Protein AF-0000000075775581 (afdb_homodimer)

pLDDT: mean 85.64, std 16.45, range [20.92, 98.56]

Secondary structure (DSSP, 8-state):
-GGGGSHHHHHHHHHHHHHHHHHHHHS---HHHHHHHHHHHHHHHHHTHHHHHHHHT----TT-HHHHHHHHHHGGGHHHHHTTSEEEEEHHHHTSTT-S--PPPEEE-SSEEEE-STT--EEEEETTEEEEEE-EE----B--TT-EEEEEEETTTTEEEEEEE-TTS-EEEEEEEE-SSSTTEEEEEEEEEE-SSS-EEEEB---EE-S-TT-EEEEEEEEETTEEEEEEEEEEEEEPTTSSEEEEEEEEEE---SEEEE-TTEEEEEEEEEEEEEPPSEEGGGHHHHHHHHHHHHHHHHHHHHHH-SSHHHHHHHHHHHHHHHHHHTTSEEEE----STT---HHHHHHHHHHHHTTS--GGG-TT--HHHHHHHHHHHH--TT---SS-GGG-GGGG----SHHHHHHHHHHHHHHHIIIIIHHHHHT-HHHHHHHHHHHHTTEEEETTEEEE---GGG--S-EEEEEEE-SSS-EEEEEEEE-TTS-EEEEEEESS-SS--EEEEGGG-SPPEEP-SSPEEEE-EEEES---SEEEES-HHHHHHHHHHS--SEEEEPPPPPHHHHHHHHHSS-TT---HHHHHHHHHHHHHHHHHHHHHHHHHHHHT-----GGG---/-GGGGSHHHHHHHHHHHHHHHHHHHHS---HHHHHHHHHHHHHHHHHTHHHHHHHHT----TT-HHHHHHHHHHGGGHHHHHTTSEEEEEHHHHTSTT-S--PPPEEE-SSEEEE-STT--EEEEETTEEEEEE-EE----B--TT-EEEEEEETTTTEEEEEEE-TTS-EEEEEEEE-SSSTTEEEEEEEEEE-SSS-EEEEB---EE-S-TT-EEEEEEEEETTEEEEEEEEEEEEEPTTSSEEEEEEEEEE---SEEEE-TTEEEEEEEEEEEEEPPSEEGGGHHHHHHHHHHHHHHHHHHHHHH-SSHHHHHHHHHHHHHHHHHHTSSEEEE----STT---HHHHHHHHHHHHTTS--GGG-TT--HHHHHHHHHHHH--TT---SS-GGG-GGGG----SHHHHHHHHHHHHHHHIIIIIHHHHHT-HHHHHHHHHHHHTTEEEETTEEEE---GGG--S-EEEEEEE-SSS-EEEEEEEE-TTS-EEEEEEESS-SS--EEEEGGG-SPPEEP-SSPEEEE-EEEES---SEEEES-HHHHHHHHHHS--SEEEEPPPPPHHHHHHHHHSS-TT---HHHHHHHHHHHHHHHHHHHHHHHHHHHHT-----GGG---

InterPro domains:
  IPR018795 Uncharacterized protein KIAA2013-like [PF10222] (31-615)
  IPR018795 Uncharacterized protein KIAA2013-like [PTHR31386] (21-616)

Radius of gyration: 45.26 Å; Cα contacts (8 Å, |Δi|>4): 2386; chains: 2; bounding box: 143×119×150 Å

Sequence (1248 aa):
MDRGGGVYDMSRRAGDFARRIQRIIDGPITRKKLVLLCLIAVFLLLYIGPGLMNWLFGAEDSVSYQNVCQKNFLNPFQEALNEYDVYIRQESLATLSTLSYNYVPYVGNGLIGLTLDHDAHFNIKHGRSLSLPVYYHPLYIIEDYDMREYTVTEYRKGIVHRFQCSNSGLQISYKYYAHRTIPSLFVQEIWINNPTNTGKTLRISMPRISEWPTAVKQTVKLHQGVDTKDYEVYTGMIQLPDSENVVAVSVVSRKLSNNIQIGARDGIDILVLTTVQYSNPIKKADYAKHKDVVEKKAIAEMEKVIGLTWDRNAVRTLQDNHARVWQGLWYTGFYISDSKAEGVINGDRINATIYTILSQVSSYEHEEHIKPARKADILRALTYSEGCYEGHSTLDALNLWKPLSSLSNINDVASLWLLTLEKQGCYKLLAAGASGVNQAMILSFGSLRFSNQHLEYNIHPSKLHRDFLFRRVTYGNMTHVNISVILQEDNKAAIFVALDRSDKTYYACDAGCLDAPVQLGPYKKYFPVKLTEPLTAILYITADKQHMEDLRHAIHVHEVVEAPAHENHVIALHKHGYSLGGLNPLFWISIILLIVVFHLFLCRIIMNEFCDSGVSYRRLYNKPMDRGGGVYDMSRRAGDFARRIQRIIDGPITRKKLVLLCLIAVFLLLYIGPGLMNWLFGAEDSVSYQNVCQKNFLNPFQEALNEYDVYIRQESLATLSTLSYNYVPYVGNGLIGLTLDHDAHFNIKHGRSLSLPVYYHPLYIIEDYDMREYTVTEYRKGIVHRFQCSNSGLQISYKYYAHRTIPSLFVQEIWINNPTNTGKTLRISMPRISEWPTAVKQTVKLHQGVDTKDYEVYTGMIQLPDSENVVAVSVVSRKLSNNIQIGARDGIDILVLTTVQYSNPIKKADYAKHKDVVEKKAIAEMEKVIGLTWDRNAVRTLQDNHARVWQGLWYTGFYISDSKAEGVINGDRINATIYTILSQVSSYEHEEHIKPARKADILRALTYSEGCYEGHSTLDALNLWKPLSSLSNINDVASLWLLTLEKQGCYKLLAAGASGVNQAMILSFGSLRFSNQHLEYNIHPSKLHRDFLFRRVTYGNMTHVNISVILQEDNKAAIFVALDRSDKTYYACDAGCLDAPVQLGPYKKYFPVKLTEPLTAILYITADKQHMEDLRHAIHVHEVVEAPAHENHVIALHKHGYSLGGLNPLFWISIILLIVVFHLFLCRIIMNEFCDSGVSYRRLYNKP

Nearest PDB structures (foldseek):
  7fe3-assembly1_A  TM=5.968E-01  e=3.451E-11  Flavobacterium johnsoniae UW101
  4tw1-assembly1_B  TM=1.454E-01  e=2.779E+00  Staphylococcus aureus subsp. aureus USA300_TCH1516
  4p1y-assembly1_E  TM=1.360E-01  e=5.099E+00  Staphylococcus aureus subsp. aureus Mu50
  7fe3-assembly1_A  TM=5.968E-01  e=3.427E-11  Flavobacterium johnsoniae UW101
  4tw1-assembly1_B  TM=1.416E-01  e=2.087E+00  Staphylococcus aureus subsp. aureus USA300_TCH1516

Solvent-accessible surface area (backbone atoms only — not comparable to full-atom values): 64926 Å² total; per-residue (Å²): 132,78,79,74,66,67,68,65,56,57,58,51,48,54,49,47,51,49,46,49,52,43,49,63,65,69,41,81,77,42,70,64,54,46,52,49,51,49,49,50,49,49,50,43,43,68,69,43,29,61,56,45,44,43,58,67,62,52,55,56,80,65,82,43,49,33,52,50,46,48,50,64,67,46,53,84,45,48,68,40,42,76,70,36,42,34,49,77,42,48,61,81,56,56,75,49,76,78,56,93,78,51,66,52,60,69,38,27,27,28,52,39,28,33,50,74,53,92,83,26,37,37,13,28,65,43,92,72,18,46,65,39,75,40,42,40,26,72,60,71,44,72,67,56,91,71,44,48,48,38,36,38,38,34,56,50,42,52,39,37,34,37,36,37,26,21,71,84,48,42,37,38,42,36,41,39,32,35,30,45,45,49,54,42,34,36,42,40,39,39,40,41,37,31,74,39,91,57,63,48,78,43,46,38,44,68,60,48,75,44,98,52,85,60,48,43,80,44,79,44,77,44,76,57,85,91,45,71,45,56,27,37,35,39,38,28,64,44,78,42,85,99,51,80,33,25,28,33,37,14,39,31,32,65,64,75,74,53,64,46,79,43,50,46,63,33,72,48,81,46,81,44,55,34,22,49,28,63,54,66,83,33,53,65,85,51,41,73,65,47,43,56,54,26,41,52,49,18,50,52,50,44,54,52,50,50,69,52,47,78,44,72,65,34,43,49,50,56,52,47,56,27,24,48,54,33,41,57,52,56,58,44,42,74,45,52,56,74,56,53,37,84,93,63,86,39,51,53,60,50,44,51,48,50,46,56,41,43,19,36,30,36,44,53,80,57,26,74,85,57,54,68,70,58,44,52,51,31,50,50,30,54,20,58,46,72,40,25,26,66,50,71,38,50,80,74,25,65,78,63,65,58,68,42,57,40,71,69,39,41,37,50,37,32,31,43,46,54,48,25,43,39,71,28,34,26,48,57,21,47,72,32,20,27,62,20,41,50,51,49,51,52,27,24,51,48,12,26,22,29,52,81,81,28,41,30,33,53,49,62,75,86,74,47,74,54,35,37,33,41,36,43,43,64,47,43,76,72,16,24,40,29,44,33,34,41,60,44,95,76,40,31,46,34,36,31,38,25,30,74,43,66,77,66,63,36,31,34,29,39,40,60,29,81,59,78,71,40,76,59,40,71,56,72,40,81,39,64,44,37,41,43,41,65,80,61,37,32,32,40,36,28,63,47,65,66,59,55,58,50,41,33,70,40,44,69,61,79,43,79,41,73,47,74,56,56,55,66,47,62,48,31,18,29,74,70,43,36,36,70,90,48,52,52,66,64,49,53,48,48,47,52,50,49,49,51,51,47,49,51,51,48,48,50,49,49,46,50,57,59,60,63,63,64,76,82,82,64,73,80,67,80,67,128,130,80,78,75,66,68,70,63,56,59,57,49,50,53,50,48,52,50,47,50,53,45,50,64,66,69,40,81,78,41,71,65,54,47,50,49,51,48,48,49,50,50,50,42,43,68,69,43,30,61,57,47,44,44,57,68,62,54,57,56,81,65,81,43,49,34,52,51,46,48,50,63,67,45,54,82,47,48,68,41,41,77,70,36,44,34,48,77,42,48,60,81,56,58,76,49,75,76,58,94,79,52,64,51,59,69,40,26,28,29,54,40,28,33,50,74,52,92,83,26,37,37,14,28,64,43,93,72,20,47,65,38,74,42,44,40,24,73,59,72,44,74,66,55,92,71,44,49,48,39,36,37,39,33,57,50,42,54,38,36,32,37,38,35,25,21,71,85,47,42,37,37,43,36,40,37,32,35,29,45,46,49,54,43,33,36,42,40,38,40,39,40,38,30,75,39,92,57,62,49,77,43,43,36,43,68,60,48,75,44,97,51,84,61,48,43,81,45,78,44,78,44,77,57,85,92,46,70,44,57,26,38,35,38,37,29,66,45,79,42,84,99,50,80,33,24,27,35,38,15,39,32,33,66,64,73,74,53,64,46,79,43,50,46,63,33,71,50,80,46,79,44,56,32,24,49,27,62,55,67,83,34,53,64,87,52,42,73,66,46,42,57,53,27,41,52,49,19,52,50,50,45,54,52,49,51,68,52,47,77,46,72,66,32,44,48,49,55,52,47,56,27,24,49,54,34,42,57,52,55,60,45,41,75,48,52,56,77,55,52,36,84,91,62,86,39,50,53,59,50,43,52,48,51,47,56,42,43,20,38,29,36,44,53,80,58,27,74,85,56,53,67,70,57,43,52,51,30,50,49,28,55,20,57,47,71,40,25,26,65,50,72,38,51,80,74,22,64,80,64,65,60,67,43,57,41,71,68,38,41,36,50,35,33,31,45,46,54,48,25,42,40,71,28,34,25,48,56,22,49,71,31,19,28,61,20,40,50,50,50,51,54,27,25,50,49,12,26,21,28,50,82,81,28,40,31,35,54,49,60,74,87,74,48,75,54,34,38,33,41,34,44,43,64,48,43,75,71,17,21,40,28,44,34,34,42,61,42,94,77,40,30,46,35,36,32,36,25,29,74,43,66,75,67,63,37,32,34,30,39,38,64,28,81,60,78,72,39,77,61,39,72,56,73,41,83,38,64,44,37,41,44,40,67,79,60,37,32,32,39,36,29,63,49,65,66,60,54,60,50,40,40,70,39,58,62,64,79,44,79,41,72,46,74,56,56,56,66,47,60,47,30,17,29,74,70,43,36,36,70,90,48,48,52,66,63,48,53,48,48,49,52,50,49,49,51,51,48,50,51,51,48,50,48,49,49,49,48,56,61,59,60,64,64,76,81,78,64,77,80,68,82,67,131

Organism: Galleria mellonella (NCBI:txid7137)

Structure (mmCIF, N/CA/C/O backbone):
data_AF-0000000075775581-model_v1
#
loop_
_entity.id
_entity.type
_entity.pdbx_description
1 polymer 'Uncharacterized protein KIAA2013 homolog'
#
loop_
_atom_site.group_PDB
_atom_site.id
_atom_site.type_symbol
_atom_site.label_atom_id
_atom_site.label_alt_id
_atom_site.label_comp_id
_atom_site.label_asym_id
_atom_site.label_entity_id
_atom_site.label_seq_id
_atom_site.pdbx_PDB_ins_code
_atom_site.Cartn_x
_atom_site.Cartn_y
_atom_site.Cartn_z
_atom_site.occupancy
_atom_site.B_iso_or_equiv
_atom_site.auth_seq_id
_atom_site.auth_comp_id
_atom_site.auth_asym_id
_atom_site.auth_atom_id
_atom_site.pdbx_PDB_model_num
ATOM 1 N N . MET A 1 1 ? 46.562 -16.984 -80.062 1 21.2 1 MET A N 1
ATOM 2 C CA . MET A 1 1 ? 47.281 -18.219 -79.75 1 21.2 1 MET A CA 1
ATOM 3 C C . MET A 1 1 ? 47.875 -18.125 -78.312 1 21.2 1 MET A C 1
ATOM 5 O O . MET A 1 1 ? 47.875 -19.109 -77.562 1 21.2 1 MET A O 1
ATOM 9 N N . ASP A 1 2 ? 48.5 -17.047 -77.938 1 25.94 2 ASP A N 1
ATOM 10 C CA . ASP A 1 2 ? 49.625 -17.094 -77 1 25.94 2 ASP A CA 1
ATOM 11 C C . ASP A 1 2 ? 49.125 -17.047 -75.562 1 25.94 2 ASP A C 1
ATOM 13 O O . ASP A 1 2 ? 49.875 -16.797 -74.625 1 25.94 2 ASP A O 1
ATOM 17 N N . ARG A 1 3 ? 47.75 -16.938 -75.312 1 33.81 3 ARG A N 1
ATOM 18 C CA . ARG A 1 3 ? 47.25 -16.547 -74 1 33.81 3 ARG A CA 1
ATOM 19 C C . ARG A 1 3 ? 47.5 -17.641 -73 1 33.81 3 ARG A C 1
ATOM 21 O O . ARG A 1 3 ? 46.969 -17.594 -71.875 1 33.81 3 ARG A O 1
ATOM 28 N N . GLY A 1 4 ? 48.094 -18.828 -73.438 1 34.25 4 GLY A N 1
ATOM 29 C CA . GLY A 1 4 ? 48.156 -20.016 -72.625 1 34.25 4 GLY A CA 1
ATOM 30 C C . GLY A 1 4 ? 49.094 -19.859 -71.438 1 34.25 4 GLY A C 1
ATOM 31 O O . GLY A 1 4 ? 49.438 -20.844 -70.75 1 34.25 4 GLY A O 1
ATOM 32 N N . GLY A 1 5 ? 49.75 -18.688 -71.25 1 38.06 5 GLY A N 1
ATOM 33 C CA . GLY A 1 5 ? 50.906 -18.625 -70.438 1 38.06 5 GLY A CA 1
ATOM 34 C C . GLY A 1 5 ? 50.594 -18.594 -68.938 1 38.06 5 GLY A C 1
ATOM 35 O O . GLY A 1 5 ? 51.5 -18.594 -68.125 1 38.06 5 GLY A O 1
ATOM 36 N N . GLY A 1 6 ? 49.312 -18.188 -68.5 1 39.84 6 GLY A N 1
ATOM 37 C CA . GLY A 1 6 ? 49.125 -17.688 -67.188 1 39.84 6 GLY A CA 1
ATOM 38 C C . GLY A 1 6 ? 49.031 -18.797 -66.125 1 39.84 6 GLY A C 1
ATOM 39 O O . GLY A 1 6 ? 49.188 -18.562 -64.938 1 39.84 6 GLY A O 1
ATOM 40 N N . VAL A 1 7 ? 48.375 -19.969 -66.562 1 45.88 7 VAL A N 1
ATOM 41 C CA . VAL A 1 7 ? 47.969 -20.984 -65.562 1 45.88 7 VAL A CA 1
ATOM 42 C C . VAL A 1 7 ? 49.188 -21.734 -65.062 1 45.88 7 VAL A C 1
ATOM 44 O O . VAL A 1 7 ? 49.125 -22.328 -63.969 1 45.88 7 VAL A O 1
ATOM 47 N N . TYR A 1 8 ? 50.344 -21.719 -65.812 1 43.88 8 TYR A N 1
ATOM 48 C CA . TYR A 1 8 ? 51.469 -22.547 -65.5 1 43.88 8 TYR A CA 1
ATOM 49 C C . TYR A 1 8 ? 52.188 -21.984 -64.25 1 43.88 8 TYR A C 1
ATOM 51 O O . TYR A 1 8 ? 52.875 -22.703 -63.531 1 43.88 8 TYR A O 1
ATOM 59 N N . ASP A 1 9 ? 51.969 -20.625 -64 1 50.41 9 ASP A N 1
ATOM 60 C CA . ASP A 1 9 ? 52.781 -20.016 -62.938 1 50.41 9 ASP A CA 1
ATOM 61 C C . ASP A 1 9 ? 52.188 -20.297 -61.562 1 50.41 9 ASP A C 1
ATOM 63 O O . ASP A 1 9 ? 52.938 -20.375 -60.562 1 50.41 9 ASP A O 1
ATOM 67 N N . MET A 1 10 ? 50.812 -20.422 -61.5 1 51.5 10 MET A N 1
ATOM 68 C CA . MET A 1 10 ? 50.219 -20.578 -60.188 1 51.5 10 MET A CA 1
ATOM 69 C C . MET A 1 10 ? 50.5 -21.953 -59.594 1 51.5 10 MET A C 1
ATOM 71 O O . MET A 1 10 ? 50.625 -22.109 -58.375 1 51.5 10 MET A O 1
ATOM 75 N N . SER A 1 11 ? 50.562 -23.047 -60.531 1 53.25 11 SER A N 1
ATOM 76 C CA . SER A 1 11 ? 50.812 -24.406 -60.094 1 53.25 11 SER A CA 1
ATOM 77 C C . SER A 1 11 ? 52.219 -24.531 -59.5 1 53.25 11 SER A C 1
ATOM 79 O O . SER A 1 11 ? 52.438 -25.281 -58.531 1 53.25 11 SER A O 1
ATOM 81 N N . ARG A 1 12 ? 53.219 -23.719 -60.062 1 57.75 12 ARG A N 1
ATOM 82 C CA . ARG A 1 12 ? 54.594 -23.781 -59.562 1 57.75 12 ARG A CA 1
ATOM 83 C C . ARG A 1 12 ? 54.719 -23.203 -58.156 1 57.75 12 ARG A C 1
ATOM 85 O O . ARG A 1 12 ? 55.5 -23.688 -57.344 1 57.75 12 ARG A O 1
ATOM 92 N N . ARG A 1 13 ? 53.906 -22.125 -57.906 1 59.09 13 ARG A N 1
ATOM 93 C CA . ARG A 1 13 ? 54 -21.469 -56.594 1 59.09 13 ARG A CA 1
ATOM 94 C C . ARG A 1 13 ? 53.406 -22.344 -55.5 1 59.09 13 ARG A C 1
ATOM 96 O O . ARG A 1 13 ? 53.938 -22.406 -54.406 1 59.09 13 ARG A O 1
ATOM 103 N N . ALA A 1 14 ? 52.312 -23.031 -55.906 1 60.94 14 ALA A N 1
ATOM 104 C CA . ALA A 1 14 ? 51.719 -23.953 -54.938 1 60.94 14 ALA A CA 1
ATOM 105 C C . ALA A 1 14 ? 52.656 -25.125 -54.625 1 60.94 14 ALA A C 1
ATOM 107 O O . ALA A 1 14 ? 52.781 -25.562 -53.5 1 60.94 14 ALA A O 1
ATOM 108 N N . GLY A 1 15 ? 53.406 -25.625 -55.781 1 59.56 15 GLY A N 1
ATOM 109 C CA . GLY A 1 15 ? 54.438 -26.641 -55.594 1 59.56 15 GLY A CA 1
ATOM 110 C C . GLY A 1 15 ? 55.594 -26.188 -54.75 1 59.56 15 GLY A C 1
ATOM 111 O O . GLY A 1 15 ? 56.125 -26.953 -53.938 1 59.56 15 GLY A O 1
ATOM 112 N N . ASP A 1 16 ? 56.031 -24.859 -55 1 62.31 16 ASP A N 1
ATOM 113 C CA . ASP A 1 16 ? 57.125 -24.359 -54.188 1 62.31 16 ASP A CA 1
ATOM 114 C C . ASP A 1 16 ? 56.688 -24.172 -52.75 1 62.31 16 ASP A C 1
ATOM 116 O O . ASP A 1 16 ? 57.469 -24.438 -51.812 1 62.31 16 ASP A O 1
ATOM 120 N N . PHE A 1 17 ? 55.469 -23.625 -52.594 1 61.81 17 PHE A N 1
ATOM 121 C CA . PHE A 1 17 ? 54.969 -23.5 -51.25 1 61.81 17 PHE A CA 1
ATOM 122 C C . PHE A 1 17 ? 54.875 -24.859 -50.562 1 61.81 17 PHE A C 1
ATOM 124 O O . PHE A 1 17 ? 55.219 -25.016 -49.406 1 61.81 17 PHE A O 1
ATOM 131 N N . ALA A 1 18 ? 54.406 -26.016 -51.25 1 61.47 18 ALA A N 1
ATOM 132 C CA . ALA A 1 18 ? 54.375 -27.375 -50.719 1 61.47 18 ALA A CA 1
ATOM 133 C C . ALA A 1 18 ? 55.781 -27.906 -50.438 1 61.47 18 ALA A C 1
ATOM 135 O O . ALA A 1 18 ? 56 -28.578 -49.438 1 61.47 18 ALA A O 1
ATOM 136 N N . ARG A 1 19 ? 56.781 -27.609 -51.344 1 65.31 19 ARG A N 1
ATOM 137 C CA . ARG A 1 19 ? 58.156 -28 -51.125 1 65.31 19 ARG A CA 1
ATOM 138 C C . ARG A 1 19 ? 58.75 -27.281 -49.906 1 65.31 19 ARG A C 1
ATOM 140 O O . ARG A 1 19 ? 59.5 -27.859 -49.156 1 65.31 19 ARG A O 1
ATOM 147 N N . ARG A 1 20 ? 58.344 -25.953 -49.844 1 60.66 20 ARG A N 1
ATOM 148 C CA . ARG A 1 20 ? 58.844 -25.234 -48.688 1 60.66 20 ARG A CA 1
ATOM 149 C C . ARG A 1 20 ? 58.281 -25.844 -47.406 1 60.66 20 ARG A C 1
ATOM 151 O O . ARG A 1 20 ? 59 -26 -46.406 1 60.66 20 ARG A O 1
ATOM 158 N N . ILE A 1 21 ? 56.969 -26.188 -47.406 1 59.47 21 ILE A N 1
ATOM 159 C CA . ILE A 1 21 ? 56.375 -26.844 -46.25 1 59.47 21 ILE A CA 1
ATOM 160 C C . ILE A 1 21 ? 56.969 -28.234 -46.062 1 59.47 21 ILE A C 1
ATOM 162 O O . ILE A 1 21 ? 57.25 -28.641 -44.938 1 59.47 21 ILE A O 1
ATOM 166 N N . GLN A 1 22 ? 57.281 -29.031 -47.188 1 61.44 22 GLN A N 1
ATOM 167 C CA . GLN A 1 22 ? 57.938 -30.312 -47.125 1 61.44 22 GLN A CA 1
ATOM 168 C C . GLN A 1 22 ? 59.344 -30.172 -46.562 1 61.44 22 GLN A C 1
ATOM 170 O O . GLN A 1 22 ? 59.812 -31.031 -45.812 1 61.44 22 GLN A O 1
ATOM 175 N N . ARG A 1 23 ? 60.188 -29.156 -47.094 1 58.78 23 ARG A N 1
ATOM 176 C CA . ARG A 1 23 ? 61.5 -28.938 -46.531 1 58.78 23 ARG A CA 1
ATOM 177 C C . ARG A 1 23 ? 61.438 -28.609 -45.062 1 58.78 23 ARG A C 1
ATOM 179 O O . ARG A 1 23 ? 62.344 -28.984 -44.281 1 58.78 23 ARG A O 1
ATOM 186 N N . ILE A 1 24 ? 60.469 -27.797 -44.781 1 55.84 24 ILE A N 1
ATOM 187 C CA . ILE A 1 24 ? 60.312 -27.5 -43.344 1 55.84 24 ILE A CA 1
ATOM 188 C C . ILE A 1 24 ? 60 -28.781 -42.594 1 55.84 24 ILE A C 1
ATOM 190 O O . ILE A 1 24 ? 60.5 -29 -41.5 1 55.84 24 ILE A O 1
ATOM 194 N N . ILE A 1 25 ? 59.156 -29.734 -43.156 1 54.94 25 ILE A N 1
ATOM 195 C CA . ILE A 1 25 ? 58.781 -31 -42.531 1 54.94 25 ILE A CA 1
ATOM 196 C C . ILE A 1 25 ? 59.969 -31.969 -42.594 1 54.94 25 ILE A C 1
ATOM 198 O O . ILE A 1 25 ? 60.188 -32.75 -41.688 1 54.94 25 ILE A O 1
ATOM 202 N N . ASP A 1 26 ? 60.781 -32.094 -43.688 1 52.91 26 ASP A N 1
ATOM 203 C CA . ASP A 1 26 ? 61.875 -33.031 -43.875 1 52.91 26 ASP A CA 1
ATOM 204 C C . ASP A 1 26 ? 63.094 -32.594 -43.062 1 52.91 26 ASP A C 1
ATOM 206 O O . ASP A 1 26 ? 64.125 -33.281 -43 1 52.91 26 ASP A O 1
ATOM 210 N N . GLY A 1 27 ? 63.312 -31.266 -42.75 1 53.31 27 GLY A N 1
ATOM 211 C CA . GLY A 1 27 ? 64.5 -30.938 -41.969 1 53.31 27 GLY A CA 1
ATOM 212 C C . GLY A 1 27 ? 64.5 -31.547 -40.594 1 53.31 27 GLY A C 1
ATOM 213 O O . GLY A 1 27 ? 63.438 -32.062 -40.125 1 53.31 27 GLY A O 1
ATOM 214 N N . PRO A 1 28 ? 65.688 -31.828 -39.938 1 55.72 28 PRO A N 1
ATOM 215 C CA . PRO A 1 28 ? 65.75 -32.438 -38.625 1 55.72 28 PRO A CA 1
ATOM 216 C C . PRO A 1 28 ? 64.812 -31.781 -37.625 1 55.72 28 PRO A C 1
ATOM 218 O O . PRO A 1 28 ? 64.625 -30.562 -37.688 1 55.72 28 PRO A O 1
ATOM 221 N N . ILE A 1 29 ? 63.844 -32.562 -37.281 1 56.88 29 ILE A N 1
ATOM 222 C CA . ILE A 1 29 ? 62.844 -32.156 -36.281 1 56.88 29 ILE A CA 1
ATOM 223 C C . ILE A 1 29 ? 63.562 -31.484 -35.094 1 56.88 29 ILE A C 1
ATOM 225 O O . ILE A 1 29 ? 64.25 -32.156 -34.344 1 56.88 29 ILE A O 1
ATOM 229 N N . THR A 1 30 ? 64.062 -30.266 -35.281 1 57.84 30 THR A N 1
ATOM 230 C CA . THR A 1 30 ? 64.625 -29.562 -34.125 1 57.84 30 THR A CA 1
ATOM 231 C C . THR A 1 30 ? 63.594 -29.469 -33 1 57.84 30 THR A C 1
ATOM 233 O O . THR A 1 30 ? 62.375 -29.594 -33.219 1 57.84 30 THR A O 1
ATOM 236 N N . ARG A 1 31 ? 64.062 -29.547 -31.797 1 62.66 31 ARG A N 1
ATOM 237 C CA . ARG A 1 31 ? 63.312 -29.484 -30.562 1 62.66 31 ARG A CA 1
ATOM 238 C C . ARG A 1 31 ? 62.219 -28.391 -30.609 1 62.66 31 ARG A C 1
ATOM 240 O O . ARG A 1 31 ? 61.125 -28.594 -30.141 1 62.66 31 ARG A O 1
ATOM 247 N N . LYS A 1 32 ? 62.562 -27.344 -31.297 1 64.56 32 LYS A N 1
ATOM 248 C CA . LYS A 1 32 ? 61.656 -26.219 -31.391 1 64.56 32 LYS A CA 1
ATOM 249 C C . LYS A 1 32 ? 60.469 -26.562 -32.281 1 64.56 32 LYS A C 1
ATOM 251 O O . LYS A 1 32 ? 59.312 -26.219 -31.984 1 64.56 32 LYS A O 1
ATOM 256 N N . LYS A 1 33 ? 60.844 -27.25 -33.406 1 66.19 33 LYS A N 1
ATOM 257 C CA . LYS A 1 33 ? 59.781 -27.641 -34.312 1 66.19 33 LYS A CA 1
ATOM 258 C C . LYS A 1 33 ? 58.875 -28.688 -33.688 1 66.19 33 LYS A C 1
ATOM 260 O O . LYS A 1 33 ? 57.656 -28.656 -33.875 1 66.19 33 LYS A O 1
ATOM 265 N N . LEU A 1 34 ? 59.531 -29.547 -32.906 1 66.5 34 LEU A N 1
ATOM 266 C CA . LEU A 1 34 ? 58.781 -30.578 -32.188 1 66.5 34 LEU A CA 1
ATOM 267 C C . LEU A 1 34 ? 57.844 -29.969 -31.156 1 66.5 34 LEU A C 1
ATOM 269 O O . LEU A 1 34 ? 56.688 -30.391 -31.016 1 66.5 34 LEU A O 1
ATOM 273 N N . VAL A 1 35 ? 58.406 -28.984 -30.422 1 70.06 35 VAL A N 1
ATOM 274 C CA . VAL A 1 35 ? 57.594 -28.297 -29.438 1 70.06 35 VAL A CA 1
ATOM 275 C C . VAL A 1 35 ? 56.469 -27.547 -30.125 1 70.06 35 VAL A C 1
ATOM 277 O O . VAL A 1 35 ? 55.312 -27.578 -29.656 1 70.06 35 VAL A O 1
ATOM 280 N N . LEU A 1 36 ? 56.781 -26.938 -31.312 1 71.88 36 LEU A N 1
ATOM 281 C CA . LEU A 1 36 ? 55.75 -26.219 -32.062 1 71.88 36 LEU A CA 1
ATOM 282 C C . LEU A 1 36 ? 54.719 -27.188 -32.594 1 71.88 36 LEU A C 1
ATOM 284 O O . LEU A 1 36 ? 53.531 -26.922 -32.562 1 71.88 36 LEU A O 1
ATOM 288 N N . LEU A 1 37 ? 55.188 -28.359 -33.156 1 70.94 37 LEU A N 1
ATOM 289 C CA . LEU A 1 37 ? 54.25 -29.391 -33.656 1 70.94 37 LEU A CA 1
ATOM 290 C C . LEU A 1 37 ? 53.438 -29.953 -32.5 1 70.94 37 LEU A C 1
ATOM 292 O O . LEU A 1 37 ? 52.219 -30.203 -32.688 1 70.94 37 LEU A O 1
ATOM 296 N N . CYS A 1 38 ? 54.094 -30.125 -31.328 1 70.5 38 CYS A N 1
ATOM 297 C CA . CYS A 1 38 ? 53.375 -30.609 -30.156 1 70.5 38 CYS A CA 1
ATOM 298 C C . CYS A 1 38 ? 52.344 -29.562 -29.688 1 70.5 38 CYS A C 1
ATOM 300 O O . CYS A 1 38 ? 51.219 -29.922 -29.328 1 70.5 38 CYS A O 1
ATOM 302 N N . LEU A 1 39 ? 52.75 -28.281 -29.734 1 70 39 LEU A N 1
ATOM 303 C CA . LEU A 1 39 ? 51.844 -27.219 -29.344 1 70 39 LEU A CA 1
ATOM 304 C C . LEU A 1 39 ? 50.688 -27.109 -30.312 1 70 39 LEU A C 1
ATOM 306 O O . LEU A 1 39 ? 49.531 -26.922 -29.906 1 70 39 LEU A O 1
ATOM 310 N N . ILE A 1 40 ? 50.906 -27.266 -31.609 1 71.44 40 ILE A N 1
ATOM 311 C CA . ILE A 1 40 ? 49.844 -27.266 -32.625 1 71.44 40 ILE A CA 1
ATOM 312 C C . ILE A 1 40 ? 48.969 -28.5 -32.438 1 71.44 40 ILE A C 1
ATOM 314 O O . ILE A 1 40 ? 47.719 -28.406 -32.5 1 71.44 40 ILE A O 1
ATOM 318 N N . ALA A 1 41 ? 49.562 -29.672 -32.125 1 71.19 41 ALA A N 1
ATOM 319 C CA . ALA A 1 41 ? 48.812 -30.906 -31.875 1 71.19 41 ALA A CA 1
ATOM 320 C C . ALA A 1 41 ? 47.938 -30.75 -30.625 1 71.19 41 ALA A C 1
ATOM 322 O O . ALA A 1 41 ? 46.75 -31.156 -30.625 1 71.19 41 ALA A O 1
ATOM 323 N N . VAL A 1 42 ? 48.469 -30.156 -29.547 1 66.38 42 VAL A N 1
ATOM 324 C CA . VAL A 1 42 ? 47.719 -29.922 -28.328 1 66.38 42 VAL A CA 1
ATOM 325 C C . VAL A 1 42 ? 46.625 -28.906 -28.594 1 66.38 42 VAL A C 1
ATOM 327 O O . VAL A 1 42 ? 45.5 -29.078 -28.125 1 66.38 42 VAL A O 1
ATOM 330 N N . PHE A 1 43 ? 46.969 -27.812 -29.359 1 64.81 43 PHE A N 1
ATOM 331 C CA . PHE A 1 43 ? 46 -26.812 -29.766 1 64.81 43 PHE A CA 1
ATOM 332 C C . PHE A 1 43 ? 44.875 -27.453 -30.609 1 64.81 43 PHE A C 1
ATOM 334 O O . PHE A 1 43 ? 43.719 -27.188 -30.391 1 64.81 43 PHE A O 1
ATOM 341 N N . LEU A 1 44 ? 45.25 -28.266 -31.562 1 67.31 44 LEU A N 1
ATOM 342 C CA . LEU A 1 44 ? 44.25 -28.953 -32.406 1 67.31 44 LEU A CA 1
ATOM 343 C C . LEU A 1 44 ? 43.469 -29.953 -31.578 1 67.31 44 LEU A C 1
ATOM 345 O O . LEU A 1 44 ? 42.25 -30.078 -31.75 1 67.31 44 LEU A O 1
ATOM 349 N N . LEU A 1 45 ? 44.062 -30.672 -30.656 1 67.44 45 LEU A N 1
ATOM 350 C CA . LEU A 1 45 ? 43.375 -31.609 -29.797 1 67.44 45 LEU A CA 1
ATOM 351 C C . LEU A 1 45 ? 42.438 -30.891 -28.844 1 67.44 45 LEU A C 1
ATOM 353 O O . LEU A 1 45 ? 41.344 -31.391 -28.578 1 67.44 45 LEU A O 1
ATOM 357 N N . LEU A 1 46 ? 42.844 -29.734 -28.297 1 60.53 46 LEU A N 1
ATOM 358 C CA . LEU A 1 46 ? 42.031 -29.016 -27.328 1 60.53 46 LEU A CA 1
ATOM 359 C C . LEU A 1 46 ? 40.875 -28.312 -28.016 1 60.53 46 LEU A C 1
ATOM 361 O O . LEU A 1 46 ? 39.75 -28.266 -27.469 1 60.53 46 LEU A O 1
ATOM 365 N N . TYR A 1 47 ? 41.125 -27.75 -29.219 1 61.41 47 TYR A N 1
ATOM 366 C CA . TYR A 1 47 ? 40.062 -26.953 -29.844 1 61.41 47 TYR A CA 1
ATOM 367 C C . TYR A 1 47 ? 39.312 -27.766 -30.875 1 61.41 47 TYR A C 1
ATOM 369 O O . TYR A 1 47 ? 38.094 -27.562 -31.078 1 61.41 47 TYR A O 1
ATOM 377 N N . ILE A 1 48 ? 40.031 -28.719 -31.625 1 60.81 48 ILE A N 1
ATOM 378 C CA . ILE A 1 48 ? 39.375 -29.531 -32.625 1 60.81 48 ILE A CA 1
ATOM 379 C C . ILE A 1 48 ? 39 -30.891 -32.062 1 60.81 48 ILE A C 1
ATOM 381 O O . ILE A 1 48 ? 38.062 -31.547 -32.562 1 60.81 48 ILE A O 1
ATOM 385 N N . GLY A 1 49 ? 39.656 -31.328 -31.016 1 56.53 49 GLY A N 1
ATOM 386 C CA . GLY A 1 49 ? 39.469 -32.625 -30.422 1 56.53 49 GLY A CA 1
ATOM 387 C C . GLY A 1 49 ? 38.031 -32.906 -30.016 1 56.53 49 GLY A C 1
ATOM 388 O O . GLY A 1 49 ? 37.438 -33.906 -30.422 1 56.53 49 GLY A O 1
ATOM 389 N N . PRO A 1 50 ? 37.562 -31.969 -29.109 1 59.41 50 PRO A N 1
ATOM 390 C CA . PRO A 1 50 ? 36.188 -32.281 -28.703 1 59.41 50 PRO A CA 1
ATOM 391 C C . PRO A 1 50 ? 35.219 -32.312 -29.875 1 59.41 50 PRO A C 1
ATOM 393 O O . PRO A 1 50 ? 34.312 -33.156 -29.922 1 59.41 50 PRO A O 1
ATOM 396 N N . GLY A 1 51 ? 35.344 -31.469 -30.828 1 55.38 51 GLY A N 1
ATOM 397 C CA . GLY A 1 51 ? 34.5 -31.516 -32.031 1 55.38 51 GLY A CA 1
ATOM 398 C C . GLY A 1 51 ? 34.688 -32.75 -32.844 1 55.38 51 GLY A C 1
ATOM 399 O O . GLY A 1 51 ? 33.75 -33.375 -33.312 1 55.38 51 GLY A O 1
ATOM 400 N N . LEU A 1 52 ? 36 -33.156 -33.062 1 58 52 LEU A N 1
ATOM 401 C CA . LEU A 1 52 ? 36.344 -34.344 -33.844 1 58 52 LEU A CA 1
ATOM 402 C C . LEU A 1 52 ? 35.906 -35.594 -33.094 1 58 52 LEU A C 1
ATOM 404 O O . LEU A 1 52 ? 35.406 -36.531 -33.688 1 58 52 LEU A O 1
ATOM 408 N N . MET A 1 53 ? 36.188 -35.656 -31.781 1 53.66 53 MET A N 1
ATOM 409 C CA . MET A 1 53 ? 35.719 -36.812 -31.016 1 53.66 53 MET A CA 1
ATOM 410 C C . MET A 1 53 ? 34.188 -36.906 -31.047 1 53.66 53 MET A C 1
ATOM 412 O O . MET A 1 53 ? 33.656 -38 -31.188 1 53.66 53 MET A O 1
ATOM 416 N N . ASN A 1 54 ? 33.531 -35.75 -30.797 1 55.62 54 ASN A N 1
ATOM 417 C CA . ASN A 1 54 ? 32.062 -35.781 -30.969 1 55.62 54 ASN A CA 1
ATOM 418 C C . ASN A 1 54 ? 31.688 -36.188 -32.375 1 55.62 54 ASN A C 1
ATOM 420 O O . ASN A 1 54 ? 30.688 -36.906 -32.562 1 55.62 54 ASN A O 1
ATOM 424 N N . TRP A 1 55 ? 32.406 -35.625 -33.281 1 53.88 55 TRP A N 1
ATOM 425 C CA . TRP A 1 55 ? 32.188 -36.031 -34.688 1 53.88 55 TRP A CA 1
ATOM 426 C C . TRP A 1 55 ? 32.531 -37.5 -34.875 1 53.88 55 TRP A C 1
ATOM 428 O O . TRP A 1 55 ? 31.781 -38.25 -35.531 1 53.88 55 TRP A O 1
ATOM 438 N N . LEU A 1 56 ? 33.719 -38 -34.375 1 49.31 56 LEU A N 1
ATOM 439 C CA . LEU A 1 56 ? 34.156 -39.375 -34.531 1 49.31 56 LEU A CA 1
ATOM 440 C C . LEU A 1 56 ? 33.375 -40.312 -33.656 1 49.31 56 LEU A C 1
ATOM 442 O O . LEU A 1 56 ? 33.031 -41.406 -34.062 1 49.31 56 LEU A O 1
ATOM 446 N N . PHE A 1 57 ? 33.344 -40.031 -32.375 1 49.34 57 PHE A N 1
ATOM 447 C CA . PHE A 1 57 ? 32.625 -40.938 -31.469 1 49.34 57 PHE A CA 1
ATOM 448 C C . PHE A 1 57 ? 31.172 -40.531 -31.312 1 49.34 57 PHE A C 1
ATOM 450 O O . PHE A 1 57 ? 30.391 -41.25 -30.672 1 49.34 57 PHE A O 1
ATOM 457 N N . GLY A 1 58 ? 30.891 -39.281 -31.375 1 46.66 58 GLY A N 1
ATOM 458 C CA . GLY A 1 58 ? 29.5 -38.906 -31.172 1 46.66 58 GLY A CA 1
ATOM 459 C C . GLY A 1 58 ? 28.578 -39.469 -32.219 1 46.66 58 GLY A C 1
ATOM 460 O O . GLY A 1 58 ? 27.438 -39.031 -32.375 1 46.66 58 GLY A O 1
ATOM 461 N N . ALA A 1 59 ? 29.188 -40 -33.312 1 45.66 59 ALA A N 1
ATOM 462 C CA . ALA A 1 59 ? 28.281 -40.688 -34.219 1 45.66 59 ALA A CA 1
ATOM 463 C C . ALA A 1 59 ? 27.469 -41.75 -33.469 1 45.66 59 ALA A C 1
ATOM 465 O O . ALA A 1 59 ? 27.922 -42.875 -33.312 1 45.66 59 ALA A O 1
ATOM 466 N N . GLU A 1 60 ? 27.234 -41.531 -32.219 1 43.03 60 GLU A N 1
ATOM 467 C CA . GLU A 1 60 ? 26.188 -42.469 -31.859 1 43.03 60 GLU A CA 1
ATOM 468 C C . GLU A 1 60 ? 25.344 -42.875 -33.062 1 43.03 60 GLU A C 1
ATOM 470 O O . GLU A 1 60 ? 25.078 -42.062 -33.969 1 43.03 60 GLU A O 1
ATOM 475 N N . ASP A 1 61 ? 25.266 -44.188 -33.219 1 41.41 61 ASP A N 1
ATOM 476 C CA . ASP A 1 61 ? 24.469 -45 -34.156 1 41.41 61 ASP A CA 1
ATOM 477 C C . ASP A 1 61 ? 23.109 -44.375 -34.438 1 41.41 61 ASP A C 1
ATOM 479 O O . ASP A 1 61 ? 22.297 -44.188 -33.5 1 41.41 61 ASP A O 1
ATOM 483 N N . SER A 1 62 ? 22.953 -43.438 -35.156 1 45.75 62 SER A N 1
ATOM 484 C CA . SER A 1 62 ? 21.797 -42.812 -35.781 1 45.75 62 SER A CA 1
ATOM 485 C C . SER A 1 62 ? 20.578 -43.75 -35.688 1 45.75 62 SER A C 1
ATOM 487 O O . SER A 1 62 ? 19.469 -43.281 -35.406 1 45.75 62 SER A O 1
ATOM 489 N N . VAL A 1 63 ? 20.562 -45.031 -36.406 1 56.25 63 VAL A N 1
ATOM 490 C CA . VAL A 1 63 ? 19.391 -45.656 -37.031 1 56.25 63 VAL A CA 1
ATOM 491 C C . VAL A 1 63 ? 18.672 -46.531 -36 1 56.25 63 VAL A C 1
ATOM 493 O O . VAL A 1 63 ? 18.031 -47.531 -36.344 1 56.25 63 VAL A O 1
ATOM 496 N N . SER A 1 64 ? 19.062 -46.469 -34.719 1 68.62 64 SER A N 1
ATOM 497 C CA . SER A 1 64 ? 18.219 -47.344 -33.875 1 68.62 64 SER A CA 1
ATOM 498 C C . SER A 1 64 ? 16.766 -46.875 -33.906 1 68.62 64 SER A C 1
ATOM 500 O O . SER A 1 64 ? 16.484 -45.688 -34.125 1 68.62 64 SER A O 1
ATOM 502 N N . TYR A 1 65 ? 15.93 -47.875 -34 1 77.12 65 TYR A N 1
ATOM 503 C CA . TYR A 1 65 ? 14.492 -47.625 -34 1 77.12 65 TYR A CA 1
ATOM 504 C C . TYR A 1 65 ? 14.117 -46.719 -32.812 1 77.12 65 TYR A C 1
ATOM 506 O O . TYR A 1 65 ? 13.203 -45.875 -32.938 1 77.12 65 TYR A O 1
ATOM 514 N N . GLN A 1 66 ? 14.961 -46.719 -31.797 1 80.38 66 GLN A N 1
ATOM 515 C CA . GLN A 1 66 ? 14.672 -45.906 -30.625 1 80.38 66 GLN A CA 1
ATOM 516 C C . GLN A 1 66 ? 14.961 -44.406 -30.891 1 80.38 66 GLN A C 1
ATOM 518 O O . GLN A 1 66 ? 14.188 -43.531 -30.484 1 80.38 66 GLN A O 1
ATOM 523 N N . ASN A 1 67 ? 16.016 -44.125 -31.547 1 80.38 67 ASN A N 1
ATOM 524 C CA . ASN A 1 67 ? 16.391 -42.75 -31.828 1 80.38 67 ASN A CA 1
ATOM 525 C C . ASN A 1 67 ? 15.414 -42.125 -32.812 1 80.38 67 ASN A C 1
ATOM 527 O O . ASN A 1 67 ? 15.07 -40.938 -32.688 1 80.38 67 ASN A O 1
ATOM 531 N N . VAL A 1 68 ? 15.031 -42.938 -33.781 1 83.06 68 VAL A N 1
ATOM 532 C CA . VAL A 1 68 ? 14.07 -42.406 -34.75 1 83.06 68 VAL A CA 1
ATOM 533 C C . VAL A 1 68 ? 12.734 -42.125 -34.062 1 83.06 68 VAL A C 1
ATOM 535 O O . VAL A 1 68 ? 12.102 -41.125 -34.312 1 83.06 68 VAL A O 1
ATOM 538 N N . CYS A 1 69 ? 12.352 -43.031 -33.219 1 85.38 69 CYS A N 1
ATOM 539 C CA . CYS A 1 69 ? 11.117 -42.844 -32.469 1 85.38 69 CYS A CA 1
ATOM 540 C C . CYS A 1 69 ? 11.172 -41.594 -31.625 1 85.38 69 CYS A C 1
ATOM 542 O O . CYS A 1 69 ? 10.203 -40.812 -31.578 1 85.38 69 CYS A O 1
ATOM 544 N N . GLN A 1 70 ? 12.258 -41.406 -31.047 1 83.81 70 GLN A N 1
ATOM 545 C CA . GLN A 1 70 ? 12.43 -40.219 -30.203 1 83.81 70 GLN A CA 1
ATOM 546 C C . GLN A 1 70 ? 12.328 -38.938 -31.031 1 83.81 70 GLN A C 1
ATOM 548 O O . GLN A 1 70 ? 11.656 -37.969 -30.625 1 83.81 70 GLN A O 1
ATOM 553 N N . LYS A 1 71 ? 12.992 -38.875 -32.031 1 84.88 71 LYS A N 1
ATOM 554 C CA . LYS A 1 71 ? 13.008 -37.688 -32.875 1 84.88 71 LYS A CA 1
ATOM 555 C C . LYS A 1 71 ? 11.617 -37.406 -33.438 1 84.88 71 LYS A C 1
ATOM 557 O O . LYS A 1 71 ? 11.203 -36.25 -33.531 1 84.88 71 LYS A O 1
ATOM 562 N N . ASN A 1 72 ? 10.961 -38.438 -33.812 1 85.44 72 ASN A N 1
ATOM 563 C CA . ASN A 1 72 ? 9.617 -38.25 -34.344 1 85.44 72 ASN A CA 1
ATOM 564 C C . ASN A 1 72 ? 8.648 -37.688 -33.312 1 85.44 72 ASN A C 1
ATOM 566 O O . ASN A 1 72 ? 7.793 -36.875 -33.656 1 85.44 72 ASN A O 1
ATOM 570 N N . PHE A 1 73 ? 8.836 -38.125 -32.188 1 86 73 PHE A N 1
ATOM 571 C CA . PHE A 1 73 ? 7.91 -37.688 -31.156 1 86 73 PHE A CA 1
ATOM 572 C C . PHE A 1 73 ? 8.281 -36.312 -30.641 1 86 73 PHE A C 1
ATOM 574 O O . PHE A 1 73 ? 7.406 -35.562 -30.219 1 86 73 PHE A O 1
ATOM 581 N N . LEU A 1 74 ? 9.484 -35.969 -30.672 1 87.94 74 LEU A N 1
ATOM 582 C CA . LEU A 1 74 ? 9.93 -34.719 -30.094 1 87.94 74 LEU A CA 1
ATOM 583 C C . LEU A 1 74 ? 9.883 -33.562 -31.109 1 87.94 74 LEU A C 1
ATOM 585 O O . LEU A 1 74 ? 9.836 -32.406 -30.75 1 87.94 74 LEU A O 1
ATOM 589 N N . ASN A 1 75 ? 9.828 -33.844 -32.344 1 90 75 ASN A N 1
ATOM 590 C CA . ASN A 1 75 ? 9.922 -32.875 -33.406 1 90 75 ASN A CA 1
ATOM 591 C C . ASN A 1 75 ? 8.812 -31.828 -33.344 1 90 75 ASN A C 1
ATOM 593 O O . ASN A 1 75 ? 9.055 -30.625 -33.5 1 90 75 ASN A O 1
ATOM 597 N N . PRO A 1 76 ? 7.656 -32.281 -33.031 1 91.5 76 PRO A N 1
ATOM 598 C CA . PRO A 1 76 ? 6.582 -31.297 -33 1 91.5 76 PRO A CA 1
ATOM 599 C C . PRO A 1 76 ? 6.77 -30.281 -31.875 1 91.5 76 PRO A C 1
ATOM 601 O O . PRO A 1 76 ? 6.16 -29.203 -31.906 1 91.5 76 PRO A O 1
ATOM 604 N N . PHE A 1 77 ? 7.57 -30.547 -30.922 1 93.06 77 PHE A N 1
ATOM 605 C CA . PHE A 1 77 ? 7.691 -29.688 -29.75 1 93.06 77 PHE A CA 1
ATOM 606 C C . PHE A 1 77 ? 8.961 -28.844 -29.828 1 93.06 77 PHE A C 1
ATOM 608 O O . PHE A 1 77 ? 9.25 -28.078 -28.906 1 93.06 77 PHE A O 1
ATOM 615 N N . GLN A 1 78 ? 9.656 -28.875 -30.891 1 91 78 GLN A N 1
ATOM 616 C CA . GLN A 1 78 ? 10.953 -28.219 -30.969 1 91 78 GLN A CA 1
ATOM 617 C C . GLN A 1 78 ? 10.797 -26.703 -30.906 1 91 78 GLN A C 1
ATOM 619 O O . GLN A 1 78 ? 11.562 -26.016 -30.219 1 91 78 GLN A O 1
ATOM 624 N N . GLU A 1 79 ? 9.883 -26.219 -31.625 1 91.5 79 GLU A N 1
ATOM 625 C CA . GLU A 1 79 ? 9.648 -24.781 -31.609 1 91.5 79 GLU A CA 1
ATOM 626 C C . GLU A 1 79 ? 9.25 -24.312 -30.219 1 91.5 79 GLU A C 1
ATOM 628 O O . GLU A 1 79 ? 9.758 -23.281 -29.734 1 91.5 79 GLU A O 1
ATOM 633 N N . ALA A 1 80 ? 8.359 -24.969 -29.625 1 93 80 ALA A N 1
ATOM 634 C CA . ALA A 1 80 ? 7.883 -24.625 -28.281 1 93 80 ALA A CA 1
ATOM 635 C C . ALA A 1 80 ? 9 -24.766 -27.25 1 93 80 ALA A C 1
ATOM 637 O O . ALA A 1 80 ? 9.023 -24.047 -26.25 1 93 80 ALA A O 1
ATOM 638 N N . LEU A 1 81 ? 9.922 -25.672 -27.516 1 91.81 81 LEU A N 1
ATOM 639 C CA . LEU A 1 81 ? 11.07 -25.859 -26.625 1 91.81 81 LEU A CA 1
ATOM 640 C C . LEU A 1 81 ? 11.977 -24.625 -26.656 1 91.81 81 LEU A C 1
ATOM 642 O O . LEU A 1 81 ? 12.461 -24.188 -25.609 1 91.81 81 LEU A O 1
ATOM 646 N N . ASN A 1 82 ? 12.109 -24.016 -27.797 1 89.62 82 ASN A N 1
ATOM 647 C CA . ASN A 1 82 ? 12.961 -22.844 -27.953 1 89.62 82 ASN A CA 1
ATOM 648 C C . ASN A 1 82 ? 12.344 -21.609 -27.281 1 89.62 82 ASN A C 1
ATOM 650 O O . ASN A 1 82 ? 13.062 -20.719 -26.844 1 89.62 82 ASN A O 1
ATOM 654 N N . GLU A 1 83 ? 11.102 -21.641 -27.172 1 91.62 83 GLU A N 1
ATOM 655 C CA . GLU A 1 83 ? 10.406 -20.516 -26.562 1 91.62 83 GLU A CA 1
ATOM 656 C C . GLU A 1 83 ? 10.148 -20.781 -25.078 1 91.62 83 GLU A C 1
ATOM 658 O O . GLU A 1 83 ? 9.516 -19.953 -24.406 1 91.62 83 GLU A O 1
ATOM 663 N N . TYR A 1 84 ? 10.57 -21.875 -24.562 1 93.06 84 TYR A N 1
ATOM 664 C CA . TYR A 1 84 ? 10.445 -22.266 -23.172 1 93.06 84 TYR A CA 1
ATOM 665 C C . TYR A 1 84 ? 8.992 -22.547 -22.797 1 93.06 84 TYR A C 1
ATOM 667 O O . TYR A 1 84 ? 8.602 -22.406 -21.641 1 93.06 84 TYR A O 1
ATOM 675 N N . ASP A 1 85 ? 8.195 -22.891 -23.797 1 94.62 85 ASP A N 1
ATOM 676 C CA . ASP A 1 85 ? 6.793 -23.219 -23.562 1 94.62 85 ASP A CA 1
ATOM 677 C C . ASP A 1 85 ? 6.625 -24.688 -23.219 1 94.62 85 ASP A C 1
ATOM 679 O O . ASP A 1 85 ? 5.566 -25.109 -22.734 1 94.62 85 ASP A O 1
ATOM 683 N N . VAL A 1 86 ? 7.723 -25.422 -23.5 1 95 86 VAL A N 1
ATOM 684 C CA . VAL A 1 86 ? 7.711 -26.859 -23.219 1 95 86 VAL A CA 1
ATOM 685 C C . VAL A 1 86 ? 8.992 -27.25 -22.484 1 95 86 VAL A C 1
ATOM 687 O O . VAL A 1 86 ? 10.016 -26.562 -22.594 1 95 86 VAL A O 1
ATOM 690 N N . TYR A 1 87 ? 8.891 -28.25 -21.703 1 92.88 87 TYR A N 1
ATOM 691 C CA . TYR A 1 87 ? 10.055 -28.828 -21.047 1 92.88 87 TYR A CA 1
ATOM 692 C C . TYR A 1 87 ? 10.164 -30.328 -21.344 1 92.88 87 TYR A C 1
ATOM 694 O O . TYR A 1 87 ? 9.172 -31.047 -21.25 1 92.88 87 TYR A O 1
ATOM 702 N N . ILE A 1 88 ? 11.344 -30.75 -21.766 1 89.44 88 ILE A N 1
ATOM 703 C CA . ILE A 1 88 ? 11.578 -32.156 -22.094 1 89.44 88 ILE A CA 1
ATOM 704 C C . ILE A 1 88 ? 12.531 -32.75 -21.078 1 89.44 88 ILE A C 1
ATOM 706 O O . ILE A 1 88 ? 13.547 -32.156 -20.719 1 89.44 88 ILE A O 1
ATOM 710 N N . ARG A 1 89 ? 12.133 -33.875 -20.609 1 87.31 89 ARG A N 1
ATOM 711 C CA . ARG A 1 89 ? 12.953 -34.625 -19.641 1 87.31 89 ARG A CA 1
ATOM 712 C C . ARG A 1 89 ? 13.195 -36.031 -20.094 1 87.31 89 ARG A C 1
ATOM 714 O O . ARG A 1 89 ? 12.258 -36.719 -20.516 1 87.31 89 ARG A O 1
ATOM 721 N N . GLN A 1 90 ? 14.453 -36.375 -20.078 1 79.12 90 GLN A N 1
ATOM 722 C CA . GLN A 1 90 ? 14.773 -37.781 -20.312 1 79.12 90 GLN A CA 1
ATOM 723 C C . GLN A 1 90 ? 14.875 -38.531 -19 1 79.12 90 GLN A C 1
ATOM 725 O O . GLN A 1 90 ? 15.719 -38.219 -18.156 1 79.12 90 GLN A O 1
ATOM 730 N N . GLU A 1 91 ? 14.094 -39.5 -18.797 1 72.38 91 GLU A N 1
ATOM 731 C CA . GLU A 1 91 ? 13.953 -40.188 -17.516 1 72.38 91 GLU A CA 1
ATOM 732 C C . GLU A 1 91 ? 15.18 -41.031 -17.203 1 72.38 91 GLU A C 1
ATOM 734 O O . GLU A 1 91 ? 15.555 -41.188 -16.031 1 72.38 91 GLU A O 1
ATOM 739 N N . SER A 1 92 ? 15.836 -41.531 -18.172 1 63.19 92 SER A N 1
ATOM 740 C CA . SER A 1 92 ? 17.031 -42.312 -17.891 1 63.19 92 SER A CA 1
ATOM 741 C C . SER A 1 92 ? 18.188 -41.438 -17.422 1 63.19 92 SER A C 1
ATOM 743 O O . SER A 1 92 ? 19 -41.844 -16.609 1 63.19 92 SER A O 1
ATOM 745 N N . LEU A 1 93 ? 18.188 -40.281 -17.906 1 54.75 93 LEU A N 1
ATOM 746 C CA . LEU A 1 93 ? 19.297 -39.375 -17.609 1 54.75 93 LEU A CA 1
ATOM 747 C C . LEU A 1 93 ? 18.953 -38.469 -16.406 1 54.75 93 LEU A C 1
ATOM 749 O O . LEU A 1 93 ? 19.844 -37.938 -15.766 1 54.75 93 LEU A O 1
ATOM 753 N N . ALA A 1 94 ? 17.75 -38.344 -16.156 1 56.03 94 ALA A N 1
ATOM 754 C CA . ALA A 1 94 ? 17.25 -37.406 -15.141 1 56.03 94 ALA A CA 1
ATOM 755 C C . ALA A 1 94 ? 17.766 -37.781 -13.75 1 56.03 94 ALA A C 1
ATOM 757 O O . ALA A 1 94 ? 17.875 -36.938 -12.875 1 56.03 94 ALA A O 1
ATOM 758 N N . THR A 1 95 ? 17.938 -39.125 -13.555 1 52.03 95 THR A N 1
ATOM 759 C CA . THR A 1 95 ? 18.484 -39.5 -12.258 1 52.03 95 THR A CA 1
ATOM 760 C C . THR A 1 95 ? 19.922 -39 -12.102 1 52.03 95 THR A C 1
ATOM 762 O O . THR A 1 95 ? 20.484 -39.031 -11 1 52.03 95 THR A O 1
ATOM 765 N N . LEU A 1 96 ? 20.453 -38.594 -13.227 1 46.66 96 LEU A N 1
ATOM 766 C CA . LEU A 1 96 ? 21.812 -38.125 -13.125 1 46.66 96 LEU A CA 1
ATOM 767 C C . LEU A 1 96 ? 21.844 -36.656 -12.719 1 46.66 96 LEU A C 1
ATOM 769 O O . LEU A 1 96 ? 21.125 -35.812 -13.281 1 46.66 96 LEU A O 1
ATOM 773 N N . SER A 1 97 ? 21.953 -36.375 -11.539 1 47.12 97 SER A N 1
ATOM 774 C CA . SER A 1 97 ? 21.891 -35.188 -10.672 1 47.12 97 SER A CA 1
ATOM 775 C C . SER A 1 97 ? 22.422 -33.938 -11.375 1 47.12 97 SER A C 1
ATOM 777 O O . SER A 1 97 ? 22.359 -32.844 -10.836 1 47.12 97 SER A O 1
ATOM 779 N N . THR A 1 98 ? 23.297 -34.125 -12.352 1 45.91 98 THR A N 1
ATOM 780 C CA . THR A 1 98 ? 24.141 -32.969 -12.633 1 45.91 98 THR A CA 1
ATOM 781 C C . THR A 1 98 ? 23.359 -31.875 -13.367 1 45.91 98 THR A C 1
ATOM 783 O O . THR A 1 98 ? 23.859 -30.766 -13.555 1 45.91 98 THR A O 1
ATOM 786 N N . LEU A 1 99 ? 22.25 -32.188 -13.977 1 50.5 99 LEU A N 1
ATOM 787 C CA . LEU A 1 99 ? 21.719 -31.109 -14.805 1 50.5 99 LEU A CA 1
ATOM 788 C C . LEU A 1 99 ? 20.875 -30.156 -13.969 1 50.5 99 LEU A C 1
ATOM 790 O O . LEU A 1 99 ? 20.016 -30.594 -13.195 1 50.5 99 LEU A O 1
ATOM 794 N N . SER A 1 100 ? 21.359 -28.969 -13.711 1 53.12 100 SER A N 1
ATOM 795 C CA . SER A 1 100 ? 20.812 -27.828 -12.977 1 53.12 100 SER A CA 1
ATOM 796 C C . SER A 1 100 ? 19.312 -27.688 -13.219 1 53.12 100 SER A C 1
ATOM 798 O O . SER A 1 100 ? 18.609 -27.062 -12.422 1 53.12 100 SER A O 1
ATOM 800 N N . TYR A 1 101 ? 18.766 -28.406 -14.336 1 64 101 TYR A N 1
ATOM 801 C CA . TYR A 1 101 ? 17.375 -28.125 -14.664 1 64 101 TYR A CA 1
ATOM 802 C C . TYR A 1 101 ? 16.562 -29.406 -14.727 1 64 101 TYR A C 1
ATOM 804 O O . TYR A 1 101 ? 16.344 -29.969 -15.812 1 64 101 TYR A O 1
ATOM 812 N N . ASN A 1 102 ? 16.328 -30.094 -13.57 1 82.5 102 ASN A N 1
ATOM 813 C CA . ASN A 1 102 ? 15.508 -31.297 -13.547 1 82.5 102 ASN A CA 1
ATOM 814 C C . ASN A 1 102 ? 14.133 -31.031 -12.938 1 82.5 102 ASN A C 1
ATOM 816 O O . ASN A 1 102 ? 13.938 -31.234 -11.734 1 82.5 102 ASN A O 1
ATOM 820 N N . TYR A 1 103 ? 13.18 -30.719 -13.859 1 89.69 103 TYR A N 1
ATOM 821 C CA . TYR A 1 103 ? 11.812 -30.5 -13.398 1 89.69 103 TYR A CA 1
ATOM 822 C C . TYR A 1 103 ? 10.992 -31.781 -13.484 1 89.69 103 TYR A C 1
ATOM 824 O O . TYR A 1 103 ? 10.859 -32.375 -14.57 1 89.69 103 TYR A O 1
ATOM 832 N N . VAL A 1 104 ? 10.539 -32.188 -12.391 1 92.94 104 VAL A N 1
ATOM 833 C CA . VAL A 1 104 ? 9.703 -33.406 -12.406 1 92.94 104 VAL A CA 1
ATOM 834 C C . VAL A 1 104 ? 8.375 -33.094 -13.102 1 92.94 104 VAL A C 1
ATOM 836 O O . VAL A 1 104 ? 7.781 -32.031 -12.867 1 92.94 104 VAL A O 1
ATOM 839 N N . PRO A 1 105 ? 7.973 -33.969 -14.031 1 95.38 105 PRO A N 1
ATOM 840 C CA . PRO A 1 105 ? 6.668 -33.75 -14.656 1 95.38 105 PRO A CA 1
ATOM 841 C C . PRO A 1 105 ? 5.523 -33.75 -13.641 1 95.38 105 PRO A C 1
ATOM 843 O O . PRO A 1 105 ? 5.461 -34.625 -12.789 1 95.38 105 PRO A O 1
ATOM 846 N N . TYR A 1 106 ? 4.723 -32.719 -13.727 1 97.44 106 TYR A N 1
ATOM 847 C CA . TYR A 1 106 ? 3.678 -32.531 -12.734 1 97.44 106 TYR A CA 1
ATOM 848 C C . TYR A 1 106 ? 2.383 -32.062 -13.391 1 97.44 106 TYR A C 1
ATOM 850 O O . TYR A 1 106 ? 2.404 -31.25 -14.312 1 97.44 106 TYR A O 1
ATOM 858 N N . VAL A 1 107 ? 1.276 -32.688 -13.016 1 98.25 107 VAL A N 1
ATOM 859 C CA . VAL A 1 107 ? -0.039 -32.219 -13.453 1 98.25 107 VAL A CA 1
ATOM 860 C C . VAL A 1 107 ? -0.906 -31.906 -12.234 1 98.25 107 VAL A C 1
ATOM 862 O O . VAL A 1 107 ? -0.834 -32.594 -11.219 1 98.25 107 VAL A O 1
ATOM 865 N N . GLY A 1 108 ? -1.574 -30.797 -12.312 1 98.12 108 GLY A N 1
ATOM 866 C CA . GLY A 1 108 ? -2.465 -30.391 -11.234 1 98.12 108 GLY A CA 1
ATOM 867 C C . GLY A 1 108 ? -3.441 -29.312 -11.648 1 98.12 108 GLY A C 1
ATOM 868 O O . GLY A 1 108 ? -3.281 -28.688 -12.695 1 98.12 108 GLY A O 1
ATOM 869 N N . ASN A 1 109 ? -4.512 -29.141 -10.82 1 97.31 109 ASN A N 1
ATOM 870 C CA . ASN A 1 109 ? -5.508 -28.109 -11.117 1 97.31 109 ASN A CA 1
ATOM 871 C C . ASN A 1 109 ? -6.016 -27.438 -9.844 1 97.31 109 ASN A C 1
ATOM 873 O O . ASN A 1 109 ? -7.07 -26.797 -9.852 1 97.31 109 ASN A O 1
ATOM 877 N N . GLY A 1 110 ? -5.305 -27.656 -8.758 1 97.19 110 GLY A N 1
ATOM 878 C CA . GLY A 1 110 ? -5.695 -27.031 -7.504 1 97.19 110 GLY A CA 1
ATOM 879 C C . GLY A 1 110 ? -6.465 -27.969 -6.586 1 97.19 110 GLY A C 1
ATOM 880 O O . GLY A 1 110 ? -6.469 -27.781 -5.367 1 97.19 110 GLY A O 1
ATOM 881 N N . LEU A 1 111 ? -7.164 -28.922 -7.152 1 96.81 111 LEU A N 1
ATOM 882 C CA . LEU A 1 111 ? -7.926 -29.891 -6.367 1 96.81 111 LEU A CA 1
ATOM 883 C C . LEU A 1 111 ? -7.168 -31.203 -6.254 1 96.81 111 LEU A C 1
ATOM 885 O O . LEU A 1 111 ? -7.145 -31.828 -5.188 1 96.81 111 LEU A O 1
ATOM 889 N N . ILE A 1 112 ? -6.625 -31.625 -7.375 1 98 112 ILE A N 1
ATOM 890 C CA . ILE A 1 112 ? -5.82 -32.844 -7.391 1 98 112 ILE A CA 1
ATOM 891 C C . ILE A 1 112 ? -4.477 -32.562 -8.062 1 98 112 ILE A C 1
ATOM 893 O O . ILE A 1 112 ? -4.379 -31.688 -8.922 1 98 112 ILE A O 1
ATOM 897 N N . GLY A 1 113 ? -3.465 -33.188 -7.625 1 97.69 113 GLY A N 1
ATOM 898 C CA . GLY A 1 113 ? -2.141 -33.094 -8.219 1 97.69 113 GLY A CA 1
ATOM 899 C C . GLY A 1 113 ? -1.361 -34.375 -8.164 1 97.69 113 GLY A C 1
ATOM 900 O O . GLY A 1 113 ? -1.586 -35.219 -7.277 1 97.69 113 GLY A O 1
ATOM 901 N N . LEU A 1 114 ? -0.504 -34.594 -9.156 1 96.19 114 LEU A N 1
ATOM 902 C CA . LEU A 1 114 ? 0.301 -35.812 -9.188 1 96.19 114 LEU A CA 1
ATOM 903 C C . LEU A 1 114 ? 1.555 -35.625 -10.031 1 96.19 114 LEU A C 1
ATOM 905 O O . LEU A 1 114 ? 1.511 -34.938 -11.07 1 96.19 114 LEU A O 1
ATOM 909 N N . THR A 1 115 ? 2.547 -36.156 -9.5 1 95.81 115 THR A N 1
ATOM 910 C CA . THR A 1 115 ? 3.738 -36.25 -10.336 1 95.81 115 THR A CA 1
ATOM 911 C C . THR A 1 115 ? 3.629 -37.438 -11.297 1 95.81 115 THR A C 1
ATOM 913 O O . THR A 1 115 ? 2.73 -38.281 -11.164 1 95.81 115 THR A O 1
ATOM 916 N N . LEU A 1 116 ? 4.32 -37.531 -12.289 1 94 116 LEU A N 1
ATOM 917 C CA . LEU A 1 116 ? 4.168 -38.594 -13.289 1 94 116 LEU A CA 1
ATOM 918 C C . LEU A 1 116 ? 5.336 -39.562 -13.227 1 94 116 LEU A C 1
ATOM 920 O O . LEU A 1 116 ? 5.793 -40.062 -14.266 1 94 116 LEU A O 1
ATOM 924 N N . ASP A 1 117 ? 5.711 -39.781 -11.992 1 90.06 117 ASP A N 1
ATOM 925 C CA . ASP A 1 117 ? 6.609 -40.906 -11.75 1 90.06 117 ASP A CA 1
ATOM 926 C C . ASP A 1 117 ? 5.852 -42.219 -11.812 1 90.06 117 ASP A C 1
ATOM 928 O O . ASP A 1 117 ? 4.625 -42.25 -11.727 1 90.06 117 ASP A O 1
ATOM 932 N N . HIS A 1 118 ? 6.574 -43.25 -11.945 1 89.44 118 HIS A N 1
ATOM 933 C CA . HIS A 1 118 ? 5.934 -44.562 -12.078 1 89.44 118 HIS A CA 1
ATOM 934 C C . HIS A 1 118 ? 5.133 -44.906 -10.828 1 89.44 118 HIS A C 1
ATOM 936 O O . HIS A 1 118 ? 4.086 -45.562 -10.922 1 89.44 118 HIS A O 1
ATOM 942 N N . ASP A 1 119 ? 5.582 -44.5 -9.711 1 90.62 119 ASP A N 1
ATOM 943 C CA . ASP A 1 119 ? 4.891 -44.812 -8.461 1 90.62 119 ASP A CA 1
ATOM 944 C C . ASP A 1 119 ? 4.227 -43.562 -7.879 1 90.62 119 ASP A C 1
ATOM 946 O O . ASP A 1 119 ? 4.109 -43.406 -6.656 1 90.62 119 ASP A O 1
ATOM 950 N N . ALA A 1 120 ? 3.793 -42.75 -8.758 1 94.19 120 ALA A N 1
ATOM 951 C CA . ALA A 1 120 ? 3.201 -41.5 -8.305 1 94.19 120 ALA A CA 1
ATOM 952 C C . ALA A 1 120 ? 1.809 -41.719 -7.723 1 94.19 120 ALA A C 1
ATOM 954 O O . ALA A 1 120 ? 1.099 -42.656 -8.141 1 94.19 120 ALA A O 1
ATOM 955 N N . HIS A 1 121 ? 1.454 -40.969 -6.672 1 97.06 121 HIS A N 1
ATOM 956 C CA . HIS A 1 121 ? 0.137 -41.031 -6.047 1 97.06 121 HIS A CA 1
ATOM 957 C C . HIS A 1 121 ? -0.583 -39.688 -6.145 1 97.06 121 HIS A C 1
ATOM 959 O O . HIS A 1 121 ? 0.049 -38.656 -6.371 1 97.06 121 HIS A O 1
ATOM 965 N N . PHE A 1 122 ? -1.853 -39.719 -5.949 1 97.81 122 PHE A N 1
ATOM 966 C CA . PHE A 1 122 ? -2.648 -38.5 -5.953 1 97.81 122 PHE A CA 1
ATOM 967 C C . PHE A 1 122 ? -2.365 -37.656 -4.707 1 97.81 122 PHE A C 1
ATOM 969 O O . PHE A 1 122 ? -2.068 -38.219 -3.643 1 97.81 122 PHE A O 1
ATOM 976 N N . ASN A 1 123 ? -2.418 -36.438 -4.906 1 98.12 123 ASN A N 1
ATOM 977 C CA . ASN A 1 123 ? -2.334 -35.469 -3.816 1 98.12 123 ASN A CA 1
ATOM 978 C C . ASN A 1 123 ? -3.502 -34.5 -3.848 1 98.12 123 ASN A C 1
ATOM 980 O O . ASN A 1 123 ? -3.92 -34.031 -4.918 1 98.12 123 ASN A O 1
ATOM 984 N N . ILE A 1 124 ? -4.023 -34.188 -2.66 1 97.88 124 ILE A N 1
ATOM 985 C CA . ILE A 1 124 ? -5.145 -33.281 -2.568 1 97.88 124 ILE A CA 1
ATOM 986 C C . ILE A 1 124 ? -4.742 -32.062 -1.743 1 97.88 124 ILE A C 1
ATOM 988 O O . ILE A 1 124 ? -3.609 -31.969 -1.267 1 97.88 124 ILE A O 1
ATOM 992 N N . LYS A 1 125 ? -5.656 -31.156 -1.647 1 96.31 125 LYS A N 1
ATOM 993 C CA . LYS A 1 125 ? -5.344 -29.844 -1.088 1 96.31 125 LYS A CA 1
ATOM 994 C C . LYS A 1 125 ? -5.23 -29.906 0.432 1 96.31 125 LYS A C 1
ATOM 996 O O . LYS A 1 125 ? -6.094 -30.484 1.101 1 96.31 125 LYS A O 1
ATOM 1001 N N . HIS A 1 126 ? -4.203 -29.453 0.945 1 94.31 126 HIS A N 1
ATOM 1002 C CA . HIS A 1 126 ? -3.971 -29.188 2.363 1 94.31 126 HIS A CA 1
ATOM 1003 C C . HIS A 1 126 ? -3.186 -27.906 2.572 1 94.31 126 HIS A C 1
ATOM 1005 O O . HIS A 1 126 ? -2.053 -27.781 2.1 1 94.31 126 HIS A O 1
ATOM 1011 N N . GLY A 1 127 ? -3.834 -27 3.238 1 91.88 127 GLY A N 1
ATOM 1012 C CA . GLY A 1 127 ? -3.189 -25.703 3.373 1 91.88 127 GLY A CA 1
ATOM 1013 C C . GLY A 1 127 ? -3.143 -24.922 2.072 1 91.88 127 GLY A C 1
ATOM 1014 O O . GLY A 1 127 ? -4.176 -24.703 1.436 1 91.88 127 GLY A O 1
ATOM 1015 N N . ARG A 1 128 ? -1.807 -24.578 1.678 1 93.56 128 ARG A N 1
ATOM 1016 C CA . ARG A 1 128 ? -1.665 -23.719 0.499 1 93.56 128 ARG A CA 1
ATOM 1017 C C . ARG A 1 128 ? -1.253 -24.547 -0.719 1 93.56 128 ARG A C 1
ATOM 1019 O O . ARG A 1 128 ? -1.18 -24.016 -1.832 1 93.56 128 ARG A O 1
ATOM 1026 N N . SER A 1 129 ? -1.049 -25.797 -0.564 1 96.12 129 SER A N 1
ATOM 1027 C CA . SER A 1 129 ? -0.567 -26.625 -1.66 1 96.12 129 SER A CA 1
ATOM 1028 C C . SER A 1 129 ? -1.29 -27.969 -1.69 1 96.12 129 SER A C 1
ATOM 1030 O O . SER A 1 129 ? -2.109 -28.266 -0.816 1 96.12 129 SER A O 1
ATOM 1032 N N . LEU A 1 130 ? -1.038 -28.672 -2.764 1 97.69 130 LEU A N 1
ATOM 1033 C CA . LEU A 1 130 ? -1.552 -30.031 -2.873 1 97.69 130 LEU A CA 1
ATOM 1034 C C . LEU A 1 130 ? -0.595 -31.031 -2.225 1 97.69 130 LEU A C 1
ATOM 1036 O O . LEU A 1 130 ? -0.018 -31.875 -2.908 1 97.69 130 LEU A O 1
ATOM 1040 N N . SER A 1 131 ? -0.586 -30.953 -0.848 1 96.12 131 SER A N 1
ATOM 1041 C CA . SER A 1 131 ? 0.474 -31.656 -0.127 1 96.12 131 SER A CA 1
ATOM 1042 C C . SER A 1 131 ? -0.071 -32.844 0.626 1 96.12 131 SER A C 1
ATOM 1044 O O . SER A 1 131 ? 0.691 -33.625 1.23 1 96.12 131 SER A O 1
ATOM 1046 N N . LEU A 1 132 ? -1.354 -33.125 0.607 1 96.88 132 LEU A N 1
ATOM 1047 C CA . LEU A 1 132 ? -1.924 -34.281 1.306 1 96.88 132 LEU A CA 1
ATOM 1048 C C . LEU A 1 132 ? -1.976 -35.5 0.394 1 96.88 132 LEU A C 1
ATOM 1050 O O . LEU A 1 132 ? -2.75 -35.531 -0.564 1 96.88 132 LEU A O 1
ATOM 1054 N N . PRO A 1 133 ? -1.26 -36.5 0.67 1 96.62 133 PRO A N 1
ATOM 1055 C CA . PRO A 1 133 ? -1.193 -37.656 -0.214 1 96.62 133 PRO A CA 1
ATOM 1056 C C . PRO A 1 133 ? -2.404 -38.562 -0.072 1 96.62 133 PRO A C 1
ATOM 1058 O O . PRO A 1 133 ? -2.859 -38.844 1.045 1 96.62 133 PRO A O 1
ATOM 1061 N N . VAL A 1 134 ? -2.977 -38.875 -1.189 1 96.81 134 VAL A N 1
ATOM 1062 C CA . VAL A 1 134 ? -3.904 -40 -1.322 1 96.81 134 VAL A CA 1
ATOM 1063 C C . VAL A 1 134 ? -3.18 -41.188 -1.93 1 96.81 134 VAL A C 1
ATOM 1065 O O . VAL A 1 134 ? -3.002 -41.281 -3.148 1 96.81 134 VAL A O 1
ATOM 1068 N N . TYR A 1 135 ? -2.715 -42.094 -1.2 1 95.19 135 TYR A N 1
ATOM 1069 C CA . TYR A 1 135 ? -1.83 -43.156 -1.643 1 95.19 135 TYR A CA 1
ATOM 1070 C C . TYR A 1 135 ? -2.547 -44.094 -2.605 1 95.19 135 TYR A C 1
ATOM 1072 O O . TYR A 1 135 ? -2.527 -45.312 -2.426 1 95.19 135 TYR A O 1
ATOM 1080 N N . TYR A 1 136 ? -3.236 -43.531 -3.473 1 97.12 136 TYR A N 1
ATOM 1081 C CA . TYR A 1 136 ? -3.766 -44.188 -4.66 1 97.12 136 TYR A CA 1
ATOM 1082 C C . TYR A 1 136 ? -2.891 -43.906 -5.879 1 97.12 136 TYR A C 1
ATOM 1084 O O . TYR A 1 136 ? -2.711 -42.75 -6.262 1 97.12 136 TYR A O 1
ATOM 1092 N N . HIS A 1 137 ? -2.322 -44.906 -6.461 1 96.5 137 HIS A N 1
ATOM 1093 C CA . HIS A 1 137 ? -1.457 -44.812 -7.629 1 96.5 137 HIS A CA 1
ATOM 1094 C C . HIS A 1 137 ? -2.234 -45.062 -8.914 1 96.5 137 HIS A C 1
ATOM 1096 O O . HIS A 1 137 ? -2.416 -46.219 -9.32 1 96.5 137 HIS A O 1
ATOM 1102 N N . PRO A 1 138 ? -2.602 -44.031 -9.641 1 96.19 138 PRO A N 1
ATOM 1103 C CA . PRO A 1 138 ? -3.607 -44.188 -10.695 1 96.19 138 PRO A CA 1
ATOM 1104 C C . PRO A 1 138 ? -3.002 -44.531 -12.047 1 96.19 138 PRO A C 1
ATOM 1106 O O . PRO A 1 138 ? -3.727 -44.906 -12.977 1 96.19 138 PRO A O 1
ATOM 1109 N N . LEU A 1 139 ? -1.694 -44.594 -12.273 1 95.56 139 LEU A N 1
ATOM 1110 C CA . LEU A 1 139 ? -1.095 -44.594 -13.602 1 95.56 139 LEU A CA 1
ATOM 1111 C C . LEU A 1 139 ? -0.996 -46 -14.164 1 95.56 139 LEU A C 1
ATOM 1113 O O . LEU A 1 139 ? -0.532 -46.906 -13.477 1 95.56 139 LEU A O 1
ATOM 1117 N N . TYR A 1 140 ? -1.569 -46.156 -15.375 1 95.06 140 TYR A N 1
ATOM 1118 C CA . TYR A 1 140 ? -1.308 -47.312 -16.203 1 95.06 140 TYR A CA 1
ATOM 1119 C C . TYR A 1 140 ? -0.069 -47.125 -17.062 1 95.06 140 TYR A C 1
ATOM 1121 O O . TYR A 1 140 ? -0.04 -46.219 -17.922 1 95.06 140 TYR A O 1
ATOM 1129 N N . ILE A 1 141 ? 0.954 -47.844 -16.828 1 93 141 ILE A N 1
ATOM 1130 C CA . ILE A 1 141 ? 2.186 -47.719 -17.594 1 93 141 ILE A CA 1
ATOM 1131 C C . ILE A 1 141 ? 2.643 -49.094 -18.094 1 93 141 ILE A C 1
ATOM 1133 O O . ILE A 1 141 ? 2.652 -50.062 -17.328 1 93 141 ILE A O 1
ATOM 1137 N N . ILE A 1 142 ? 2.963 -49.094 -19.312 1 91.38 142 ILE A N 1
ATOM 1138 C CA . ILE A 1 142 ? 3.441 -50.344 -19.891 1 91.38 142 ILE A CA 1
ATOM 1139 C C . ILE A 1 142 ? 4.828 -50.688 -19.344 1 91.38 142 ILE A C 1
ATOM 1141 O O . ILE A 1 142 ? 5.73 -49.844 -19.375 1 91.38 142 ILE A O 1
ATOM 1145 N N . GLU A 1 143 ? 4.895 -51.938 -18.844 1 85.75 143 GLU A N 1
ATOM 1146 C CA . GLU A 1 143 ? 6.148 -52.375 -18.25 1 85.75 143 GLU A CA 1
ATOM 1147 C C . GLU A 1 143 ? 7.02 -53.125 -19.266 1 85.75 143 GLU A C 1
ATOM 1149 O O . GLU A 1 143 ? 6.742 -54.281 -19.594 1 85.75 143 GLU A O 1
ATOM 1154 N N . ASP A 1 144 ? 7.832 -52.375 -19.844 1 76.75 144 ASP A N 1
ATOM 1155 C CA . ASP A 1 144 ? 8.82 -53 -20.719 1 76.75 144 ASP A CA 1
ATOM 1156 C C . ASP A 1 144 ? 10.219 -52.438 -20.438 1 76.75 144 ASP A C 1
ATOM 1158 O O . ASP A 1 144 ? 10.461 -51.25 -20.578 1 76.75 144 ASP A O 1
ATOM 1162 N N . TYR A 1 145 ? 11.086 -53.375 -20.047 1 66.56 145 TYR A N 1
ATOM 1163 C CA . TYR A 1 145 ? 12.406 -53 -19.531 1 66.56 145 TYR A CA 1
ATOM 1164 C C . TYR A 1 145 ? 13.273 -52.406 -20.656 1 66.56 145 TYR A C 1
ATOM 1166 O O . TYR A 1 145 ? 14.227 -51.688 -20.375 1 66.56 145 TYR A O 1
ATOM 1174 N N . ASP A 1 146 ? 12.945 -52.625 -21.797 1 73.56 146 ASP A N 1
ATOM 1175 C CA . ASP A 1 146 ? 13.844 -52.188 -22.859 1 73.56 146 ASP A CA 1
ATOM 1176 C C . ASP A 1 146 ? 13.414 -50.844 -23.438 1 73.56 146 ASP A C 1
ATOM 1178 O O . ASP A 1 146 ? 14.016 -50.344 -24.391 1 73.56 146 ASP A O 1
ATOM 1182 N N . MET A 1 147 ? 12.547 -50.188 -22.75 1 81.69 147 MET A N 1
ATOM 1183 C CA . MET A 1 147 ? 12.008 -48.969 -23.375 1 81.69 147 MET A CA 1
ATOM 1184 C C . MET A 1 147 ? 12.664 -47.719 -22.812 1 81.69 147 MET A C 1
ATOM 1186 O O . MET A 1 147 ? 12.93 -47.656 -21.609 1 81.69 147 MET A O 1
ATOM 1190 N N . ARG A 1 148 ? 13.008 -46.844 -23.719 1 84.75 148 ARG A N 1
ATOM 1191 C CA . ARG A 1 148 ? 13.43 -45.5 -23.328 1 84.75 148 ARG A CA 1
ATOM 1192 C C . ARG A 1 148 ? 12.227 -44.562 -23.172 1 84.75 148 ARG A C 1
ATOM 1194 O O . ARG A 1 148 ? 11.297 -44.625 -23.984 1 84.75 148 ARG A O 1
ATOM 1201 N N . GLU A 1 149 ? 12.273 -43.844 -22.078 1 89.44 149 GLU A N 1
ATOM 1202 C CA . GLU A 1 149 ? 11.109 -43.031 -21.766 1 89.44 149 GLU A CA 1
ATOM 1203 C C . GLU A 1 149 ? 11.477 -41.531 -21.781 1 89.44 149 GLU A C 1
ATOM 1205 O O . GLU A 1 149 ? 12.555 -41.156 -21.328 1 89.44 149 GLU A O 1
ATOM 1210 N N . TYR A 1 150 ? 10.594 -40.688 -22.391 1 88.88 150 TYR A N 1
ATOM 1211 C CA . TYR A 1 150 ? 10.695 -39.25 -22.438 1 88.88 150 TYR A CA 1
ATOM 1212 C C . TYR A 1 150 ? 9.398 -38.594 -22 1 88.88 150 TYR A C 1
ATOM 1214 O O . TYR A 1 150 ? 8.312 -39.094 -22.281 1 88.88 150 TYR A O 1
ATOM 1222 N N . THR A 1 151 ? 9.57 -37.531 -21.297 1 92.88 151 THR A N 1
ATOM 1223 C CA . THR A 1 151 ? 8.383 -36.781 -20.906 1 92.88 151 THR A CA 1
ATOM 1224 C C . THR A 1 151 ? 8.453 -35.375 -21.422 1 92.88 151 THR A C 1
ATOM 1226 O O . THR A 1 151 ? 9.523 -34.75 -21.422 1 92.88 151 THR A O 1
ATOM 1229 N N . VAL A 1 152 ? 7.355 -34.875 -21.938 1 94.19 152 VAL A N 1
ATOM 1230 C CA . VAL A 1 152 ? 7.23 -33.5 -22.438 1 94.19 152 VAL A CA 1
ATOM 1231 C C . VAL A 1 152 ? 6.082 -32.781 -21.719 1 94.19 152 VAL A C 1
ATOM 1233 O O . VAL A 1 152 ? 4.941 -33.25 -21.75 1 94.19 152 VAL A O 1
ATOM 1236 N N . THR A 1 153 ? 6.418 -31.703 -21.062 1 96.25 153 THR A N 1
ATOM 1237 C CA . THR A 1 153 ? 5.387 -30.906 -20.406 1 96.25 153 THR A CA 1
ATOM 1238 C C . THR A 1 153 ? 5.039 -29.672 -21.234 1 96.25 153 THR A C 1
ATOM 1240 O O . THR A 1 153 ? 5.879 -28.797 -21.438 1 96.25 153 THR A O 1
ATOM 1243 N N . GLU A 1 154 ? 3.838 -29.625 -21.688 1 96.75 154 GLU A N 1
ATOM 1244 C CA . GLU A 1 154 ? 3.344 -28.453 -22.391 1 96.75 154 GLU A CA 1
ATOM 1245 C C . GLU A 1 154 ? 2.705 -27.453 -21.422 1 96.75 154 GLU A C 1
ATOM 1247 O O . GLU A 1 154 ? 1.538 -27.594 -21.062 1 96.75 154 GLU A O 1
ATOM 1252 N N . TYR A 1 155 ? 3.314 -26.391 -21.234 1 97.5 155 TYR A N 1
ATOM 1253 C CA . TYR A 1 155 ? 2.855 -25.422 -20.25 1 97.5 155 TYR A CA 1
ATOM 1254 C C . TYR A 1 155 ? 1.6 -24.703 -20.719 1 97.5 155 TYR A C 1
ATOM 1256 O O . TYR A 1 155 ? 0.692 -24.438 -19.938 1 97.5 155 TYR A O 1
ATOM 1264 N N . ARG A 1 156 ? 1.456 -24.438 -21.938 1 96.62 156 ARG A N 1
ATOM 1265 C CA . ARG A 1 156 ? 0.365 -23.625 -22.469 1 96.62 156 ARG A CA 1
ATOM 1266 C C . ARG A 1 156 ? -0.945 -24.406 -22.484 1 96.62 156 ARG A C 1
ATOM 1268 O O . ARG A 1 156 ? -2.023 -23.828 -22.375 1 96.62 156 ARG A O 1
ATOM 1275 N N . LYS A 1 157 ? -0.796 -25.703 -22.547 1 97.56 157 LYS A N 1
ATOM 1276 C CA . LYS A 1 157 ? -2 -26.516 -22.656 1 97.56 157 LYS A CA 1
ATOM 1277 C C . LYS A 1 157 ? -2.26 -27.281 -21.359 1 97.56 157 LYS A C 1
ATOM 1279 O O . LYS A 1 157 ? -3.361 -27.781 -21.141 1 97.56 157 LYS A O 1
ATOM 1284 N N . GLY A 1 158 ? -1.314 -27.344 -20.547 1 97.94 158 GLY A N 1
ATOM 1285 C CA . GLY A 1 158 ? -1.454 -28.078 -19.297 1 97.94 158 GLY A CA 1
ATOM 1286 C C . GLY A 1 158 ? -1.5 -29.578 -19.484 1 97.94 158 GLY A C 1
ATOM 1287 O O . GLY A 1 158 ? -2.203 -30.281 -18.75 1 97.94 158 GLY A O 1
ATOM 1288 N N . ILE A 1 159 ? -0.809 -30.094 -20.516 1 98.19 159 ILE A N 1
ATOM 1289 C CA . ILE A 1 159 ? -0.789 -31.531 -20.828 1 98.19 159 ILE A CA 1
ATOM 1290 C C . ILE A 1 159 ? 0.644 -32.062 -20.75 1 98.19 159 ILE A C 1
ATOM 1292 O O . ILE A 1 159 ? 1.57 -31.406 -21.266 1 98.19 159 ILE A O 1
ATOM 1296 N N . VAL A 1 160 ? 0.792 -33.125 -20.062 1 97.94 160 VAL A N 1
ATOM 1297 C CA . VAL A 1 160 ? 2.098 -33.781 -20.031 1 97.94 160 VAL A CA 1
ATOM 1298 C C . VAL A 1 160 ? 2.08 -35.031 -20.906 1 97.94 160 VAL A C 1
ATOM 1300 O O . VAL A 1 160 ? 1.174 -35.875 -20.797 1 97.94 160 VAL A O 1
ATOM 1303 N N . HIS A 1 161 ? 3.045 -35.156 -21.766 1 96.38 161 HIS A N 1
ATOM 1304 C CA . HIS A 1 161 ? 3.188 -36.312 -22.656 1 96.38 161 HIS A CA 1
ATOM 1305 C C . HIS A 1 161 ? 4.309 -37.219 -22.188 1 96.38 161 HIS A C 1
ATOM 1307 O O . HIS A 1 161 ? 5.344 -36.75 -21.703 1 96.38 161 HIS A O 1
ATOM 1313 N N . ARG A 1 162 ? 4.047 -38.438 -22.234 1 94.62 162 ARG A N 1
ATOM 1314 C CA . ARG A 1 162 ? 5.062 -39.438 -22.016 1 94.62 162 ARG A CA 1
ATOM 1315 C C . ARG A 1 162 ? 5.195 -40.344 -23.234 1 94.62 162 ARG A C 1
ATOM 1317 O O . ARG A 1 162 ? 4.195 -40.75 -23.844 1 94.62 162 ARG A O 1
ATOM 1324 N N . PHE A 1 163 ? 6.426 -40.625 -23.625 1 92.56 163 PHE A N 1
ATOM 1325 C CA . PHE A 1 163 ? 6.688 -41.469 -24.781 1 92.56 163 PHE A CA 1
ATOM 1326 C C . PHE A 1 163 ? 7.629 -42.625 -24.406 1 92.56 163 PHE A C 1
ATOM 1328 O O . PHE A 1 163 ? 8.617 -42.406 -23.688 1 92.56 163 PHE A O 1
ATOM 1335 N N . GLN A 1 164 ? 7.242 -43.719 -24.812 1 91.5 164 GLN A N 1
ATOM 1336 C CA . GLN A 1 164 ? 8.078 -44.906 -24.656 1 91.5 164 GLN A CA 1
ATOM 1337 C C . GLN A 1 164 ? 8.445 -45.5 -26.016 1 91.5 164 GLN A C 1
ATOM 1339 O O . GLN A 1 164 ? 7.566 -45.812 -26.828 1 91.5 164 GLN A O 1
ATOM 1344 N N . CYS A 1 165 ? 9.711 -45.625 -26.219 1 88.94 165 CYS A N 1
ATOM 1345 C CA . CYS A 1 165 ? 10.211 -46.156 -27.469 1 88.94 165 CYS A CA 1
ATOM 1346 C C . CYS A 1 165 ? 11.008 -47.438 -27.219 1 88.94 165 CYS A C 1
ATOM 1348 O O . CYS A 1 165 ? 11.953 -47.438 -26.438 1 88.94 165 CYS A O 1
ATOM 1350 N N . SER A 1 166 ? 10.617 -48.5 -27.875 1 84.44 166 SER A N 1
ATOM 1351 C CA . SER A 1 166 ? 11.312 -49.75 -27.75 1 84.44 166 SER A CA 1
ATOM 1352 C C . SER A 1 166 ? 12.266 -50 -28.906 1 84.44 166 SER A C 1
ATOM 1354 O O . SER A 1 166 ? 12.117 -49.375 -29.969 1 84.44 166 SER A O 1
ATOM 1356 N N . ASN A 1 167 ? 13.219 -50.844 -28.688 1 80.38 167 ASN A N 1
ATOM 1357 C CA . ASN A 1 167 ? 14.141 -51.219 -29.766 1 80.38 167 ASN A CA 1
ATOM 1358 C C . ASN A 1 167 ? 13.477 -52.125 -30.797 1 80.38 167 ASN A C 1
ATOM 1360 O O . ASN A 1 167 ? 13.945 -52.219 -31.922 1 80.38 167 ASN A O 1
ATOM 1364 N N . SER A 1 168 ? 12.391 -52.781 -30.391 1 78.06 168 SER A N 1
ATOM 1365 C CA . SER A 1 168 ? 11.688 -53.688 -31.297 1 78.06 168 SER A CA 1
ATOM 1366 C C . SER A 1 168 ? 10.789 -52.906 -32.25 1 78.06 168 SER A C 1
ATOM 1368 O O . SER A 1 168 ? 10.25 -53.5 -33.219 1 78.06 168 SER A O 1
ATOM 1370 N N . GLY A 1 169 ? 10.633 -51.594 -32 1 80.88 169 GLY A N 1
ATOM 1371 C CA . GLY A 1 169 ? 9.836 -50.781 -32.875 1 80.88 169 GLY A CA 1
ATOM 1372 C C . GLY A 1 169 ? 8.531 -50.312 -32.25 1 80.88 169 GLY A C 1
ATOM 1373 O O . GLY A 1 169 ? 7.844 -49.469 -32.781 1 80.88 169 GLY A O 1
ATOM 1374 N N . LEU A 1 170 ? 8.156 -50.938 -31.141 1 87.81 170 LEU A N 1
ATOM 1375 C CA . LEU A 1 170 ? 6.922 -50.562 -30.453 1 87.81 170 LEU A CA 1
ATOM 1376 C C . LEU A 1 170 ? 6.992 -49.125 -29.938 1 87.81 170 LEU A C 1
ATOM 1378 O O . LEU A 1 170 ? 8.016 -48.719 -29.406 1 87.81 170 LEU A O 1
ATOM 1382 N N . GLN A 1 171 ? 5.887 -48.375 -30.25 1 90.25 171 GLN A N 1
ATOM 1383 C CA . GLN A 1 171 ? 5.801 -47 -29.812 1 90.25 171 GLN A CA 1
ATOM 1384 C C . GLN A 1 171 ? 4.559 -46.781 -28.953 1 90.25 171 GLN A C 1
ATOM 1386 O O . GLN A 1 171 ? 3.445 -47.094 -29.359 1 90.25 171 GLN A O 1
ATOM 1391 N N . ILE A 1 172 ? 4.801 -46.219 -27.812 1 93.06 172 ILE A N 1
ATOM 1392 C CA . ILE A 1 172 ? 3.684 -45.938 -26.922 1 93.06 172 ILE A CA 1
ATOM 1393 C C . ILE A 1 172 ? 3.686 -44.438 -26.547 1 93.06 172 ILE A C 1
ATOM 1395 O O . ILE A 1 172 ? 4.727 -43.906 -26.188 1 93.06 172 ILE A O 1
ATOM 1399 N N . SER A 1 173 ? 2.566 -43.781 -26.641 1 94.12 173 SER A N 1
ATOM 1400 C CA . SER A 1 173 ? 2.4 -42.375 -26.266 1 94.12 173 SER A CA 1
ATOM 1401 C C . SER A 1 173 ? 1.323 -42.219 -25.188 1 94.12 173 SER A C 1
ATOM 1403 O O . SER A 1 173 ? 0.271 -42.875 -25.266 1 94.12 173 SER A O 1
ATOM 1405 N N . TYR A 1 174 ? 1.649 -41.469 -24.203 1 96 174 TYR A N 1
ATOM 1406 C CA . TYR A 1 174 ? 0.709 -41.156 -23.125 1 96 174 TYR A CA 1
ATOM 1407 C C . TYR A 1 174 ? 0.409 -39.688 -23.078 1 96 174 TYR A C 1
ATOM 1409 O O . TYR A 1 174 ? 1.27 -38.844 -23.406 1 96 174 TYR A O 1
ATOM 1417 N N . LYS A 1 175 ? -0.786 -39.281 -22.703 1 97.38 175 LYS A N 1
ATOM 1418 C CA . LYS A 1 175 ? -1.185 -37.938 -22.344 1 97.38 175 LYS A CA 1
ATOM 1419 C C . LYS A 1 175 ? -1.834 -37.875 -20.969 1 97.38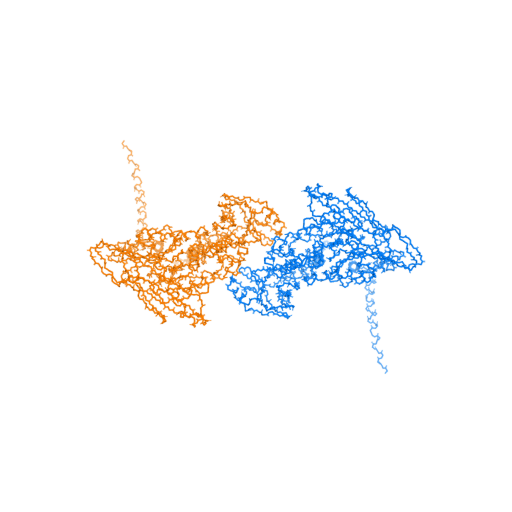 175 LYS A C 1
ATOM 1421 O O . LYS A 1 175 ? -2.646 -38.75 -20.625 1 97.38 175 LYS A O 1
ATOM 1426 N N . TYR A 1 176 ? -1.379 -36.969 -20.203 1 98.31 176 TYR A N 1
ATOM 1427 C CA . TYR A 1 176 ? -1.912 -36.812 -18.859 1 98.31 176 TYR A CA 1
ATOM 1428 C C . TYR A 1 176 ? -2.377 -35.375 -18.609 1 98.31 176 TYR A C 1
ATOM 1430 O O . TYR A 1 176 ? -1.691 -34.438 -18.984 1 98.31 176 TYR A O 1
ATOM 1438 N N . TYR A 1 177 ? -3.5 -35.125 -17.969 1 98.56 177 TYR A N 1
ATOM 1439 C CA . TYR A 1 177 ? -3.881 -33.812 -17.5 1 98.56 177 TYR A CA 1
ATOM 1440 C C . TYR A 1 177 ? -4.98 -33.906 -16.453 1 98.56 177 TYR A C 1
ATOM 1442 O O . TYR A 1 177 ? -5.789 -34.812 -16.453 1 98.56 177 TYR A O 1
ATOM 1450 N N . ALA A 1 178 ? -4.883 -33.031 -15.484 1 98.38 178 ALA A N 1
ATOM 1451 C CA . ALA A 1 178 ? -5.977 -32.781 -14.555 1 98.38 178 ALA A CA 1
ATOM 1452 C C . ALA A 1 178 ? -6.906 -31.688 -15.102 1 98.38 178 ALA A C 1
ATOM 1454 O O . ALA A 1 178 ? -6.488 -30.547 -15.305 1 98.38 178 ALA A O 1
ATOM 1455 N N . HIS A 1 179 ? -8.078 -32.062 -15.297 1 97.88 179 HIS A N 1
ATOM 1456 C CA . HIS A 1 179 ? -8.984 -31.203 -16.062 1 97.88 179 HIS A CA 1
ATOM 1457 C C . HIS A 1 179 ? -9.312 -29.922 -15.289 1 97.88 179 HIS A C 1
ATOM 1459 O O . HIS A 1 179 ? -9.586 -29.969 -14.086 1 97.88 179 HIS A O 1
ATOM 1465 N N . ARG A 1 180 ? -9.398 -28.828 -15.945 1 97 180 ARG A N 1
ATOM 1466 C CA . ARG A 1 180 ? -9.57 -27.531 -15.273 1 97 180 ARG A CA 1
ATOM 1467 C C . ARG A 1 180 ? -11.047 -27.172 -15.188 1 97 180 ARG A C 1
ATOM 1469 O O . ARG A 1 180 ? -11.469 -26.484 -14.242 1 97 180 ARG A O 1
ATOM 1476 N N . THR A 1 181 ? -11.898 -27.547 -16.094 1 95.81 181 THR A N 1
ATOM 1477 C CA . THR A 1 181 ? -13.32 -27.234 -16.047 1 95.81 181 THR A CA 1
ATOM 1478 C C . THR A 1 181 ? -14.078 -28.25 -15.18 1 95.81 181 THR A C 1
ATOM 1480 O O . THR A 1 181 ? -15.109 -27.922 -14.602 1 95.81 181 THR A O 1
ATOM 1483 N N . ILE A 1 182 ? -13.609 -29.469 -15.188 1 96.69 182 ILE A N 1
ATOM 1484 C CA . ILE A 1 182 ? -14.078 -30.516 -14.289 1 96.69 182 ILE A CA 1
ATOM 1485 C C . ILE A 1 182 ? -12.961 -30.906 -13.32 1 96.69 182 ILE A C 1
ATOM 1487 O O . ILE A 1 182 ? -12.305 -31.922 -13.5 1 96.69 182 ILE A O 1
ATOM 1491 N N . PRO A 1 183 ? -12.859 -30.188 -12.25 1 95.56 183 PRO A N 1
ATOM 1492 C CA . PRO A 1 183 ? -11.672 -30.281 -11.406 1 95.56 183 PRO A CA 1
ATOM 1493 C C . PRO A 1 183 ? -11.484 -31.656 -10.781 1 95.56 183 PRO A C 1
ATOM 1495 O O . PRO A 1 183 ? -10.359 -32.031 -10.453 1 95.56 183 PRO A O 1
ATOM 1498 N N . SER A 1 184 ? -12.453 -32.469 -10.688 1 96.38 184 SER A N 1
ATOM 1499 C CA . SER A 1 184 ? -12.352 -33.781 -10.047 1 96.38 184 SER A CA 1
ATOM 1500 C C . SER A 1 184 ? -11.867 -34.844 -11.039 1 96.38 184 SER A C 1
ATOM 1502 O O . SER A 1 184 ? -11.656 -36 -10.664 1 96.38 184 SER A O 1
ATOM 1504 N N . LEU A 1 185 ? -11.625 -34.469 -12.242 1 97.69 185 LEU A N 1
ATOM 1505 C CA . LEU A 1 185 ? -11.359 -35.438 -13.297 1 97.69 185 LEU A CA 1
ATOM 1506 C C . LEU A 1 185 ? -9.875 -35.469 -13.656 1 97.69 185 LEU A C 1
ATOM 1508 O O . LEU A 1 185 ? -9.289 -34.406 -13.938 1 97.69 185 LEU A O 1
ATOM 1512 N N . PHE A 1 186 ? -9.281 -36.562 -13.578 1 98.12 186 PHE A N 1
ATOM 1513 C CA . PHE A 1 186 ? -7.957 -36.844 -14.117 1 98.12 186 PHE A CA 1
ATOM 1514 C C . PHE A 1 186 ? -8.047 -37.75 -15.352 1 98.12 186 PHE A C 1
ATOM 1516 O O . PHE A 1 186 ? -8.734 -38.75 -15.344 1 98.12 186 PHE A O 1
ATOM 1523 N N . VAL A 1 187 ? -7.312 -37.375 -16.406 1 98.12 187 VAL A N 1
ATOM 1524 C CA . VAL A 1 187 ? -7.438 -38.094 -17.672 1 98.12 187 VAL A CA 1
ATOM 1525 C C . VAL A 1 187 ? -6.078 -38.656 -18.078 1 98.12 187 VAL A C 1
ATOM 1527 O O . VAL A 1 187 ? -5.066 -37.969 -18.016 1 98.12 187 VAL A O 1
ATOM 1530 N N . GLN A 1 188 ? -6.059 -39.875 -18.422 1 97.5 188 GLN A N 1
ATOM 1531 C CA . GLN A 1 188 ? -4.91 -40.531 -19.031 1 97.5 188 GLN A CA 1
ATOM 1532 C C . GLN A 1 188 ? -5.281 -41.156 -20.375 1 97.5 188 GLN A C 1
ATOM 1534 O O . GLN A 1 188 ? -6.211 -41.969 -20.438 1 97.5 188 GLN A O 1
ATOM 1539 N N . GLU A 1 189 ? -4.637 -40.781 -21.391 1 97.12 189 GLU A N 1
ATOM 1540 C CA . GLU A 1 189 ? -4.805 -41.375 -22.719 1 97.12 189 GLU A CA 1
ATOM 1541 C C . GLU A 1 189 ? -3.576 -42.188 -23.109 1 97.12 189 GLU A C 1
ATOM 1543 O O . GLU A 1 189 ? -2.443 -41.75 -22.938 1 97.12 189 GLU A O 1
ATOM 1548 N N . ILE A 1 190 ? -3.789 -43.375 -23.594 1 95.69 190 ILE A N 1
ATOM 1549 C CA . ILE A 1 190 ? -2.699 -44.25 -24 1 95.69 190 ILE A CA 1
ATOM 1550 C C . ILE A 1 190 ? -2.879 -44.656 -25.469 1 95.69 190 ILE A C 1
ATOM 1552 O O . ILE A 1 190 ? -3.943 -45.156 -25.844 1 95.69 190 ILE A O 1
ATOM 1556 N N . TRP A 1 191 ? -1.954 -44.406 -26.25 1 94.94 191 TRP A N 1
ATOM 1557 C CA . TRP A 1 191 ? -1.935 -44.844 -27.641 1 94.94 191 TRP A CA 1
ATOM 1558 C C . TRP A 1 191 ? -0.775 -45.812 -27.891 1 94.94 191 TRP A C 1
ATOM 1560 O O . TRP A 1 191 ? 0.391 -45.438 -27.75 1 94.94 191 TRP A O 1
ATOM 1570 N N . ILE A 1 192 ? -1.038 -47.031 -28.266 1 93.19 192 ILE A N 1
ATOM 1571 C CA . ILE A 1 192 ? -0.036 -48.062 -28.547 1 93.19 192 ILE A CA 1
ATOM 1572 C C . ILE A 1 192 ? -0.009 -48.344 -30.031 1 93.19 192 ILE A C 1
ATOM 1574 O O . ILE A 1 192 ? -1.032 -48.719 -30.625 1 93.19 192 ILE A O 1
ATOM 1578 N N . ASN A 1 193 ? 1.122 -48.156 -30.594 1 92 193 ASN A N 1
ATOM 1579 C CA . ASN A 1 193 ? 1.317 -48.438 -32 1 92 193 ASN A CA 1
ATOM 1580 C C . ASN A 1 193 ? 2.361 -49.531 -32.25 1 92 193 ASN A C 1
ATOM 1582 O O . ASN A 1 193 ? 3.516 -49.375 -31.828 1 92 193 ASN A O 1
ATOM 1586 N N . ASN A 1 194 ? 1.971 -50.625 -32.844 1 91.12 194 ASN A N 1
ATOM 1587 C CA . ASN A 1 194 ? 2.871 -51.719 -33.219 1 91.12 194 ASN A CA 1
ATOM 1588 C C . ASN A 1 194 ? 3.129 -51.75 -34.719 1 91.12 194 ASN A C 1
ATOM 1590 O O . ASN A 1 194 ? 2.342 -52.312 -35.469 1 91.12 194 ASN A O 1
ATOM 1594 N N . PRO A 1 195 ? 4.184 -51.219 -35.156 1 88.06 195 PRO A N 1
ATOM 1595 C CA . PRO A 1 195 ? 4.48 -51.219 -36.594 1 88.06 195 PRO A CA 1
ATOM 1596 C C . PRO A 1 195 ? 5.102 -52.531 -37.062 1 88.06 195 PRO A C 1
ATOM 1598 O O . PRO A 1 195 ? 5.309 -52.75 -38.25 1 88.06 195 PRO A O 1
ATOM 1601 N N . THR A 1 196 ? 5.309 -53.469 -36.219 1 87.5 196 THR A N 1
ATOM 1602 C CA . THR A 1 196 ? 5.984 -54.719 -36.562 1 87.5 196 THR A CA 1
ATOM 1603 C C . THR A 1 196 ? 5.016 -55.688 -37.219 1 87.5 196 THR A C 1
ATOM 1605 O O . THR A 1 196 ? 3.803 -55.469 -37.219 1 87.5 196 THR A O 1
ATOM 1608 N N . ASN A 1 197 ? 5.605 -56.844 -37.75 1 90 197 ASN A N 1
ATOM 1609 C CA . ASN A 1 197 ? 4.805 -57.844 -38.469 1 90 197 ASN A CA 1
ATOM 1610 C C . ASN A 1 197 ? 4.355 -58.969 -37.531 1 90 197 ASN A C 1
ATOM 1612 O O . ASN A 1 197 ? 3.721 -59.906 -37.969 1 90 197 ASN A O 1
ATOM 1616 N N . THR A 1 198 ? 4.574 -58.812 -36.25 1 91.19 198 THR A N 1
ATOM 1617 C CA . THR A 1 198 ? 4.168 -59.844 -35.312 1 91.19 198 THR A CA 1
ATOM 1618 C C . THR A 1 198 ? 3.324 -59.219 -34.188 1 91.19 198 THR A C 1
ATOM 1620 O O . THR A 1 198 ? 3.559 -58.094 -33.781 1 91.19 198 THR A O 1
ATOM 1623 N N . GLY A 1 199 ? 2.367 -59.969 -33.75 1 90.44 199 GLY A N 1
ATOM 1624 C CA . GLY A 1 199 ? 1.585 -59.531 -32.594 1 90.44 199 GLY A CA 1
ATOM 1625 C C . GLY A 1 199 ? 2.35 -59.625 -31.297 1 90.44 199 GLY A C 1
ATOM 1626 O O . GLY A 1 199 ? 3.223 -60.5 -31.141 1 90.44 199 GLY A O 1
ATOM 1627 N N . LYS A 1 200 ? 1.991 -58.719 -30.422 1 88.62 200 LYS A N 1
ATOM 1628 C CA . LYS A 1 200 ? 2.686 -58.688 -29.141 1 88.62 200 LYS A CA 1
ATOM 1629 C C . LYS A 1 200 ? 1.697 -58.562 -27.984 1 88.62 200 LYS A C 1
ATOM 1631 O O . LYS A 1 200 ? 0.607 -58.031 -28.141 1 88.62 200 LYS A O 1
ATOM 1636 N N . THR A 1 201 ? 2.053 -59.188 -26.891 1 90.19 201 THR A N 1
ATOM 1637 C CA . THR A 1 201 ? 1.322 -59.031 -25.641 1 90.19 201 THR A CA 1
ATOM 1638 C C . THR A 1 201 ? 2.119 -58.188 -24.641 1 90.19 201 THR A C 1
ATOM 1640 O O . THR A 1 201 ? 3.26 -58.531 -24.312 1 90.19 201 THR A O 1
ATOM 1643 N N . LEU A 1 202 ? 1.438 -57.156 -24.281 1 90.62 202 LEU A N 1
ATOM 1644 C CA . LEU A 1 202 ? 2.123 -56.219 -23.375 1 90.62 202 LEU A CA 1
ATOM 1645 C C . LEU A 1 202 ? 1.514 -56.281 -21.984 1 90.62 202 LEU A C 1
ATOM 1647 O O . LEU A 1 202 ? 0.302 -56.469 -21.828 1 90.62 202 LEU A O 1
ATOM 1651 N N . ARG A 1 203 ? 2.436 -56.062 -21.031 1 92.5 203 ARG A N 1
ATOM 1652 C CA . ARG A 1 203 ? 1.984 -56 -19.641 1 92.5 203 ARG A CA 1
ATOM 1653 C C . ARG A 1 203 ? 1.873 -54.531 -19.188 1 92.5 203 ARG A C 1
ATOM 1655 O O . ARG A 1 203 ? 2.779 -53.75 -19.422 1 92.5 203 ARG A O 1
ATOM 1662 N N . ILE A 1 204 ? 0.783 -54.25 -18.562 1 92.38 204 ILE A N 1
ATOM 1663 C CA . ILE A 1 204 ? 0.527 -52.875 -18.109 1 92.38 204 ILE A CA 1
ATOM 1664 C C . ILE A 1 204 ? 0.416 -52.844 -16.594 1 92.38 204 ILE A C 1
ATOM 1666 O O . ILE A 1 204 ? -0.146 -53.75 -15.984 1 92.38 204 ILE A O 1
ATOM 1670 N N . SER A 1 205 ? 1.027 -51.938 -16.016 1 91.19 205 SER A N 1
ATOM 1671 C CA . SER A 1 205 ? 0.889 -51.75 -14.57 1 91.19 205 SER A CA 1
ATOM 1672 C C . SER A 1 205 ? -0.521 -51.281 -14.211 1 91.19 205 SER A C 1
ATOM 1674 O O . SER A 1 205 ? -1.13 -50.5 -14.93 1 91.19 205 SER A O 1
ATOM 1676 N N . MET A 1 206 ? -1.047 -51.781 -13.117 1 89.44 206 MET A N 1
ATOM 1677 C CA . MET A 1 206 ? -2.406 -51.469 -12.703 1 89.44 206 MET A CA 1
ATOM 1678 C C . MET A 1 206 ? -2.395 -50.5 -11.516 1 89.44 206 MET A C 1
ATOM 1680 O O . MET A 1 206 ? -1.447 -50.469 -10.727 1 89.44 206 MET A O 1
ATOM 1684 N N . PRO A 1 207 ? -3.443 -49.719 -11.5 1 92.25 207 PRO A N 1
ATOM 1685 C CA . PRO A 1 207 ? -3.584 -48.844 -10.32 1 92.25 207 PRO A CA 1
ATOM 1686 C C . PRO A 1 207 ? -3.629 -49.625 -9.016 1 92.25 207 PRO A C 1
ATOM 1688 O O . PRO A 1 207 ? -4.199 -50.719 -8.969 1 92.25 207 PRO A O 1
ATOM 1691 N N . ARG A 1 208 ? -2.992 -49.062 -7.988 1 91.69 208 ARG A N 1
ATOM 1692 C CA . ARG A 1 208 ? -2.928 -49.75 -6.703 1 91.69 208 ARG A CA 1
ATOM 1693 C C . ARG A 1 208 ? -2.984 -48.75 -5.547 1 91.69 208 ARG A C 1
ATOM 1695 O O . ARG A 1 208 ? -2.877 -47.562 -5.754 1 91.69 208 ARG A O 1
ATOM 1702 N N . ILE A 1 209 ? -3.324 -49.219 -4.418 1 94.19 209 ILE A N 1
ATOM 1703 C CA . ILE A 1 209 ? -3.307 -48.438 -3.191 1 94.19 209 ILE A CA 1
ATOM 1704 C C . ILE A 1 209 ? -2.1 -48.844 -2.342 1 94.19 209 ILE A C 1
ATOM 1706 O O . ILE A 1 209 ? -1.71 -50 -2.311 1 94.19 209 ILE A O 1
ATOM 1710 N N . SER A 1 210 ? -1.532 -47.719 -1.896 1 92.38 210 SER A N 1
ATOM 1711 C CA . SER A 1 210 ? -0.449 -47.938 -0.946 1 92.38 210 SER A CA 1
ATOM 1712 C C . SER A 1 210 ? -0.704 -47.219 0.37 1 92.38 210 SER A C 1
ATOM 1714 O O . SER A 1 210 ? -1.305 -46.156 0.385 1 92.38 210 SER A O 1
ATOM 1716 N N . GLU A 1 211 ? -0.484 -47.844 1.541 1 89.38 211 GLU A N 1
ATOM 1717 C CA . GLU A 1 211 ? -0.535 -47.25 2.871 1 89.38 211 GLU A CA 1
ATOM 1718 C C . GLU A 1 211 ? -1.858 -46.5 3.1 1 89.38 211 GLU A C 1
ATOM 1720 O O . GLU A 1 211 ? -1.873 -45.344 3.52 1 89.38 211 GLU A O 1
ATOM 1725 N N . TRP A 1 212 ? -2.938 -46.906 2.533 1 94.94 212 TRP A N 1
ATOM 1726 C CA . TRP A 1 212 ? -4.305 -46.469 2.75 1 94.94 212 TRP A CA 1
ATOM 1727 C C . TRP A 1 212 ? -5.168 -47.562 3.348 1 94.94 212 TRP A C 1
ATOM 1729 O O . TRP A 1 212 ? -6.082 -48.062 2.691 1 94.94 212 TRP A O 1
ATOM 1739 N N . PRO A 1 213 ? -4.988 -47.812 4.656 1 92.56 213 PRO A N 1
ATOM 1740 C CA . PRO A 1 213 ? -5.637 -48.969 5.277 1 92.56 213 PRO A CA 1
ATOM 1741 C C . PRO A 1 213 ? -7.152 -48.812 5.375 1 92.56 213 PRO A C 1
ATOM 1743 O O . PRO A 1 213 ? -7.879 -49.812 5.391 1 92.56 213 PRO A O 1
ATOM 1746 N N . THR A 1 214 ? -7.66 -47.688 5.438 1 94.12 214 THR A N 1
ATOM 1747 C CA . THR A 1 214 ? -9.094 -47.469 5.621 1 94.12 214 THR A CA 1
ATOM 1748 C C . THR A 1 214 ? -9.828 -47.562 4.285 1 94.12 214 THR A C 1
ATOM 1750 O O . THR A 1 214 ? -11.055 -47.531 4.246 1 94.12 214 THR A O 1
ATOM 1753 N N . ALA A 1 215 ? -9.094 -47.688 3.229 1 95.62 215 ALA A N 1
ATOM 1754 C CA . ALA A 1 215 ? -9.695 -47.719 1.897 1 95.62 215 ALA A CA 1
ATOM 1755 C C . ALA A 1 215 ? -10.477 -49 1.657 1 95.62 215 ALA A C 1
ATOM 1757 O O . ALA A 1 215 ? -9.977 -50.094 1.932 1 95.62 215 ALA A O 1
ATOM 1758 N N . VAL A 1 216 ? -11.703 -48.844 1.218 1 95.69 216 VAL A N 1
ATOM 1759 C CA . VAL A 1 216 ? -12.547 -49.969 0.858 1 95.69 216 VAL A CA 1
ATOM 1760 C C . VAL A 1 216 ? -12.773 -50 -0.652 1 95.69 216 VAL A C 1
ATOM 1762 O O . VAL A 1 216 ? -13.148 -48.969 -1.244 1 95.69 216 VAL A O 1
ATOM 1765 N N . LYS A 1 217 ? -12.5 -51.156 -1.195 1 94.81 217 LYS A N 1
ATOM 1766 C CA . LYS A 1 217 ? -12.641 -51.312 -2.637 1 94.81 217 LYS A CA 1
ATOM 1767 C C . LYS A 1 217 ? -14.016 -51.875 -2.988 1 94.81 217 LYS A C 1
ATOM 1769 O O . LYS A 1 217 ? -14.492 -52.812 -2.332 1 94.81 217 LYS A O 1
ATOM 1774 N N . GLN A 1 218 ? -14.664 -51.25 -3.945 1 94.69 218 GLN A N 1
ATOM 1775 C CA . GLN A 1 218 ? -15.922 -51.719 -4.5 1 94.69 218 GLN A CA 1
ATOM 1776 C C . GLN A 1 218 ? -15.898 -51.688 -6.023 1 94.69 218 GLN A C 1
ATOM 1778 O O . GLN A 1 218 ? -15.234 -50.844 -6.621 1 94.69 218 GLN A O 1
ATOM 1783 N N . THR A 1 219 ? -16.516 -52.656 -6.652 1 94.94 219 THR A N 1
ATOM 1784 C CA . THR A 1 219 ? -16.641 -52.656 -8.102 1 94.94 219 THR A CA 1
ATOM 1785 C C . THR A 1 219 ? -18.062 -52.281 -8.523 1 94.94 219 THR A C 1
ATOM 1787 O O . THR A 1 219 ? -19.031 -52.875 -8.031 1 94.94 219 THR A O 1
ATOM 1790 N N . VAL A 1 220 ? -18.141 -51.344 -9.305 1 94.5 220 VAL A N 1
ATOM 1791 C CA . VAL A 1 220 ? -19.453 -50.875 -9.781 1 94.5 220 VAL A CA 1
ATOM 1792 C C . VAL A 1 220 ? -19.5 -51 -11.305 1 94.5 220 VAL A C 1
ATOM 1794 O O . VAL A 1 220 ? -18.5 -50.812 -11.984 1 94.5 220 VAL A O 1
ATOM 1797 N N . LYS A 1 221 ? -20.672 -51.312 -11.82 1 93.31 221 LYS A N 1
ATOM 1798 C CA . LYS A 1 221 ? -20.891 -51.344 -13.266 1 93.31 221 LYS A CA 1
ATOM 1799 C C . LYS A 1 221 ? -21.578 -50.062 -13.758 1 93.31 221 LYS A C 1
ATOM 1801 O O . LYS A 1 221 ? -22.656 -49.719 -13.258 1 93.31 221 LYS A O 1
ATOM 1806 N N . LEU A 1 222 ? -20.922 -49.438 -14.594 1 92.25 222 LEU A N 1
ATOM 1807 C CA . LEU A 1 222 ? -21.484 -48.219 -15.156 1 92.25 222 LEU A CA 1
ATOM 1808 C C . LEU A 1 222 ? -21.766 -48.406 -16.641 1 92.25 222 LEU A C 1
ATOM 1810 O O . LEU A 1 222 ? -21.047 -49.125 -17.344 1 92.25 222 LEU A O 1
ATOM 1814 N N . HIS A 1 223 ? -22.766 -47.719 -17.109 1 85.94 223 HIS A N 1
ATOM 1815 C CA . HIS A 1 223 ? -23.203 -47.844 -18.5 1 85.94 223 HIS A CA 1
ATOM 1816 C C . HIS A 1 223 ? -22.438 -46.875 -19.406 1 85.94 223 HIS A C 1
ATOM 1818 O O . HIS A 1 223 ? -22.297 -45.688 -19.094 1 85.94 223 HIS A O 1
ATOM 1824 N N . GLN A 1 224 ? -21.844 -47.5 -20.344 1 81.56 224 GLN A N 1
ATOM 1825 C CA . GLN A 1 224 ? -21.219 -46.719 -21.422 1 81.56 224 GLN A CA 1
ATOM 1826 C C . GLN A 1 224 ? -21.906 -47 -22.75 1 81.56 224 GLN A C 1
ATOM 1828 O O . GLN A 1 224 ? -21.484 -47.875 -23.516 1 81.56 224 GLN A O 1
ATOM 1833 N N . GLY A 1 225 ? -22.859 -46.156 -23.062 1 73.75 225 GLY A N 1
ATOM 1834 C CA . GLY A 1 225 ? -23.703 -46.469 -24.203 1 73.75 225 GLY A CA 1
ATOM 1835 C C . GLY A 1 225 ? -24.516 -47.75 -24.016 1 73.75 225 GLY A C 1
ATOM 1836 O O . GLY A 1 225 ? -25.281 -47.844 -23.047 1 73.75 225 GLY A O 1
ATOM 1837 N N . VAL A 1 226 ? -24.219 -48.656 -24.844 1 72.5 226 VAL A N 1
ATOM 1838 C CA . VAL A 1 226 ? -24.969 -49.906 -24.828 1 72.5 226 VAL A CA 1
ATOM 1839 C C . VAL A 1 226 ? -24.25 -50.906 -23.938 1 72.5 226 VAL A C 1
ATOM 1841 O O . VAL A 1 226 ? -24.891 -51.812 -23.359 1 72.5 226 VAL A O 1
ATOM 1844 N N . ASP A 1 227 ? -22.984 -50.688 -23.703 1 80.31 227 ASP A N 1
ATOM 1845 C CA . ASP A 1 227 ? -22.188 -51.656 -22.953 1 80.31 227 ASP A CA 1
ATOM 1846 C C . ASP A 1 227 ? -21.984 -51.219 -21.516 1 80.31 227 ASP A C 1
ATOM 1848 O O . ASP A 1 227 ? -22.109 -50.031 -21.203 1 80.31 227 ASP A O 1
ATOM 1852 N N . THR A 1 228 ? -21.844 -52.156 -20.656 1 87.38 228 THR A N 1
ATOM 1853 C CA . THR A 1 228 ? -21.516 -51.906 -19.25 1 87.38 228 THR A CA 1
ATOM 1854 C C . THR A 1 228 ? -20.062 -52.281 -18.969 1 87.38 228 THR A C 1
ATOM 1856 O O . THR A 1 228 ? -19.562 -53.312 -19.469 1 87.38 228 THR A O 1
ATOM 1859 N N . LYS A 1 229 ? -19.422 -51.438 -18.375 1 89.06 229 LYS A N 1
ATOM 1860 C CA . LYS A 1 229 ? -18.031 -51.688 -18 1 89.06 229 LYS A CA 1
ATOM 1861 C C . LYS A 1 229 ? -17.844 -51.656 -16.484 1 89.06 229 LYS A C 1
ATOM 1863 O O . LYS A 1 229 ? -18.625 -51.031 -15.781 1 89.06 229 LYS A O 1
ATOM 1868 N N . ASP A 1 230 ? -16.812 -52.344 -16.016 1 92.62 230 ASP A N 1
ATOM 1869 C CA . ASP A 1 230 ? -16.531 -52.406 -14.586 1 92.62 230 ASP A CA 1
ATOM 1870 C C . ASP A 1 230 ? -15.648 -51.25 -14.148 1 92.62 230 ASP A C 1
ATOM 1872 O O . ASP A 1 230 ? -14.633 -50.969 -14.789 1 92.62 230 ASP A O 1
ATOM 1876 N N . TYR A 1 231 ? -16.078 -50.625 -13.125 1 95.5 231 TYR A N 1
ATOM 1877 C CA . TYR A 1 231 ? -15.32 -49.531 -12.508 1 95.5 231 TYR A CA 1
ATOM 1878 C C . TYR A 1 231 ? -14.977 -49.875 -11.055 1 95.5 231 TYR A C 1
ATOM 1880 O O . TYR A 1 231 ? -15.75 -50.562 -10.375 1 95.5 231 TYR A O 1
ATOM 1888 N N . GLU A 1 232 ? -13.844 -49.469 -10.68 1 96 232 GLU A N 1
ATOM 1889 C CA . GLU A 1 232 ? -13.414 -49.656 -9.297 1 96 232 GLU A CA 1
ATOM 1890 C C . GLU A 1 232 ? -13.57 -48.375 -8.492 1 96 232 GLU A C 1
ATOM 1892 O O . GLU A 1 232 ? -13.219 -47.312 -8.961 1 96 232 GLU A O 1
ATOM 1897 N N . VAL A 1 233 ? -14.133 -48.531 -7.305 1 97.19 233 VAL A N 1
ATOM 1898 C CA . VAL A 1 233 ? -14.344 -47.406 -6.398 1 97.19 233 VAL A CA 1
ATOM 1899 C C . VAL A 1 233 ? -13.57 -47.656 -5.105 1 97.19 233 VAL A C 1
ATOM 1901 O O . VAL A 1 233 ? -13.734 -48.656 -4.445 1 97.19 233 VAL A O 1
ATOM 1904 N N . TYR A 1 234 ? -12.664 -46.812 -4.82 1 97.44 234 TYR A N 1
ATOM 1905 C CA . TYR A 1 234 ? -11.945 -46.812 -3.553 1 97.44 234 TYR A CA 1
ATOM 1906 C C . TYR A 1 234 ? -12.375 -45.656 -2.668 1 97.44 234 TYR A C 1
ATOM 1908 O O . TYR A 1 234 ? -12.312 -44.5 -3.08 1 97.44 234 TYR A O 1
ATOM 1916 N N . THR A 1 235 ? -12.875 -45.906 -1.471 1 97.5 235 THR A N 1
ATOM 1917 C CA . THR A 1 235 ? -13.281 -44.875 -0.528 1 97.5 235 THR A CA 1
ATOM 1918 C C . THR A 1 235 ? -12.625 -45.094 0.833 1 97.5 235 THR A C 1
ATOM 1920 O O . THR A 1 235 ? -12.594 -46.219 1.336 1 97.5 235 THR A O 1
ATOM 1923 N N . GLY A 1 236 ? -12.023 -44.031 1.335 1 97.06 236 GLY A N 1
ATOM 1924 C CA . GLY A 1 236 ? -11.383 -44.125 2.633 1 97.06 236 GLY A CA 1
ATOM 1925 C C . GLY A 1 236 ? -11.156 -42.781 3.303 1 97.06 236 GLY A C 1
ATOM 1926 O O . GLY A 1 236 ? -11.508 -41.75 2.744 1 97.06 236 GLY A O 1
ATOM 1927 N N . MET A 1 237 ? -10.703 -42.875 4.559 1 96.06 237 MET A N 1
ATOM 1928 C CA . MET A 1 237 ? -10.422 -41.656 5.32 1 96.06 237 MET A CA 1
ATOM 1929 C C . MET A 1 237 ? -8.93 -41.375 5.371 1 96.06 237 MET A C 1
ATOM 1931 O O . MET A 1 237 ? -8.117 -42.281 5.48 1 96.06 237 MET A O 1
ATOM 1935 N N . ILE A 1 238 ? -8.555 -40.125 5.211 1 96.12 238 ILE A N 1
ATOM 1936 C CA . ILE A 1 238 ? -7.168 -39.688 5.324 1 96.12 238 ILE A CA 1
ATOM 1937 C C . ILE A 1 238 ? -7.023 -38.75 6.52 1 96.12 238 ILE A C 1
ATOM 1939 O O . ILE A 1 238 ? -7.77 -37.781 6.652 1 96.12 238 ILE A O 1
ATOM 1943 N N . GLN A 1 239 ? -6.035 -38.969 7.355 1 94.81 239 GLN A N 1
ATOM 1944 C CA . GLN A 1 239 ? -5.789 -38.188 8.547 1 94.81 239 GLN A CA 1
ATOM 1945 C C . GLN A 1 239 ? -5.02 -36.906 8.203 1 94.81 239 GLN A C 1
ATOM 1947 O O . GLN A 1 239 ? -4.047 -36.938 7.445 1 94.81 239 GLN A O 1
ATOM 1952 N N . LEU A 1 240 ? -5.461 -35.75 8.695 1 95.25 240 LEU A N 1
ATOM 1953 C CA . LEU A 1 240 ? -4.762 -34.5 8.492 1 95.25 240 LEU A CA 1
ATOM 1954 C C . LEU A 1 240 ? -3.582 -34.375 9.453 1 95.25 240 LEU A C 1
ATOM 1956 O O . LEU A 1 240 ? -3.68 -34.75 10.617 1 95.25 240 LEU A O 1
ATOM 1960 N N . PRO A 1 241 ? -2.488 -33.812 8.867 1 92.38 241 PRO A N 1
ATOM 1961 C CA . PRO A 1 241 ? -1.325 -33.656 9.742 1 92.38 241 PRO A CA 1
ATOM 1962 C C . PRO A 1 241 ? -1.588 -32.688 10.898 1 92.38 241 PRO A C 1
ATOM 1964 O O . PRO A 1 241 ? -2.191 -31.625 10.695 1 92.38 241 PRO A O 1
ATOM 1967 N N . ASP A 1 242 ? -1.184 -33.031 12.109 1 88.56 242 ASP A N 1
ATOM 1968 C CA . ASP A 1 242 ? -1.232 -32.219 13.32 1 88.56 242 ASP A CA 1
ATOM 1969 C C . ASP A 1 242 ? -2.664 -31.781 13.633 1 88.56 242 ASP A C 1
ATOM 1971 O O . ASP A 1 242 ? -2.898 -30.656 14.086 1 88.56 242 ASP A O 1
ATOM 1975 N N . SER A 1 243 ? -3.658 -32.594 13.234 1 90.62 243 SER A N 1
ATOM 1976 C CA . SER A 1 243 ? -5.066 -32.312 13.492 1 90.62 243 SER A CA 1
ATOM 1977 C C . SER A 1 243 ? -5.828 -33.594 13.82 1 90.62 243 SER A C 1
ATOM 1979 O O . SER A 1 243 ? -5.375 -34.688 13.5 1 90.62 243 SER A O 1
ATOM 1981 N N . GLU A 1 244 ? -6.926 -33.438 14.484 1 92.56 244 GLU A N 1
ATOM 1982 C CA . GLU A 1 244 ? -7.789 -34.562 14.789 1 92.56 244 GLU A CA 1
ATOM 1983 C C . GLU A 1 244 ? -8.836 -34.781 13.695 1 92.56 244 GLU A C 1
ATOM 1985 O O . GLU A 1 244 ? -9.516 -35.812 13.664 1 92.56 244 GLU A O 1
ATOM 1990 N N . ASN A 1 245 ? -8.75 -33.906 12.781 1 95.75 245 ASN A N 1
ATOM 1991 C CA . ASN A 1 245 ? -9.727 -33.969 11.695 1 95.75 245 ASN A CA 1
ATOM 1992 C C . ASN A 1 245 ? -9.266 -34.938 10.586 1 95.75 245 ASN A C 1
ATOM 1994 O O . ASN A 1 245 ? -8.086 -35.25 10.5 1 95.75 245 ASN A O 1
ATOM 1998 N N . VAL A 1 246 ? -10.289 -35.438 9.875 1 96.31 246 VAL A N 1
ATOM 1999 C CA . VAL A 1 246 ? -10.008 -36.344 8.766 1 96.31 246 VAL A CA 1
ATOM 2000 C C . VAL A 1 246 ? -10.711 -35.875 7.504 1 96.31 246 VAL A C 1
ATOM 2002 O O . VAL A 1 246 ? -11.578 -34.969 7.566 1 96.31 246 VAL A O 1
ATOM 2005 N N . VAL A 1 247 ? -10.273 -36.375 6.379 1 97.44 247 VAL A N 1
ATOM 2006 C CA . VAL A 1 247 ? -10.898 -36.094 5.094 1 97.44 247 VAL A CA 1
ATOM 2007 C C . VAL A 1 247 ? -11.367 -37.375 4.441 1 97.44 247 VAL A C 1
ATOM 2009 O O . VAL A 1 247 ? -10.609 -38.375 4.387 1 97.44 247 VAL A O 1
ATOM 2012 N N . ALA A 1 248 ? -12.594 -37.375 4.016 1 97.88 248 ALA A N 1
ATOM 2013 C CA . ALA A 1 248 ? -13.102 -38.531 3.258 1 97.88 248 ALA A CA 1
ATOM 2014 C C . ALA A 1 248 ? -12.789 -38.375 1.771 1 97.88 248 ALA A C 1
ATOM 2016 O O . ALA A 1 248 ? -13.07 -37.344 1.168 1 97.88 248 ALA A O 1
ATOM 2017 N N . VAL A 1 249 ? -12.188 -39.406 1.233 1 98.12 249 VAL A N 1
ATOM 2018 C CA . VAL A 1 249 ? -11.797 -39.375 -0.169 1 98.12 249 VAL A CA 1
ATOM 2019 C C . VAL A 1 249 ? -12.336 -40.594 -0.911 1 98.12 249 VAL A C 1
ATOM 2021 O O . VAL A 1 249 ? -12.352 -41.688 -0.371 1 98.12 249 VAL A O 1
ATOM 2024 N N . SER A 1 250 ? -12.844 -40.344 -2.102 1 98.44 250 SER A N 1
ATOM 2025 C CA . SER A 1 250 ? -13.297 -41.438 -2.98 1 98.44 250 SER A CA 1
ATOM 2026 C C . SER A 1 250 ? -12.68 -41.312 -4.371 1 98.44 250 SER A C 1
ATOM 2028 O O . SER A 1 250 ? -12.633 -40.219 -4.938 1 98.44 250 SER A O 1
ATOM 2030 N N . VAL A 1 251 ? -12.148 -42.406 -4.863 1 98.31 251 VAL A N 1
ATOM 2031 C CA . VAL A 1 251 ? -11.547 -42.469 -6.195 1 98.31 251 VAL A CA 1
ATOM 2032 C C . VAL A 1 251 ? -12.266 -43.5 -7.047 1 98.31 251 VAL A C 1
ATOM 2034 O O . VAL A 1 251 ? -12.453 -44.625 -6.617 1 98.31 251 VAL A O 1
ATOM 2037 N N . VAL A 1 252 ? -12.719 -43.094 -8.227 1 97.94 252 VAL A N 1
ATOM 2038 C CA . VAL A 1 252 ? -13.391 -44 -9.156 1 97.94 252 VAL A CA 1
ATOM 2039 C C . VAL A 1 252 ? -12.594 -44.094 -10.461 1 97.94 252 VAL A C 1
ATOM 2041 O O . VAL A 1 252 ? -12.25 -43.062 -11.055 1 97.94 252 VAL A O 1
ATOM 2044 N N . SER A 1 253 ? -12.219 -45.219 -10.898 1 96.44 253 SER A N 1
ATOM 2045 C CA . SER A 1 253 ? -11.469 -45.406 -12.141 1 96.44 253 SER A CA 1
ATOM 2046 C C . SER A 1 253 ? -11.914 -46.688 -12.859 1 96.44 253 SER A C 1
ATOM 2048 O O . SER A 1 253 ? -12.492 -47.594 -12.25 1 96.44 253 SER A O 1
ATOM 2050 N N . ARG A 1 254 ? -11.664 -46.656 -14.102 1 90.88 254 ARG A N 1
ATOM 2051 C CA . ARG A 1 254 ? -12.008 -47.844 -14.914 1 90.88 254 ARG A CA 1
ATOM 2052 C C . ARG A 1 254 ? -11.055 -49 -14.641 1 90.88 254 ARG A C 1
ATOM 2054 O O . ARG A 1 254 ? -9.852 -48.781 -14.461 1 90.88 254 ARG A O 1
ATOM 2061 N N . LYS A 1 255 ? -11.617 -50.156 -14.625 1 89.62 255 LYS A N 1
ATOM 2062 C CA . LYS A 1 255 ? -10.812 -51.375 -14.469 1 89.62 255 LYS A CA 1
ATOM 2063 C C . LYS A 1 255 ? -10.375 -51.938 -15.82 1 89.62 255 LYS A C 1
ATOM 2065 O O . LYS A 1 255 ? -11.211 -52.25 -16.656 1 89.62 255 LYS A O 1
ATOM 2070 N N . LEU A 1 256 ? -9.086 -52 -15.992 1 90.12 256 LEU A N 1
ATOM 2071 C CA . LEU A 1 256 ? -8.531 -52.562 -17.219 1 90.12 256 LEU A CA 1
ATOM 2072 C C . LEU A 1 256 ? -7.785 -53.875 -16.938 1 90.12 256 LEU A C 1
ATOM 2074 O O . LEU A 1 256 ? -7.398 -54.125 -15.805 1 90.12 256 LEU A O 1
ATOM 2078 N N . SER A 1 257 ? -7.613 -54.625 -17.984 1 89.12 257 SER A N 1
ATOM 2079 C CA . SER A 1 257 ? -6.848 -55.844 -17.859 1 89.12 257 SER A CA 1
ATOM 2080 C C . SER A 1 257 ? -5.348 -55.562 -17.828 1 89.12 257 SER A C 1
ATOM 2082 O O . SER A 1 257 ? -4.887 -54.562 -18.375 1 89.12 257 SER A O 1
ATOM 2084 N N . ASN A 1 258 ? -4.574 -56.5 -17.203 1 91.5 258 ASN A N 1
ATOM 2085 C CA . ASN A 1 258 ? -3.131 -56.344 -17.062 1 91.5 258 ASN A CA 1
ATOM 2086 C C . ASN A 1 258 ? -2.402 -56.688 -18.359 1 91.5 258 ASN A C 1
ATOM 2088 O O . ASN A 1 258 ? -1.24 -56.312 -18.547 1 91.5 258 ASN A O 1
ATOM 2092 N N . ASN A 1 259 ? -3.115 -57.375 -19.219 1 91.5 259 ASN A N 1
ATOM 2093 C CA . ASN A 1 259 ? -2.492 -57.75 -20.484 1 91.5 259 ASN A CA 1
ATOM 2094 C C . ASN A 1 259 ? -3.217 -57.156 -21.672 1 91.5 259 ASN A C 1
ATOM 2096 O O . ASN A 1 259 ? -4.441 -57.25 -21.781 1 91.5 259 ASN A O 1
ATOM 2100 N N . ILE A 1 260 ? -2.426 -56.531 -22.438 1 91.88 260 ILE A N 1
ATOM 2101 C CA . ILE A 1 260 ? -2.98 -55.906 -23.641 1 91.88 260 ILE A CA 1
ATOM 2102 C C . ILE A 1 260 ? -2.432 -56.625 -24.875 1 91.88 260 ILE A C 1
ATOM 2104 O O . ILE A 1 260 ? -1.216 -56.719 -25.062 1 91.88 260 ILE A O 1
ATOM 2108 N N . GLN A 1 261 ? -3.312 -57.062 -25.703 1 92.31 261 GLN A N 1
ATOM 2109 C CA . GLN A 1 261 ? -2.912 -57.688 -26.953 1 92.31 261 GLN A CA 1
ATOM 2110 C C . GLN A 1 261 ? -3.027 -56.719 -28.125 1 92.31 261 GLN A C 1
ATOM 2112 O O . GLN A 1 261 ? -4.07 -56.125 -28.328 1 92.31 261 GLN A O 1
ATOM 2117 N N . ILE A 1 262 ? -1.964 -56.625 -28.828 1 92.12 262 ILE A N 1
ATOM 2118 C CA . ILE A 1 262 ? -1.957 -55.75 -30 1 92.12 262 ILE A CA 1
ATOM 2119 C C . ILE A 1 262 ? -1.535 -56.562 -31.219 1 92.12 262 ILE A C 1
ATOM 2121 O O . ILE A 1 262 ? -0.536 -57.281 -31.188 1 92.12 262 ILE A O 1
ATOM 2125 N N . GLY A 1 263 ? -2.273 -56.438 -32.25 1 92.25 263 GLY A N 1
ATOM 2126 C CA . GLY A 1 263 ? -1.978 -57.156 -33.5 1 92.25 263 GLY A CA 1
ATOM 2127 C C . GLY A 1 263 ? -0.854 -56.531 -34.281 1 92.25 263 GLY A C 1
ATOM 2128 O O . GLY A 1 263 ? -0.343 -55.469 -33.938 1 92.25 263 GLY A O 1
ATOM 2129 N N . ALA A 1 264 ? -0.424 -57.281 -35.344 1 90.06 264 ALA A N 1
ATOM 2130 C CA . ALA A 1 264 ? 0.611 -56.781 -36.25 1 90.06 264 ALA A CA 1
ATOM 2131 C C . ALA A 1 264 ? 0.114 -55.594 -37.031 1 90.06 264 ALA A C 1
ATOM 2133 O O . ALA A 1 264 ? -1.001 -55.594 -37.562 1 90.06 264 ALA A O 1
ATOM 2134 N N . ARG A 1 265 ? 0.945 -54.562 -37.094 1 93.31 265 ARG A N 1
ATOM 2135 C CA . ARG A 1 265 ? 0.647 -53.344 -37.844 1 93.31 265 ARG A CA 1
ATOM 2136 C C . ARG A 1 265 ? -0.703 -52.75 -37.406 1 93.31 265 ARG A C 1
ATOM 2138 O O . ARG A 1 265 ? -1.534 -52.438 -38.25 1 93.31 265 ARG A O 1
ATOM 2145 N N . ASP A 1 266 ? -0.898 -52.812 -36.062 1 92.69 266 ASP A N 1
ATOM 2146 C CA . ASP A 1 266 ? -2.158 -52.344 -35.5 1 92.69 266 ASP A CA 1
ATOM 2147 C C . ASP A 1 266 ? -1.915 -51.344 -34.375 1 92.69 266 ASP A C 1
ATOM 2149 O O . ASP A 1 266 ? -0.774 -51.125 -33.938 1 92.69 266 ASP A O 1
ATOM 2153 N N . GLY A 1 267 ? -2.965 -50.562 -34.031 1 92.75 267 GLY A N 1
ATOM 2154 C CA . GLY A 1 267 ? -2.906 -49.594 -32.969 1 92.75 267 GLY A CA 1
ATOM 2155 C C . GLY A 1 267 ? -4.105 -49.656 -32.031 1 92.75 267 GLY A C 1
ATOM 2156 O O . GLY A 1 267 ? -5.207 -50 -32.469 1 92.75 267 GLY A O 1
ATOM 2157 N N . ILE A 1 268 ? -3.881 -49.406 -30.781 1 93.25 268 ILE A N 1
ATOM 2158 C CA . ILE A 1 268 ? -4.945 -49.406 -29.781 1 93.25 268 ILE A CA 1
ATOM 2159 C C . ILE A 1 268 ? -4.949 -48.094 -29.016 1 93.25 268 ILE A C 1
ATOM 2161 O O . ILE A 1 268 ? -3.893 -47.594 -28.641 1 93.25 268 ILE A O 1
ATOM 2165 N N . ASP A 1 269 ? -6.137 -47.531 -28.922 1 92.94 269 ASP A N 1
ATOM 2166 C CA . ASP A 1 269 ? -6.34 -46.312 -28.141 1 92.94 269 ASP A CA 1
ATOM 2167 C C . ASP A 1 269 ? -7.113 -46.594 -26.859 1 92.94 269 ASP A C 1
ATOM 2169 O O . ASP A 1 269 ? -8.195 -47.188 -26.906 1 92.94 269 ASP A O 1
ATOM 2173 N N . ILE A 1 270 ? -6.562 -46.219 -25.719 1 93.38 270 ILE A N 1
ATOM 2174 C CA . ILE A 1 270 ? -7.195 -46.469 -24.438 1 93.38 270 ILE A CA 1
ATOM 2175 C C . ILE A 1 270 ? -7.41 -45.156 -23.703 1 93.38 270 ILE A C 1
ATOM 2177 O O . ILE A 1 270 ? -6.484 -44.344 -23.578 1 93.38 270 ILE A O 1
ATOM 2181 N N . LEU A 1 271 ? -8.57 -44.875 -23.312 1 94.56 271 LEU A N 1
ATOM 2182 C CA . LEU A 1 271 ? -8.906 -43.688 -22.516 1 94.56 271 LEU A CA 1
ATOM 2183 C C . LEU A 1 271 ? -9.219 -44.094 -21.062 1 94.56 271 LEU A C 1
ATOM 2185 O O . LEU A 1 271 ? -10.125 -44.906 -20.828 1 94.56 271 LEU A O 1
ATOM 2189 N N . VAL A 1 272 ? -8.484 -43.656 -20.156 1 95.81 272 VAL A N 1
ATOM 2190 C CA . VAL A 1 272 ? -8.703 -43.938 -18.75 1 95.81 272 VAL A CA 1
ATOM 2191 C C . VAL A 1 272 ? -9.172 -42.688 -18.016 1 95.81 272 VAL A C 1
ATOM 2193 O O . VAL A 1 272 ? -8.453 -41.688 -17.984 1 95.81 272 VAL A O 1
ATOM 2196 N N . LEU A 1 273 ? -10.336 -42.75 -17.484 1 96.56 273 LEU A N 1
ATOM 2197 C CA . LEU A 1 273 ? -10.891 -41.656 -16.703 1 96.56 273 LEU A CA 1
ATOM 2198 C C . LEU A 1 273 ? -10.883 -41.969 -15.211 1 96.56 273 LEU A C 1
ATOM 2200 O O . LEU A 1 273 ? -11.219 -43.094 -14.82 1 96.56 273 LEU A O 1
ATOM 2204 N N . THR A 1 274 ? -10.367 -41.062 -14.445 1 97.69 274 THR A N 1
ATOM 2205 C CA . THR A 1 274 ? -10.375 -41.219 -12.992 1 97.69 274 THR A CA 1
ATOM 2206 C C . THR A 1 274 ? -10.992 -40 -12.32 1 97.69 274 THR A C 1
ATOM 2208 O O . THR A 1 274 ? -10.562 -38.844 -12.57 1 97.69 274 THR A O 1
ATOM 2211 N N . THR A 1 275 ? -11.969 -40.125 -11.492 1 98.12 275 THR A N 1
ATOM 2212 C CA . THR A 1 275 ? -12.57 -39.031 -10.742 1 98.12 275 THR A CA 1
ATOM 2213 C C . THR A 1 275 ? -12.211 -39.125 -9.266 1 98.12 275 THR A C 1
ATOM 2215 O O . THR A 1 275 ? -12.156 -40.219 -8.703 1 98.12 275 THR A O 1
ATOM 2218 N N . VAL A 1 276 ? -11.875 -38.031 -8.719 1 98.19 276 VAL A N 1
ATOM 2219 C CA . VAL A 1 276 ? -11.508 -37.938 -7.305 1 98.19 276 VAL A CA 1
ATOM 2220 C C . VAL A 1 276 ? -12.391 -36.906 -6.605 1 98.19 276 VAL A C 1
ATOM 2222 O O . VAL A 1 276 ? -12.508 -35.75 -7.062 1 98.19 276 VAL A O 1
ATOM 2225 N N . GLN A 1 277 ? -13.07 -37.312 -5.516 1 97.62 277 GLN A N 1
ATOM 2226 C CA . GLN A 1 277 ? -13.867 -36.406 -4.684 1 97.62 277 GLN A CA 1
ATOM 2227 C C . GLN A 1 277 ? -13.477 -36.531 -3.215 1 97.62 277 GLN A C 1
ATOM 2229 O O . GLN A 1 277 ? -13.148 -37.625 -2.742 1 97.62 277 GLN A O 1
ATOM 2234 N N . TYR A 1 278 ? -13.406 -35.438 -2.553 1 97.56 278 TYR A N 1
ATOM 2235 C CA . TYR A 1 278 ? -13.102 -35.5 -1.129 1 97.56 278 TYR A CA 1
ATOM 2236 C C . TYR A 1 278 ? -13.836 -34.406 -0.359 1 97.56 278 TYR A C 1
ATOM 2238 O O . TYR A 1 278 ? -14.281 -33.438 -0.945 1 97.56 278 TYR A O 1
ATOM 2246 N N . SER A 1 279 ? -13.992 -34.562 0.948 1 96.69 279 SER A N 1
ATOM 2247 C CA . SER A 1 279 ? -14.734 -33.656 1.817 1 96.69 279 SER A CA 1
ATOM 2248 C C . SER A 1 279 ? -13.812 -32.594 2.422 1 96.69 279 SER A C 1
ATOM 2250 O O . SER A 1 279 ? -12.594 -32.688 2.305 1 96.69 279 SER A O 1
ATOM 2252 N N . ASN A 1 280 ? -14.469 -31.594 3.027 1 95.25 280 ASN A N 1
ATOM 2253 C CA . ASN A 1 280 ? -13.711 -30.719 3.902 1 95.25 280 ASN A CA 1
ATOM 2254 C C . ASN A 1 280 ? -13.25 -31.438 5.168 1 95.25 280 ASN A C 1
ATOM 2256 O O . ASN A 1 280 ? -13.672 -32.562 5.434 1 95.25 280 ASN A O 1
ATOM 2260 N N . PRO A 1 281 ? -12.305 -30.797 5.824 1 95.81 281 PRO A N 1
ATOM 2261 C CA . PRO A 1 281 ? -11.906 -31.453 7.074 1 95.81 281 PRO A CA 1
ATOM 2262 C C . PRO A 1 281 ? -13.078 -31.672 8.023 1 95.81 281 PRO A C 1
ATOM 2264 O O . PRO A 1 281 ? -13.852 -30.75 8.281 1 95.81 281 PRO A O 1
ATOM 2267 N N . ILE A 1 282 ? -13.203 -32.906 8.484 1 96.44 282 ILE A N 1
ATOM 2268 C CA . ILE A 1 282 ? -14.312 -33.281 9.359 1 96.44 282 ILE A CA 1
ATOM 2269 C C . ILE A 1 282 ? -13.789 -34.031 10.578 1 96.44 282 ILE A C 1
ATOM 2271 O O . ILE A 1 282 ? -12.664 -34.531 10.562 1 96.44 282 ILE A O 1
ATOM 2275 N N . LYS A 1 283 ? -14.688 -34.125 11.562 1 95.44 283 LYS A N 1
ATOM 2276 C CA . LYS A 1 283 ? -14.352 -34.938 12.719 1 95.44 283 LYS A CA 1
ATOM 2277 C C . LYS A 1 283 ? -14.43 -36.438 12.375 1 95.44 283 LYS A C 1
ATOM 2279 O O . LYS A 1 283 ? -15.258 -36.844 11.555 1 95.44 283 LYS A O 1
ATOM 2284 N N . LYS A 1 284 ? -13.641 -37.25 12.984 1 93.88 284 LYS A N 1
ATOM 2285 C CA . LYS A 1 284 ? -13.578 -38.688 12.734 1 93.88 284 LYS A CA 1
ATOM 2286 C C . LYS A 1 284 ? -14.93 -39.344 12.961 1 93.88 284 LYS A C 1
ATOM 2288 O O . LYS A 1 284 ? -15.289 -40.281 12.258 1 93.88 284 LYS A O 1
ATOM 2293 N N . ALA A 1 285 ? -15.672 -38.75 13.883 1 93.25 285 ALA A N 1
ATOM 2294 C CA . ALA A 1 285 ? -16.984 -39.312 14.219 1 93.25 285 ALA A CA 1
ATOM 2295 C C . ALA A 1 285 ? -17.969 -39.125 13.078 1 93.25 285 ALA A C 1
ATOM 2297 O O . ALA A 1 285 ? -18.906 -39.906 12.906 1 93.25 285 ALA A O 1
ATOM 2298 N N . ASP A 1 286 ? -17.766 -38.156 12.281 1 94.62 286 ASP A N 1
ATOM 2299 C CA . ASP A 1 286 ? -18.703 -37.812 11.203 1 94.62 286 ASP A CA 1
ATOM 2300 C C . ASP A 1 286 ? -18.312 -38.5 9.898 1 94.62 286 ASP A C 1
ATOM 2302 O O . ASP A 1 286 ? -18.938 -38.281 8.859 1 94.62 286 ASP A O 1
ATOM 2306 N N . TYR A 1 287 ? -17.328 -39.312 9.898 1 95.06 287 TYR A N 1
ATOM 2307 C CA . TYR A 1 287 ? -16.797 -39.938 8.695 1 95.06 287 TYR A CA 1
ATOM 2308 C C . TYR A 1 287 ? -17.859 -40.781 7.996 1 95.06 287 TYR A C 1
ATOM 2310 O O . TYR A 1 287 ? -17.969 -40.75 6.77 1 95.06 287 TYR A O 1
ATOM 2318 N N . ALA A 1 288 ? -18.641 -41.5 8.664 1 92.75 288 ALA A N 1
ATOM 2319 C CA . ALA A 1 288 ? -19.625 -42.406 8.086 1 92.75 288 ALA A CA 1
ATOM 2320 C C . ALA A 1 288 ? -20.609 -41.656 7.199 1 92.75 288 ALA A C 1
ATOM 2322 O O . ALA A 1 288 ? -20.969 -42.156 6.121 1 92.75 288 ALA A O 1
ATOM 2323 N N . LYS A 1 289 ? -20.969 -40.562 7.652 1 93 289 LYS A N 1
ATOM 2324 C CA . LYS A 1 289 ? -21.938 -39.75 6.898 1 93 289 LYS A CA 1
ATOM 2325 C C . LYS A 1 289 ? -21.297 -39.188 5.641 1 93 289 LYS A C 1
ATOM 2327 O O . LYS A 1 289 ? -21.922 -39.188 4.574 1 93 289 LYS A O 1
ATOM 2332 N N . HIS A 1 290 ? -20.125 -38.75 5.773 1 95.25 290 HIS A N 1
ATOM 2333 C CA . HIS A 1 290 ? -19.469 -38.062 4.656 1 95.25 290 HIS A CA 1
ATOM 2334 C C . HIS A 1 290 ? -18.938 -39.062 3.641 1 95.25 290 HIS A C 1
ATOM 2336 O O . HIS A 1 290 ? -18.828 -38.75 2.455 1 95.25 290 HIS A O 1
ATOM 2342 N N . LYS A 1 291 ? -18.656 -40.188 4.047 1 95.38 291 LYS A N 1
ATOM 2343 C CA . LYS A 1 291 ? -18.156 -41.25 3.17 1 95.38 291 LYS A CA 1
ATOM 2344 C C . LYS A 1 291 ? -19.141 -41.531 2.033 1 95.38 291 LYS A C 1
ATOM 2346 O O . LYS A 1 291 ? -18.75 -41.562 0.866 1 95.38 291 LYS A O 1
ATOM 2351 N N . ASP A 1 292 ? -20.422 -41.719 2.324 1 94.94 292 ASP A N 1
ATOM 2352 C CA . ASP A 1 292 ? -21.438 -42.031 1.325 1 94.94 292 ASP A CA 1
ATOM 2353 C C . ASP A 1 292 ? -21.641 -40.844 0.364 1 94.94 292 ASP A C 1
ATOM 2355 O O . ASP A 1 292 ? -21.828 -41.062 -0.837 1 94.94 292 ASP A O 1
ATOM 2359 N N . VAL A 1 293 ? -21.547 -39.719 0.951 1 96.69 293 VAL A N 1
ATOM 2360 C CA . VAL A 1 293 ? -21.766 -38.531 0.141 1 96.69 293 VAL A CA 1
ATOM 2361 C C . VAL A 1 293 ? -20.656 -38.375 -0.893 1 96.69 293 VAL A C 1
ATOM 2363 O O . VAL A 1 293 ? -20.922 -38.156 -2.076 1 96.69 293 VAL A O 1
ATOM 2366 N N . VAL A 1 294 ? -19.438 -38.531 -0.473 1 97.44 294 VAL A N 1
ATOM 2367 C CA . VAL A 1 294 ? -18.281 -38.375 -1.353 1 97.44 294 VAL A CA 1
ATOM 2368 C C . VAL A 1 294 ? -18.25 -39.5 -2.391 1 97.44 294 VAL A C 1
ATOM 2370 O O . VAL A 1 294 ? -17.922 -39.25 -3.553 1 97.44 294 VAL A O 1
ATOM 2373 N N . GLU A 1 295 ? -18.625 -40.656 -2.039 1 97 295 GLU A N 1
ATOM 2374 C CA . GLU A 1 295 ? -18.656 -41.812 -2.953 1 97 295 GLU A CA 1
ATOM 2375 C C . GLU A 1 295 ? -19.703 -41.594 -4.039 1 97 295 GLU A C 1
ATOM 2377 O O . GLU A 1 295 ? -19.422 -41.812 -5.223 1 97 295 GLU A O 1
ATOM 2382 N N . LYS A 1 296 ? -20.875 -41.188 -3.602 1 96.5 296 LYS A N 1
ATOM 2383 C CA . LYS A 1 296 ? -21.953 -40.938 -4.555 1 96.5 296 LYS A CA 1
ATOM 2384 C C . LYS A 1 296 ? -21.578 -39.812 -5.531 1 96.5 296 LYS A C 1
ATOM 2386 O O . LYS A 1 296 ? -21.891 -39.906 -6.723 1 96.5 296 LYS A O 1
ATOM 2391 N N . LYS A 1 297 ? -20.938 -38.875 -4.992 1 96.75 297 LYS A N 1
ATOM 2392 C CA . LYS A 1 297 ? -20.531 -37.75 -5.828 1 96.75 297 LYS A CA 1
ATOM 2393 C C . LYS A 1 297 ? -19.469 -38.156 -6.844 1 96.75 297 LYS A C 1
ATOM 2395 O O . LYS A 1 297 ? -19.5 -37.719 -7.996 1 96.75 297 LYS A O 1
ATOM 2400 N N . ALA A 1 298 ? -18.5 -38.938 -6.434 1 97.75 298 ALA A N 1
ATOM 2401 C CA . ALA A 1 298 ? -17.438 -39.406 -7.324 1 97.75 298 ALA A CA 1
ATOM 2402 C C . ALA A 1 298 ? -18.016 -40.281 -8.445 1 97.75 298 ALA A C 1
ATOM 2404 O O . ALA A 1 298 ? -17.609 -40.156 -9.602 1 97.75 298 ALA A O 1
ATOM 2405 N N . ILE A 1 299 ? -18.953 -41.125 -8.148 1 97.19 299 ILE A N 1
ATOM 2406 C CA . ILE A 1 299 ? -19.578 -42 -9.125 1 97.19 299 ILE A CA 1
ATOM 2407 C C . ILE A 1 299 ? -20.438 -41.188 -10.086 1 97.19 299 ILE A C 1
ATOM 2409 O O . ILE A 1 299 ? -20.406 -41.438 -11.297 1 97.19 299 ILE A O 1
ATOM 2413 N N . ALA A 1 300 ? -21.172 -40.281 -9.484 1 96.12 300 ALA A N 1
ATOM 2414 C CA . ALA A 1 300 ? -22.031 -39.438 -10.312 1 96.12 300 ALA A CA 1
ATOM 2415 C C . ALA A 1 300 ? -21.203 -38.625 -11.32 1 96.12 300 ALA A C 1
ATOM 2417 O O . ALA A 1 300 ? -21.625 -38.438 -12.461 1 96.12 300 ALA A O 1
ATOM 2418 N N . GLU A 1 301 ? -20.078 -38.156 -10.828 1 95.88 301 GLU A N 1
ATOM 2419 C CA . GLU A 1 301 ? -19.188 -37.406 -11.727 1 95.88 301 GLU A CA 1
ATOM 2420 C C . GLU A 1 301 ? -18.656 -38.312 -12.844 1 95.88 301 GLU A C 1
ATOM 2422 O O . GLU A 1 301 ? -18.516 -37.875 -13.984 1 95.88 301 GLU A O 1
ATOM 2427 N N . MET A 1 302 ? -18.344 -39.5 -12.547 1 96.44 302 MET A N 1
ATOM 2428 C CA . MET A 1 302 ? -17.859 -40.438 -13.547 1 96.44 302 MET A CA 1
ATOM 2429 C C . MET A 1 302 ? -18.922 -40.719 -14.602 1 96.44 302 MET A C 1
ATOM 2431 O O . MET A 1 302 ? -18.625 -40.75 -15.797 1 96.44 302 MET A O 1
ATOM 2435 N N . GLU A 1 303 ? -20.141 -40.844 -14.164 1 95.25 303 GLU A N 1
ATOM 2436 C CA . GLU A 1 303 ? -21.25 -41.062 -15.094 1 95.25 303 GLU A CA 1
ATOM 2437 C C . GLU A 1 303 ? -21.422 -39.875 -16.047 1 95.25 303 GLU A C 1
ATOM 2439 O O . GLU A 1 303 ? -21.641 -40.062 -17.234 1 95.25 303 GLU A O 1
ATOM 2444 N N . LYS A 1 304 ? -21.297 -38.812 -15.453 1 94.19 304 LYS A N 1
ATOM 2445 C CA . LYS A 1 304 ? -21.406 -37.594 -16.266 1 94.19 304 LYS A CA 1
ATOM 2446 C C . LYS A 1 304 ? -20.297 -37.5 -17.297 1 94.19 304 LYS A C 1
ATOM 2448 O O . LYS A 1 304 ? -20.547 -37.188 -18.453 1 94.19 304 LYS A O 1
ATOM 2453 N N . VAL A 1 305 ? -19.078 -37.812 -16.875 1 95.44 305 VAL A N 1
ATOM 2454 C CA . VAL A 1 305 ? -17.922 -37.688 -17.766 1 95.44 305 VAL A CA 1
ATOM 2455 C C . VAL A 1 305 ? -18 -38.75 -18.859 1 95.44 305 VAL A C 1
ATOM 2457 O O . VAL A 1 305 ? -17.609 -38.5 -20 1 95.44 305 VAL A O 1
ATOM 2460 N N . ILE A 1 306 ? -18.484 -39.906 -18.531 1 94.06 306 ILE A N 1
ATOM 2461 C CA . ILE A 1 306 ? -1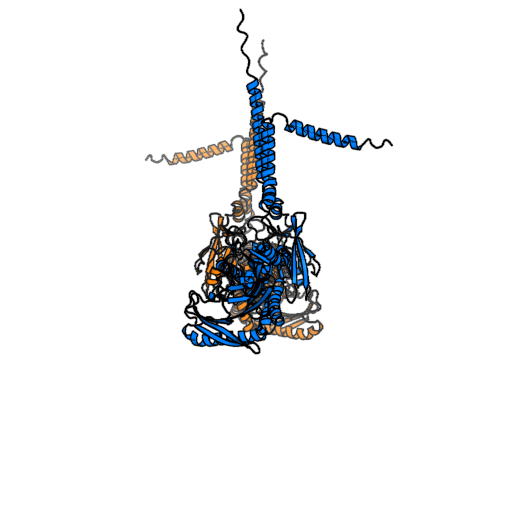8.672 -40.938 -19.531 1 94.06 306 ILE A CA 1
ATOM 2462 C C . ILE A 1 306 ? -19.625 -40.469 -20.609 1 94.06 306 ILE A C 1
ATOM 2464 O O . ILE A 1 306 ? -19.406 -40.719 -21.797 1 94.06 306 ILE A O 1
ATOM 2468 N N . GLY A 1 307 ? -20.625 -39.75 -20.203 1 91 307 GLY A N 1
ATOM 2469 C CA . GLY A 1 307 ? -21.562 -39.188 -21.156 1 91 307 GLY A CA 1
ATOM 2470 C C . GLY A 1 307 ? -20.938 -38.156 -22.062 1 91 307 GLY A C 1
ATOM 2471 O O . GLY A 1 307 ? -21.391 -37.938 -23.188 1 91 307 GLY A O 1
ATOM 2472 N N . LEU A 1 308 ? -19.875 -37.562 -21.578 1 91.88 308 LEU A N 1
ATOM 2473 C CA . LEU A 1 308 ? -19.203 -36.531 -22.344 1 91.88 308 LEU A CA 1
ATOM 2474 C C . LEU A 1 308 ? -18.125 -37.125 -23.25 1 91.88 308 LEU A C 1
ATOM 2476 O O . LEU A 1 308 ? -17.547 -36.406 -24.062 1 91.88 308 LEU A O 1
ATOM 2480 N N . THR A 1 309 ? -17.828 -38.375 -23.125 1 91.81 309 THR A N 1
ATOM 2481 C CA . THR A 1 309 ? -16.75 -39 -23.875 1 91.81 309 THR A CA 1
ATOM 2482 C C . THR A 1 309 ? -17.266 -40.188 -24.703 1 91.81 309 THR A C 1
ATOM 2484 O O . THR A 1 309 ? -16.656 -41.25 -24.719 1 91.81 309 THR A O 1
ATOM 2487 N N . TRP A 1 310 ? -18.328 -40 -25.469 1 85.25 310 TRP A N 1
ATOM 2488 C CA . TRP A 1 310 ? -19.016 -41.094 -26.188 1 85.25 310 TRP A CA 1
ATOM 2489 C C . TRP A 1 310 ? -18.312 -41.406 -27.5 1 85.25 310 TRP A C 1
ATOM 2491 O O . TRP A 1 310 ? -18.438 -42.5 -28.016 1 85.25 310 TRP A O 1
ATOM 2501 N N . ASP A 1 311 ? -17.562 -40.469 -28.031 1 88.25 311 ASP A N 1
ATOM 2502 C CA . ASP A 1 311 ? -16.797 -40.719 -29.25 1 88.25 311 ASP A CA 1
ATOM 2503 C C . ASP A 1 311 ? -15.461 -39.969 -29.219 1 88.25 311 ASP A C 1
ATOM 2505 O O . ASP A 1 311 ? -15.148 -39.281 -28.234 1 88.25 311 ASP A O 1
ATOM 2509 N N . ARG A 1 312 ? -14.742 -40.156 -30.266 1 90.06 312 ARG A N 1
ATOM 2510 C CA . ARG A 1 312 ? -13.406 -39.594 -30.344 1 90.06 312 ARG A CA 1
ATOM 2511 C C . ARG A 1 312 ? -13.461 -38.062 -30.406 1 90.06 312 ARG A C 1
ATOM 2513 O O . ARG A 1 312 ? -12.594 -37.375 -29.859 1 90.06 312 ARG A O 1
ATOM 2520 N N . ASN A 1 313 ? -14.43 -37.562 -31.031 1 92.88 313 ASN A N 1
ATOM 2521 C CA . ASN A 1 313 ? -14.578 -36.125 -31.109 1 92.88 313 ASN A CA 1
ATOM 2522 C C . ASN A 1 313 ? -14.914 -35.531 -29.75 1 92.88 313 ASN A C 1
ATOM 2524 O O . ASN A 1 313 ? -14.461 -34.406 -29.422 1 92.88 313 ASN A O 1
ATOM 2528 N N . ALA A 1 314 ? -15.695 -36.25 -29.031 1 94 314 ALA A N 1
ATOM 2529 C CA . ALA A 1 314 ? -16.047 -35.781 -27.688 1 94 314 ALA A CA 1
ATOM 2530 C C . ALA A 1 314 ? -14.836 -35.75 -26.766 1 94 314 ALA A C 1
ATOM 2532 O O . ALA A 1 314 ? -14.695 -34.875 -25.938 1 94 314 ALA A O 1
ATOM 2533 N N . VAL A 1 315 ? -14.039 -36.75 -26.922 1 95.31 315 VAL A N 1
ATOM 2534 C CA . VAL A 1 315 ? -12.82 -36.812 -26.125 1 95.31 315 VAL A CA 1
ATOM 2535 C C . VAL A 1 315 ? -11.906 -35.656 -26.484 1 95.31 315 VAL A C 1
ATOM 2537 O O . VAL A 1 315 ? -11.297 -35.031 -25.594 1 95.31 315 VAL A O 1
ATOM 2540 N N . ARG A 1 316 ? -11.852 -35.312 -27.719 1 95.75 316 ARG A N 1
ATOM 2541 C CA . ARG A 1 316 ? -11.055 -34.188 -28.156 1 95.75 316 ARG A CA 1
ATOM 2542 C C . ARG A 1 316 ? -11.617 -32.875 -27.609 1 95.75 316 ARG A C 1
ATOM 2544 O O . ARG A 1 316 ? -10.859 -31.984 -27.203 1 95.75 316 ARG A O 1
ATOM 2551 N N . THR A 1 317 ? -12.875 -32.781 -27.609 1 96.5 317 THR A N 1
ATOM 2552 C CA . THR A 1 317 ? -13.516 -31.578 -27.078 1 96.5 317 THR A CA 1
ATOM 2553 C C . THR A 1 317 ? -13.227 -31.422 -25.578 1 96.5 317 THR A C 1
ATOM 2555 O O . THR A 1 317 ? -13.023 -30.312 -25.094 1 96.5 317 THR A O 1
ATOM 2558 N N . LEU A 1 318 ? -13.281 -32.531 -24.906 1 96.56 318 LEU A N 1
ATOM 2559 C CA . LEU A 1 318 ? -12.953 -32.531 -23.484 1 96.56 318 LEU A CA 1
ATOM 2560 C C . LEU A 1 318 ? -11.539 -32 -23.25 1 96.56 318 LEU A C 1
ATOM 2562 O O . LEU A 1 318 ? -11.312 -31.188 -22.359 1 96.56 318 LEU A O 1
ATOM 2566 N N . GLN A 1 319 ? -10.617 -32.469 -24.031 1 97.5 319 GLN A N 1
ATOM 2567 C CA . GLN A 1 319 ? -9.227 -32.031 -23.922 1 97.5 319 GLN A CA 1
ATOM 2568 C C . GLN A 1 319 ? -9.086 -30.562 -24.297 1 97.5 319 GLN A C 1
ATOM 2570 O O . GLN A 1 319 ? -8.344 -29.828 -23.641 1 97.5 319 GLN A O 1
ATOM 2575 N N . ASP A 1 320 ? -9.797 -30.141 -25.312 1 97.44 320 ASP A N 1
ATOM 2576 C CA . ASP A 1 320 ? -9.719 -28.75 -25.766 1 97.44 320 ASP A CA 1
ATOM 2577 C C . ASP A 1 320 ? -10.258 -27.797 -24.703 1 97.44 320 ASP A C 1
ATOM 2579 O O . ASP A 1 320 ? -9.75 -26.688 -24.562 1 97.44 320 ASP A O 1
ATOM 2583 N N . ASN A 1 321 ? -11.305 -28.188 -24.031 1 96.5 321 ASN A N 1
ATOM 2584 C CA . ASN A 1 321 ? -11.844 -27.359 -22.953 1 96.5 321 ASN A CA 1
ATOM 2585 C C . ASN A 1 321 ? -10.805 -27.125 -21.875 1 96.5 321 ASN A C 1
ATOM 2587 O O . ASN A 1 321 ? -10.695 -26.016 -21.344 1 96.5 321 ASN A O 1
ATOM 2591 N N . HIS A 1 322 ? -10.086 -28.109 -21.562 1 97.44 322 HIS A N 1
ATOM 2592 C CA . HIS A 1 322 ? -9 -28.016 -20.594 1 97.44 322 HIS A CA 1
ATOM 2593 C C . HIS A 1 322 ? -7.879 -27.109 -21.109 1 97.44 322 HIS A C 1
ATOM 2595 O O . HIS A 1 322 ? -7.434 -26.203 -20.422 1 97.44 322 HIS A O 1
ATOM 2601 N N . ALA A 1 323 ? -7.461 -27.375 -22.312 1 98.12 323 ALA A N 1
ATOM 2602 C CA . ALA A 1 323 ? -6.348 -26.641 -22.922 1 98.12 323 ALA A CA 1
ATOM 2603 C C . ALA A 1 323 ? -6.688 -25.172 -23.094 1 98.12 323 ALA A C 1
ATOM 2605 O O . ALA A 1 323 ? -5.816 -24.312 -22.969 1 98.12 323 ALA A O 1
ATOM 2606 N N . ARG A 1 324 ? -7.922 -24.891 -23.344 1 97.44 324 ARG A N 1
ATOM 2607 C CA . ARG A 1 324 ? -8.359 -23.516 -23.531 1 97.44 324 ARG A CA 1
ATOM 2608 C C . ARG A 1 324 ? -8.188 -22.703 -22.25 1 97.44 324 ARG A C 1
ATOM 2610 O O . ARG A 1 324 ? -7.809 -21.531 -22.281 1 97.44 324 ARG A O 1
ATOM 2617 N N . VAL A 1 325 ? -8.508 -23.281 -21.156 1 97.38 325 VAL A N 1
ATOM 2618 C CA . VAL A 1 325 ? -8.352 -22.594 -19.875 1 97.38 325 VAL A CA 1
ATOM 2619 C C . VAL A 1 325 ? -6.875 -22.266 -19.641 1 97.38 325 VAL A C 1
ATOM 2621 O O . VAL A 1 325 ? -6.535 -21.141 -19.25 1 97.38 325 VAL A O 1
ATOM 2624 N N . TRP A 1 326 ? -6.023 -23.219 -19.859 1 98.06 326 TRP A N 1
ATOM 2625 C CA . TRP A 1 326 ? -4.594 -23 -19.672 1 98.06 326 TRP A CA 1
ATOM 2626 C C . TRP A 1 326 ? -4.074 -21.938 -20.641 1 98.06 326 TRP A C 1
ATOM 2628 O O . TRP A 1 326 ? -3.262 -21.094 -20.25 1 98.06 326 TRP A O 1
ATOM 2638 N N . GLN A 1 327 ? -4.496 -22.047 -21.859 1 97.19 327 GLN A N 1
ATOM 2639 C CA . GLN A 1 327 ? -4.09 -21.031 -22.828 1 97.19 327 GLN A CA 1
ATOM 2640 C C . GLN A 1 327 ? -4.508 -19.641 -22.391 1 97.19 327 GLN A C 1
ATOM 2642 O O . GLN A 1 327 ? -3.756 -18.672 -22.547 1 97.19 327 GLN A O 1
ATOM 2647 N N . GLY A 1 328 ? -5.664 -19.547 -21.844 1 95.69 328 GLY A N 1
ATOM 2648 C CA . GLY A 1 328 ? -6.145 -18.266 -21.344 1 95.69 328 GLY A CA 1
ATOM 2649 C C . GLY A 1 328 ? -5.316 -17.734 -20.188 1 95.69 328 GLY A C 1
ATOM 2650 O O . GLY A 1 328 ? -5.129 -16.531 -20.062 1 95.69 328 GLY A O 1
ATOM 2651 N N . LEU A 1 329 ? -4.828 -18.562 -19.359 1 96.38 329 LEU A N 1
ATOM 2652 C CA . LEU A 1 329 ? -4.016 -18.172 -18.219 1 96.38 329 LEU A CA 1
ATOM 2653 C C . LEU A 1 329 ? -2.703 -17.547 -18.672 1 96.38 329 LEU A C 1
ATOM 2655 O O . LEU A 1 329 ? -2.135 -16.703 -17.969 1 96.38 329 LEU A O 1
ATOM 2659 N N . TRP A 1 330 ? -2.277 -17.953 -19.859 1 96.5 330 TRP A N 1
ATOM 2660 C CA . TRP A 1 330 ? -0.964 -17.516 -20.328 1 96.5 330 TRP A CA 1
ATOM 2661 C C . TRP A 1 330 ? -1.079 -16.25 -21.188 1 96.5 330 TRP A C 1
ATOM 2663 O O . TRP A 1 330 ? -0.085 -15.781 -21.734 1 96.5 330 TRP A O 1
ATOM 2673 N N . TYR A 1 331 ? -2.312 -15.703 -21.281 1 93.88 331 TYR A N 1
ATOM 2674 C CA . TYR A 1 331 ? -2.432 -14.422 -21.969 1 93.88 331 TYR A CA 1
ATOM 2675 C C . TYR A 1 331 ? -1.604 -13.352 -21.25 1 93.88 331 TYR A C 1
ATOM 2677 O O . TYR A 1 331 ? -0.933 -12.547 -21.906 1 93.88 331 TYR A O 1
ATOM 2685 N N . THR A 1 332 ? -1.808 -13.344 -19.953 1 94.94 332 THR A N 1
ATOM 2686 C CA . THR A 1 332 ? -0.912 -12.508 -19.1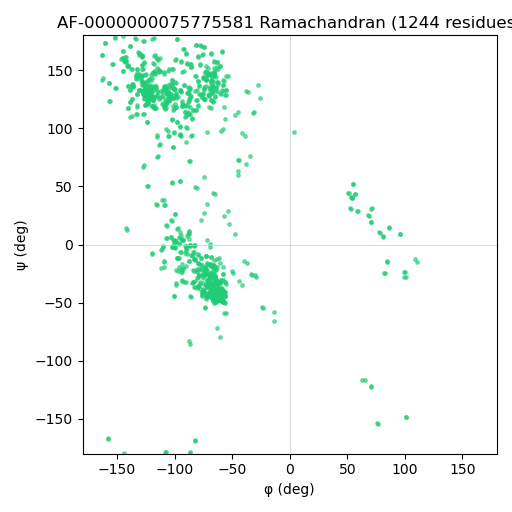56 1 94.94 332 THR A CA 1
ATOM 2687 C C . THR A 1 332 ? 0.416 -13.227 -18.906 1 94.94 332 THR A C 1
ATOM 2689 O O . THR A 1 332 ? 0.436 -14.383 -18.484 1 94.94 332 THR A O 1
ATOM 2692 N N . GLY A 1 333 ? 1.488 -12.617 -19.266 1 96.56 333 GLY A N 1
ATOM 2693 C CA . GLY A 1 333 ? 2.766 -13.305 -19.156 1 96.56 333 GLY A CA 1
ATOM 2694 C C . GLY A 1 333 ? 3.934 -12.359 -18.953 1 96.56 333 GLY A C 1
ATOM 2695 O O . GLY A 1 333 ? 3.746 -11.141 -18.844 1 96.56 333 GLY A O 1
ATOM 2696 N N . PHE A 1 334 ? 5.094 -12.953 -18.797 1 97.5 334 PHE A N 1
ATOM 2697 C CA . PHE A 1 334 ? 6.332 -12.219 -18.531 1 97.5 334 PHE A CA 1
ATOM 2698 C C . PHE A 1 334 ? 7.473 -12.773 -19.391 1 97.5 334 PHE A C 1
ATOM 2700 O O . PHE A 1 334 ? 7.586 -13.992 -19.562 1 97.5 334 PHE A O 1
ATOM 2707 N N . TYR A 1 335 ? 8.219 -11.844 -19.938 1 97.06 335 TYR A N 1
ATOM 2708 C CA . TYR A 1 335 ? 9.406 -12.203 -20.703 1 97.06 335 TYR A CA 1
ATOM 2709 C C . TYR A 1 335 ? 10.641 -11.516 -20.156 1 97.06 335 TYR A C 1
ATOM 2711 O O . TYR A 1 335 ? 10.578 -10.359 -19.719 1 97.06 335 TYR A O 1
ATOM 2719 N N . ILE A 1 336 ? 11.734 -12.211 -20.109 1 96.44 336 ILE A N 1
ATOM 2720 C CA . ILE A 1 336 ? 13.031 -11.672 -19.719 1 96.44 336 ILE A CA 1
ATOM 2721 C C . ILE A 1 336 ? 14.117 -12.18 -20.656 1 96.44 336 ILE A C 1
ATOM 2723 O O . ILE A 1 336 ? 14.086 -13.336 -21.094 1 96.44 336 ILE A O 1
ATOM 2727 N N . SER A 1 337 ? 15 -11.352 -21.047 1 94.88 337 SER A N 1
ATOM 2728 C CA . SER A 1 337 ? 16.078 -11.773 -21.953 1 94.88 337 SER A CA 1
ATOM 2729 C C . SER A 1 337 ? 17 -12.773 -21.281 1 94.88 337 SER A C 1
ATOM 2731 O O . SER A 1 337 ? 17.234 -12.695 -20.062 1 94.88 337 SER A O 1
ATOM 2733 N N . ASP A 1 338 ? 17.531 -13.711 -22.062 1 92.88 338 ASP A N 1
ATOM 2734 C CA . ASP A 1 338 ? 18.391 -14.773 -21.516 1 92.88 338 ASP A CA 1
ATOM 2735 C C . ASP A 1 338 ? 19.703 -14.211 -21.016 1 92.88 338 ASP A C 1
ATOM 2737 O O . ASP A 1 338 ? 20.281 -13.297 -21.625 1 92.88 338 ASP A O 1
ATOM 2741 N N . SER A 1 339 ? 20.078 -14.688 -19.922 1 91.12 339 SER A N 1
ATOM 2742 C CA . SER A 1 339 ? 21.359 -14.32 -19.328 1 91.12 339 SER A CA 1
ATOM 2743 C C . SER A 1 339 ? 22.234 -15.547 -19.094 1 91.12 339 SER A C 1
ATOM 2745 O O . SER A 1 339 ? 21.734 -16.625 -18.766 1 91.12 339 SER A O 1
ATOM 2747 N N . LYS A 1 340 ? 23.547 -15.406 -19.312 1 88.62 340 LYS A N 1
ATOM 2748 C CA . LYS A 1 340 ? 24.484 -16.5 -19.109 1 88.62 340 LYS A CA 1
ATOM 2749 C C . LYS A 1 340 ? 25.203 -16.359 -17.781 1 88.62 340 LYS A C 1
ATOM 2751 O O . LYS A 1 340 ? 26.094 -17.172 -17.453 1 88.62 340 LYS A O 1
ATOM 2756 N N . ALA A 1 341 ? 24.766 -15.336 -17.109 1 85.5 341 ALA A N 1
ATOM 2757 C CA . ALA A 1 341 ? 25.375 -15.148 -15.789 1 85.5 341 ALA A CA 1
ATOM 2758 C C . ALA A 1 341 ? 25.031 -16.297 -14.859 1 85.5 341 ALA A C 1
ATOM 2760 O O . ALA A 1 341 ? 23.938 -16.875 -14.953 1 85.5 341 ALA A O 1
ATOM 2761 N N . GLU A 1 342 ? 25.875 -16.594 -13.961 1 82.88 342 GLU A N 1
ATOM 2762 C CA . GLU A 1 342 ? 25.656 -17.703 -13.047 1 82.88 342 GLU A CA 1
ATOM 2763 C C . GLU A 1 342 ? 24.578 -17.375 -12.016 1 82.88 342 GLU A C 1
ATOM 2765 O O . GLU A 1 342 ? 24.531 -16.266 -11.492 1 82.88 342 GLU A O 1
ATOM 2770 N N . GLY A 1 343 ? 23.719 -18.344 -11.812 1 79.75 343 GLY A N 1
ATOM 2771 C CA . GLY A 1 343 ? 22.766 -18.234 -10.727 1 79.75 343 GLY A CA 1
ATOM 2772 C C . GLY A 1 343 ? 21.562 -17.375 -11.07 1 79.75 343 GLY A C 1
ATOM 2773 O O . GLY A 1 343 ? 20.75 -17.062 -10.203 1 79.75 343 GLY A O 1
ATOM 2774 N N . VAL A 1 344 ? 21.469 -16.969 -12.297 1 85 344 VAL A N 1
ATOM 2775 C CA . VAL A 1 344 ? 20.375 -16.062 -12.664 1 85 344 VAL A CA 1
ATOM 2776 C C . VAL A 1 344 ? 19.156 -16.875 -13.086 1 85 344 VAL A C 1
ATOM 2778 O O . VAL A 1 344 ? 19.281 -18.047 -13.453 1 85 344 VAL A O 1
ATOM 2781 N N . ILE A 1 345 ? 18.078 -16.281 -12.961 1 91.94 345 ILE A N 1
ATOM 2782 C CA . ILE A 1 345 ? 16.812 -16.906 -13.336 1 91.94 345 ILE A CA 1
ATOM 2783 C C . ILE A 1 345 ? 16.453 -16.531 -14.773 1 91.94 345 ILE A C 1
ATOM 2785 O O . ILE A 1 345 ? 16.406 -15.344 -15.117 1 91.94 345 ILE A O 1
ATOM 2789 N N . ASN A 1 346 ? 16.297 -17.516 -15.602 1 92.94 346 ASN A N 1
ATOM 2790 C CA . ASN A 1 346 ? 15.898 -17.297 -16.984 1 92.94 346 ASN A CA 1
ATOM 2791 C C . ASN A 1 346 ? 14.461 -17.719 -17.25 1 92.94 346 ASN A C 1
ATOM 2793 O O . ASN A 1 346 ? 13.758 -18.125 -16.328 1 92.94 346 ASN A O 1
ATOM 2797 N N . GLY A 1 347 ? 14.023 -17.578 -18.5 1 93.94 347 GLY A N 1
ATOM 2798 C CA . GLY A 1 347 ? 12.633 -17.797 -18.859 1 93.94 347 GLY A CA 1
ATOM 2799 C C . GLY A 1 347 ? 12.195 -19.234 -18.656 1 93.94 347 GLY A C 1
ATOM 2800 O O . GLY A 1 347 ? 11.023 -19.5 -18.359 1 93.94 347 GLY A O 1
ATOM 2801 N N . ASP A 1 348 ? 13.07 -20.172 -18.781 1 92.69 348 ASP A N 1
ATOM 2802 C CA . ASP A 1 348 ? 12.734 -21.578 -18.609 1 92.69 348 ASP A CA 1
ATOM 2803 C C . ASP A 1 348 ? 12.281 -21.859 -17.188 1 92.69 348 ASP A C 1
ATOM 2805 O O . ASP A 1 348 ? 11.242 -22.5 -16.969 1 92.69 348 ASP A O 1
ATOM 2809 N N . ARG A 1 349 ? 13.055 -21.344 -16.266 1 93.94 349 ARG A N 1
ATOM 2810 C CA . ARG A 1 349 ? 12.719 -21.547 -14.859 1 93.94 349 ARG A CA 1
ATOM 2811 C C . ARG A 1 349 ? 11.453 -20.781 -14.492 1 93.94 349 ARG A C 1
ATOM 2813 O O . ARG A 1 349 ? 10.648 -21.25 -13.688 1 93.94 349 ARG A O 1
ATOM 2820 N N . ILE A 1 350 ? 11.297 -19.609 -15.031 1 96.75 350 ILE A N 1
ATOM 2821 C CA . ILE A 1 350 ? 10.141 -18.781 -14.734 1 96.75 350 ILE A CA 1
ATOM 2822 C C . ILE A 1 350 ? 8.867 -19.469 -15.211 1 96.75 350 ILE A C 1
ATOM 2824 O O . ILE A 1 350 ? 7.902 -19.609 -14.453 1 96.75 350 ILE A O 1
ATOM 2828 N N . ASN A 1 351 ? 8.859 -19.953 -16.406 1 96.94 351 ASN A N 1
ATOM 2829 C CA . ASN A 1 351 ? 7.676 -20.625 -16.938 1 96.94 351 ASN A CA 1
ATOM 2830 C C . ASN A 1 351 ? 7.375 -21.922 -16.172 1 96.94 351 ASN A C 1
ATOM 2832 O O . ASN A 1 351 ? 6.211 -22.25 -15.93 1 96.94 351 ASN A O 1
ATOM 2836 N N . ALA A 1 352 ? 8.422 -22.656 -15.859 1 96.44 352 ALA A N 1
ATOM 2837 C CA . ALA A 1 352 ? 8.227 -23.891 -15.086 1 96.44 352 ALA A CA 1
ATOM 2838 C C . ALA A 1 352 ? 7.586 -23.594 -13.734 1 96.44 352 ALA A C 1
ATOM 2840 O O . ALA A 1 352 ? 6.688 -24.312 -13.297 1 96.44 352 ALA A O 1
ATOM 2841 N N . THR A 1 353 ? 8.102 -22.562 -13.133 1 97.62 353 THR A N 1
ATOM 2842 C CA . THR A 1 353 ? 7.594 -22.203 -11.812 1 97.62 353 THR A CA 1
ATOM 2843 C C . THR A 1 353 ? 6.152 -21.703 -11.898 1 97.62 353 THR A C 1
ATOM 2845 O O . THR A 1 353 ? 5.309 -22.094 -11.094 1 97.62 353 THR A O 1
ATOM 2848 N N . ILE A 1 354 ? 5.855 -20.859 -12.875 1 98.31 354 ILE A N 1
ATOM 2849 C CA . ILE A 1 354 ? 4.496 -20.359 -13.039 1 98.31 354 ILE A CA 1
ATOM 2850 C C . ILE A 1 354 ? 3.541 -21.531 -13.258 1 98.31 354 ILE A C 1
ATOM 2852 O O . ILE A 1 354 ? 2.494 -21.609 -12.609 1 98.31 354 ILE A O 1
ATOM 2856 N N . TYR A 1 355 ? 3.916 -22.406 -14.109 1 98.19 355 TYR A N 1
ATOM 2857 C CA . TYR A 1 355 ? 3.078 -23.562 -14.391 1 98.19 355 TYR A CA 1
ATOM 2858 C C . TYR A 1 355 ? 2.834 -24.391 -13.125 1 98.19 355 TYR A C 1
ATOM 2860 O O . TYR A 1 355 ? 1.705 -24.797 -12.852 1 98.19 355 TYR A O 1
ATOM 2868 N N . THR A 1 356 ? 3.908 -24.641 -12.461 1 97.81 356 THR A N 1
ATOM 2869 C CA . THR A 1 356 ? 3.816 -25.453 -11.258 1 97.81 356 THR A CA 1
ATOM 2870 C C . THR A 1 356 ? 2.885 -24.812 -10.234 1 97.81 356 THR A C 1
ATOM 2872 O O . THR A 1 356 ? 2.055 -25.5 -9.625 1 97.81 356 THR A O 1
ATOM 2875 N N . ILE A 1 357 ? 3.01 -23.531 -10.039 1 98.38 357 ILE A N 1
ATOM 2876 C CA . ILE A 1 357 ? 2.189 -22.828 -9.062 1 98.38 357 ILE A CA 1
ATOM 2877 C C . ILE A 1 357 ? 0.736 -22.797 -9.531 1 98.38 357 ILE A C 1
ATOM 2879 O O . ILE A 1 357 ? -0.184 -23.016 -8.742 1 98.38 357 ILE A O 1
ATOM 2883 N N . LEU A 1 358 ? 0.532 -22.547 -10.789 1 98.31 358 LEU A N 1
ATOM 2884 C CA . LEU A 1 358 ? -0.826 -22.5 -11.32 1 98.31 358 LEU A CA 1
ATOM 2885 C C . LEU A 1 358 ? -1.482 -23.875 -11.242 1 98.31 358 LEU A C 1
ATOM 2887 O O . LEU A 1 358 ? -2.709 -23.984 -11.172 1 98.31 358 LEU A O 1
ATOM 2891 N N . SER A 1 359 ? -0.689 -24.922 -11.281 1 98.19 359 SER A N 1
ATOM 2892 C CA . SER A 1 359 ? -1.205 -26.281 -11.156 1 98.19 359 SER A CA 1
ATOM 2893 C C . SER A 1 359 ? -1.646 -26.578 -9.727 1 98.19 359 SER A C 1
ATOM 2895 O O . SER A 1 359 ? -2.295 -27.594 -9.469 1 98.19 359 SER A O 1
ATOM 2897 N N . GLN A 1 360 ? -1.299 -25.672 -8.852 1 97.44 360 GLN A N 1
ATOM 2898 C CA . GLN A 1 360 ? -1.616 -25.875 -7.438 1 97.44 360 GLN A CA 1
ATOM 2899 C C . GLN A 1 360 ? -2.859 -25.094 -7.035 1 97.44 360 GLN A C 1
ATOM 2901 O O . GLN A 1 360 ? -3.326 -25.203 -5.898 1 97.44 360 GLN A O 1
ATOM 2906 N N . VAL A 1 361 ? -3.398 -24.359 -7.969 1 97.44 361 VAL A N 1
ATOM 2907 C CA . VAL A 1 361 ? -4.543 -23.516 -7.645 1 97.44 361 VAL A CA 1
ATOM 2908 C C . VAL A 1 361 ? -5.676 -23.781 -8.633 1 97.44 361 VAL A C 1
ATOM 2910 O O . VAL A 1 361 ? -5.43 -24.156 -9.781 1 97.44 361 VAL A O 1
ATOM 2913 N N . SER A 1 362 ? -6.891 -23.516 -8.172 1 95.94 362 SER A N 1
ATOM 2914 C CA . SER A 1 362 ? -8.07 -23.766 -8.992 1 95.94 362 SER A CA 1
ATOM 2915 C C . SER A 1 362 ? -8.367 -22.594 -9.906 1 95.94 362 SER A C 1
ATOM 2917 O O . SER A 1 362 ? -7.953 -21.453 -9.633 1 95.94 362 SER A O 1
ATOM 2919 N N . SER A 1 363 ? -8.992 -22.891 -10.992 1 94.69 363 SER A N 1
ATOM 2920 C CA . SER A 1 363 ? -9.531 -21.875 -11.883 1 94.69 363 SER A CA 1
ATOM 2921 C C . SER A 1 363 ? -11.031 -21.719 -11.688 1 94.69 363 SER A C 1
ATOM 2923 O O . SER A 1 363 ? -11.82 -22.141 -12.539 1 94.69 363 SER A O 1
ATOM 2925 N N . TYR A 1 364 ? -11.438 -20.969 -10.766 1 92.5 364 TYR A N 1
ATOM 2926 C CA . TYR A 1 364 ? -12.836 -20.891 -10.344 1 92.5 364 TYR A CA 1
ATOM 2927 C C . TYR A 1 364 ? -13.711 -20.312 -11.453 1 92.5 364 TYR A C 1
ATOM 2929 O O . TYR A 1 364 ? -14.844 -20.766 -11.641 1 92.5 364 TYR A O 1
ATOM 2937 N N . GLU A 1 365 ? -13.266 -19.422 -12.203 1 88.75 365 GLU A N 1
ATOM 2938 C CA . GLU A 1 365 ? -14.055 -18.734 -13.227 1 88.75 365 GLU A CA 1
ATOM 2939 C C . GLU A 1 365 ? -14.477 -19.703 -14.328 1 88.75 365 GLU A C 1
ATOM 2941 O O . GLU A 1 365 ? -15.469 -19.469 -15.016 1 88.75 365 GLU A O 1
ATOM 2946 N N . HIS A 1 366 ? -13.773 -20.828 -14.414 1 90.56 366 HIS A N 1
ATOM 2947 C CA . HIS A 1 366 ? -14.039 -21.734 -15.531 1 90.56 366 HIS A CA 1
ATOM 2948 C C . HIS A 1 366 ? -14.688 -23.031 -15.055 1 90.56 366 HIS A C 1
ATOM 2950 O O . HIS A 1 366 ? -15.039 -23.891 -15.867 1 90.56 366 HIS A O 1
ATOM 2956 N N . GLU A 1 367 ? -14.797 -23.125 -13.773 1 89.56 367 GLU A N 1
ATOM 2957 C CA . GLU A 1 367 ? -15.422 -24.328 -13.25 1 89.56 367 GLU A CA 1
ATOM 2958 C C . GLU A 1 367 ? -16.938 -24.297 -13.461 1 89.56 367 GLU A C 1
ATOM 2960 O O . GLU A 1 367 ? -17.562 -23.25 -13.344 1 89.56 367 GLU A O 1
ATOM 2965 N N . GLU A 1 368 ? -17.484 -25.312 -13.727 1 81 368 GLU A N 1
ATOM 2966 C CA . GLU A 1 368 ? -18.891 -25.422 -14.102 1 81 368 GLU A CA 1
ATOM 2967 C C . GLU A 1 368 ? -19.797 -25.203 -12.891 1 81 368 GLU A C 1
ATOM 2969 O O . GLU A 1 368 ? -20.906 -24.688 -13.031 1 81 368 GLU A O 1
ATOM 2974 N N . HIS A 1 369 ? -19.344 -25.438 -11.734 1 81.12 369 HIS A N 1
ATOM 2975 C CA . HIS A 1 369 ? -20.219 -25.422 -10.57 1 81.12 369 HIS A CA 1
ATOM 2976 C C . HIS A 1 369 ? -20.203 -24.078 -9.867 1 81.12 369 HIS A C 1
ATOM 2978 O O . HIS A 1 369 ? -20.953 -23.844 -8.93 1 81.12 369 HIS A O 1
ATOM 2984 N N . ILE A 1 370 ? -19.547 -23.156 -10.422 1 83.69 370 ILE A N 1
ATOM 2985 C CA . ILE A 1 370 ? -19.391 -21.875 -9.719 1 83.69 370 ILE A CA 1
ATOM 2986 C C . ILE A 1 370 ? -20.578 -20.969 -10.047 1 83.69 370 ILE A C 1
ATOM 2988 O O . ILE A 1 370 ? -20.969 -20.844 -11.203 1 83.69 370 ILE A O 1
ATOM 2992 N N . LYS A 1 371 ? -21.156 -20.312 -8.977 1 84.25 371 LYS A N 1
ATOM 2993 C CA . LYS A 1 371 ? -22.312 -19.422 -9.07 1 84.25 371 LYS A CA 1
ATOM 2994 C C . LYS A 1 371 ? -21.938 -18.109 -9.758 1 84.25 371 LYS A C 1
ATOM 2996 O O . LYS A 1 371 ? -20.797 -17.656 -9.656 1 84.25 371 LYS A O 1
ATOM 3001 N N . PRO A 1 372 ? -22.875 -17.547 -10.359 1 87.06 372 PRO A N 1
ATOM 3002 C CA . PRO A 1 372 ? -22.609 -16.281 -11.07 1 87.06 372 PRO A CA 1
ATOM 3003 C C . PRO A 1 372 ? -22.156 -15.164 -10.133 1 87.06 372 PRO A C 1
ATOM 3005 O O . PRO A 1 372 ? -21.328 -14.336 -10.516 1 87.06 372 PRO A O 1
ATOM 3008 N N . ALA A 1 373 ? -22.688 -15.062 -8.984 1 88.62 373 ALA A N 1
ATOM 3009 C CA . ALA A 1 373 ? -22.297 -14.031 -8.023 1 88.62 373 ALA A CA 1
ATOM 3010 C C . ALA A 1 373 ? -20.812 -14.133 -7.688 1 88.62 373 ALA A C 1
ATOM 3012 O O . ALA A 1 373 ? -20.125 -13.117 -7.566 1 88.62 373 ALA A O 1
ATOM 3013 N N . ARG A 1 374 ? -20.359 -15.375 -7.535 1 88.25 374 ARG A N 1
ATOM 3014 C CA . ARG A 1 374 ? -18.953 -15.594 -7.254 1 88.25 374 ARG A CA 1
ATOM 3015 C C . ARG A 1 374 ? -18.094 -15.234 -8.461 1 88.25 374 ARG A C 1
ATOM 3017 O O . ARG A 1 374 ? -16.984 -14.719 -8.305 1 88.25 374 ARG A O 1
ATOM 3024 N N . LYS A 1 375 ? -18.609 -15.508 -9.586 1 88.5 375 LYS A N 1
ATOM 3025 C CA . LYS A 1 375 ? -17.891 -15.156 -10.805 1 88.5 375 LYS A CA 1
ATOM 3026 C C . LYS A 1 375 ? -17.734 -13.641 -10.93 1 88.5 375 LYS A C 1
ATOM 3028 O O . LYS A 1 375 ? -16.672 -13.156 -11.344 1 88.5 375 LYS A O 1
ATOM 3033 N N . ALA A 1 376 ? -18.766 -12.938 -10.508 1 87.81 376 ALA A N 1
ATOM 3034 C CA . ALA A 1 376 ? -18.703 -11.477 -10.539 1 87.81 376 ALA A CA 1
ATOM 3035 C C . ALA A 1 376 ? -17.672 -10.953 -9.539 1 87.81 376 ALA A C 1
ATOM 3037 O O . ALA A 1 376 ? -16.953 -9.992 -9.82 1 87.81 376 ALA A O 1
ATOM 3038 N N . ASP A 1 377 ? -17.609 -11.586 -8.43 1 88.12 377 ASP A N 1
ATOM 3039 C CA . ASP A 1 377 ? -16.641 -11.203 -7.41 1 88.12 377 ASP A CA 1
ATOM 3040 C C . ASP A 1 377 ? -15.211 -11.438 -7.898 1 88.12 377 ASP A C 1
ATOM 3042 O O . ASP A 1 377 ? -14.312 -10.641 -7.617 1 88.12 377 ASP A O 1
ATOM 3046 N N . ILE A 1 378 ? -15.062 -12.531 -8.531 1 87.75 378 ILE A N 1
ATOM 3047 C CA . ILE A 1 378 ? -13.758 -12.883 -9.07 1 87.75 378 ILE A CA 1
ATOM 3048 C C . ILE A 1 378 ? -13.344 -11.859 -10.125 1 87.75 378 ILE A C 1
ATOM 3050 O O . ILE A 1 378 ? -12.203 -11.383 -10.125 1 87.75 378 ILE A O 1
ATOM 3054 N N . LEU A 1 379 ? -14.289 -11.516 -10.914 1 85.62 379 LEU A N 1
ATOM 3055 C CA . LEU A 1 379 ? -14 -10.531 -11.953 1 85.62 379 LEU A CA 1
ATOM 3056 C C . LEU A 1 379 ? -13.633 -9.188 -11.344 1 85.62 379 LEU A C 1
ATOM 3058 O O . LEU A 1 379 ? -12.742 -8.492 -11.836 1 85.62 379 LEU A O 1
ATOM 3062 N N . ARG A 1 380 ? -14.273 -8.844 -10.305 1 86.19 380 ARG A N 1
ATOM 3063 C CA . ARG A 1 380 ? -13.977 -7.59 -9.617 1 86.19 380 ARG A CA 1
ATOM 3064 C C . ARG A 1 380 ? -12.578 -7.609 -9.016 1 86.19 380 ARG A C 1
ATOM 3066 O O . ARG A 1 380 ? -11.852 -6.609 -9.086 1 86.19 380 ARG A O 1
ATOM 3073 N N . ALA A 1 381 ? -12.203 -8.664 -8.445 1 86.12 381 ALA A N 1
ATOM 3074 C CA . ALA A 1 381 ? -10.883 -8.797 -7.848 1 86.12 381 ALA A CA 1
ATOM 3075 C C . ALA A 1 381 ? -9.789 -8.711 -8.906 1 86.12 381 ALA A C 1
ATOM 3077 O O . ALA A 1 381 ? -8.703 -8.188 -8.648 1 86.12 381 ALA A O 1
ATOM 3078 N N . LEU A 1 382 ? -10.102 -9.195 -10.078 1 85.62 382 LEU A N 1
ATOM 3079 C CA . LEU A 1 382 ? -9.117 -9.219 -11.156 1 85.62 382 LEU A CA 1
ATOM 3080 C C . LEU A 1 382 ? -8.953 -7.84 -11.781 1 85.62 382 LEU A C 1
ATOM 3082 O O . LEU A 1 382 ? -7.922 -7.543 -12.383 1 85.62 382 LEU A O 1
ATOM 3086 N N . THR A 1 383 ? -9.961 -7.023 -11.594 1 81.38 383 THR A N 1
ATOM 3087 C CA . THR A 1 383 ? -9.938 -5.695 -12.195 1 81.38 383 THR A CA 1
ATOM 3088 C C . THR A 1 383 ? -9.008 -4.766 -11.414 1 81.38 383 THR A C 1
ATOM 3090 O O . THR A 1 383 ? -8.297 -3.957 -12.008 1 81.38 383 THR A O 1
ATOM 3093 N N . TYR A 1 384 ? -9.125 -4.852 -10.141 1 77.25 384 TYR A N 1
ATOM 3094 C CA . TYR A 1 384 ? -8.266 -3.984 -9.352 1 77.25 384 TYR A CA 1
ATOM 3095 C C . TYR A 1 384 ? -8.062 -4.547 -7.945 1 77.25 384 TYR A C 1
ATOM 3097 O O . TYR A 1 384 ? -9.039 -4.82 -7.234 1 77.25 384 TYR A O 1
ATOM 3105 N N . SER A 1 385 ? -6.773 -4.715 -7.664 1 82.25 385 SER A N 1
ATOM 3106 C CA . SER A 1 385 ? -6.438 -5.164 -6.316 1 82.25 385 SER A CA 1
ATOM 3107 C C . SER A 1 385 ? -5.469 -4.199 -5.641 1 82.25 385 SER A C 1
ATOM 3109 O O . SER A 1 385 ? -4.254 -4.293 -5.832 1 82.25 385 SER A O 1
ATOM 3111 N N . GLU A 1 386 ? -5.98 -3.459 -4.738 1 86.44 386 GLU A N 1
ATOM 3112 C CA . GLU A 1 386 ? -5.199 -2.441 -4.039 1 86.44 386 GLU A CA 1
ATOM 3113 C C . GLU A 1 386 ? -4.09 -3.074 -3.203 1 86.44 386 GLU A C 1
ATOM 3115 O O . GLU A 1 386 ? -4.332 -4.039 -2.473 1 86.44 386 GLU A O 1
ATOM 3120 N N . GLY A 1 387 ? -2.91 -2.613 -3.406 1 89.06 387 GLY A N 1
ATOM 3121 C CA . GLY A 1 387 ? -1.8 -3.016 -2.559 1 89.06 387 GLY A CA 1
ATOM 3122 C C . GLY A 1 387 ? -0.934 -4.094 -3.184 1 89.06 387 GLY A C 1
ATOM 3123 O O . GLY A 1 387 ? 0.229 -4.258 -2.809 1 89.06 387 GLY A O 1
ATOM 3124 N N . CYS A 1 388 ? -1.473 -4.824 -4.07 1 93.44 388 CYS A N 1
ATOM 3125 C CA . CYS A 1 388 ? -0.688 -5.859 -4.73 1 93.44 388 CYS A CA 1
ATOM 3126 C C . CYS A 1 388 ? 0.189 -5.266 -5.824 1 93.44 388 CYS A C 1
ATOM 3128 O O . CYS A 1 388 ? -0.312 -4.609 -6.742 1 93.44 388 CYS A O 1
ATOM 3130 N N . TYR A 1 389 ? 1.301 -5.359 -5.781 1 95.44 389 TYR A N 1
ATOM 3131 C CA . TYR A 1 389 ? 2.256 -6.125 -4.988 1 95.44 389 TYR A CA 1
ATOM 3132 C C . TYR A 1 389 ? 3.156 -5.199 -4.18 1 95.44 389 TYR A C 1
ATOM 3134 O O . TYR A 1 389 ? 3.848 -4.348 -4.738 1 95.44 389 TYR A O 1
ATOM 3142 N N . GLU A 1 390 ? 3.279 -5.359 -2.879 1 90.88 390 GLU A N 1
ATOM 3143 C CA . GLU A 1 390 ? 3.926 -4.406 -1.986 1 90.88 390 GLU A CA 1
ATOM 3144 C C . GLU A 1 390 ? 5.391 -4.77 -1.752 1 90.88 390 GLU A C 1
ATOM 3146 O O . GLU A 1 390 ? 6.176 -3.943 -1.284 1 90.88 390 GLU A O 1
ATOM 3151 N N . GLY A 1 391 ? 5.902 -5.789 -2.156 1 89.69 391 GLY A N 1
ATOM 3152 C CA . GLY A 1 391 ? 7.27 -6.207 -1.897 1 89.69 391 GLY A CA 1
ATOM 3153 C C . GLY A 1 391 ? 8.219 -5.879 -3.033 1 89.69 391 GLY A C 1
ATOM 3154 O O . GLY A 1 391 ? 7.852 -5.172 -3.973 1 89.69 391 GLY A O 1
ATOM 3155 N N . HIS A 1 392 ? 9.484 -6.188 -2.793 1 91.62 392 HIS A N 1
ATOM 3156 C CA . HIS A 1 392 ? 10.461 -6.051 -3.867 1 91.62 392 HIS A CA 1
ATOM 3157 C C . HIS A 1 392 ? 10.312 -7.16 -4.898 1 91.62 392 HIS A C 1
ATOM 3159 O O . HIS A 1 392 ? 9.531 -8.102 -4.699 1 91.62 392 HIS A O 1
ATOM 3165 N N . SER A 1 393 ? 10.984 -7.023 -5.973 1 95.06 393 SER A N 1
ATOM 3166 C CA . SER A 1 393 ? 10.875 -7.973 -7.078 1 95.06 393 SER A CA 1
ATOM 3167 C C . SER A 1 393 ? 11.164 -9.398 -6.613 1 95.06 393 SER A C 1
ATOM 3169 O O . SER A 1 393 ? 12.148 -9.633 -5.914 1 95.06 393 SER A O 1
ATOM 3171 N N . THR A 1 394 ? 10.367 -10.305 -6.98 1 96.44 394 THR A N 1
ATOM 3172 C CA . THR A 1 394 ? 10.531 -11.703 -6.582 1 96.44 394 THR A CA 1
ATOM 3173 C C . THR A 1 394 ? 11.633 -12.367 -7.395 1 96.44 394 THR A C 1
ATOM 3175 O O . THR A 1 394 ? 12.07 -13.477 -7.066 1 96.44 394 THR A O 1
ATOM 3178 N N . LEU A 1 395 ? 12.094 -11.727 -8.438 1 94 395 LEU A N 1
ATOM 3179 C CA . LEU A 1 395 ? 13.227 -12.25 -9.195 1 94 395 LEU A CA 1
ATOM 3180 C C . LEU A 1 395 ? 14.484 -12.289 -8.328 1 94 395 LEU A C 1
ATOM 3182 O O . LEU A 1 395 ? 15.398 -13.078 -8.594 1 94 395 LEU A O 1
ATOM 3186 N N . ASP A 1 396 ? 14.461 -11.477 -7.289 1 88.81 396 ASP A N 1
ATOM 3187 C CA . ASP A 1 396 ? 15.617 -11.391 -6.406 1 88.81 396 ASP A CA 1
ATOM 3188 C C . ASP A 1 396 ? 15.414 -12.234 -5.148 1 88.81 396 ASP A C 1
ATOM 3190 O O . ASP A 1 396 ? 16.266 -12.25 -4.262 1 88.81 396 ASP A O 1
ATOM 3194 N N . ALA A 1 397 ? 14.359 -12.891 -5.062 1 92 397 ALA A N 1
ATOM 3195 C CA . ALA A 1 397 ? 14.07 -13.742 -3.908 1 92 397 ALA A CA 1
ATOM 3196 C C . ALA A 1 397 ? 14.469 -15.188 -4.172 1 92 397 ALA A C 1
ATOM 3198 O O . ALA A 1 397 ? 13.648 -16 -4.598 1 92 397 ALA A O 1
ATOM 3199 N N . LEU A 1 398 ? 15.578 -15.578 -3.818 1 88.12 398 LEU A N 1
ATOM 3200 C CA . LEU A 1 398 ? 16.188 -16.844 -4.195 1 88.12 398 LEU A CA 1
ATOM 3201 C C . LEU A 1 398 ? 15.391 -18.016 -3.625 1 88.12 398 LEU A C 1
ATOM 3203 O O . LEU A 1 398 ? 15.289 -19.078 -4.254 1 88.12 398 LEU A O 1
ATOM 3207 N N . ASN A 1 399 ? 14.805 -17.812 -2.479 1 91.06 399 ASN A N 1
ATOM 3208 C CA . ASN A 1 399 ? 14.078 -18.891 -1.825 1 91.06 399 ASN A CA 1
ATOM 3209 C C . ASN A 1 399 ? 12.836 -19.297 -2.623 1 91.06 399 ASN A C 1
ATOM 3211 O O . ASN A 1 399 ? 12.32 -20.406 -2.453 1 91.06 399 ASN A O 1
ATOM 3215 N N . LEU A 1 400 ? 12.375 -18.484 -3.443 1 96.12 400 LEU A N 1
ATOM 3216 C CA . LEU A 1 400 ? 11.172 -18.75 -4.223 1 96.12 400 LEU A CA 1
ATOM 3217 C C . LEU A 1 400 ? 11.5 -19.594 -5.453 1 96.12 400 LEU A C 1
ATOM 3219 O O . LEU A 1 400 ? 10.602 -20.141 -6.094 1 96.12 400 LEU A O 1
ATOM 3223 N N . TRP A 1 401 ? 12.758 -19.703 -5.742 1 95.31 401 TRP A N 1
ATOM 3224 C CA . TRP A 1 401 ? 13.172 -20.344 -6.984 1 95.31 401 TRP A CA 1
ATOM 3225 C C . TRP A 1 401 ? 13.953 -21.625 -6.707 1 95.31 401 TRP A C 1
ATOM 3227 O O . TRP A 1 401 ? 14.875 -21.969 -7.445 1 95.31 401 TRP A O 1
ATOM 3237 N N . LYS A 1 402 ? 13.617 -22.297 -5.691 1 92.75 402 LYS A N 1
ATOM 3238 C CA . LYS A 1 402 ? 14.211 -23.594 -5.398 1 92.75 402 LYS A CA 1
ATOM 3239 C C . LYS A 1 402 ? 13.891 -24.609 -6.492 1 92.75 402 LYS A C 1
ATOM 3241 O O . LYS A 1 402 ? 12.898 -24.453 -7.211 1 92.75 402 LYS A O 1
ATOM 3246 N N . PRO A 1 403 ? 14.68 -25.641 -6.629 1 91.88 403 PRO A N 1
ATOM 3247 C CA . PRO A 1 403 ? 14.492 -26.594 -7.711 1 91.88 403 PRO A CA 1
ATOM 3248 C C . PRO A 1 403 ? 13.18 -27.375 -7.59 1 91.88 403 PRO A C 1
ATOM 3250 O O . PRO A 1 403 ? 12.75 -27.703 -6.48 1 91.88 403 PRO A O 1
ATOM 3253 N N . LEU A 1 404 ? 12.641 -27.688 -8.758 1 94.31 404 LEU A N 1
ATOM 3254 C CA . LEU A 1 404 ? 11.383 -28.438 -8.836 1 94.31 404 LEU A CA 1
ATOM 3255 C C . LEU A 1 404 ? 11.641 -29.891 -9.18 1 94.31 404 LEU A C 1
ATOM 3257 O O . LEU A 1 404 ? 11 -30.453 -10.07 1 94.31 404 LEU A O 1
ATOM 3261 N N . SER A 1 405 ? 12.477 -30.547 -8.43 1 91.5 405 SER A N 1
ATOM 3262 C CA . SER A 1 405 ? 12.969 -31.859 -8.812 1 91.5 405 SER A CA 1
ATOM 3263 C C . SER A 1 405 ? 12.188 -32.969 -8.117 1 91.5 405 SER A C 1
ATOM 3265 O O . SER A 1 405 ? 12.312 -34.156 -8.469 1 91.5 405 SER A O 1
ATOM 3267 N N . SER A 1 406 ? 11.422 -32.594 -7.164 1 93.25 406 SER A N 1
ATOM 3268 C CA . SER A 1 406 ? 10.648 -33.594 -6.422 1 93.25 406 SER A CA 1
ATOM 3269 C C . SER A 1 406 ? 9.289 -33.031 -6.023 1 93.25 406 SER A C 1
ATOM 3271 O O . SER A 1 406 ? 9.055 -31.844 -6.102 1 93.25 406 SER A O 1
ATOM 3273 N N . LEU A 1 407 ? 8.445 -33.969 -5.609 1 95.81 407 LEU A N 1
ATOM 3274 C CA . LEU A 1 407 ? 7.117 -33.562 -5.16 1 95.81 407 LEU A CA 1
ATOM 3275 C C . LEU A 1 407 ? 7.211 -32.656 -3.936 1 95.81 407 LEU A C 1
ATOM 3277 O O . LEU A 1 407 ? 6.484 -31.656 -3.83 1 95.81 407 LEU A O 1
ATOM 3281 N N . SER A 1 408 ? 8.062 -33 -3.002 1 95.56 408 SER A N 1
ATOM 3282 C CA . SER A 1 408 ? 8.25 -32.219 -1.802 1 95.56 408 SER A CA 1
ATOM 3283 C C . SER A 1 408 ? 8.719 -30.797 -2.148 1 95.56 408 SER A C 1
ATOM 3285 O O . SER A 1 408 ? 8.227 -29.812 -1.585 1 95.56 408 SER A O 1
ATOM 3287 N N . ASN A 1 409 ? 9.633 -30.703 -3.098 1 95.31 409 ASN A N 1
ATOM 3288 C CA . ASN A 1 409 ? 10.125 -29.391 -3.539 1 95.31 409 ASN A CA 1
ATOM 3289 C C . ASN A 1 409 ? 9.016 -28.562 -4.18 1 95.31 409 ASN A C 1
ATOM 3291 O O . ASN A 1 409 ? 8.922 -27.359 -3.941 1 95.31 409 ASN A O 1
ATOM 3295 N N . ILE A 1 410 ? 8.258 -29.234 -4.977 1 96.81 410 ILE A N 1
ATOM 3296 C CA . ILE A 1 410 ? 7.16 -28.562 -5.66 1 96.81 410 ILE A CA 1
ATOM 3297 C C . ILE A 1 410 ? 6.191 -27.984 -4.629 1 96.81 410 ILE A C 1
ATOM 3299 O O . ILE A 1 410 ? 5.797 -26.828 -4.727 1 96.81 410 ILE A O 1
ATOM 3303 N N . ASN A 1 411 ? 5.832 -28.781 -3.662 1 97.56 411 ASN A N 1
ATOM 3304 C CA . ASN A 1 411 ? 4.898 -28.328 -2.635 1 97.56 411 ASN A CA 1
ATOM 3305 C C . ASN A 1 411 ? 5.48 -27.203 -1.799 1 97.56 411 ASN A C 1
ATOM 3307 O O . ASN A 1 411 ? 4.77 -26.25 -1.442 1 97.56 411 ASN A O 1
ATOM 3311 N N . ASP A 1 412 ? 6.75 -27.297 -1.504 1 96.5 412 ASP A N 1
ATOM 3312 C CA . ASP A 1 412 ? 7.414 -26.25 -0.726 1 96.5 412 ASP A CA 1
ATOM 3313 C C . ASP A 1 412 ? 7.449 -24.938 -1.492 1 96.5 412 ASP A C 1
ATOM 3315 O O . ASP A 1 412 ? 7.156 -23.875 -0.931 1 96.5 412 ASP A O 1
ATOM 3319 N N . VAL A 1 413 ? 7.836 -25.016 -2.699 1 96.94 413 VAL A N 1
ATOM 3320 C CA . VAL A 1 413 ? 7.918 -23.812 -3.535 1 96.94 413 VAL A CA 1
ATOM 3321 C C . VAL A 1 413 ? 6.527 -23.219 -3.713 1 96.94 413 VAL A C 1
ATOM 3323 O O . VAL A 1 413 ? 6.355 -22 -3.617 1 96.94 413 VAL A O 1
ATOM 3326 N N . ALA A 1 414 ? 5.578 -24.047 -3.961 1 97.69 414 ALA A N 1
ATOM 3327 C CA . ALA A 1 414 ? 4.211 -23.562 -4.141 1 97.69 414 ALA A CA 1
ATOM 3328 C C . ALA A 1 414 ? 3.697 -22.891 -2.875 1 97.69 414 ALA A C 1
ATOM 3330 O O . ALA A 1 414 ? 3.1 -21.812 -2.941 1 97.69 414 ALA A O 1
ATOM 3331 N N . SER A 1 415 ? 3.928 -23.531 -1.791 1 97.5 415 SER A N 1
ATOM 3332 C CA . SER A 1 415 ? 3.48 -22.969 -0.518 1 97.5 415 SER A CA 1
ATOM 3333 C C . SER A 1 415 ? 4.152 -21.641 -0.233 1 97.5 415 SER A C 1
ATOM 3335 O O . SER A 1 415 ? 3.504 -20.703 0.235 1 97.5 415 SER A O 1
ATOM 3337 N N . LEU A 1 416 ? 5.379 -21.547 -0.489 1 97.31 416 LEU A N 1
ATOM 3338 C CA . LEU A 1 416 ? 6.137 -20.328 -0.221 1 97.31 416 LEU A CA 1
ATOM 3339 C C . LEU A 1 416 ? 5.688 -19.203 -1.142 1 97.31 416 LEU A C 1
ATOM 3341 O O . LEU A 1 416 ? 5.566 -18.062 -0.709 1 97.31 416 LEU A O 1
ATOM 3345 N N . TRP A 1 417 ? 5.543 -19.469 -2.389 1 98.25 417 TRP A N 1
ATOM 3346 C CA . TRP A 1 417 ? 5.07 -18.469 -3.344 1 98.25 417 TRP A CA 1
ATOM 3347 C C . TRP A 1 417 ? 3.707 -17.922 -2.934 1 98.25 417 TRP A C 1
ATOM 3349 O O . TRP A 1 417 ? 3.496 -16.719 -2.916 1 98.25 417 TRP A O 1
ATOM 3359 N N . LEU A 1 418 ? 2.818 -18.828 -2.643 1 98.31 418 LEU A N 1
ATOM 3360 C CA . LEU A 1 418 ? 1.466 -18.391 -2.297 1 98.31 418 LEU A CA 1
ATOM 3361 C C . LEU A 1 418 ? 1.459 -17.625 -0.982 1 98.31 418 LEU A C 1
ATOM 3363 O O . LEU A 1 418 ? 0.706 -16.656 -0.829 1 98.31 418 LEU A O 1
ATOM 3367 N N . LEU A 1 419 ? 2.285 -18.047 -0.09 1 97.25 419 LEU A N 1
ATOM 3368 C CA . LEU A 1 419 ? 2.426 -17.312 1.164 1 97.25 419 LEU A CA 1
ATOM 3369 C C . LEU A 1 419 ? 2.967 -15.906 0.917 1 97.25 419 LEU A C 1
ATOM 3371 O O . LEU A 1 419 ? 2.451 -14.93 1.47 1 97.25 419 LEU A O 1
ATOM 3375 N N . THR A 1 420 ? 3.973 -15.789 0.173 1 97.31 420 THR A N 1
ATOM 3376 C CA . THR A 1 420 ? 4.609 -14.516 -0.126 1 97.31 420 THR A CA 1
ATOM 3377 C C . THR A 1 420 ? 3.617 -13.555 -0.78 1 97.31 420 THR A C 1
ATOM 3379 O O . THR A 1 420 ? 3.498 -12.398 -0.369 1 97.31 420 THR A O 1
ATOM 3382 N N . LEU A 1 421 ? 2.928 -14.047 -1.777 1 97.5 421 LEU A N 1
ATOM 3383 C CA . LEU A 1 421 ? 1.97 -13.203 -2.48 1 97.5 421 LEU A CA 1
ATOM 3384 C C . LEU A 1 421 ? 0.839 -12.773 -1.551 1 97.5 421 LEU A C 1
ATOM 3386 O O . LEU A 1 421 ? 0.373 -11.641 -1.617 1 97.5 421 LEU A O 1
ATOM 3390 N N . GLU A 1 422 ? 0.423 -13.648 -0.718 1 96.12 422 GLU A N 1
ATOM 3391 C CA . GLU A 1 422 ? -0.647 -13.344 0.227 1 96.12 422 GLU A CA 1
ATOM 3392 C C . GLU A 1 422 ? -0.226 -12.242 1.198 1 96.12 422 GLU A C 1
ATOM 3394 O O . GLU A 1 422 ? -0.983 -11.305 1.443 1 96.12 422 GLU A O 1
ATOM 3399 N N . LYS A 1 423 ? 0.956 -12.367 1.694 1 94.25 423 LYS A N 1
ATOM 3400 C CA . LYS A 1 423 ? 1.416 -11.445 2.729 1 94.25 423 LYS A CA 1
ATOM 3401 C C . LYS A 1 423 ? 1.878 -10.125 2.121 1 94.25 423 LYS A C 1
ATOM 3403 O O . LYS A 1 423 ? 2.016 -9.125 2.83 1 94.25 423 LYS A O 1
ATOM 3408 N N . GLN A 1 424 ? 2.102 -10.117 0.849 1 94.69 424 GLN A N 1
ATOM 3409 C CA . GLN A 1 424 ? 2.52 -8.891 0.184 1 94.69 424 GLN A CA 1
ATOM 3410 C C . GLN A 1 424 ? 1.341 -8.211 -0.505 1 94.69 424 GLN A C 1
ATOM 3412 O O . GLN A 1 424 ? 1.498 -7.617 -1.575 1 94.69 424 GLN A O 1
ATOM 3417 N N . GLY A 1 425 ? 0.17 -8.422 -0.039 1 93.25 425 GLY A N 1
ATOM 3418 C CA . GLY A 1 425 ? -0.993 -7.621 -0.384 1 93.25 425 GLY A CA 1
ATOM 3419 C C . GLY A 1 425 ? -1.816 -8.219 -1.51 1 93.25 425 GLY A C 1
ATOM 3420 O O . GLY A 1 425 ? -2.762 -7.59 -1.993 1 93.25 425 GLY A O 1
ATOM 3421 N N . CYS A 1 426 ? -1.591 -9.391 -1.968 1 95.88 426 CYS A N 1
ATOM 3422 C CA . CYS A 1 426 ? -2.283 -9.938 -3.131 1 95.88 426 CYS A CA 1
ATOM 3423 C C . CYS A 1 426 ? -3.361 -10.93 -2.709 1 95.88 426 CYS A C 1
ATOM 3425 O O . CYS A 1 426 ? -3.711 -11.836 -3.467 1 95.88 426 CYS A O 1
ATOM 3427 N N . TYR A 1 427 ? -3.85 -10.891 -1.506 1 93.12 427 TYR A N 1
ATOM 3428 C CA . TYR A 1 427 ? -4.801 -11.867 -0.989 1 93.12 427 TYR A CA 1
ATOM 3429 C C . TYR A 1 427 ? -6.094 -11.844 -1.794 1 93.12 427 TYR A C 1
ATOM 3431 O O . TYR A 1 427 ? -6.73 -12.883 -1.986 1 93.12 427 TYR A O 1
ATOM 3439 N N . LYS A 1 428 ? -6.531 -10.727 -2.326 1 92.62 428 LYS A N 1
ATOM 3440 C CA . LYS A 1 428 ? -7.746 -10.656 -3.133 1 92.62 428 LYS A CA 1
ATOM 3441 C C . LYS A 1 428 ? -7.555 -11.359 -4.477 1 92.62 428 LYS A C 1
ATOM 3443 O O . LYS A 1 428 ? -8.461 -12.031 -4.965 1 92.62 428 LYS A O 1
ATOM 3448 N N . LEU A 1 429 ? -6.426 -11.133 -5.055 1 95.12 429 LEU A N 1
ATOM 3449 C CA . LEU A 1 429 ? -6.129 -11.797 -6.32 1 95.12 429 LEU A CA 1
ATOM 3450 C C . LEU A 1 429 ? -6.039 -13.312 -6.133 1 95.12 429 LEU A C 1
ATOM 3452 O O . LEU A 1 429 ? -6.52 -14.07 -6.977 1 95.12 429 LEU A O 1
ATOM 3456 N N . LEU A 1 430 ? -5.406 -13.711 -5.055 1 96 430 LEU A N 1
ATOM 3457 C CA . LEU A 1 430 ? -5.293 -15.141 -4.789 1 96 430 LEU A CA 1
ATOM 3458 C C . LEU A 1 430 ? -6.672 -15.781 -4.629 1 96 430 LEU A C 1
ATOM 3460 O O . LEU A 1 430 ? -6.887 -16.922 -5.051 1 96 430 LEU A O 1
ATOM 3464 N N . ALA A 1 431 ? -7.586 -15.016 -4.09 1 93.31 431 ALA A N 1
ATOM 3465 C CA . ALA A 1 431 ? -8.938 -15.516 -3.891 1 93.31 431 ALA A CA 1
ATOM 3466 C C . ALA A 1 431 ? -9.664 -15.688 -5.223 1 93.31 431 ALA A C 1
ATOM 3468 O O . ALA A 1 431 ? -10.641 -16.438 -5.312 1 93.31 431 ALA A O 1
ATOM 3469 N N . ALA A 1 432 ? -9.172 -15.078 -6.223 1 93.38 432 ALA A N 1
ATOM 3470 C CA . ALA A 1 432 ? -9.781 -15.164 -7.543 1 93.38 432 ALA A CA 1
ATOM 3471 C C . ALA A 1 432 ? -9.344 -16.438 -8.273 1 93.38 432 ALA A C 1
ATOM 3473 O O . ALA A 1 432 ? -9.906 -16.797 -9.305 1 93.38 432 ALA A O 1
ATOM 3474 N N . GLY A 1 433 ? -8.32 -17.125 -7.754 1 95 433 GLY A N 1
ATOM 3475 C CA . GLY A 1 433 ? -7.902 -18.391 -8.344 1 95 433 GLY A CA 1
ATOM 3476 C C . GLY A 1 433 ? -6.68 -18.266 -9.234 1 95 433 GLY A C 1
ATOM 3477 O O . GLY A 1 433 ? -5.812 -17.422 -8.984 1 95 433 GLY A O 1
ATOM 3478 N N . ALA A 1 434 ? -6.629 -19.078 -10.219 1 96.88 434 ALA A N 1
ATOM 3479 C CA . ALA A 1 434 ? -5.418 -19.219 -11.023 1 96.88 434 ALA A CA 1
ATOM 3480 C C . ALA A 1 434 ? -5.129 -17.938 -11.805 1 96.88 434 ALA A C 1
ATOM 3482 O O . ALA A 1 434 ? -3.975 -17.516 -11.906 1 96.88 434 ALA A O 1
ATOM 3483 N N . SER A 1 435 ? -6.145 -17.328 -12.375 1 94.88 435 SER A N 1
ATOM 3484 C CA . SER A 1 435 ? -5.93 -16.094 -13.109 1 94.88 435 SER A CA 1
ATOM 3485 C C . SER A 1 435 ? -5.363 -15 -12.211 1 94.88 435 SER A C 1
ATOM 3487 O O . SER A 1 435 ? -4.477 -14.25 -12.609 1 94.88 435 SER A O 1
ATOM 3489 N N . GLY A 1 436 ? -5.93 -14.922 -11.023 1 96.25 436 GLY A N 1
ATOM 3490 C CA . GLY A 1 436 ? -5.441 -13.953 -10.055 1 96.25 436 GLY A CA 1
ATOM 3491 C C . GLY A 1 436 ? -4.023 -14.234 -9.594 1 96.25 436 GLY A C 1
ATOM 3492 O O . GLY A 1 436 ? -3.219 -13.312 -9.445 1 96.25 436 GLY A O 1
ATOM 3493 N N . VAL A 1 437 ? -3.74 -15.484 -9.359 1 97.75 437 VAL A N 1
ATOM 3494 C CA . VAL A 1 437 ? -2.404 -15.875 -8.922 1 97.75 437 VAL A CA 1
ATOM 3495 C C . VAL A 1 437 ? -1.386 -15.547 -10.008 1 97.75 437 VAL A C 1
ATOM 3497 O O . VAL A 1 437 ? -0.291 -15.062 -9.719 1 97.75 437 VAL A O 1
ATOM 3500 N N . ASN A 1 438 ? -1.734 -15.906 -11.219 1 97.56 438 ASN A N 1
ATOM 3501 C CA . ASN A 1 438 ? -0.843 -15.594 -12.328 1 97.56 438 ASN A CA 1
ATOM 3502 C C . ASN A 1 438 ? -0.542 -14.094 -12.398 1 97.56 438 ASN A C 1
ATOM 3504 O O . ASN A 1 438 ? 0.616 -13.695 -12.539 1 97.56 438 ASN A O 1
ATOM 3508 N N . GLN A 1 439 ? -1.554 -13.305 -12.359 1 96.19 439 GLN A N 1
ATOM 3509 C CA . GLN A 1 439 ? -1.353 -11.859 -12.406 1 96.19 439 GLN A CA 1
ATOM 3510 C C . GLN A 1 439 ? -0.494 -11.391 -11.234 1 96.19 439 GLN A C 1
ATOM 3512 O O . GLN A 1 439 ? 0.376 -10.531 -11.406 1 96.19 439 GLN A O 1
ATOM 3517 N N . ALA A 1 440 ? -0.812 -11.875 -10.062 1 97.94 440 ALA A N 1
ATOM 3518 C CA . ALA A 1 440 ? -0.034 -11.508 -8.883 1 97.94 440 ALA A CA 1
ATOM 3519 C C . ALA A 1 440 ? 1.443 -11.836 -9.078 1 97.94 440 ALA A C 1
ATOM 3521 O O . ALA A 1 440 ? 2.316 -11.062 -8.672 1 97.94 440 ALA A O 1
ATOM 3522 N N . MET A 1 441 ? 1.74 -12.984 -9.602 1 98.31 441 MET A N 1
ATOM 3523 C CA . MET A 1 441 ? 3.123 -13.383 -9.852 1 98.31 441 MET A CA 1
ATOM 3524 C C . MET A 1 441 ? 3.795 -12.422 -10.836 1 98.31 441 MET A C 1
ATOM 3526 O O . MET A 1 441 ? 4.922 -11.984 -10.609 1 98.31 441 MET A O 1
ATOM 3530 N N . ILE A 1 442 ? 3.09 -12.133 -11.883 1 98.06 442 ILE A N 1
ATOM 3531 C CA . ILE A 1 442 ? 3.639 -11.242 -12.898 1 98.06 442 ILE A CA 1
ATOM 3532 C C . ILE A 1 442 ? 3.922 -9.867 -12.289 1 98.06 442 ILE A C 1
ATOM 3534 O O . ILE A 1 442 ? 4.977 -9.281 -12.531 1 98.06 442 ILE A O 1
ATOM 3538 N N . LEU A 1 443 ? 2.992 -9.367 -11.516 1 97.69 443 LEU A N 1
ATOM 3539 C CA . LEU A 1 443 ? 3.197 -8.094 -10.836 1 97.69 443 LEU A CA 1
ATOM 3540 C C . LEU A 1 443 ? 4.422 -8.156 -9.93 1 97.69 443 LEU A C 1
ATOM 3542 O O . LEU A 1 443 ? 5.195 -7.195 -9.852 1 97.69 443 LEU A O 1
ATOM 3546 N N . SER A 1 444 ? 4.609 -9.219 -9.273 1 98 444 SER A N 1
ATOM 3547 C CA . SER A 1 444 ? 5.676 -9.367 -8.289 1 98 444 SER A CA 1
ATOM 3548 C C . SER A 1 444 ? 7.047 -9.406 -8.961 1 98 444 SER A C 1
ATOM 3550 O O . SER A 1 444 ? 8.055 -9.047 -8.344 1 98 444 SER A O 1
ATOM 3552 N N . PHE A 1 445 ? 7.137 -9.852 -10.234 1 97.88 445 PHE A N 1
ATOM 3553 C CA . PHE A 1 445 ? 8.414 -9.914 -10.945 1 97.88 445 PHE A CA 1
ATOM 3554 C C . PHE A 1 445 ? 9 -8.516 -11.109 1 97.88 445 PHE A C 1
ATOM 3556 O O . PHE A 1 445 ? 10.219 -8.336 -11.039 1 97.88 445 PHE A O 1
ATOM 3563 N N . GLY A 1 446 ? 8.18 -7.598 -11.344 1 96.44 446 GLY A N 1
ATOM 3564 C CA . GLY A 1 446 ? 8.641 -6.238 -11.578 1 96.44 446 GLY A CA 1
ATOM 3565 C C . GLY A 1 446 ? 8.359 -5.305 -10.422 1 96.44 446 GLY A C 1
ATOM 3566 O O . GLY A 1 446 ? 8.555 -4.094 -10.531 1 96.44 446 GLY A O 1
ATOM 3567 N N . SER A 1 447 ? 7.879 -5.797 -9.375 1 96.38 447 SER A N 1
ATOM 3568 C CA . SER A 1 447 ? 7.43 -4.957 -8.266 1 96.38 447 SER A CA 1
ATOM 3569 C C . SER A 1 447 ? 6.426 -3.912 -8.734 1 96.38 447 SER A C 1
ATOM 3571 O O . SER A 1 447 ? 6.57 -2.725 -8.438 1 96.38 447 SER A O 1
ATOM 3573 N N . LEU A 1 448 ? 5.535 -4.301 -9.617 1 97.25 448 LEU A N 1
ATOM 3574 C CA . LEU A 1 448 ? 4.402 -3.475 -10.023 1 97.25 448 LEU A CA 1
ATOM 3575 C C . LEU A 1 448 ? 3.332 -3.449 -8.938 1 97.25 448 LEU A C 1
ATOM 3577 O O . LEU A 1 448 ? 2.928 -4.5 -8.43 1 97.25 448 LEU A O 1
ATOM 3581 N N . ARG A 1 449 ? 2.881 -2.299 -8.562 1 95.5 449 ARG A N 1
ATOM 3582 C CA . ARG A 1 449 ? 1.959 -2.195 -7.438 1 95.5 449 ARG A CA 1
ATOM 3583 C C . ARG A 1 449 ? 0.768 -1.307 -7.785 1 95.5 449 ARG A C 1
ATOM 3585 O O . ARG A 1 449 ? 0.942 -0.197 -8.297 1 95.5 449 ARG A O 1
ATOM 3592 N N . PHE A 1 450 ? -0.379 -1.832 -7.523 1 93.06 450 PHE A N 1
ATOM 3593 C CA . PHE A 1 450 ? -1.573 -0.997 -7.566 1 93.06 450 PHE A CA 1
ATOM 3594 C C . PHE A 1 450 ? -1.725 -0.207 -6.27 1 93.06 450 PHE A C 1
ATOM 3596 O O . PHE A 1 450 ? -1.827 -0.791 -5.188 1 93.06 450 PHE A O 1
ATOM 3603 N N . SER A 1 451 ? -1.645 1.072 -6.367 1 88.81 451 SER A N 1
ATOM 3604 C CA . SER A 1 451 ? -1.715 1.913 -5.176 1 88.81 451 SER A CA 1
ATOM 3605 C C . SER A 1 451 ? -2.566 3.152 -5.426 1 88.81 451 SER A C 1
ATOM 3607 O O . SER A 1 451 ? -2.234 3.98 -6.277 1 88.81 451 SER A O 1
ATOM 3609 N N . ASN A 1 452 ? -3.562 3.338 -4.672 1 85.06 452 ASN A N 1
ATOM 3610 C CA . ASN A 1 452 ? -4.359 4.559 -4.66 1 85.06 452 ASN A CA 1
ATOM 3611 C C . ASN A 1 452 ? -4.82 4.941 -6.062 1 85.06 452 ASN A C 1
ATOM 3613 O O . ASN A 1 452 ? -4.566 6.055 -6.527 1 85.06 452 ASN A O 1
ATOM 3617 N N . GLN A 1 453 ? -5.289 4.051 -6.859 1 85.19 453 GLN A N 1
ATOM 3618 C CA . GLN A 1 453 ? -5.973 4.262 -8.133 1 85.19 453 GLN A CA 1
ATOM 3619 C C . GLN A 1 453 ? -4.98 4.391 -9.281 1 85.19 453 GLN A C 1
ATOM 3621 O O . GLN A 1 453 ? -5.301 4.961 -10.32 1 85.19 453 GLN A O 1
ATOM 3626 N N . HIS A 1 454 ? -3.793 4.031 -9.094 1 93.12 454 HIS A N 1
ATOM 3627 C CA . HIS A 1 454 ? -2.834 4 -10.195 1 93.12 454 HIS A CA 1
ATOM 3628 C C . HIS A 1 454 ? -1.887 2.812 -10.062 1 93.12 454 HIS A C 1
ATOM 3630 O O . HIS A 1 454 ? -1.852 2.15 -9.023 1 93.12 454 HIS A O 1
ATOM 3636 N N . LEU A 1 455 ? -1.242 2.459 -11.156 1 95.88 455 LEU A N 1
ATOM 3637 C CA . LEU A 1 455 ? -0.226 1.414 -11.211 1 95.88 455 LEU A CA 1
ATOM 3638 C C . LEU A 1 455 ? 1.175 2.016 -11.164 1 95.88 455 LEU A C 1
ATOM 3640 O O . LEU A 1 455 ? 1.471 2.971 -11.883 1 95.88 455 LEU A O 1
ATOM 3644 N N . GLU A 1 456 ? 1.987 1.459 -10.227 1 96.62 456 GLU A N 1
ATOM 3645 C CA . GLU A 1 456 ? 3.355 1.94 -10.062 1 96.62 456 GLU A CA 1
ATOM 3646 C C . GLU A 1 456 ? 4.367 0.85 -10.398 1 96.62 456 GLU A C 1
ATOM 3648 O O . GLU A 1 456 ? 4.16 -0.32 -10.07 1 96.62 456 GLU A O 1
ATOM 3653 N N . TYR A 1 457 ? 5.328 1.26 -11.125 1 97.88 457 TYR A N 1
ATOM 3654 C CA . TYR A 1 457 ? 6.473 0.387 -11.359 1 97.88 457 TYR A CA 1
ATOM 3655 C C . TYR A 1 457 ? 7.625 0.737 -10.422 1 97.88 457 TYR A C 1
ATOM 3657 O O . TYR A 1 457 ? 8.398 1.659 -10.695 1 97.88 457 TYR A O 1
ATOM 3665 N N . ASN A 1 458 ? 7.91 -0.071 -9.367 1 95.56 458 ASN A N 1
ATOM 3666 C CA . ASN A 1 458 ? 8.742 0.32 -8.234 1 95.56 458 ASN A CA 1
ATOM 3667 C C . ASN A 1 458 ? 10.102 -0.367 -8.281 1 95.56 458 ASN A C 1
ATOM 3669 O O . ASN A 1 458 ? 10.836 -0.36 -7.289 1 95.56 458 ASN A O 1
ATOM 3673 N N . ILE A 1 459 ? 10.484 -0.87 -9.328 1 95.19 459 ILE A N 1
ATOM 3674 C CA . ILE A 1 459 ? 11.773 -1.546 -9.414 1 95.19 459 ILE A CA 1
ATOM 3675 C C . ILE A 1 459 ? 12.898 -0.514 -9.391 1 95.19 459 ILE A C 1
ATOM 3677 O O . ILE A 1 459 ? 12.719 0.617 -9.859 1 95.19 459 ILE A O 1
ATOM 3681 N N . HIS A 1 460 ? 14.016 -0.811 -8.742 1 93.88 460 HIS A N 1
ATOM 3682 C CA . HIS A 1 460 ? 15.18 0.062 -8.773 1 93.88 460 HIS A CA 1
ATOM 3683 C C . HIS A 1 460 ? 15.836 0.058 -10.156 1 93.88 460 HIS A C 1
ATOM 3685 O O . HIS A 1 460 ? 16.031 -1.003 -10.75 1 93.88 460 HIS A O 1
ATOM 3691 N N . PRO A 1 461 ? 16.188 1.186 -10.68 1 95 461 PRO A N 1
ATOM 3692 C CA . PRO A 1 461 ? 16.734 1.28 -12.031 1 95 461 PRO A CA 1
ATOM 3693 C C . PRO A 1 461 ? 18 0.437 -12.211 1 95 461 PRO A C 1
ATOM 3695 O O . PRO A 1 461 ? 18.297 -0.009 -13.328 1 95 461 PRO A O 1
ATOM 3698 N N . SER A 1 462 ? 18.734 0.16 -11.156 1 92.81 462 SER A N 1
ATOM 3699 C CA . SER A 1 462 ? 19.969 -0.62 -11.25 1 92.81 462 SER A CA 1
ATOM 3700 C C . SER A 1 462 ? 19.672 -2.072 -11.609 1 92.81 462 SER A C 1
ATOM 3702 O O . SER A 1 462 ? 20.562 -2.797 -12.062 1 92.81 462 SER A O 1
ATOM 3704 N N . LYS A 1 463 ? 18.484 -2.508 -11.445 1 92.69 463 LYS A N 1
ATOM 3705 C CA . LYS A 1 463 ? 18.109 -3.898 -11.695 1 92.69 463 LYS A CA 1
ATOM 3706 C C . LYS A 1 463 ? 17.656 -4.102 -13.141 1 92.69 463 LYS A C 1
ATOM 3708 O O . LYS A 1 463 ? 17.391 -5.227 -13.562 1 92.69 463 LYS A O 1
ATOM 3713 N N . LEU A 1 464 ? 17.641 -3.027 -13.922 1 95.56 464 LEU A N 1
ATOM 3714 C CA . LEU A 1 464 ? 17.156 -3.078 -15.297 1 95.56 464 LEU A CA 1
ATOM 3715 C C . LEU A 1 464 ? 18.312 -3.287 -16.266 1 95.56 464 LEU A C 1
ATOM 3717 O O . LEU A 1 464 ? 18.453 -2.537 -17.234 1 95.56 464 LEU A O 1
ATOM 3721 N N . HIS A 1 465 ? 19.047 -4.328 -16.016 1 93.19 465 HIS A N 1
ATOM 3722 C CA . HIS A 1 465 ? 20.188 -4.633 -16.859 1 93.19 465 HIS A CA 1
ATOM 3723 C C . HIS A 1 465 ? 19.844 -5.707 -17.891 1 93.19 465 HIS A C 1
ATOM 3725 O O . HIS A 1 465 ? 20.734 -6.258 -18.547 1 93.19 465 HIS A O 1
ATOM 3731 N N . ARG A 1 466 ? 18.609 -6.156 -17.938 1 94.06 466 ARG A N 1
ATOM 3732 C CA . ARG A 1 466 ? 18.062 -7.078 -18.938 1 94.06 466 ARG A CA 1
ATOM 3733 C C . ARG A 1 466 ? 16.766 -6.551 -19.516 1 94.06 466 ARG A C 1
ATOM 3735 O O . ARG A 1 466 ? 16.156 -5.625 -18.984 1 94.06 466 ARG A O 1
ATOM 3742 N N . ASP A 1 467 ? 16.375 -7.145 -20.656 1 96.06 467 ASP A N 1
ATOM 3743 C CA . ASP A 1 467 ? 15.102 -6.773 -21.25 1 96.06 467 ASP A CA 1
ATOM 3744 C C . ASP A 1 467 ? 13.945 -7.465 -20.531 1 96.06 467 ASP A C 1
ATOM 3746 O O . ASP A 1 467 ? 14.039 -8.641 -20.172 1 96.06 467 ASP A O 1
ATOM 3750 N N . PHE A 1 468 ? 12.93 -6.734 -20.297 1 97.75 468 PHE A N 1
ATOM 3751 C CA . PHE A 1 468 ? 11.727 -7.25 -19.656 1 97.75 468 PHE A CA 1
ATOM 3752 C C . PHE A 1 468 ? 10.5 -6.945 -20.516 1 97.75 468 PHE A C 1
ATOM 3754 O O . PHE A 1 468 ? 10.453 -5.926 -21.203 1 97.75 468 PHE A O 1
ATOM 3761 N N . LEU A 1 469 ? 9.586 -7.785 -20.516 1 98.06 469 LEU A N 1
ATOM 3762 C CA . LEU A 1 469 ? 8.273 -7.52 -21.094 1 98.06 469 LEU A CA 1
ATOM 3763 C C . LEU A 1 469 ? 7.164 -8.055 -20.188 1 98.06 469 LEU A C 1
ATOM 3765 O O . LEU A 1 469 ? 7.086 -9.266 -19.953 1 98.06 469 LEU A O 1
ATOM 3769 N N . PHE A 1 470 ? 6.438 -7.207 -19.609 1 98.25 470 PHE A N 1
ATOM 3770 C CA . PHE A 1 470 ? 5.176 -7.551 -18.953 1 98.25 470 PHE A CA 1
ATOM 3771 C C . PHE A 1 470 ? 4.02 -7.488 -19.953 1 98.25 470 PHE A C 1
ATOM 3773 O O . PHE A 1 470 ? 3.613 -6.402 -20.359 1 98.25 470 PHE A O 1
ATOM 3780 N N . ARG A 1 471 ? 3.469 -8.578 -20.25 1 97.06 471 ARG A N 1
ATOM 3781 C CA . ARG A 1 471 ? 2.471 -8.664 -21.312 1 97.06 471 ARG A CA 1
ATOM 3782 C C . ARG A 1 471 ? 1.061 -8.719 -20.734 1 97.06 471 ARG A C 1
ATOM 3784 O O . ARG A 1 471 ? 0.771 -9.547 -19.859 1 97.06 471 ARG A O 1
ATOM 3791 N N . ARG A 1 472 ? 0.228 -7.879 -21.141 1 95.19 472 ARG A N 1
ATOM 3792 C CA . ARG A 1 472 ? -1.209 -7.859 -20.891 1 95.19 472 ARG A CA 1
ATOM 3793 C C . ARG A 1 472 ? -1.499 -7.895 -19.391 1 95.19 472 ARG A C 1
ATOM 3795 O O . ARG A 1 472 ? -2.256 -8.75 -18.922 1 95.19 472 ARG A O 1
ATOM 3802 N N . VAL A 1 473 ? -0.919 -7.035 -18.656 1 94.75 473 VAL A N 1
ATOM 3803 C CA . VAL A 1 473 ? -1.269 -6.84 -17.25 1 94.75 473 VAL A CA 1
ATOM 3804 C C . VAL A 1 473 ? -2.668 -6.238 -17.141 1 94.75 473 VAL A C 1
ATOM 3806 O O . VAL A 1 473 ? -2.951 -5.199 -17.75 1 94.75 473 VAL A O 1
ATOM 3809 N N . THR A 1 474 ? -3.484 -6.875 -16.453 1 92.12 474 THR A N 1
ATOM 3810 C CA . THR A 1 474 ? -4.871 -6.438 -16.344 1 92.12 474 THR A CA 1
ATOM 3811 C C . THR A 1 474 ? -4.98 -5.207 -15.445 1 92.12 474 THR A C 1
ATOM 3813 O O . THR A 1 474 ? -4.445 -5.188 -14.336 1 92.12 474 THR A O 1
ATOM 3816 N N . TYR A 1 475 ? -5.551 -4.227 -15.969 1 88.94 475 TYR A N 1
ATOM 3817 C CA . TYR A 1 475 ? -5.824 -2.994 -15.242 1 88.94 475 TYR A CA 1
ATOM 3818 C C . TYR A 1 475 ? -7.254 -2.525 -15.477 1 88.94 475 TYR A C 1
ATOM 3820 O O . TYR A 1 475 ? -7.598 -2.092 -16.578 1 88.94 475 TYR A O 1
ATOM 3828 N N . GLY A 1 476 ? -8.016 -2.582 -14.484 1 80.31 476 GLY A N 1
ATOM 3829 C CA . GLY A 1 476 ? -9.398 -2.164 -14.641 1 80.31 476 GLY A CA 1
ATOM 3830 C C . GLY A 1 476 ? -10.258 -3.189 -15.359 1 80.31 476 GLY A C 1
ATOM 3831 O O . GLY A 1 476 ? -10.008 -4.391 -15.266 1 80.31 476 GLY A O 1
ATOM 3832 N N . ASN A 1 477 ? -11.336 -2.471 -15.969 1 78.38 477 ASN A N 1
ATOM 3833 C CA . ASN A 1 477 ? -12.266 -3.35 -16.672 1 78.38 477 ASN A CA 1
ATOM 3834 C C . ASN A 1 477 ? -11.844 -3.562 -18.125 1 78.38 477 ASN A C 1
ATOM 3836 O O . ASN A 1 477 ? -12 -2.666 -18.953 1 78.38 477 ASN A O 1
ATOM 3840 N N . MET A 1 478 ? -11.195 -4.715 -18.438 1 78.25 478 MET A N 1
ATOM 3841 C CA . MET A 1 478 ? -10.906 -5.18 -19.797 1 78.25 478 MET A CA 1
ATOM 3842 C C . MET A 1 478 ? -9.711 -4.43 -20.375 1 78.25 478 MET A C 1
ATOM 3844 O O . MET A 1 478 ? -9.617 -4.273 -21.594 1 78.25 478 MET A O 1
ATOM 3848 N N . THR A 1 479 ? -9.047 -3.697 -19.594 1 89.12 479 THR A N 1
ATOM 3849 C CA . THR A 1 479 ? -7.844 -3.035 -20.094 1 89.12 479 THR A CA 1
ATOM 3850 C C . THR A 1 479 ? -6.602 -3.863 -19.766 1 89.12 479 THR A C 1
ATOM 3852 O O . THR A 1 479 ? -6.461 -4.387 -18.672 1 89.12 479 THR A O 1
ATOM 3855 N N . HIS A 1 480 ? -5.812 -3.986 -20.812 1 94.12 480 HIS A N 1
ATOM 3856 C CA . HIS A 1 480 ? -4.559 -4.711 -20.656 1 94.12 480 HIS A CA 1
ATOM 3857 C C . HIS A 1 480 ? -3.365 -3.826 -21 1 94.12 480 HIS A C 1
ATOM 3859 O O . HIS A 1 480 ? -3.32 -3.225 -22.078 1 94.12 480 HIS A O 1
ATOM 3865 N N . VAL A 1 481 ? -2.473 -3.756 -20.078 1 95.69 481 VAL A N 1
ATOM 3866 C CA . VAL A 1 481 ? -1.312 -2.885 -20.234 1 95.69 481 VAL A CA 1
ATOM 3867 C C . VAL A 1 481 ? -0.072 -3.725 -20.531 1 95.69 481 VAL A C 1
ATOM 3869 O O . VAL A 1 481 ? 0.176 -4.73 -19.859 1 95.69 481 VAL A O 1
ATOM 3872 N N . ASN A 1 482 ? 0.659 -3.383 -21.531 1 97.56 482 ASN A N 1
ATOM 3873 C CA . ASN A 1 482 ? 1.954 -3.973 -21.844 1 97.56 482 ASN A CA 1
ATOM 3874 C C . ASN A 1 482 ? 3.102 -3.031 -21.484 1 97.56 482 ASN A C 1
ATOM 3876 O O . ASN A 1 482 ? 3.121 -1.878 -21.922 1 97.56 482 ASN A O 1
ATOM 3880 N N . ILE A 1 483 ? 4 -3.453 -20.719 1 98.44 483 ILE A N 1
ATOM 3881 C CA . ILE A 1 483 ? 5.156 -2.658 -20.312 1 98.44 483 ILE A CA 1
ATOM 3882 C C . ILE A 1 483 ? 6.441 -3.357 -20.766 1 98.44 483 ILE A C 1
ATOM 3884 O O . ILE A 1 483 ? 6.715 -4.484 -20.344 1 98.44 483 ILE A O 1
ATOM 3888 N N . SER A 1 484 ? 7.242 -2.764 -21.594 1 98.19 484 SER A N 1
ATOM 3889 C CA . SER A 1 484 ? 8.508 -3.311 -22.078 1 98.19 484 SER A CA 1
ATOM 3890 C C . SER A 1 484 ? 9.688 -2.473 -21.609 1 98.19 484 SER A C 1
ATOM 3892 O O . SER A 1 484 ? 9.641 -1.241 -21.656 1 98.19 484 SER A O 1
ATOM 3894 N N . VAL A 1 485 ? 10.609 -3.064 -21.047 1 98.19 485 VAL A N 1
ATOM 3895 C CA . VAL A 1 485 ? 11.891 -2.439 -20.703 1 98.19 485 VAL A CA 1
ATOM 3896 C C . VAL A 1 485 ? 12.977 -2.963 -21.641 1 98.19 485 VAL A C 1
ATOM 3898 O O . VAL A 1 485 ? 13.234 -4.168 -21.688 1 98.19 485 VAL A O 1
ATOM 3901 N N . ILE A 1 486 ? 13.625 -2.1 -22.359 1 97.44 486 ILE A N 1
ATOM 3902 C CA . ILE A 1 486 ? 14.609 -2.506 -23.344 1 97.44 486 ILE A CA 1
ATOM 3903 C C . ILE A 1 486 ? 15.93 -1.787 -23.094 1 97.44 486 ILE A C 1
ATOM 3905 O O . ILE A 1 486 ? 15.961 -0.568 -22.906 1 97.44 486 ILE A O 1
ATOM 3909 N N . LEU A 1 487 ? 16.938 -2.537 -23.047 1 95.19 487 LEU A N 1
ATOM 3910 C CA . LEU A 1 487 ? 18.266 -1.95 -22.953 1 95.19 487 LEU A CA 1
ATOM 3911 C C . LEU A 1 487 ? 18.688 -1.355 -24.297 1 95.19 487 LEU A C 1
ATOM 3913 O O . LEU A 1 487 ? 18.766 -2.064 -25.297 1 95.19 487 LEU A O 1
ATOM 3917 N N . GLN A 1 488 ? 19.031 -0.145 -24.234 1 94.06 488 GLN A N 1
ATOM 3918 C CA . GLN A 1 488 ? 19.406 0.551 -25.469 1 94.06 488 GLN A CA 1
ATOM 3919 C C . GLN A 1 488 ? 20.891 0.345 -25.781 1 94.06 488 GLN A C 1
ATOM 3921 O O . GLN A 1 488 ? 21.609 -0.313 -25.016 1 94.06 488 GLN A O 1
ATOM 3926 N N . GLU A 1 489 ? 21.344 0.956 -26.875 1 91.12 489 GLU A N 1
ATOM 3927 C CA . GLU A 1 489 ? 22.719 0.787 -27.328 1 91.12 489 GLU A CA 1
ATOM 3928 C C . GLU A 1 489 ? 23.703 1.442 -26.359 1 91.12 489 GLU A C 1
ATOM 3930 O O . GLU A 1 489 ? 24.828 0.97 -26.203 1 91.12 489 GLU A O 1
ATOM 3935 N N . ASP A 1 490 ? 23.25 2.449 -25.688 1 92.19 490 ASP A N 1
ATOM 3936 C CA . ASP A 1 490 ? 24.109 3.145 -24.734 1 92.19 490 ASP A CA 1
ATOM 3937 C C . ASP A 1 490 ? 24.047 2.492 -23.359 1 92.19 490 ASP A C 1
ATOM 3939 O O . ASP A 1 490 ? 24.5 3.066 -22.375 1 92.19 490 ASP A O 1
ATOM 3943 N N . ASN A 1 491 ? 23.453 1.359 -23.188 1 92.94 491 ASN A N 1
ATOM 3944 C CA . ASN A 1 491 ? 23.328 0.563 -21.984 1 92.94 491 ASN A CA 1
ATOM 3945 C C . ASN A 1 491 ? 22.391 1.212 -20.969 1 92.94 491 ASN A C 1
ATOM 3947 O O . ASN A 1 491 ? 22.469 0.94 -19.766 1 92.94 491 ASN A O 1
ATOM 3951 N N . LYS A 1 492 ? 21.609 2.088 -21.547 1 95.31 492 LYS A N 1
ATOM 3952 C CA . LYS A 1 492 ? 20.547 2.656 -20.719 1 95.31 492 LYS A CA 1
ATOM 3953 C C . LYS A 1 492 ? 19.203 1.958 -20.984 1 95.31 492 LYS A C 1
ATOM 3955 O O . LYS A 1 492 ? 18.891 1.619 -22.125 1 95.31 492 LYS A O 1
ATOM 3960 N N . ALA A 1 493 ? 18.516 1.739 -19.938 1 96.5 493 ALA A N 1
ATOM 3961 C CA . ALA A 1 493 ? 17.203 1.099 -20.078 1 96.5 493 ALA A CA 1
ATOM 3962 C C . ALA A 1 493 ? 16.141 2.113 -20.469 1 96.5 493 ALA A C 1
ATOM 3964 O O . ALA A 1 493 ? 16.188 3.271 -20.047 1 96.5 493 ALA A O 1
ATOM 3965 N N . ALA A 1 494 ? 15.234 1.735 -21.234 1 97.56 494 ALA A N 1
ATOM 3966 C CA . ALA A 1 494 ? 14.086 2.545 -21.625 1 97.56 494 ALA A CA 1
ATOM 3967 C C . ALA A 1 494 ? 12.781 1.769 -21.453 1 97.56 494 ALA A C 1
ATOM 3969 O O . ALA A 1 494 ? 12.75 0.549 -21.641 1 97.56 494 ALA A O 1
ATOM 3970 N N . ILE A 1 495 ? 11.758 2.482 -21.109 1 98.44 495 ILE A N 1
ATOM 3971 C CA . ILE A 1 495 ? 10.461 1.851 -20.875 1 98.44 495 ILE A CA 1
ATOM 3972 C C . ILE A 1 495 ? 9.516 2.188 -22.031 1 98.44 495 ILE A C 1
ATOM 3974 O O . ILE A 1 495 ? 9.461 3.332 -22.484 1 98.44 495 ILE A O 1
ATOM 3978 N N . PHE A 1 496 ? 8.852 1.262 -22.5 1 98.38 496 PHE A N 1
ATOM 3979 C CA . PHE A 1 496 ? 7.812 1.422 -23.516 1 98.38 496 PHE A CA 1
ATOM 3980 C C . PHE A 1 496 ? 6.484 0.863 -23.016 1 98.38 496 PHE A C 1
ATOM 3982 O O . PHE A 1 496 ? 6.438 -0.233 -22.453 1 98.38 496 PHE A O 1
ATOM 3989 N N . VAL A 1 497 ? 5.418 1.616 -23.156 1 98.25 497 VAL A N 1
ATOM 3990 C CA . VAL A 1 497 ? 4.109 1.208 -22.656 1 98.25 497 VAL A CA 1
ATOM 3991 C C . VAL A 1 497 ? 3.09 1.258 -23.797 1 98.25 497 VAL A C 1
ATOM 3993 O O . VAL A 1 497 ? 3.094 2.193 -24.594 1 98.25 497 VAL A O 1
ATOM 3996 N N . ALA A 1 498 ? 2.277 0.214 -23.906 1 97.56 498 ALA A N 1
ATOM 3997 C CA . ALA A 1 498 ? 1.202 0.137 -24.891 1 97.56 498 ALA A CA 1
ATOM 3998 C C . ALA A 1 498 ? -0.045 -0.509 -24.297 1 97.56 498 ALA A C 1
ATOM 4000 O O . ALA A 1 498 ? 0.048 -1.296 -23.344 1 97.56 498 ALA A O 1
ATOM 4001 N N . LEU A 1 499 ? -1.152 -0.121 -24.891 1 95.62 499 LEU A N 1
ATOM 4002 C CA . LEU A 1 499 ? -2.414 -0.699 -24.438 1 95.62 499 LEU A CA 1
ATOM 4003 C C . LEU A 1 499 ? -2.984 -1.645 -25.484 1 95.62 499 LEU A C 1
ATOM 4005 O O . LEU A 1 499 ? -2.881 -1.381 -26.688 1 95.62 499 LEU A O 1
ATOM 4009 N N . ASP A 1 500 ? -3.4 -2.688 -25.188 1 90.56 500 ASP A N 1
ATOM 4010 C CA . ASP A 1 500 ? -4.137 -3.574 -26.078 1 90.56 500 ASP A CA 1
ATOM 4011 C C . ASP A 1 500 ? -5.633 -3.258 -26.062 1 90.56 500 ASP A C 1
ATOM 4013 O O . ASP A 1 500 ? -6.133 -2.553 -26.938 1 90.56 500 ASP A O 1
ATOM 4017 N N . ARG A 1 501 ? -6.418 -3.689 -25.266 1 84.25 501 ARG A N 1
ATOM 4018 C CA . ARG A 1 501 ? -7.828 -3.371 -25.078 1 84.25 501 ARG A CA 1
ATOM 4019 C C . ARG A 1 501 ? -8.016 -2.336 -23.969 1 84.25 501 ARG A C 1
ATOM 4021 O O . ARG A 1 501 ? -7.289 -2.342 -22.984 1 84.25 501 ARG A O 1
ATOM 4028 N N . SER A 1 502 ? -8.758 -1.273 -24.406 1 82.56 502 SER A N 1
ATOM 4029 C CA . SER A 1 502 ? -8.961 -0.275 -23.359 1 82.56 502 SER A CA 1
ATOM 4030 C C . SER A 1 502 ? -10.406 0.213 -23.328 1 82.56 502 SER A C 1
ATOM 4032 O O . SER A 1 502 ? -11.023 0.415 -24.375 1 82.56 502 SER A O 1
ATOM 4034 N N . ASP A 1 503 ? -10.891 0.303 -22.188 1 82.38 503 ASP A N 1
ATOM 4035 C CA . ASP A 1 503 ? -12.25 0.805 -21.984 1 82.38 503 ASP A CA 1
ATOM 4036 C C . ASP A 1 503 ? -12.242 2.307 -21.719 1 82.38 503 ASP A C 1
ATOM 4038 O O . ASP A 1 503 ? -13.266 2.975 -21.859 1 82.38 503 ASP A O 1
ATOM 4042 N N . LYS A 1 504 ? -11.078 2.789 -21.234 1 89.19 504 LYS A N 1
ATOM 4043 C CA . LYS A 1 504 ? -10.914 4.203 -20.906 1 89.19 504 LYS A CA 1
ATOM 4044 C C . LYS A 1 504 ? -9.602 4.746 -21.453 1 89.19 504 LYS A C 1
ATOM 4046 O O . LYS A 1 504 ? -8.852 4.023 -22.109 1 89.19 504 LYS A O 1
ATOM 4051 N N . THR A 1 505 ? -9.5 6.004 -21.203 1 93.19 505 THR A N 1
ATOM 4052 C CA . THR A 1 505 ? -8.234 6.633 -21.547 1 93.19 505 THR A CA 1
ATOM 4053 C C . THR A 1 505 ? -7.254 6.551 -20.391 1 93.19 505 THR A C 1
ATOM 4055 O O . THR A 1 505 ? -7.617 6.824 -19.25 1 93.19 505 THR A O 1
ATOM 4058 N N . TYR A 1 506 ? -6.105 6.109 -20.734 1 95.31 506 TYR A N 1
ATOM 4059 C CA . TYR A 1 506 ? -5.082 5.98 -19.703 1 95.31 506 TYR A CA 1
ATOM 4060 C C . TYR A 1 506 ? -3.928 6.941 -19.969 1 95.31 506 TYR A C 1
ATOM 4062 O O . TYR A 1 506 ? -3.674 7.324 -21.109 1 95.31 506 TYR A O 1
ATOM 4070 N N . TYR A 1 507 ? -3.287 7.355 -18.891 1 96.88 507 TYR A N 1
ATOM 4071 C CA . TYR A 1 507 ? -2.146 8.266 -18.922 1 96.88 507 TYR A CA 1
ATOM 4072 C C . TYR A 1 507 ? -0.968 7.684 -18.141 1 96.88 507 TYR A C 1
ATOM 4074 O O . TYR A 1 507 ? -1.155 6.887 -17.219 1 96.88 507 TYR A O 1
ATOM 4082 N N . ALA A 1 508 ? 0.235 8.055 -18.562 1 97.69 508 ALA A N 1
ATOM 4083 C CA . ALA A 1 508 ? 1.431 7.594 -17.859 1 97.69 508 ALA A CA 1
ATOM 4084 C C . ALA A 1 508 ? 2.439 8.727 -17.703 1 97.69 508 ALA A C 1
ATOM 4086 O O . ALA A 1 508 ? 2.426 9.695 -18.469 1 97.69 508 ALA A O 1
ATOM 4087 N N . CYS A 1 509 ? 3.207 8.672 -16.703 1 96.56 509 CYS A N 1
ATOM 4088 C CA . CYS A 1 509 ? 4.32 9.586 -16.469 1 96.56 509 CYS A CA 1
ATOM 4089 C C . CYS A 1 509 ? 5.527 8.852 -15.898 1 96.56 509 CYS A C 1
ATOM 4091 O O . CYS A 1 509 ? 5.387 7.766 -15.344 1 96.56 509 CYS A O 1
ATOM 4093 N N . ASP A 1 510 ? 6.66 9.375 -16.141 1 95.62 510 ASP A N 1
ATOM 4094 C CA . ASP A 1 510 ? 7.887 8.758 -15.641 1 95.62 510 ASP A CA 1
ATOM 4095 C C . ASP A 1 510 ? 8.148 9.141 -14.188 1 95.62 510 ASP A C 1
ATOM 4097 O O . ASP A 1 510 ? 7.262 9.656 -13.508 1 95.62 510 ASP A O 1
ATOM 4101 N N . ALA A 1 511 ? 9.344 8.828 -13.68 1 95.19 511 ALA A N 1
ATOM 4102 C CA . ALA A 1 511 ? 9.664 9 -12.266 1 95.19 511 ALA A CA 1
ATOM 4103 C C . ALA A 1 511 ? 9.484 10.453 -11.828 1 95.19 511 ALA A C 1
ATOM 4105 O O . ALA A 1 511 ? 9.922 11.375 -12.523 1 95.19 511 ALA A O 1
ATOM 4106 N N . GLY A 1 512 ? 8.797 10.68 -10.703 1 90.81 512 GLY A N 1
ATOM 4107 C CA . GLY A 1 512 ? 8.586 12.008 -10.164 1 90.81 512 GLY A CA 1
ATOM 4108 C C . GLY A 1 512 ? 7.418 12.734 -10.812 1 90.81 512 GLY A C 1
ATOM 4109 O O . GLY A 1 512 ? 6.883 13.688 -10.242 1 90.81 512 GLY A O 1
ATOM 4110 N N . CYS A 1 513 ? 7.105 12.336 -12.016 1 92.5 513 CYS A N 1
ATOM 4111 C CA . CYS A 1 513 ? 5.977 12.883 -12.758 1 92.5 513 CYS A CA 1
ATOM 4112 C C . CYS A 1 513 ? 6.102 14.398 -12.898 1 92.5 513 CYS A C 1
ATOM 4114 O O . CYS A 1 513 ? 5.137 15.125 -12.664 1 92.5 513 CYS A O 1
ATOM 4116 N N . LEU A 1 514 ? 7.25 14.82 -13.188 1 90.31 514 LEU A N 1
ATOM 4117 C CA . LEU A 1 514 ? 7.488 16.25 -13.359 1 90.31 514 LEU A CA 1
ATOM 4118 C C . LEU A 1 514 ? 7.043 16.703 -14.742 1 90.31 514 LEU A C 1
ATOM 4120 O O . LEU A 1 514 ? 6.734 17.891 -14.938 1 90.31 514 LEU A O 1
ATOM 4124 N N . ASP A 1 515 ? 6.988 15.773 -15.664 1 87.94 515 ASP A N 1
ATOM 4125 C CA . ASP A 1 515 ? 6.562 16.078 -17.031 1 87.94 515 ASP A CA 1
ATOM 4126 C C . ASP A 1 515 ? 5.051 15.906 -17.188 1 87.94 515 ASP A C 1
ATOM 4128 O O . ASP A 1 515 ? 4.406 15.273 -16.344 1 87.94 515 ASP A O 1
ATOM 4132 N N . ALA A 1 516 ? 4.547 16.438 -18.219 1 91.38 516 ALA A N 1
ATOM 4133 C CA . ALA A 1 516 ? 3.119 16.312 -18.5 1 91.38 516 ALA A CA 1
ATOM 4134 C C . ALA A 1 516 ? 2.744 14.852 -18.75 1 91.38 516 ALA A C 1
ATOM 4136 O O . ALA A 1 516 ? 3.496 14.109 -19.375 1 91.38 516 ALA A O 1
ATOM 4137 N N . PRO A 1 517 ? 1.608 14.5 -18.312 1 95.19 517 PRO A N 1
ATOM 4138 C CA . PRO A 1 517 ? 1.155 13.125 -18.531 1 95.19 517 PRO A CA 1
ATOM 4139 C C . PRO A 1 517 ? 1.006 12.773 -20 1 95.19 517 PRO A C 1
ATOM 4141 O O . PRO A 1 517 ? 0.555 13.609 -20.797 1 95.19 517 PRO A O 1
ATOM 4144 N N . VAL A 1 518 ? 1.383 11.633 -20.359 1 97 518 VAL A N 1
ATOM 4145 C CA . VAL A 1 518 ? 1.309 11.156 -21.75 1 97 518 VAL A CA 1
ATOM 4146 C C . VAL A 1 518 ? 0.125 10.211 -21.906 1 97 518 VAL A C 1
ATOM 4148 O O . VAL A 1 518 ? -0.016 9.25 -21.141 1 97 518 VAL A O 1
ATOM 4151 N N . GLN A 1 519 ? -0.683 10.484 -22.859 1 96.81 519 GLN A N 1
ATOM 4152 C CA . GLN A 1 519 ? -1.816 9.602 -23.125 1 96.81 519 GLN A CA 1
ATOM 4153 C C . GLN A 1 519 ? -1.361 8.305 -23.797 1 96.81 519 GLN A C 1
ATOM 4155 O O . GLN A 1 519 ? -0.583 8.328 -24.75 1 96.81 519 GLN A O 1
ATOM 4160 N N . LEU A 1 520 ? -1.849 7.207 -23.328 1 96.56 520 LEU A N 1
ATOM 4161 C CA . LEU A 1 520 ? -1.436 5.898 -23.812 1 96.56 520 LEU A CA 1
ATOM 4162 C C . LEU A 1 520 ? -2.385 5.406 -24.906 1 96.56 520 LEU A C 1
ATOM 4164 O O . LEU A 1 520 ? -3.506 5.902 -25.031 1 96.56 520 LEU A O 1
ATOM 4168 N N . GLY A 1 521 ? -1.929 4.504 -25.75 1 94.5 521 GLY A N 1
ATOM 4169 C CA . GLY A 1 521 ? -2.662 3.883 -26.844 1 94.5 521 GLY A CA 1
ATOM 4170 C C . GLY A 1 521 ? -2.076 2.551 -27.266 1 94.5 521 GLY A C 1
ATOM 4171 O O . GLY A 1 521 ? -1.273 1.957 -26.547 1 94.5 521 GLY A O 1
ATOM 4172 N N . PRO A 1 522 ? -2.496 2.043 -28.406 1 93.25 522 PRO A N 1
ATOM 4173 C CA . PRO A 1 522 ? -2.025 0.735 -28.859 1 93.25 522 PRO A CA 1
ATOM 4174 C C . PRO A 1 522 ? -0.568 0.76 -29.312 1 93.25 522 PRO A C 1
ATOM 4176 O O . PRO A 1 522 ? 0.078 -0.289 -29.391 1 93.25 522 PRO A O 1
ATOM 4179 N N . TYR A 1 523 ? -0.071 1.964 -29.562 1 94.81 523 TYR A N 1
ATOM 4180 C CA . TYR A 1 523 ? 1.323 2.078 -29.969 1 94.81 523 TYR A CA 1
ATOM 4181 C C . TYR A 1 523 ? 2.234 2.293 -28.766 1 94.81 523 TYR A C 1
ATOM 4183 O O . TYR A 1 523 ? 1.844 2.943 -27.797 1 94.81 523 TYR A O 1
ATOM 4191 N N . LYS A 1 524 ? 3.404 1.813 -28.891 1 96.25 524 LYS A N 1
ATOM 4192 C CA . LYS A 1 524 ? 4.379 1.917 -27.812 1 96.25 524 LYS A CA 1
ATOM 4193 C C . LYS A 1 524 ? 4.789 3.367 -27.578 1 96.25 524 LYS A C 1
ATOM 4195 O O . LYS A 1 524 ? 5.207 4.059 -28.5 1 96.25 524 LYS A O 1
ATOM 4200 N N . LYS A 1 525 ? 4.629 3.822 -26.438 1 97.44 525 LYS A N 1
ATOM 4201 C CA . LYS A 1 525 ? 5.094 5.145 -26.031 1 97.44 525 LYS A CA 1
ATOM 4202 C C . LYS A 1 525 ? 6.375 5.047 -25.203 1 97.44 525 LYS A C 1
ATOM 4204 O O . LYS A 1 525 ? 6.516 4.148 -24.375 1 97.44 525 LYS A O 1
ATOM 4209 N N . TYR A 1 526 ? 7.238 5.957 -25.422 1 97.31 526 TYR A N 1
ATOM 4210 C CA . TYR A 1 526 ? 8.562 5.945 -24.828 1 97.31 526 TYR A CA 1
ATOM 4211 C C . TYR A 1 526 ? 8.57 6.719 -23.516 1 97.31 526 TYR A C 1
ATOM 4213 O O . TYR A 1 526 ? 8.039 7.828 -23.438 1 97.31 526 TYR A O 1
ATOM 4221 N N . PHE A 1 527 ? 9.234 6.172 -22.484 1 97.75 527 PHE A N 1
ATOM 4222 C CA . PHE A 1 527 ? 9.477 6.832 -21.203 1 97.75 527 PHE A CA 1
ATOM 4223 C C . PHE A 1 527 ? 10.898 6.586 -20.734 1 97.75 527 PHE A C 1
ATOM 4225 O O . PHE A 1 527 ? 11.328 5.438 -20.609 1 97.75 527 PHE A O 1
ATOM 4232 N N . PRO A 1 528 ? 11.641 7.562 -20.453 1 96.44 528 PRO A N 1
ATOM 4233 C CA . PRO A 1 528 ? 12.992 7.359 -19.922 1 96.44 528 PRO A CA 1
ATOM 4234 C C . PRO A 1 528 ? 12.984 6.832 -18.484 1 96.44 528 PRO A C 1
ATOM 4236 O O . PRO A 1 528 ? 12.07 7.121 -17.719 1 96.44 528 PRO A O 1
ATOM 4239 N N . VAL A 1 529 ? 13.961 6.035 -18.188 1 97.56 529 VAL A N 1
ATOM 4240 C CA . VAL A 1 529 ? 14.141 5.574 -16.812 1 97.56 529 VAL A CA 1
ATOM 4241 C C . VAL A 1 529 ? 14.914 6.621 -16.016 1 97.56 529 VAL A C 1
ATOM 4243 O O . VAL A 1 529 ? 16.078 6.898 -16.312 1 97.56 529 VAL A O 1
ATOM 4246 N N . LYS A 1 530 ? 14.273 7.172 -15.031 1 96.56 530 LYS A N 1
ATOM 4247 C CA . LYS A 1 530 ? 14.891 8.211 -14.219 1 96.56 530 LYS A CA 1
ATOM 4248 C C . LYS A 1 530 ? 15.125 7.73 -12.797 1 96.56 530 LYS A C 1
ATOM 4250 O O . LYS A 1 530 ? 14.43 6.84 -12.312 1 96.56 530 LYS A O 1
ATOM 4255 N N . LEU A 1 531 ? 16.156 8.25 -12.211 1 94.81 531 LEU A N 1
ATOM 4256 C CA . LEU A 1 531 ? 16.484 8.016 -10.812 1 94.81 531 LEU A CA 1
ATOM 4257 C C . LEU A 1 531 ? 16.156 9.234 -9.961 1 94.81 531 LEU A C 1
ATOM 4259 O O . LEU A 1 531 ? 16.578 10.352 -10.281 1 94.81 531 LEU A O 1
ATOM 4263 N N . THR A 1 532 ? 15.383 9.016 -8.922 1 93.25 532 THR A N 1
ATOM 4264 C CA . THR A 1 532 ? 14.961 10.125 -8.086 1 93.25 532 THR A CA 1
ATOM 4265 C C . THR A 1 532 ? 15.547 10 -6.68 1 93.25 532 THR A C 1
ATOM 4267 O O . THR A 1 532 ? 15.961 8.906 -6.273 1 93.25 532 THR A O 1
ATOM 4270 N N . GLU A 1 533 ? 15.625 11.109 -5.941 1 89.44 533 GLU A N 1
ATOM 4271 C CA . GLU A 1 533 ? 15.992 11.156 -4.527 1 89.44 533 GLU A CA 1
ATOM 4272 C C . GLU A 1 533 ? 14.93 11.883 -3.709 1 89.44 533 GLU A C 1
ATOM 4274 O O . GLU A 1 533 ? 14.734 13.086 -3.857 1 89.44 533 GLU A O 1
ATOM 4279 N N . PRO A 1 534 ? 14.383 11.273 -2.82 1 89.06 534 PRO A N 1
ATOM 4280 C CA . PRO A 1 534 ? 14.359 9.844 -2.506 1 89.06 534 PRO A CA 1
ATOM 4281 C C . PRO A 1 534 ? 13.797 9 -3.646 1 89.06 534 PRO A C 1
ATOM 4283 O O . PRO A 1 534 ? 13.172 9.531 -4.57 1 89.06 534 PRO A O 1
ATOM 4286 N N . LEU A 1 535 ? 14.016 7.719 -3.535 1 89.81 535 LEU A N 1
ATOM 4287 C CA . LEU A 1 535 ? 13.617 6.797 -4.594 1 89.81 535 LEU A CA 1
ATOM 4288 C C . LEU A 1 535 ? 12.102 6.727 -4.711 1 89.81 535 LEU A C 1
ATOM 4290 O O . LEU A 1 535 ? 11.398 6.633 -3.701 1 89.81 535 LEU A O 1
ATOM 4294 N N . THR A 1 536 ? 11.586 6.871 -5.91 1 92.31 536 THR A N 1
ATOM 4295 C CA . THR A 1 536 ? 10.164 6.719 -6.223 1 92.31 536 THR A CA 1
ATOM 4296 C C . THR A 1 536 ? 9.969 5.727 -7.367 1 92.31 536 THR A C 1
ATOM 4298 O O . THR A 1 536 ? 10.945 5.207 -7.918 1 92.31 536 THR A O 1
ATOM 4301 N N . ALA A 1 537 ? 8.75 5.418 -7.699 1 95.62 537 ALA A N 1
ATOM 4302 C CA . ALA A 1 537 ? 8.469 4.539 -8.828 1 95.62 537 ALA A CA 1
ATOM 4303 C C . ALA A 1 537 ? 9 5.125 -10.133 1 95.62 537 ALA A C 1
ATOM 4305 O O . ALA A 1 537 ? 9.109 6.348 -10.273 1 95.62 537 ALA A O 1
ATOM 4306 N N . ILE A 1 538 ? 9.305 4.332 -11.094 1 97.31 538 ILE A N 1
ATOM 4307 C CA . ILE A 1 538 ? 9.922 4.801 -12.328 1 97.31 538 ILE A CA 1
ATOM 4308 C C . ILE A 1 538 ? 8.844 5.012 -13.391 1 97.31 538 ILE A C 1
ATOM 4310 O O . ILE A 1 538 ? 9.109 5.578 -14.453 1 97.31 538 ILE A O 1
ATOM 4314 N N . LEU A 1 539 ? 7.699 4.551 -13.141 1 97.81 539 LEU A N 1
ATOM 4315 C CA . LEU A 1 539 ? 6.566 4.691 -14.047 1 97.81 539 LEU A CA 1
ATOM 4316 C C . LEU A 1 539 ? 5.25 4.711 -13.281 1 97.81 539 LEU A C 1
ATOM 4318 O O . LEU A 1 539 ? 5.062 3.932 -12.344 1 97.81 539 LEU A O 1
ATOM 4322 N N . TYR A 1 540 ? 4.367 5.613 -13.602 1 97.12 540 TYR A N 1
ATOM 4323 C CA . TYR A 1 540 ? 3.014 5.707 -13.07 1 97.12 540 TYR A CA 1
ATOM 4324 C C . TYR A 1 540 ? 1.982 5.633 -14.195 1 97.12 540 TYR A C 1
ATOM 4326 O O . TYR A 1 540 ? 2.141 6.273 -15.234 1 97.12 540 TYR A O 1
ATOM 4334 N N . ILE A 1 541 ? 0.959 4.852 -14.031 1 96.5 541 ILE A N 1
ATOM 4335 C CA . ILE A 1 541 ? -0.11 4.734 -15.023 1 96.5 541 ILE A CA 1
ATOM 4336 C C . ILE A 1 541 ? -1.466 4.867 -14.328 1 96.5 541 ILE A C 1
ATOM 4338 O O . ILE A 1 541 ? -1.712 4.227 -13.305 1 96.5 541 ILE A O 1
ATOM 4342 N N . THR A 1 542 ? -2.363 5.648 -14.828 1 95.31 542 THR A N 1
ATOM 4343 C CA . THR A 1 542 ? -3.701 5.805 -14.273 1 95.31 542 THR A CA 1
ATOM 4344 C C . THR A 1 542 ? -4.691 6.234 -15.352 1 95.31 542 THR A C 1
ATOM 4346 O O . THR A 1 542 ? -4.289 6.707 -16.422 1 95.31 542 THR A O 1
ATOM 4349 N N . ALA A 1 543 ? -5.938 5.957 -15.18 1 93.56 543 ALA A N 1
ATOM 4350 C CA . ALA A 1 543 ? -6.992 6.387 -16.094 1 93.56 543 ALA A CA 1
ATOM 4351 C C . ALA A 1 543 ? -7.477 7.793 -15.75 1 93.56 543 ALA A C 1
ATOM 4353 O O . ALA A 1 543 ? -8.164 8.438 -16.547 1 93.56 543 ALA A O 1
ATOM 4354 N N . ASP A 1 544 ? -7.07 8.32 -14.656 1 93.5 544 ASP A N 1
ATOM 4355 C CA . ASP A 1 544 ? -7.5 9.633 -14.18 1 93.5 544 ASP A CA 1
ATOM 4356 C C . ASP A 1 544 ? -6.426 10.688 -14.438 1 93.5 544 ASP A C 1
ATOM 4358 O O . ASP A 1 544 ? -5.441 10.773 -13.695 1 93.5 544 ASP A O 1
ATOM 4362 N N . LYS A 1 545 ? -6.703 11.5 -15.359 1 94.5 545 LYS A N 1
ATOM 4363 C CA . LYS A 1 545 ? -5.73 12.523 -15.742 1 94.5 545 LYS A CA 1
ATOM 4364 C C . LYS A 1 545 ? -5.465 13.484 -14.586 1 94.5 545 LYS A C 1
ATOM 4366 O O . LYS A 1 545 ? -4.32 13.867 -14.344 1 94.5 545 LYS A O 1
ATOM 4371 N N . GLN A 1 546 ? -6.488 13.945 -13.898 1 93.62 546 GLN A N 1
ATOM 4372 C CA . GLN A 1 546 ? -6.348 14.875 -12.789 1 93.62 546 GLN A CA 1
ATOM 4373 C C . GLN A 1 546 ? -5.512 14.266 -11.664 1 93.62 546 GLN A C 1
ATOM 4375 O O . GLN A 1 546 ? -4.707 14.961 -11.039 1 93.62 546 GLN A O 1
ATOM 4380 N N . HIS A 1 547 ? -5.809 13.039 -11.445 1 93.88 547 HIS A N 1
ATOM 4381 C CA . HIS A 1 547 ? -5.012 12.336 -10.453 1 93.88 547 HIS A CA 1
ATOM 4382 C C . HIS A 1 547 ? -3.525 12.391 -10.797 1 93.88 547 HIS A C 1
ATOM 4384 O O . HIS A 1 547 ? -2.689 12.617 -9.914 1 93.88 547 HIS A O 1
ATOM 4390 N N . MET A 1 548 ? -3.217 12.242 -11.992 1 93.62 548 MET A N 1
ATOM 4391 C CA . MET A 1 548 ? -1.827 12.266 -12.438 1 93.62 548 MET A CA 1
ATOM 4392 C C . MET A 1 548 ? -1.224 13.656 -12.281 1 93.62 548 MET A C 1
ATOM 4394 O O . MET A 1 548 ? -0.068 13.797 -11.875 1 93.62 548 MET A O 1
ATOM 4398 N N . GLU A 1 549 ? -1.981 14.609 -12.586 1 93.88 549 GLU A N 1
ATOM 4399 C CA . GLU A 1 549 ? -1.521 15.984 -12.422 1 93.88 549 GLU A CA 1
ATOM 4400 C C . GLU A 1 549 ? -1.274 16.312 -10.953 1 93.88 549 GLU A C 1
ATOM 4402 O O . GLU A 1 549 ? -0.312 17.016 -10.625 1 93.88 549 GLU A O 1
ATOM 4407 N N . ASP A 1 550 ? -2.102 15.797 -10.18 1 93.5 550 ASP A N 1
ATOM 4408 C CA . ASP A 1 550 ? -1.955 16.016 -8.742 1 93.5 550 ASP A CA 1
ATOM 4409 C C . ASP A 1 550 ? -0.701 15.336 -8.203 1 93.5 550 ASP A C 1
ATOM 4411 O O . ASP A 1 550 ? -0.073 15.828 -7.266 1 93.5 550 ASP A O 1
ATOM 4415 N N . LEU A 1 551 ? -0.386 14.211 -8.75 1 92.88 551 LEU A N 1
ATOM 4416 C CA . LEU A 1 551 ? 0.785 13.461 -8.305 1 92.88 551 LEU A CA 1
ATOM 4417 C C . LEU A 1 551 ? 2.055 14.289 -8.484 1 92.88 551 LEU A C 1
ATOM 4419 O O . LEU A 1 551 ? 2.994 14.164 -7.691 1 92.88 551 LEU A O 1
ATOM 4423 N N . ARG A 1 552 ? 2.027 15.094 -9.445 1 90 552 ARG A N 1
ATOM 4424 C CA . ARG A 1 552 ? 3.168 15.969 -9.695 1 90 552 ARG A CA 1
ATOM 4425 C C . ARG A 1 552 ? 3.508 16.797 -8.461 1 90 552 ARG A C 1
ATOM 4427 O O . ARG A 1 552 ? 4.68 17.031 -8.172 1 90 552 ARG A O 1
ATOM 4434 N N . HIS A 1 553 ? 2.488 17.125 -7.762 1 90.81 553 HIS A N 1
ATOM 4435 C CA . HIS A 1 553 ? 2.666 17.984 -6.602 1 90.81 553 HIS A CA 1
ATOM 4436 C C . HIS A 1 553 ? 2.693 17.172 -5.309 1 90.81 553 HIS A C 1
ATOM 4438 O O . HIS A 1 553 ? 2.908 17.734 -4.23 1 90.81 553 HIS A O 1
ATOM 4444 N N . ALA A 1 554 ? 2.492 15.953 -5.504 1 92.12 554 ALA A N 1
ATOM 4445 C CA . ALA A 1 554 ? 2.357 15.141 -4.297 1 92.12 554 ALA A CA 1
ATOM 4446 C C . ALA A 1 554 ? 3.574 14.242 -4.105 1 92.12 554 ALA A C 1
ATOM 4448 O O . ALA A 1 554 ? 3.797 13.719 -3.012 1 92.12 554 ALA A O 1
ATOM 4449 N N . ILE A 1 555 ? 4.25 14.125 -5.344 1 89.88 555 ILE A N 1
ATOM 4450 C CA . ILE A 1 555 ? 5.48 13.352 -5.25 1 89.88 555 ILE A CA 1
ATOM 4451 C C . ILE A 1 555 ? 6.652 14.273 -4.934 1 89.88 555 ILE A C 1
ATOM 4453 O O . ILE A 1 555 ? 6.953 15.188 -5.699 1 89.88 555 ILE A O 1
ATOM 4457 N N . HIS A 1 556 ? 7.035 14.602 -3.77 1 88.88 556 HIS A N 1
ATOM 4458 C CA . HIS A 1 556 ? 8.086 15.484 -3.271 1 88.88 556 HIS A CA 1
ATOM 4459 C C . HIS A 1 556 ? 9.469 14.867 -3.484 1 88.88 556 HIS A C 1
ATOM 4461 O O . HIS A 1 556 ? 9.883 13.984 -2.729 1 88.88 556 HIS A O 1
ATOM 4467 N N . VAL A 1 557 ? 10.109 15.281 -4.59 1 89.38 557 VAL A N 1
ATOM 4468 C CA . VAL A 1 557 ? 11.453 14.781 -4.863 1 89.38 557 VAL A CA 1
ATOM 4469 C C . VAL A 1 557 ? 12.445 15.945 -4.879 1 89.38 557 VAL A C 1
ATOM 4471 O O . VAL A 1 557 ? 12.078 17.078 -5.211 1 89.38 557 VAL A O 1
ATOM 4474 N N . HIS A 1 558 ? 13.656 15.625 -4.48 1 86.88 558 HIS A N 1
ATOM 4475 C CA . HIS A 1 558 ? 14.711 16.641 -4.48 1 86.88 558 HIS A CA 1
ATOM 4476 C C . HIS A 1 558 ? 15.398 16.719 -5.84 1 86.88 558 HIS A C 1
ATOM 4478 O O . HIS A 1 558 ? 15.727 17.812 -6.309 1 86.88 558 HIS A O 1
ATOM 4484 N N . GLU A 1 559 ? 15.641 15.594 -6.293 1 88.81 559 GLU A N 1
ATOM 4485 C CA . GLU A 1 559 ? 16.375 15.5 -7.547 1 88.81 559 GLU A CA 1
ATOM 4486 C C . GLU A 1 559 ? 15.836 14.383 -8.43 1 88.81 559 GLU A C 1
ATOM 4488 O O . GLU A 1 559 ? 15.484 13.312 -7.934 1 88.81 559 GLU A O 1
ATOM 4493 N N . VAL A 1 560 ? 15.711 14.703 -9.68 1 90.19 560 VAL A N 1
ATOM 4494 C CA . VAL A 1 560 ? 15.305 13.727 -10.688 1 90.19 560 VAL A CA 1
ATOM 4495 C C . VAL A 1 560 ? 16.312 13.727 -11.836 1 90.19 560 VAL A C 1
ATOM 4497 O O . VAL A 1 560 ? 16.484 14.734 -12.523 1 90.19 560 VAL A O 1
ATOM 4500 N N . VAL A 1 561 ? 17.031 12.656 -11.984 1 92.75 561 VAL A N 1
ATOM 4501 C CA . VAL A 1 561 ? 18.031 12.539 -13.039 1 92.75 561 VAL A CA 1
ATOM 4502 C C . VAL A 1 561 ? 17.781 11.266 -13.844 1 92.75 561 VAL A C 1
ATOM 4504 O O . VAL A 1 561 ? 17.125 10.336 -13.367 1 92.75 561 VAL A O 1
ATOM 4507 N N . GLU A 1 562 ? 18.281 11.312 -15.047 1 93.81 562 GLU A N 1
ATOM 4508 C CA . GLU A 1 562 ? 18.219 10.07 -15.82 1 93.81 562 GLU A CA 1
ATOM 4509 C C . GLU A 1 562 ? 19.125 9 -15.203 1 93.81 562 GLU A C 1
ATOM 4511 O O . GLU A 1 562 ? 20.234 9.289 -14.758 1 93.81 562 GLU A O 1
ATOM 4516 N N . ALA A 1 563 ? 18.531 7.816 -15.117 1 94.56 563 ALA A N 1
ATOM 4517 C CA . ALA A 1 563 ? 19.312 6.727 -14.531 1 94.56 563 ALA A CA 1
ATOM 4518 C C . ALA A 1 563 ? 20.609 6.5 -15.297 1 94.56 563 ALA A C 1
ATOM 4520 O O . ALA A 1 563 ? 20.625 6.562 -16.531 1 94.56 563 ALA A O 1
ATOM 4521 N N . PRO A 1 564 ? 21.672 6.297 -14.617 1 92.44 564 PRO A N 1
ATOM 4522 C CA . PRO A 1 564 ? 22.953 6.094 -15.289 1 92.44 564 PRO A CA 1
ATOM 4523 C C . PRO A 1 564 ? 23 4.805 -16.109 1 92.44 564 PRO A C 1
ATOM 4525 O O . PRO A 1 564 ? 22.234 3.867 -15.828 1 92.44 564 PRO A O 1
ATOM 4528 N N . ALA A 1 565 ? 23.891 4.801 -17.062 1 93.5 565 ALA A N 1
ATOM 4529 C CA . ALA A 1 565 ? 24.078 3.611 -17.891 1 93.5 565 ALA A CA 1
ATOM 4530 C C . ALA A 1 565 ? 24.688 2.469 -17.078 1 93.5 565 ALA A C 1
ATOM 4532 O O . ALA A 1 565 ? 25.5 2.697 -16.188 1 93.5 565 ALA A O 1
ATOM 4533 N N . HIS A 1 566 ? 24.25 1.304 -17.422 1 92.31 566 HIS A N 1
ATOM 4534 C CA . HIS A 1 566 ? 24.844 0.133 -16.781 1 92.31 566 HIS A CA 1
ATOM 4535 C C . HIS A 1 566 ? 26.281 -0.081 -17.25 1 92.31 566 HIS A C 1
ATOM 4537 O O . HIS A 1 566 ? 26.625 0.227 -18.391 1 92.31 566 HIS A O 1
ATOM 4543 N N . GLU A 1 567 ? 27.078 -0.568 -16.391 1 89.38 567 GLU A N 1
ATOM 4544 C CA . GLU A 1 567 ? 28.484 -0.824 -16.703 1 89.38 567 GLU A CA 1
ATOM 4545 C C . GLU A 1 567 ? 28.609 -1.919 -17.766 1 89.38 567 GLU A C 1
ATOM 4547 O O . GLU A 1 567 ? 27.844 -2.887 -17.766 1 89.38 567 GLU A O 1
ATOM 4552 N N . ASN A 1 568 ? 29.594 -1.809 -18.562 1 85.94 568 ASN A N 1
ATOM 4553 C CA . ASN A 1 568 ? 29.797 -2.756 -19.656 1 85.94 568 ASN A CA 1
ATOM 4554 C C . ASN A 1 568 ? 30.078 -4.164 -19.125 1 85.94 568 ASN A C 1
ATOM 4556 O O . ASN A 1 568 ? 29.672 -5.148 -19.75 1 85.94 568 ASN A O 1
ATOM 4560 N N . HIS A 1 569 ? 30.719 -4.172 -18.031 1 83.62 569 HIS A N 1
ATOM 4561 C CA . HIS A 1 569 ? 31.047 -5.496 -17.516 1 83.62 569 HIS A CA 1
ATOM 4562 C C . HIS A 1 569 ? 29.781 -6.238 -17.062 1 83.62 569 HIS A C 1
ATOM 4564 O O . HIS A 1 569 ? 29.719 -7.465 -17.172 1 83.62 569 HIS A O 1
ATOM 4570 N N . VAL A 1 570 ? 28.859 -5.512 -16.594 1 85.94 570 VAL A N 1
ATOM 4571 C CA . VAL A 1 570 ? 27.609 -6.125 -16.156 1 85.94 570 VAL A CA 1
ATOM 4572 C C . VAL A 1 570 ? 26.844 -6.652 -17.359 1 85.94 570 VAL A C 1
ATOM 4574 O O . VAL A 1 570 ? 26.328 -7.77 -17.344 1 85.94 570 VAL A O 1
ATOM 4577 N N . ILE A 1 571 ? 26.828 -5.898 -18.391 1 86.06 571 ILE A N 1
ATOM 4578 C CA . ILE A 1 571 ? 26.094 -6.277 -19.594 1 86.06 571 ILE A CA 1
ATOM 4579 C C . ILE A 1 571 ? 26.797 -7.465 -20.266 1 86.06 571 ILE A C 1
ATOM 4581 O O . ILE A 1 571 ? 26.125 -8.391 -20.719 1 86.06 571 ILE A O 1
ATOM 4585 N N . ALA A 1 572 ? 28.094 -7.426 -20.266 1 82.56 572 ALA A N 1
ATOM 4586 C CA . ALA A 1 572 ? 28.859 -8.516 -20.859 1 82.56 572 ALA A CA 1
ATOM 4587 C C . ALA A 1 572 ? 28.672 -9.812 -20.094 1 82.56 572 ALA A C 1
ATOM 4589 O O . ALA A 1 572 ? 28.609 -10.891 -20.688 1 82.56 572 ALA A O 1
ATOM 4590 N N . LEU A 1 573 ? 28.594 -9.68 -18.891 1 84.25 573 LEU A N 1
ATOM 4591 C CA . LEU A 1 573 ? 28.375 -10.852 -18.062 1 84.25 573 LEU A CA 1
ATOM 4592 C C . LEU A 1 573 ? 27.047 -11.516 -18.406 1 84.25 573 LEU A C 1
ATOM 4594 O O . LEU A 1 573 ? 26.953 -12.742 -18.5 1 84.25 573 LEU A O 1
ATOM 4598 N N . HIS A 1 574 ? 26.062 -10.812 -18.594 1 85.44 574 HIS A N 1
ATOM 4599 C CA . HIS A 1 574 ? 24.734 -11.352 -18.859 1 85.44 574 HIS A CA 1
ATOM 4600 C C . HIS A 1 574 ? 24.594 -11.797 -20.312 1 85.44 574 HIS A C 1
ATOM 4602 O O . HIS A 1 574 ? 23.938 -12.797 -20.609 1 85.44 574 HIS A O 1
ATOM 4608 N N . LYS A 1 575 ? 25.203 -11.086 -21.25 1 83.31 575 LYS A N 1
ATOM 4609 C CA . LYS A 1 575 ? 25.062 -11.406 -22.656 1 83.31 575 LYS A CA 1
ATOM 4610 C C . LYS A 1 575 ? 26.016 -12.531 -23.062 1 83.31 575 LYS A C 1
ATOM 4612 O O . LYS A 1 575 ? 25.656 -13.422 -23.828 1 83.31 575 LYS A O 1
ATOM 4617 N N . HIS A 1 576 ? 27.328 -12.5 -22.406 1 77.38 576 HIS A N 1
ATOM 4618 C CA . HIS A 1 576 ? 28.359 -13.422 -22.906 1 77.38 576 HIS A CA 1
ATOM 4619 C C . HIS A 1 576 ? 28.812 -14.367 -21.797 1 77.38 576 HIS A C 1
ATOM 4621 O O . HIS A 1 576 ? 29.547 -15.32 -22.062 1 77.38 576 HIS A O 1
ATOM 4627 N N . GLY A 1 577 ? 28.359 -14.117 -20.578 1 75.75 577 GLY A N 1
ATOM 4628 C CA . GLY A 1 577 ? 28.672 -15.008 -19.469 1 75.75 577 GLY A CA 1
ATOM 4629 C C . GLY A 1 577 ? 30.016 -14.695 -18.828 1 75.75 577 GLY A C 1
ATOM 4630 O O . GLY A 1 577 ? 30.406 -15.344 -17.844 1 75.75 577 GLY A O 1
ATOM 4631 N N . TYR A 1 578 ? 30.828 -13.898 -19.484 1 71.44 578 TYR A N 1
ATOM 4632 C CA . TYR A 1 578 ? 32.125 -13.539 -18.906 1 71.44 578 TYR A CA 1
ATOM 4633 C C . TYR A 1 578 ? 32.281 -12.031 -18.797 1 71.44 578 TYR A C 1
ATOM 4635 O O . TYR A 1 578 ? 31.703 -11.281 -19.594 1 71.44 578 TYR A O 1
ATOM 4643 N N . SER A 1 579 ? 32.781 -11.633 -17.641 1 64.31 579 SER A N 1
ATOM 4644 C CA . SER A 1 579 ? 33.062 -10.203 -17.484 1 64.31 579 SER A CA 1
ATOM 4645 C C . SER A 1 579 ? 34.219 -9.758 -18.375 1 64.31 579 SER A C 1
ATOM 4647 O O . SER A 1 579 ? 35.094 -10.555 -18.688 1 64.31 579 SER A O 1
ATOM 4649 N N . LEU A 1 580 ? 34.156 -8.938 -19.281 1 55.59 580 LEU A N 1
ATOM 4650 C CA . LEU A 1 580 ? 35.281 -8.469 -20.094 1 55.59 580 LEU A CA 1
ATOM 4651 C C . LEU A 1 580 ? 36.594 -8.641 -19.359 1 55.59 580 LEU A C 1
ATOM 4653 O O . LEU A 1 580 ? 37.625 -8.953 -19.984 1 55.59 580 LEU A O 1
ATOM 4657 N N . GLY A 1 581 ? 36.812 -8.18 -18.203 1 49.03 581 GLY A N 1
ATOM 4658 C CA . GLY A 1 581 ? 38.094 -8.531 -17.641 1 49.03 581 GLY A CA 1
ATOM 4659 C C . GLY A 1 581 ? 38.312 -10.031 -17.547 1 49.03 581 GLY A C 1
ATOM 4660 O O . GLY A 1 581 ? 39.344 -10.484 -17.047 1 49.03 581 GLY A O 1
ATOM 4661 N N . GLY A 1 582 ? 37.312 -10.812 -17.594 1 44.81 582 GLY A N 1
ATOM 4662 C CA . GLY A 1 582 ? 37.469 -12.258 -17.5 1 44.81 582 GLY A CA 1
ATOM 4663 C C . GLY A 1 582 ? 37.844 -12.906 -18.812 1 44.81 582 GLY A C 1
ATOM 4664 O O . GLY A 1 582 ? 37 -13.453 -19.516 1 44.81 582 GLY A O 1
ATOM 4665 N N . LEU A 1 583 ? 38.75 -12.484 -19.469 1 46.44 583 LEU A N 1
ATOM 4666 C CA . LEU A 1 583 ? 39.281 -13.266 -20.578 1 46.44 583 LEU A CA 1
ATOM 4667 C C . LEU A 1 583 ? 39.312 -14.75 -20.234 1 46.44 583 LEU A C 1
ATOM 4669 O O . LEU A 1 583 ? 39.438 -15.117 -19.062 1 46.44 583 LEU A O 1
ATOM 4673 N N . ASN A 1 584 ? 38.875 -15.594 -21.016 1 48 584 ASN A N 1
ATOM 4674 C CA . ASN A 1 584 ? 38.938 -17.047 -20.828 1 48 584 ASN A CA 1
ATOM 4675 C C . ASN A 1 584 ? 40.156 -17.453 -20.047 1 48 584 ASN A C 1
ATOM 4677 O O . ASN A 1 584 ? 41.25 -16.922 -20.297 1 48 584 ASN A O 1
ATOM 4681 N N . PRO A 1 585 ? 39.938 -17.953 -18.891 1 52.56 585 PRO A N 1
ATOM 4682 C CA . PRO A 1 585 ? 41.156 -18.422 -18.203 1 52.56 585 PRO A CA 1
ATOM 4683 C C . PRO A 1 585 ? 42.219 -18.875 -19.172 1 52.56 585 PRO A C 1
ATOM 4685 O O . PRO A 1 585 ? 43.406 -18.703 -18.906 1 52.56 585 PRO A O 1
ATOM 4688 N N . LEU A 1 586 ? 41.75 -19.312 -20.266 1 55.03 586 LEU A N 1
ATOM 4689 C CA . LEU A 1 586 ? 42.719 -19.75 -21.266 1 55.03 586 LEU A CA 1
ATOM 4690 C C . LEU A 1 586 ? 43.469 -18.547 -21.844 1 55.03 586 LEU A C 1
ATOM 4692 O O . LEU A 1 586 ? 44.656 -18.656 -22.156 1 55.03 586 LEU A O 1
ATOM 4696 N N . PHE A 1 587 ? 42.781 -17.469 -21.844 1 56.97 587 PHE A N 1
ATOM 4697 C CA . PHE A 1 587 ? 43.438 -16.25 -22.328 1 56.97 587 PHE A CA 1
ATOM 4698 C C . PHE A 1 587 ? 44.469 -15.758 -21.312 1 56.97 587 PHE A C 1
ATOM 4700 O O . PHE A 1 587 ? 45.594 -15.461 -21.656 1 56.97 587 PHE A O 1
ATOM 4707 N N . TRP A 1 588 ? 44.031 -15.727 -20.109 1 59.53 588 TRP A N 1
ATOM 4708 C CA . TRP A 1 588 ? 44.938 -15.297 -19.062 1 59.53 588 TRP A CA 1
ATOM 4709 C C . TRP A 1 588 ? 46.062 -16.328 -18.859 1 59.53 588 TRP A C 1
ATOM 4711 O O . TRP A 1 588 ? 47.219 -15.953 -18.625 1 59.53 588 TRP A O 1
ATOM 4721 N N . ILE A 1 589 ? 45.75 -17.594 -19.016 1 63.69 589 ILE A N 1
ATOM 4722 C CA . ILE A 1 589 ? 46.781 -18.641 -19 1 63.69 589 ILE A CA 1
ATOM 4723 C C . ILE A 1 589 ? 47.719 -18.469 -20.188 1 63.69 589 ILE A C 1
ATOM 4725 O O . ILE A 1 589 ? 48.938 -18.625 -20.047 1 63.69 589 ILE A O 1
ATOM 4729 N N . SER A 1 590 ? 47.156 -18.062 -21.312 1 63.31 590 SER A N 1
ATOM 4730 C CA . SER A 1 590 ? 48 -17.828 -22.484 1 63.31 590 SER A CA 1
ATOM 4731 C C . SER A 1 590 ? 48.906 -16.609 -22.281 1 63.31 590 SER A C 1
ATOM 4733 O O . SER A 1 590 ? 50.062 -16.641 -22.656 1 63.31 590 SER A O 1
ATOM 4735 N N . ILE A 1 591 ? 48.375 -15.703 -21.625 1 70.62 591 ILE A N 1
ATOM 4736 C CA . ILE A 1 591 ? 49.156 -14.508 -21.359 1 70.62 591 ILE A CA 1
ATOM 4737 C C . ILE A 1 591 ? 50.25 -14.812 -20.328 1 70.62 591 ILE A C 1
ATOM 4739 O O . ILE A 1 591 ? 51.406 -14.422 -20.484 1 70.62 591 ILE A O 1
ATOM 4743 N N . ILE A 1 592 ? 49.906 -15.492 -19.281 1 70.94 592 ILE A N 1
ATOM 4744 C CA . ILE A 1 592 ? 50.875 -15.898 -18.266 1 70.94 592 ILE A CA 1
ATOM 4745 C C . ILE A 1 592 ? 51.906 -16.812 -18.906 1 70.94 592 ILE A C 1
ATOM 4747 O O . ILE A 1 592 ? 53.125 -16.641 -18.641 1 70.94 592 ILE A O 1
ATOM 4751 N N . LEU A 1 593 ? 51.5 -17.703 -19.781 1 71.12 593 LEU A N 1
ATOM 4752 C CA . LEU A 1 593 ? 52.406 -18.594 -20.484 1 71.12 593 LEU A CA 1
ATOM 4753 C C . LEU A 1 593 ? 53.344 -17.797 -21.406 1 71.12 593 LEU A C 1
ATOM 4755 O O . LEU A 1 593 ? 54.531 -18.047 -21.484 1 71.12 593 LEU A O 1
ATOM 4759 N N . LEU A 1 594 ? 52.781 -16.766 -21.984 1 71.5 594 LEU A N 1
ATOM 4760 C CA . LEU A 1 594 ? 53.562 -15.914 -22.859 1 71.5 594 LEU A CA 1
ATOM 4761 C C . LEU A 1 594 ? 54.562 -15.078 -22.047 1 71.5 594 LEU A C 1
ATOM 4763 O O . LEU A 1 594 ? 55.719 -14.883 -22.453 1 71.5 594 LEU A O 1
ATOM 4767 N N . ILE A 1 595 ? 54.125 -14.695 -20.891 1 72.38 595 ILE A N 1
ATOM 4768 C CA . ILE A 1 595 ? 55 -13.93 -20.016 1 72.38 595 ILE A CA 1
ATOM 4769 C C . ILE A 1 595 ? 56.094 -14.828 -19.484 1 72.38 595 ILE A C 1
ATOM 4771 O O . ILE A 1 595 ? 57.281 -14.43 -19.453 1 72.38 595 ILE A O 1
ATOM 4775 N N . VAL A 1 596 ? 55.812 -16 -19.062 1 72.19 596 VAL A N 1
ATOM 4776 C CA . VAL A 1 596 ? 56.781 -16.953 -18.562 1 72.19 596 VAL A CA 1
ATOM 4777 C C . VAL A 1 596 ? 57.75 -17.328 -19.688 1 72.19 596 VAL A C 1
ATOM 4779 O O . VAL A 1 596 ? 58.969 -17.359 -19.469 1 72.19 596 VAL A O 1
ATOM 4782 N N . VAL A 1 597 ? 57.25 -17.531 -20.891 1 71.69 597 VAL A N 1
ATOM 4783 C CA . VAL A 1 597 ? 58.094 -17.859 -22.031 1 71.69 597 VAL A CA 1
ATOM 4784 C C . VAL A 1 597 ? 59 -16.656 -22.375 1 71.69 597 VAL A C 1
ATOM 4786 O O . VAL A 1 597 ? 60.188 -16.828 -22.656 1 71.69 597 VAL A O 1
ATOM 4789 N N . PHE A 1 598 ? 58.438 -15.531 -22.188 1 70.88 598 PHE A N 1
ATOM 4790 C CA . PHE A 1 598 ? 59.219 -14.312 -22.422 1 70.88 598 PHE A CA 1
ATOM 4791 C C . PHE A 1 598 ? 60.344 -14.172 -21.406 1 70.88 598 PHE A C 1
ATOM 4793 O O . PHE A 1 598 ? 61.469 -13.875 -21.75 1 70.88 598 PHE A O 1
ATOM 4800 N N . HIS A 1 599 ? 60.031 -14.414 -20.156 1 73.56 599 HIS A N 1
ATOM 4801 C CA . HIS A 1 599 ? 61.031 -14.281 -19.109 1 73.56 599 HIS A CA 1
ATOM 4802 C C . HIS A 1 599 ? 62.062 -15.398 -19.203 1 73.56 599 HIS A C 1
ATOM 4804 O O . HIS A 1 599 ? 63.25 -15.164 -18.969 1 73.56 599 HIS A O 1
ATOM 4810 N N . LEU A 1 600 ? 61.656 -16.531 -19.609 1 72.75 600 LEU A N 1
ATOM 4811 C CA . LEU A 1 600 ? 62.594 -17.609 -19.828 1 72.75 600 LEU A CA 1
ATOM 4812 C C . LEU A 1 600 ? 63.5 -17.328 -21.016 1 72.75 600 LEU A C 1
ATOM 4814 O O . LEU A 1 600 ? 64.688 -17.594 -20.969 1 72.75 600 LEU A O 1
ATOM 4818 N N . PHE A 1 601 ? 62.969 -16.703 -21.984 1 71.75 601 PHE A N 1
ATOM 4819 C CA . PHE A 1 601 ? 63.75 -16.281 -23.125 1 71.75 601 PHE A CA 1
ATOM 4820 C C . PHE A 1 601 ? 64.75 -15.18 -22.734 1 71.75 601 PHE A C 1
ATOM 4822 O O . PHE A 1 601 ? 65.875 -15.195 -23.141 1 71.75 601 PHE A O 1
ATOM 4829 N N . LEU A 1 602 ? 64.25 -14.281 -21.891 1 71.88 602 LEU A N 1
ATOM 4830 C CA . LEU A 1 602 ? 65.125 -13.203 -21.406 1 71.88 602 LEU A CA 1
ATOM 4831 C C . LEU A 1 602 ? 66.188 -13.742 -20.5 1 71.88 602 LEU A C 1
ATOM 4833 O O . LEU A 1 602 ? 67.375 -13.32 -20.594 1 71.88 602 LEU A O 1
ATOM 4837 N N . CYS A 1 603 ? 65.875 -14.656 -19.672 1 72.38 603 CYS A N 1
ATOM 4838 C CA . CYS A 1 603 ? 66.875 -15.312 -18.828 1 72.38 603 CYS A CA 1
ATOM 4839 C C . CYS A 1 603 ? 67.875 -16.062 -19.656 1 72.38 603 CYS A C 1
ATOM 4841 O O . CYS A 1 603 ? 69.125 -16.031 -19.359 1 72.38 603 CYS A O 1
ATOM 4843 N N . ARG A 1 604 ? 67.438 -16.672 -20.688 1 71.56 604 ARG A N 1
ATOM 4844 C CA . ARG A 1 604 ? 68.375 -17.359 -21.594 1 71.56 604 ARG A CA 1
ATOM 4845 C C . ARG A 1 604 ? 69.312 -16.375 -22.297 1 71.56 604 ARG A C 1
ATOM 4847 O O . ARG A 1 604 ? 70.5 -16.625 -22.422 1 71.56 604 ARG A O 1
ATOM 4854 N N . ILE A 1 605 ? 68.812 -15.281 -22.578 1 71.12 605 ILE A N 1
ATOM 4855 C CA . ILE A 1 605 ? 69.625 -14.25 -23.219 1 71.12 605 ILE A CA 1
ATOM 4856 C C . ILE A 1 605 ? 70.625 -13.688 -22.203 1 71.12 605 ILE A C 1
ATOM 4858 O O . ILE A 1 605 ? 71.812 -13.484 -22.516 1 71.12 605 ILE A O 1
ATOM 4862 N N . ILE A 1 606 ? 70.125 -13.469 -21.031 1 66.62 606 ILE A N 1
ATOM 4863 C CA . ILE A 1 606 ? 71.062 -12.953 -19.984 1 66.62 606 ILE A CA 1
ATOM 4864 C C . ILE A 1 606 ? 72.125 -13.992 -19.641 1 66.62 606 ILE A C 1
ATOM 4866 O O . ILE A 1 606 ? 73.25 -13.672 -19.516 1 66.62 606 ILE A O 1
ATOM 4870 N N . MET A 1 607 ? 71.688 -15.18 -19.547 1 67.31 607 MET A N 1
ATOM 4871 C CA . MET A 1 607 ? 72.625 -16.234 -19.219 1 67.31 607 MET A CA 1
ATOM 4872 C C . MET A 1 607 ? 73.625 -16.422 -20.375 1 67.31 607 MET A C 1
ATOM 4874 O O . MET A 1 607 ? 74.812 -16.641 -20.141 1 67.31 607 MET A O 1
ATOM 4878 N N . ASN A 1 608 ? 73.188 -16.359 -21.562 1 63.28 608 ASN A N 1
ATOM 4879 C CA . ASN A 1 608 ? 74.125 -16.438 -22.688 1 63.28 608 ASN A CA 1
ATOM 4880 C C . ASN A 1 608 ? 75.062 -15.258 -22.734 1 63.28 608 ASN A C 1
ATOM 4882 O O . ASN A 1 608 ? 76.25 -15.406 -23.078 1 63.28 608 ASN A O 1
ATOM 4886 N N . GLU A 1 609 ? 74.5 -14.094 -22.375 1 57.84 609 GLU A N 1
ATOM 4887 C CA . GLU A 1 609 ? 75.375 -12.93 -22.344 1 57.84 609 GLU A CA 1
ATOM 4888 C C . GLU A 1 609 ? 76.375 -13.039 -21.203 1 57.84 609 GLU A C 1
ATOM 4890 O O . GLU A 1 609 ? 77.562 -12.664 -21.359 1 57.84 609 GLU A O 1
ATOM 4895 N N . PHE A 1 610 ? 76 -13.461 -20.094 1 56.19 610 PHE A N 1
ATOM 4896 C CA . PHE A 1 610 ? 76.938 -13.562 -18.969 1 56.19 610 PHE A CA 1
ATOM 4897 C C . PHE A 1 610 ? 77.812 -14.781 -19.125 1 56.19 610 PHE A C 1
ATOM 4899 O O . PHE A 1 610 ? 79 -14.766 -18.703 1 56.19 610 PHE A O 1
ATOM 4906 N N . CYS A 1 611 ? 77.312 -15.852 -19.578 1 51.81 611 CYS A N 1
ATOM 4907 C CA . CYS A 1 611 ? 78.188 -17 -19.703 1 51.81 611 CYS A CA 1
ATOM 4908 C C . CYS A 1 611 ? 79.125 -16.859 -20.906 1 51.81 611 CYS A C 1
ATOM 4910 O O . CYS A 1 611 ? 80.125 -17.578 -21.016 1 51.81 611 CYS A O 1
ATOM 4912 N N . ASP A 1 612 ? 78.75 -16.188 -21.922 1 48.72 612 ASP A N 1
ATOM 4913 C CA . ASP A 1 612 ? 79.688 -16.031 -23 1 48.72 612 ASP A CA 1
ATOM 4914 C C . ASP A 1 612 ? 80.875 -15.125 -22.578 1 48.72 612 ASP A C 1
ATOM 4916 O O . ASP A 1 612 ? 81.875 -15.062 -23.25 1 48.72 612 ASP A O 1
ATOM 4920 N N . SER A 1 613 ? 80.688 -14.266 -21.594 1 43.84 613 SER A N 1
ATOM 4921 C CA . SER A 1 613 ? 81.875 -13.484 -21.266 1 43.84 613 SER A CA 1
ATOM 4922 C C . SER A 1 613 ? 82.875 -14.312 -20.453 1 43.84 613 SER A C 1
ATOM 4924 O O . SER A 1 613 ? 83.625 -13.766 -19.641 1 43.84 613 SER A O 1
ATOM 4926 N N . GLY A 1 614 ? 82.875 -15.688 -20.453 1 39.28 614 GLY A N 1
ATOM 4927 C CA . GLY A 1 614 ? 84.062 -16.406 -19.922 1 39.28 614 GLY A CA 1
ATOM 4928 C C . GLY A 1 614 ? 85.375 -16.062 -20.625 1 39.28 614 GLY A C 1
ATOM 4929 O O . GLY A 1 614 ? 85.438 -16.125 -21.859 1 39.28 614 GLY A O 1
ATOM 4930 N N . VAL A 1 615 ? 86.25 -15.141 -20.047 1 39.47 615 VAL A N 1
ATOM 4931 C CA . VAL A 1 615 ? 87.625 -14.883 -20.234 1 39.47 615 VAL A CA 1
ATOM 4932 C C . VAL A 1 615 ? 88.438 -16.203 -20.359 1 39.47 615 VAL A C 1
ATOM 4934 O O . VAL A 1 615 ? 88.312 -17.062 -19.469 1 39.47 615 VAL A O 1
ATOM 4937 N N . SER A 1 616 ? 88.75 -16.719 -21.484 1 35.16 616 SER A N 1
ATOM 4938 C CA . SER A 1 616 ? 89.875 -17.594 -21.859 1 35.16 616 SER A CA 1
ATOM 4939 C C . SER A 1 616 ? 91.188 -17.109 -21.281 1 35.16 616 SER A C 1
ATOM 4941 O O . SER A 1 616 ? 91.812 -16.141 -21.781 1 35.16 616 SER A O 1
ATOM 4943 N N . TYR A 1 617 ? 91.5 -16.938 -19.938 1 31.34 617 TYR A N 1
ATOM 4944 C CA . TYR A 1 617 ? 92.812 -16.844 -19.281 1 31.34 617 TYR A CA 1
ATOM 4945 C C . TYR A 1 617 ? 93.688 -18.031 -19.656 1 31.34 617 TYR A C 1
ATOM 4947 O O . TYR A 1 617 ? 94.438 -18.562 -18.797 1 31.34 617 TYR A O 1
ATOM 4955 N N . ARG A 1 618 ? 93.5 -18.828 -20.672 1 30.75 618 ARG A N 1
ATOM 4956 C CA . ARG A 1 618 ? 94.5 -19.859 -20.938 1 30.75 618 ARG A CA 1
ATOM 4957 C C . ARG A 1 618 ? 95.875 -19.234 -21.219 1 30.75 618 ARG A C 1
ATOM 4959 O O . ARG A 1 618 ? 96.875 -19.688 -20.688 1 30.75 618 ARG A O 1
ATOM 4966 N N . ARG A 1 619 ? 96.125 -18.75 -22.375 1 31.92 619 ARG A N 1
ATOM 4967 C CA . ARG A 1 619 ? 97.375 -19.078 -23.078 1 31.92 619 ARG A CA 1
ATOM 4968 C C . ARG A 1 619 ? 98.5 -18.188 -22.625 1 31.92 619 ARG A C 1
ATOM 4970 O O . ARG A 1 619 ? 99.562 -18.219 -23.188 1 31.92 619 ARG A O 1
ATOM 4977 N N . LEU A 1 620 ? 98.375 -17.141 -21.828 1 30.53 620 LEU A N 1
ATOM 4978 C CA . LEU A 1 620 ? 99.562 -16.297 -21.859 1 30.53 620 LEU A CA 1
ATOM 4979 C C . LEU A 1 620 ? 100.688 -16.969 -21.141 1 30.53 620 LEU A C 1
ATOM 4981 O O . LEU A 1 620 ? 101.812 -16.375 -21.016 1 30.53 620 LEU A O 1
ATOM 4985 N N . TYR A 1 621 ? 100.562 -18.094 -20.391 1 29.02 621 TYR A N 1
ATOM 4986 C CA . TYR A 1 621 ? 101.688 -18.453 -19.562 1 29.02 621 TYR A CA 1
ATOM 4987 C C . TYR A 1 621 ? 102.812 -19.047 -20.422 1 29.02 621 TYR A C 1
ATOM 4989 O O . TYR A 1 621 ? 103.875 -19.422 -19.891 1 29.02 621 TYR A O 1
ATOM 4997 N N . ASN A 1 622 ? 102.5 -19.781 -21.547 1 22.66 622 ASN A N 1
ATOM 4998 C CA . ASN A 1 622 ? 103.625 -20.547 -22.031 1 22.66 622 ASN A CA 1
ATOM 4999 C C . ASN A 1 622 ? 104.688 -19.656 -22.672 1 22.66 622 ASN A C 1
ATOM 5001 O O . ASN A 1 622 ? 104.688 -19.469 -23.891 1 22.66 622 ASN A O 1
ATOM 5005 N N . LYS A 1 623 ? 104.875 -18.438 -22.125 1 25.14 623 LYS A N 1
ATOM 5006 C CA . LYS A 1 623 ? 106.188 -17.891 -22.469 1 25.14 623 LYS A CA 1
ATOM 5007 C C . LYS A 1 623 ? 107.312 -18.828 -22.047 1 25.14 623 LYS A C 1
ATOM 5009 O O . LYS A 1 623 ? 107.375 -19.219 -20.875 1 25.14 623 LYS A O 1
ATOM 5014 N N . PRO A 1 624 ? 108 -19.516 -23.078 1 25.27 624 PRO A N 1
ATOM 5015 C CA . PRO A 1 624 ? 109.375 -19.953 -22.969 1 25.27 624 PRO A CA 1
ATOM 5016 C C . PRO A 1 624 ? 110.312 -18.828 -22.562 1 25.27 624 PRO A C 1
ATOM 5018 O O . PRO A 1 624 ? 110.062 -17.656 -22.828 1 25.27 624 PRO A O 1
ATOM 5021 N N . MET B 1 1 ? 55.281 33.156 71.125 1 22.14 1 MET B N 1
ATOM 5022 C CA . MET B 1 1 ? 55.25 34.5 70.562 1 22.14 1 MET B CA 1
ATOM 5023 C C . MET B 1 1 ? 55.562 34.469 69.062 1 22.14 1 MET B C 1
ATOM 5025 O O . MET B 1 1 ? 55.094 35.312 68.312 1 22.14 1 MET B O 1
ATOM 5029 N N . ASP B 1 2 ? 56.344 33.594 68.562 1 26.94 2 ASP B N 1
ATOM 5030 C CA . ASP B 1 2 ? 57.125 33.781 67.375 1 26.94 2 ASP B CA 1
ATOM 5031 C C . ASP B 1 2 ? 56.344 33.406 66.125 1 26.94 2 ASP B C 1
ATOM 5033 O O . ASP B 1 2 ? 56.938 33.156 65.062 1 26.94 2 ASP B O 1
ATOM 5037 N N . ARG B 1 3 ? 55.031 33.062 66.312 1 34.22 3 ARG B N 1
ATOM 5038 C CA . ARG B 1 3 ? 54.281 32.375 65.312 1 34.22 3 ARG B CA 1
ATOM 5039 C C . ARG B 1 3 ? 54.031 33.281 64.062 1 34.22 3 ARG B C 1
ATOM 5041 O O . ARG B 1 3 ? 53.312 32.906 63.156 1 34.22 3 ARG B O 1
ATOM 5048 N N . GLY B 1 4 ? 54.375 34.656 64.25 1 34.78 4 GLY B N 1
ATOM 5049 C CA . GLY B 1 4 ? 53.844 35.656 63.344 1 34.78 4 GLY B CA 1
ATOM 5050 C C . GLY B 1 4 ? 54.469 35.594 61.969 1 34.78 4 GLY B C 1
ATOM 5051 O O . GLY B 1 4 ? 54.344 36.5 61.156 1 34.78 4 GLY B O 1
ATOM 5052 N N . GLY B 1 5 ? 55.344 34.625 61.688 1 38.75 5 GLY B N 1
ATOM 5053 C CA . GLY B 1 5 ? 56.281 34.781 60.562 1 38.75 5 GLY B CA 1
ATOM 5054 C C . GLY B 1 5 ? 55.625 34.469 59.219 1 38.75 5 GLY B C 1
ATOM 5055 O O . GLY B 1 5 ? 56.281 34.625 58.188 1 38.75 5 GLY B O 1
ATOM 5056 N N . GLY B 1 6 ? 54.469 33.688 59.188 1 40.28 6 GLY B N 1
ATOM 5057 C CA . GLY B 1 6 ? 54.125 33 57.969 1 40.28 6 GLY B CA 1
ATOM 5058 C C . GLY B 1 6 ? 53.438 33.906 56.938 1 40.28 6 GLY B C 1
ATOM 5059 O O . GLY B 1 6 ? 53.375 33.594 55.781 1 40.28 6 GLY B O 1
ATOM 5060 N N . VAL B 1 7 ? 52.562 34.844 57.5 1 45.25 7 VAL B N 1
ATOM 5061 C CA . VAL B 1 7 ? 51.625 35.562 56.656 1 45.25 7 VAL B CA 1
ATOM 5062 C C . VAL B 1 7 ? 52.406 36.625 55.844 1 45.25 7 VAL B C 1
ATOM 5064 O O . VAL B 1 7 ? 51.906 37.125 54.812 1 45.25 7 VAL B O 1
ATOM 5067 N N . TYR B 1 8 ? 53.656 37.031 56.312 1 43.88 8 TYR B N 1
ATOM 5068 C CA . TYR B 1 8 ? 54.406 38.125 55.688 1 43.88 8 TYR B CA 1
ATOM 5069 C C . TYR B 1 8 ? 54.938 37.688 54.344 1 43.88 8 TYR B C 1
ATOM 5071 O O . TYR B 1 8 ? 55.219 38.531 53.469 1 43.88 8 TYR B O 1
ATOM 5079 N N . ASP B 1 9 ? 55.062 36.344 54.125 1 50.34 9 ASP B N 1
ATOM 5080 C CA . ASP B 1 9 ? 55.781 35.906 52.938 1 50.34 9 ASP B CA 1
ATOM 5081 C C . ASP B 1 9 ? 54.844 35.906 51.719 1 50.34 9 ASP B C 1
ATOM 5083 O O . ASP B 1 9 ? 55.312 36.156 50.594 1 50.34 9 ASP B O 1
ATOM 5087 N N . MET B 1 10 ? 53.531 35.625 51.969 1 51.56 10 MET B N 1
ATOM 5088 C CA . MET B 1 10 ? 52.625 35.5 50.844 1 51.56 10 MET B CA 1
ATOM 5089 C C . MET B 1 10 ? 52.344 36.875 50.219 1 51.56 10 MET B C 1
ATOM 5091 O O . MET B 1 10 ? 52.156 36.969 49.031 1 51.56 10 MET B O 1
ATOM 5095 N N . SER B 1 11 ? 52.25 37.969 51.125 1 53.03 11 SER B N 1
ATOM 5096 C CA . SER B 1 11 ? 51.969 39.312 50.656 1 53.03 11 SER B CA 1
ATOM 5097 C C . SER B 1 11 ? 53.125 39.812 49.781 1 53.03 11 SER B C 1
ATOM 5099 O O . SER B 1 11 ? 52.906 40.562 48.812 1 53.03 11 SER B O 1
ATOM 5101 N N . ARG B 1 12 ? 54.406 39.406 50.094 1 57.41 12 ARG B N 1
ATOM 5102 C CA . ARG B 1 12 ? 55.562 39.844 49.344 1 57.41 12 ARG B CA 1
ATOM 5103 C C . ARG B 1 12 ? 55.562 39.25 47.938 1 57.41 12 ARG B C 1
ATOM 5105 O O . ARG B 1 12 ? 56 39.906 46.969 1 57.41 12 ARG B O 1
ATOM 5112 N N . ARG B 1 13 ? 55.094 37.969 47.844 1 59.19 13 ARG B N 1
ATOM 5113 C CA . ARG B 1 13 ? 55.094 37.312 46.531 1 59.19 13 ARG B CA 1
ATOM 5114 C C . ARG B 1 13 ? 54.062 37.938 45.594 1 59.19 13 ARG B C 1
ATOM 5116 O O . ARG B 1 13 ? 54.312 38.094 44.406 1 59.19 13 ARG B O 1
ATOM 5123 N N . ALA B 1 14 ? 52.906 38.281 46.219 1 60.75 14 ALA B N 1
ATOM 5124 C CA . ALA B 1 14 ? 51.906 38.938 45.406 1 60.75 14 ALA B CA 1
ATOM 5125 C C . ALA B 1 14 ? 52.375 40.312 44.969 1 60.75 14 ALA B C 1
ATOM 5127 O O . ALA B 1 14 ? 52.125 40.75 43.812 1 60.75 14 ALA B O 1
ATOM 5128 N N . GLY B 1 15 ? 53.125 41.094 45.938 1 59.22 15 GLY B N 1
ATOM 5129 C CA . GLY B 1 15 ? 53.75 42.344 45.594 1 59.22 15 GLY B CA 1
ATOM 5130 C C . GLY B 1 15 ? 54.812 42.188 44.5 1 59.22 15 GLY B C 1
ATOM 5131 O O . GLY B 1 15 ? 54.906 43.062 43.594 1 59.22 15 GLY B O 1
ATOM 5132 N N . ASP B 1 16 ? 55.656 41.062 44.625 1 61.94 16 ASP B N 1
ATOM 5133 C CA . ASP B 1 16 ? 56.688 40.844 43.625 1 61.94 16 ASP B CA 1
ATOM 5134 C C . ASP B 1 16 ? 56.031 40.5 42.281 1 61.94 16 ASP B C 1
ATOM 5136 O O . ASP B 1 16 ? 56.531 40.938 41.219 1 61.94 16 ASP B O 1
ATOM 5140 N N . PHE B 1 17 ? 55 39.656 42.344 1 61.88 17 PHE B N 1
ATOM 5141 C CA . PHE B 1 17 ? 54.281 39.312 41.125 1 61.88 17 PHE B CA 1
ATOM 5142 C C . PHE B 1 17 ? 53.688 40.562 40.5 1 61.88 17 PHE B C 1
ATOM 5144 O O . PHE B 1 17 ? 53.75 40.781 39.281 1 61.88 17 PHE B O 1
ATOM 5151 N N . ALA B 1 18 ? 53.031 41.562 41.281 1 61.06 18 ALA B N 1
ATOM 5152 C CA . ALA B 1 18 ? 52.5 42.812 40.781 1 61.06 18 ALA B CA 1
ATOM 5153 C C . ALA B 1 18 ? 53.594 43.719 40.25 1 61.06 18 ALA B C 1
ATOM 5155 O O . ALA B 1 18 ? 53.438 44.406 39.25 1 61.06 18 ALA B O 1
ATOM 5156 N N . ARG B 1 19 ? 54.781 43.781 40.969 1 64.88 19 ARG B N 1
ATOM 5157 C CA . ARG B 1 19 ? 55.938 44.531 40.5 1 64.88 19 ARG B CA 1
ATOM 5158 C C . ARG B 1 19 ? 56.469 43.969 39.188 1 64.88 19 ARG B C 1
ATOM 5160 O O . ARG B 1 19 ? 56.906 44.719 38.281 1 64.88 19 ARG B O 1
ATOM 5167 N N . ARG B 1 20 ? 56.469 42.562 39.125 1 60.69 20 ARG B N 1
ATOM 5168 C CA . ARG B 1 20 ? 56.906 41.969 37.875 1 60.69 20 ARG B CA 1
ATOM 5169 C C . ARG B 1 20 ? 55.938 42.375 36.75 1 60.69 20 ARG B C 1
ATOM 5171 O O . ARG B 1 20 ? 56.406 42.688 35.625 1 60.69 20 ARG B O 1
ATOM 5178 N N . ILE B 1 21 ? 54.656 42.344 37 1 59.47 21 ILE B N 1
ATOM 5179 C CA . ILE B 1 21 ? 53.656 42.75 36 1 59.47 21 ILE B CA 1
ATOM 5180 C C . ILE B 1 21 ? 53.812 44.25 35.75 1 59.47 21 ILE B C 1
ATOM 5182 O O . ILE B 1 21 ? 53.719 44.688 34.594 1 59.47 21 ILE B O 1
ATOM 5186 N N . GLN B 1 22 ? 54.031 45.125 36.812 1 61.12 22 GLN B N 1
ATOM 5187 C CA . GLN B 1 22 ? 54.281 46.562 36.656 1 61.12 22 GLN B CA 1
ATOM 5188 C C . GLN B 1 22 ? 55.531 46.812 35.844 1 61.12 22 GLN B C 1
ATOM 5190 O O . GLN B 1 22 ? 55.594 47.719 35.031 1 61.12 22 GLN B O 1
ATOM 5195 N N . ARG B 1 23 ? 56.719 46.062 36.156 1 58.59 23 ARG B N 1
ATOM 5196 C CA . ARG B 1 23 ? 57.938 46.219 35.375 1 58.59 23 ARG B CA 1
ATOM 5197 C C . ARG B 1 23 ? 57.688 45.844 33.906 1 58.59 23 ARG B C 1
ATOM 5199 O O . ARG B 1 23 ? 58.281 46.438 33 1 58.59 23 ARG B O 1
ATOM 5206 N N . ILE B 1 24 ? 56.938 44.781 33.781 1 55.59 24 ILE B N 1
ATOM 5207 C CA . ILE B 1 24 ? 56.594 44.406 32.406 1 55.59 24 ILE B CA 1
ATOM 5208 C C . ILE B 1 24 ? 55.781 45.531 31.75 1 55.59 24 ILE B C 1
ATOM 5210 O O . ILE B 1 24 ? 55.969 45.844 30.578 1 55.59 24 ILE B O 1
ATOM 5214 N N . ILE B 1 25 ? 54.812 46.219 32.5 1 54.81 25 ILE B N 1
ATOM 5215 C CA . ILE B 1 25 ? 53.969 47.312 31.984 1 54.81 25 ILE B CA 1
ATOM 5216 C C . ILE B 1 25 ? 54.812 48.562 31.875 1 54.81 25 ILE B C 1
ATOM 5218 O O . ILE B 1 25 ? 54.656 49.375 30.938 1 54.81 25 ILE B O 1
ATOM 5222 N N . ASP B 1 26 ? 55.75 48.969 32.812 1 52.94 26 ASP B N 1
ATOM 5223 C CA . ASP B 1 26 ? 56.531 50.188 32.781 1 52.94 26 ASP B CA 1
ATOM 5224 C C . ASP B 1 26 ? 57.656 50.094 31.766 1 52.94 26 ASP B C 1
ATOM 5226 O O . ASP B 1 26 ? 58.406 51.031 31.562 1 52.94 26 ASP B O 1
ATOM 5230 N N . GLY B 1 27 ? 58.188 48.875 31.391 1 53.31 27 GLY B N 1
ATOM 5231 C CA . GLY B 1 27 ? 59.25 48.875 30.406 1 53.31 27 GLY B CA 1
ATOM 5232 C C . GLY B 1 27 ? 58.812 49.438 29.062 1 53.31 27 GLY B C 1
ATOM 5233 O O . GLY B 1 27 ? 57.594 49.625 28.812 1 53.31 27 GLY B O 1
ATOM 5234 N N . PRO B 1 28 ? 59.75 50.062 28.234 1 55.16 28 PRO B N 1
ATOM 5235 C CA . PRO B 1 28 ? 59.375 50.625 26.938 1 55.16 28 PRO B CA 1
ATOM 5236 C C . PRO B 1 28 ? 58.469 49.688 26.109 1 55.16 28 PRO B C 1
ATOM 5238 O O . PRO B 1 28 ? 58.625 48.469 26.172 1 55.16 28 PRO B O 1
ATOM 5241 N N . ILE B 1 29 ? 57.281 50.188 25.953 1 56.31 29 ILE B N 1
ATOM 5242 C CA . ILE B 1 29 ? 56.312 49.5 25.141 1 56.31 29 ILE B CA 1
ATOM 5243 C C . ILE B 1 29 ? 56.938 49.031 23.844 1 56.31 29 ILE B C 1
ATOM 5245 O O . ILE B 1 29 ? 57.312 49.875 23 1 56.31 29 ILE B O 1
ATOM 5249 N N . THR B 1 30 ? 57.781 48 23.906 1 57.47 30 THR B N 1
ATOM 5250 C CA . THR B 1 30 ? 58.281 47.438 22.656 1 57.47 30 THR B CA 1
ATOM 5251 C C . THR B 1 30 ? 57.156 47.062 21.719 1 57.47 30 THR B C 1
ATOM 5253 O O . THR B 1 30 ? 56.031 46.844 22.156 1 57.47 30 THR B O 1
ATOM 5256 N N . ARG B 1 31 ? 57.344 47.219 20.469 1 62.28 31 ARG B N 1
ATOM 5257 C CA . ARG B 1 31 ? 56.438 46.938 19.375 1 62.28 31 ARG B CA 1
ATOM 5258 C C . ARG B 1 31 ? 55.75 45.594 19.578 1 62.28 31 ARG B C 1
ATOM 5260 O O . ARG B 1 31 ? 54.531 45.469 19.297 1 62.28 31 ARG B O 1
ATOM 5267 N N . LYS B 1 32 ? 56.469 44.688 20.219 1 63.84 32 LYS B N 1
ATOM 5268 C CA . LYS B 1 32 ? 55.906 43.375 20.453 1 63.84 32 LYS B CA 1
ATOM 5269 C C . LYS B 1 32 ? 54.844 43.406 21.547 1 63.84 32 LYS B C 1
ATOM 5271 O O . LYS B 1 32 ? 53.812 42.719 21.422 1 63.84 32 LYS B O 1
ATOM 5276 N N . LYS B 1 33 ? 55.25 44.188 22.547 1 65.56 33 LYS B N 1
ATOM 5277 C CA . LYS B 1 33 ? 54.281 44.312 23.641 1 65.56 33 LYS B CA 1
ATOM 5278 C C . LYS B 1 33 ? 53.031 45.031 23.203 1 65.56 33 LYS B C 1
ATOM 5280 O O . LYS B 1 33 ? 51.906 44.656 23.594 1 65.56 33 LYS B O 1
ATOM 5285 N N . LEU B 1 34 ? 53.281 46 22.344 1 66.12 34 LEU B N 1
ATOM 5286 C CA . LEU B 1 34 ? 52.156 46.781 21.828 1 66.12 34 LEU B CA 1
ATOM 5287 C C . LEU B 1 34 ? 51.25 45.906 20.953 1 66.12 34 LEU B C 1
ATOM 5289 O O . LEU B 1 34 ? 50.031 46 21.016 1 66.12 34 LEU B O 1
ATOM 5293 N N . VAL B 1 35 ? 51.938 45.094 20.094 1 69.56 35 VAL B N 1
ATOM 5294 C CA . VAL B 1 35 ? 51.188 44.188 19.234 1 69.56 35 VAL B CA 1
ATOM 5295 C C . VAL B 1 35 ? 50.438 43.188 20.094 1 69.56 35 VAL B C 1
ATOM 5297 O O . VAL B 1 35 ? 49.281 42.875 19.828 1 69.56 35 VAL B O 1
ATOM 5300 N N . LEU B 1 36 ? 51.125 42.719 21.203 1 71.81 36 LEU B N 1
ATOM 5301 C CA . LEU B 1 36 ? 50.469 41.75 22.094 1 71.81 36 LEU B CA 1
ATOM 5302 C C . LEU B 1 36 ? 49.312 42.406 22.828 1 71.81 36 LEU B C 1
ATOM 5304 O O . LEU B 1 36 ? 48.25 41.812 22.984 1 71.81 36 LEU B O 1
ATOM 5308 N N . LEU B 1 37 ? 49.5 43.656 23.328 1 70.88 37 LEU B N 1
ATOM 5309 C CA . LEU B 1 37 ? 48.438 44.406 23.984 1 70.88 37 LEU B CA 1
ATOM 5310 C C . LEU B 1 37 ? 47.281 44.688 23.031 1 70.88 37 LEU B C 1
ATOM 5312 O O . LEU B 1 37 ? 46.125 44.594 23.406 1 70.88 37 LEU B O 1
ATOM 5316 N N . CYS B 1 38 ? 47.688 45.031 21.766 1 69.94 38 CYS B N 1
ATOM 5317 C CA . CYS B 1 38 ? 46.656 45.25 20.734 1 69.94 38 CYS B CA 1
ATOM 5318 C C . CYS B 1 38 ? 45.906 43.969 20.422 1 69.94 38 CYS B C 1
ATOM 5320 O O . CYS B 1 38 ? 44.688 43.969 20.266 1 69.94 38 CYS B O 1
ATOM 5322 N N . LEU B 1 39 ? 46.656 42.844 20.375 1 69.56 39 LEU B N 1
ATOM 5323 C CA . LEU B 1 39 ? 46.031 41.562 20.109 1 69.56 39 LEU B CA 1
ATOM 5324 C C . LEU B 1 39 ? 45.125 41.156 21.281 1 69.56 39 LEU B C 1
ATOM 5326 O O . LEU B 1 39 ? 44.031 40.625 21.062 1 69.56 39 LEU B O 1
ATOM 5330 N N . ILE B 1 40 ? 45.531 41.375 22.516 1 71 40 ILE B N 1
ATOM 5331 C CA . ILE B 1 40 ? 44.688 41.125 23.688 1 71 40 ILE B CA 1
ATOM 5332 C C . ILE B 1 40 ? 43.469 42.031 23.688 1 71 40 ILE B C 1
ATOM 5334 O O . ILE B 1 40 ? 42.375 41.594 23.969 1 71 40 ILE B O 1
ATOM 5338 N N . ALA B 1 41 ? 43.656 43.312 23.312 1 70.69 41 ALA B N 1
ATOM 5339 C CA . ALA B 1 41 ? 42.562 44.281 23.234 1 70.69 41 ALA B CA 1
ATOM 5340 C C . ALA B 1 41 ? 41.562 43.844 22.172 1 70.69 41 ALA B C 1
ATOM 5342 O O . ALA B 1 41 ? 40.344 43.906 22.391 1 70.69 41 ALA B O 1
ATOM 5343 N N . VAL B 1 42 ? 42.062 43.438 20.984 1 65.62 42 VAL B N 1
ATOM 5344 C CA . VAL B 1 42 ? 41.188 42.969 19.922 1 65.62 42 VAL B CA 1
ATOM 5345 C C . VAL B 1 42 ? 40.469 41.688 20.344 1 65.62 42 VAL B C 1
ATOM 5347 O O . VAL B 1 42 ? 39.281 41.5 20.094 1 65.62 42 VAL B O 1
ATOM 5350 N N . PHE B 1 43 ? 41.25 40.75 21.016 1 64.31 43 PHE B N 1
ATOM 5351 C CA . PHE B 1 43 ? 40.688 39.531 21.547 1 64.31 43 PHE B CA 1
ATOM 5352 C C . PHE B 1 43 ? 39.625 39.844 22.594 1 64.31 43 PHE B C 1
ATOM 5354 O O . PHE B 1 43 ? 38.531 39.25 22.562 1 64.31 43 PHE B O 1
ATOM 5361 N N . LEU B 1 44 ? 39.875 40.75 23.484 1 66.94 44 LEU B N 1
ATOM 5362 C CA . LEU B 1 44 ? 38.906 41.156 24.5 1 66.94 44 LEU B CA 1
ATOM 5363 C C . LEU B 1 44 ? 37.719 41.844 23.859 1 66.94 44 LEU B C 1
ATOM 5365 O O . LEU B 1 44 ? 36.562 41.625 24.234 1 66.94 44 LEU B O 1
ATOM 5369 N N . LEU B 1 45 ? 37.938 42.688 22.875 1 66.88 45 LEU B N 1
ATOM 5370 C CA . LEU B 1 45 ? 36.875 43.375 22.172 1 66.88 45 LEU B CA 1
ATOM 5371 C C . LEU B 1 45 ? 36 42.406 21.391 1 66.88 45 LEU B C 1
ATOM 5373 O O . LEU B 1 45 ? 34.781 42.562 21.312 1 66.88 45 LEU B O 1
ATOM 5377 N N . LEU B 1 46 ? 36.625 41.406 20.734 1 60.16 46 LEU B N 1
ATOM 5378 C CA . LEU B 1 46 ? 35.906 40.469 19.906 1 60.16 46 LEU B CA 1
ATOM 5379 C C . LEU B 1 46 ? 35.125 39.469 20.766 1 60.16 46 LEU B C 1
ATOM 5381 O O . LEU B 1 46 ? 34 39.094 20.422 1 60.16 46 LEU B O 1
ATOM 5385 N N . TYR B 1 47 ? 35.75 39.031 21.875 1 61.34 47 TYR B N 1
ATOM 5386 C CA . TYR B 1 47 ? 35.094 37.969 22.641 1 61.34 47 TYR B CA 1
ATOM 5387 C C . TYR B 1 47 ? 34.344 38.562 23.828 1 61.34 47 TYR B C 1
ATOM 5389 O O . TYR B 1 47 ? 33.312 38 24.234 1 61.34 47 TYR B O 1
ATOM 5397 N N . ILE B 1 48 ? 34.844 39.688 24.469 1 60.81 48 ILE B N 1
ATOM 5398 C CA . ILE B 1 48 ? 34.188 40.281 25.609 1 60.81 48 ILE B CA 1
ATOM 5399 C C . ILE B 1 48 ? 33.344 41.469 25.172 1 60.81 48 ILE B C 1
ATOM 5401 O O . ILE B 1 48 ? 32.406 41.844 25.844 1 60.81 48 ILE B O 1
ATOM 5405 N N . GLY B 1 49 ? 33.656 42.031 24.031 1 56.69 49 GLY B N 1
ATOM 5406 C CA . GLY B 1 49 ? 33 43.25 23.531 1 56.69 49 GLY B CA 1
ATOM 5407 C C . GLY B 1 49 ? 31.5 43.094 23.406 1 56.69 49 GLY B C 1
ATOM 5408 O O . GLY B 1 49 ? 30.734 43.906 23.953 1 56.69 49 GLY B O 1
ATOM 5409 N N . PRO B 1 50 ? 31.172 42.062 22.562 1 59.31 50 PRO B N 1
ATOM 5410 C CA . PRO B 1 50 ? 29.703 41.969 22.406 1 59.31 50 PRO B CA 1
ATOM 5411 C C . PRO B 1 50 ? 29 41.719 23.734 1 59.31 50 PRO B C 1
ATOM 5413 O O . PRO B 1 50 ? 27.922 42.25 23.969 1 59.31 50 PRO B O 1
ATOM 5416 N N . GLY B 1 51 ? 29.516 40.969 24.609 1 55.34 51 GLY B N 1
ATOM 5417 C CA . GLY B 1 51 ? 28.922 40.75 25.922 1 55.34 51 GLY B CA 1
ATOM 5418 C C . GLY B 1 51 ? 28.906 42.031 26.75 1 55.34 51 GLY B C 1
ATOM 5419 O O . GLY B 1 51 ? 27.906 42.344 27.406 1 55.34 51 GLY B O 1
ATOM 5420 N N . LEU B 1 52 ? 30.062 42.781 26.75 1 57.88 52 LEU B N 1
ATOM 5421 C CA . LEU B 1 52 ? 30.172 44 27.516 1 57.88 52 LEU B CA 1
ATOM 5422 C C . LEU B 1 52 ? 29.281 45.094 26.906 1 57.88 52 LEU B C 1
ATOM 5424 O O . LEU B 1 52 ? 28.656 45.875 27.625 1 57.88 52 LEU B O 1
ATOM 5428 N N . MET B 1 53 ? 29.281 45.188 25.578 1 53.91 53 MET B N 1
ATOM 5429 C CA . MET B 1 53 ? 28.375 46.156 24.953 1 53.91 53 MET B CA 1
ATOM 5430 C C . MET B 1 53 ? 26.922 45.812 25.25 1 53.91 53 MET B C 1
ATOM 5432 O O . MET B 1 53 ? 26.125 46.719 25.531 1 53.91 53 MET B O 1
ATOM 5436 N N . ASN B 1 54 ? 26.562 44.531 25.078 1 56.03 54 ASN B N 1
ATOM 5437 C CA . ASN B 1 54 ? 25.234 44.125 25.5 1 56.03 54 ASN B CA 1
ATOM 5438 C C . ASN B 1 54 ? 24.984 44.438 26.969 1 56.03 54 ASN B C 1
ATOM 5440 O O . ASN B 1 54 ? 23.875 44.812 27.359 1 56.03 54 ASN B O 1
ATOM 5444 N N . TRP B 1 55 ? 26.016 44.094 27.703 1 54.06 55 TRP B N 1
ATOM 5445 C CA . TRP B 1 55 ? 25.922 44.438 29.125 1 54.06 55 TRP B CA 1
ATOM 5446 C C . TRP B 1 55 ? 25.859 45.969 29.328 1 54.06 55 TRP B C 1
ATOM 5448 O O . TRP B 1 55 ? 25.062 46.438 30.141 1 54.06 55 TRP B O 1
ATOM 5458 N N . LEU B 1 56 ? 26.75 46.75 28.641 1 49.62 56 LEU B N 1
ATOM 5459 C CA . LEU B 1 56 ? 26.812 48.188 28.781 1 49.62 56 LEU B CA 1
ATOM 5460 C C . LEU B 1 56 ? 25.641 48.875 28.094 1 49.62 56 LEU B C 1
ATOM 5462 O O . LEU B 1 56 ? 25.062 49.844 28.609 1 49.62 56 LEU B O 1
ATOM 5466 N N . PHE B 1 57 ? 25.453 48.562 26.812 1 49.62 57 PHE B N 1
ATOM 5467 C CA . PHE B 1 57 ? 24.375 49.219 26.094 1 49.62 57 PHE B CA 1
ATOM 5468 C C . PHE B 1 57 ? 23.078 48.406 26.172 1 49.62 57 PHE B C 1
ATOM 5470 O O . PHE B 1 57 ? 22.031 48.844 25.688 1 49.62 57 PHE B O 1
ATOM 5477 N N . GLY B 1 58 ? 23.188 47.094 26.234 1 46.91 58 GLY B N 1
ATOM 5478 C CA . GLY B 1 58 ? 21.938 46.344 26.281 1 46.91 58 GLY B CA 1
ATOM 5479 C C . GLY B 1 58 ? 21.094 46.656 27.5 1 46.91 58 GLY B C 1
ATOM 5480 O O . GLY B 1 58 ? 20.141 45.938 27.797 1 46.91 58 GLY B O 1
ATOM 5481 N N . ALA B 1 59 ? 21.688 47.375 28.469 1 46.25 59 ALA B N 1
ATOM 5482 C CA . ALA B 1 59 ? 20.812 47.812 29.547 1 46.25 59 ALA B CA 1
ATOM 5483 C C . ALA B 1 59 ? 19.641 48.625 29.016 1 46.25 59 ALA B C 1
ATOM 5485 O O . ALA B 1 59 ? 19.734 49.844 28.844 1 46.25 59 ALA B O 1
ATOM 5486 N N . GLU B 1 60 ? 19.312 48.406 27.781 1 43.41 60 GLU B N 1
ATOM 5487 C CA . GLU B 1 60 ? 18.016 49.062 27.594 1 43.41 60 GLU B CA 1
ATOM 5488 C C . GLU B 1 60 ? 17.25 49.125 28.922 1 43.41 60 GLU B C 1
ATOM 5490 O O . GLU B 1 60 ? 17.391 48.25 29.781 1 43.41 60 GLU B O 1
ATOM 5495 N N . ASP B 1 61 ? 16.656 50.344 29.109 1 41.88 61 ASP B N 1
ATOM 5496 C CA . ASP B 1 61 ? 15.781 50.906 30.141 1 41.88 61 ASP B CA 1
ATOM 5497 C C . ASP B 1 61 ? 14.773 49.844 30.625 1 41.88 61 ASP B C 1
ATOM 5499 O O . ASP B 1 61 ? 13.898 49.438 29.859 1 41.88 61 ASP B O 1
ATOM 5503 N N . SER B 1 62 ? 15.031 48.906 31.25 1 46.25 62 SER B N 1
ATOM 5504 C CA . SER B 1 62 ? 14.258 47.969 32.062 1 46.25 62 SER B CA 1
ATOM 5505 C C . SER B 1 62 ? 12.867 48.5 32.344 1 46.25 62 SER B C 1
ATOM 5507 O O . SER B 1 62 ? 11.891 47.75 32.344 1 46.25 62 SER B O 1
ATOM 5509 N N . VAL B 1 63 ? 12.695 49.781 33.031 1 56.59 63 VAL B N 1
ATOM 5510 C CA . VAL B 1 63 ? 11.562 50.094 33.906 1 56.59 63 VAL B CA 1
ATOM 5511 C C . VAL B 1 63 ? 10.43 50.688 33.062 1 56.59 63 VAL B C 1
ATOM 5513 O O . VAL B 1 63 ? 9.609 51.438 33.594 1 56.59 63 VAL B O 1
ATOM 5516 N N . SER B 1 64 ? 10.547 50.688 31.719 1 68.56 64 SER B N 1
ATOM 5517 C CA . SER B 1 64 ? 9.359 51.281 31.109 1 68.56 64 SER B CA 1
ATOM 5518 C C . SER B 1 64 ? 8.125 50.406 31.375 1 68.56 64 SER B C 1
ATOM 5520 O O . SER B 1 64 ? 8.242 49.219 31.609 1 68.56 64 SER B O 1
ATOM 5522 N N . TYR B 1 65 ? 7.055 51.125 31.641 1 77.19 65 TYR B N 1
ATOM 5523 C CA . TYR B 1 65 ? 5.773 50.469 31.875 1 77.19 65 TYR B CA 1
ATOM 5524 C C . TYR B 1 65 ? 5.473 49.469 30.781 1 77.19 65 TYR B C 1
ATOM 5526 O O . TYR B 1 65 ? 4.879 48.406 31.031 1 77.19 65 TYR B O 1
ATOM 5534 N N . GLN B 1 66 ? 6.074 49.688 29.625 1 80.38 66 GLN B N 1
ATOM 5535 C CA . GLN B 1 66 ? 5.824 48.781 28.5 1 80.38 66 GLN B CA 1
ATOM 5536 C C . GLN B 1 66 ? 6.574 47.469 28.672 1 80.38 66 GLN B C 1
ATOM 5538 O O . GLN B 1 66 ? 6.031 46.406 28.391 1 80.38 66 GLN B O 1
ATOM 5543 N N . ASN B 1 67 ? 7.77 47.531 29.109 1 80.5 67 ASN B N 1
ATOM 5544 C CA . ASN B 1 67 ? 8.57 46.312 29.281 1 80.5 67 ASN B CA 1
ATOM 5545 C C . ASN B 1 67 ? 8.031 45.438 30.422 1 80.5 67 ASN B C 1
ATOM 5547 O O . ASN B 1 67 ? 8.039 44.219 30.328 1 80.5 67 ASN B O 1
ATOM 5551 N N . VAL B 1 68 ? 7.598 46.125 31.438 1 83.31 68 VAL B N 1
ATOM 5552 C CA . VAL B 1 68 ? 7.027 45.406 32.562 1 83.31 68 VAL B CA 1
ATOM 5553 C C . VAL B 1 68 ? 5.73 44.719 32.125 1 83.31 68 VAL B C 1
ATOM 5555 O O . VAL B 1 68 ? 5.48 43.562 32.469 1 83.31 68 VAL B O 1
ATOM 5558 N N . CYS B 1 69 ? 4.965 45.438 31.391 1 85.69 69 CYS B N 1
ATOM 5559 C CA . CYS B 1 69 ? 3.721 44.906 30.859 1 85.69 69 CYS B CA 1
ATOM 5560 C C . CYS B 1 69 ? 3.986 43.688 29.984 1 85.69 69 CYS B C 1
ATOM 5562 O O . CYS B 1 69 ? 3.305 42.656 30.109 1 85.69 69 CYS B O 1
ATOM 5564 N N . GLN B 1 70 ? 4.961 43.781 29.219 1 83.81 70 GLN B N 1
ATOM 5565 C CA . GLN B 1 70 ? 5.309 42.688 28.328 1 83.81 70 GLN B CA 1
ATOM 5566 C C . GLN B 1 70 ? 5.742 41.469 29.125 1 83.81 70 GLN B C 1
ATOM 5568 O O . GLN B 1 70 ? 5.32 40.344 28.828 1 83.81 70 GLN B O 1
ATOM 5573 N N . LYS B 1 71 ? 6.57 41.625 30 1 85.12 71 LYS B N 1
ATOM 5574 C CA . LYS B 1 71 ? 7.082 40.531 30.797 1 85.12 71 LYS B CA 1
ATOM 5575 C C . LYS B 1 71 ? 5.961 39.875 31.594 1 85.12 71 LYS B C 1
ATOM 5577 O O . LYS B 1 71 ? 5.926 38.625 31.719 1 85.12 71 LYS B O 1
ATOM 5582 N N . ASN B 1 72 ? 5.09 40.656 32.062 1 85.69 72 ASN B N 1
ATOM 5583 C CA . ASN B 1 72 ? 3.984 40.125 32.844 1 85.69 72 ASN B CA 1
ATOM 5584 C C . ASN B 1 72 ? 3.059 39.281 32 1 85.69 72 ASN B C 1
ATOM 5586 O O . ASN B 1 72 ? 2.561 38.25 32.469 1 85.69 72 ASN B O 1
ATOM 5590 N N . PHE B 1 73 ? 2.887 39.719 30.875 1 86.62 73 PHE B N 1
ATOM 5591 C CA . PHE B 1 73 ? 1.957 39 30 1 86.62 73 PHE B CA 1
ATOM 5592 C C . PHE B 1 73 ? 2.619 37.781 29.391 1 86.62 73 PHE B C 1
ATOM 5594 O O . PHE B 1 73 ? 1.953 36.781 29.125 1 86.62 73 PHE B O 1
ATOM 5601 N N . LEU B 1 74 ? 3.879 37.781 29.219 1 88.19 74 LEU B N 1
ATOM 5602 C CA . LEU B 1 74 ? 4.559 36.688 28.531 1 88.19 74 LEU B CA 1
ATOM 5603 C C . LEU B 1 74 ? 5.055 35.656 29.516 1 88.19 74 LEU B C 1
ATOM 5605 O O . LEU B 1 74 ? 5.297 34.5 29.125 1 88.19 74 LEU B O 1
ATOM 5609 N N . ASN B 1 75 ? 5.156 35.906 30.734 1 89.94 75 ASN B N 1
ATOM 5610 C CA . ASN B 1 75 ? 5.734 35.031 31.75 1 89.94 75 ASN B CA 1
ATOM 5611 C C . ASN B 1 75 ? 4.988 33.719 31.844 1 89.94 75 ASN B C 1
ATOM 5613 O O . ASN B 1 75 ? 5.605 32.656 31.953 1 89.94 75 ASN B O 1
ATOM 5617 N N . PRO B 1 76 ? 3.719 33.812 31.766 1 91.62 76 PRO B N 1
ATOM 5618 C CA . PRO B 1 76 ? 2.994 32.531 31.891 1 91.62 76 PRO B CA 1
ATOM 5619 C C . PRO B 1 76 ? 3.271 31.594 30.734 1 91.62 76 PRO B C 1
ATOM 5621 O O . PRO B 1 76 ? 3.029 30.391 30.859 1 91.62 76 PRO B O 1
ATOM 5624 N N . PHE B 1 77 ? 3.764 32.062 29.672 1 93.19 77 PHE B N 1
ATOM 5625 C CA . PHE B 1 77 ? 3.914 31.234 28.469 1 93.19 77 PHE B CA 1
ATOM 5626 C C . PHE B 1 77 ? 5.363 30.812 28.297 1 93.19 77 PHE B C 1
ATOM 5628 O O . PHE B 1 77 ? 5.699 30.141 27.312 1 93.19 77 PHE B O 1
ATOM 5635 N N . GLN B 1 78 ? 6.207 31.078 29.203 1 91.12 78 GLN B N 1
ATOM 5636 C CA . GLN B 1 78 ? 7.633 30.828 29.031 1 91.12 78 GLN B CA 1
ATOM 5637 C C . GLN B 1 78 ? 7.926 29.328 28.953 1 91.12 78 GLN B C 1
ATOM 5639 O O . GLN B 1 78 ? 8.727 28.891 28.125 1 91.12 78 GLN B O 1
ATOM 5644 N N . GLU B 1 79 ? 7.344 28.625 29.812 1 91.5 79 GLU B N 1
ATOM 5645 C CA . GLU B 1 79 ? 7.551 27.188 29.797 1 91.5 79 GLU B CA 1
ATOM 5646 C C . GLU B 1 79 ? 7.066 26.562 28.484 1 91.5 79 GLU B C 1
ATOM 5648 O O . GLU B 1 79 ? 7.754 25.734 27.891 1 91.5 79 GLU B O 1
ATOM 5653 N N . ALA B 1 80 ? 5.922 26.938 28.094 1 92.94 80 ALA B N 1
ATOM 5654 C CA . ALA B 1 80 ? 5.336 26.422 26.859 1 92.94 80 ALA B CA 1
ATOM 5655 C C . ALA B 1 80 ? 6.156 26.859 25.641 1 92.94 80 ALA B C 1
ATOM 5657 O O . ALA B 1 80 ? 6.203 26.156 24.625 1 92.94 80 ALA B O 1
ATOM 5658 N N . LEU B 1 81 ? 6.793 28 25.75 1 91.75 81 LEU B N 1
ATOM 5659 C CA . LEU B 1 81 ? 7.652 28.5 24.672 1 91.75 81 LEU B CA 1
ATOM 5660 C C . LEU B 1 81 ? 8.867 27.594 24.5 1 91.75 81 LEU B C 1
ATOM 5662 O O . LEU B 1 81 ? 9.266 27.297 23.375 1 91.75 81 LEU B O 1
ATOM 5666 N N . ASN B 1 82 ? 9.383 27.078 25.594 1 89.56 82 ASN B N 1
ATOM 5667 C CA . ASN B 1 82 ? 10.555 26.203 25.547 1 89.56 82 ASN B CA 1
ATOM 5668 C C . ASN B 1 82 ? 10.219 24.828 24.984 1 89.56 82 ASN B C 1
ATOM 5670 O O . ASN B 1 82 ? 11.078 24.172 24.391 1 89.56 82 ASN B O 1
ATOM 5674 N N . GLU B 1 83 ? 9.031 24.5 25.094 1 91.5 83 GLU B N 1
ATOM 5675 C CA . GLU B 1 83 ? 8.594 23.188 24.594 1 91.5 83 GLU B CA 1
ATOM 5676 C C . GLU B 1 83 ? 8.008 23.312 23.188 1 91.5 83 GLU B C 1
ATOM 5678 O O . GLU B 1 83 ? 7.543 22.328 22.609 1 91.5 83 GLU B O 1
ATOM 5683 N N . TYR B 1 84 ? 7.977 24.484 22.625 1 92.94 84 TYR B N 1
ATOM 5684 C CA . TYR B 1 84 ? 7.488 24.781 21.297 1 92.94 84 TYR B CA 1
ATOM 5685 C C . TYR B 1 84 ? 5.977 24.594 21.203 1 92.94 84 TYR B C 1
ATOM 5687 O O . TYR B 1 84 ? 5.434 24.312 20.141 1 92.94 84 TYR B O 1
ATOM 5695 N N . ASP B 1 85 ? 5.312 24.719 22.344 1 94.62 85 ASP B N 1
ATOM 5696 C CA . ASP B 1 85 ? 3.857 24.609 22.375 1 94.62 85 ASP B CA 1
ATOM 5697 C C . ASP B 1 85 ? 3.197 25.969 22.109 1 94.62 85 ASP B C 1
ATOM 5699 O O . ASP B 1 85 ? 1.992 26.031 21.859 1 94.62 85 ASP B O 1
ATOM 5703 N N . VAL B 1 86 ? 4.055 27 22.203 1 95 86 VAL B N 1
ATOM 5704 C CA . VAL B 1 86 ? 3.568 28.359 21.969 1 95 86 VAL B CA 1
ATOM 5705 C C . VAL B 1 86 ? 4.523 29.094 21.031 1 95 86 VAL B C 1
ATOM 5707 O O . VAL B 1 86 ? 5.699 28.734 20.922 1 95 86 VAL B O 1
ATOM 5710 N N . TYR B 1 87 ? 3.984 29.984 20.312 1 92.94 87 TYR B N 1
ATOM 5711 C CA . TYR B 1 87 ? 4.781 30.875 19.469 1 92.94 87 TYR B CA 1
ATOM 5712 C C . TYR B 1 87 ? 4.496 32.344 19.781 1 92.94 87 TYR B C 1
ATOM 5714 O O . TYR B 1 87 ? 3.336 32.75 19.891 1 92.94 87 TYR B O 1
ATOM 5722 N N . ILE B 1 88 ? 5.551 33.094 20.016 1 89.5 88 ILE B N 1
ATOM 5723 C CA . ILE B 1 88 ? 5.422 34.5 20.328 1 89.5 88 ILE B CA 1
ATOM 5724 C C . ILE B 1 88 ? 5.945 35.344 19.156 1 89.5 88 ILE B C 1
ATOM 5726 O O . ILE B 1 88 ? 7.004 35.062 18.609 1 89.5 88 ILE B O 1
ATOM 5730 N N . ARG B 1 89 ? 5.156 36.281 18.797 1 87.31 89 ARG B N 1
ATOM 5731 C CA . ARG B 1 89 ? 5.531 37.188 17.719 1 87.31 89 ARG B CA 1
ATOM 5732 C C . ARG B 1 89 ? 5.414 38.656 18.172 1 87.31 89 ARG B C 1
ATOM 5734 O O . ARG B 1 89 ? 4.418 39.031 18.781 1 87.31 89 ARG B O 1
ATOM 5741 N N . GLN B 1 90 ? 6.492 39.344 17.922 1 79.06 90 GLN B N 1
ATOM 5742 C CA . GLN B 1 90 ? 6.418 40.781 18.125 1 79.06 90 GLN B CA 1
ATOM 5743 C C . GLN B 1 90 ? 6.047 41.5 16.844 1 79.06 90 GLN B C 1
ATOM 5745 O O . GLN B 1 90 ? 6.762 41.406 15.844 1 79.06 90 GLN B O 1
ATOM 5750 N N . GLU B 1 91 ? 5 42.188 16.828 1 72.06 91 GLU B N 1
ATOM 5751 C CA . GLU B 1 91 ? 4.43 42.75 15.609 1 72.06 91 GLU B CA 1
ATOM 5752 C C . GLU B 1 91 ? 5.273 43.906 15.094 1 72.06 91 GLU B C 1
ATOM 5754 O O . GLU B 1 91 ? 5.359 44.125 13.883 1 72.06 91 GLU B O 1
ATOM 5759 N N . SER B 1 92 ? 5.914 44.625 15.93 1 62.72 92 SER B N 1
ATOM 5760 C CA . SER B 1 92 ? 6.75 45.719 15.453 1 62.72 92 SER B CA 1
ATOM 5761 C C . SER B 1 92 ? 8.008 45.219 14.758 1 62.72 92 SER B C 1
ATOM 5763 O O . SER B 1 92 ? 8.484 45.812 13.805 1 62.72 92 SER B O 1
ATOM 5765 N N . LEU B 1 93 ? 8.43 44.094 15.211 1 54.44 93 LEU B N 1
ATOM 5766 C CA . LEU B 1 93 ? 9.672 43.562 14.68 1 54.44 93 LEU B CA 1
ATOM 5767 C C . LEU B 1 93 ? 9.391 42.562 13.547 1 54.44 93 LEU B C 1
ATOM 5769 O O . LEU B 1 93 ? 10.273 42.281 12.727 1 54.44 93 LEU B O 1
ATOM 5773 N N . ALA B 1 94 ? 8.258 42.094 13.516 1 55.38 94 ALA B N 1
ATOM 5774 C CA . ALA B 1 94 ? 7.879 41 12.594 1 55.38 94 ALA B CA 1
ATOM 5775 C C . ALA B 1 94 ? 7.977 41.469 11.141 1 55.38 94 ALA B C 1
ATOM 5777 O O . ALA B 1 94 ? 8.172 40.656 10.234 1 55.38 94 ALA B O 1
ATOM 5778 N N . THR B 1 95 ? 7.723 42.812 10.961 1 51.91 95 THR B N 1
ATOM 5779 C CA . THR B 1 95 ? 7.867 43.281 9.594 1 51.91 95 THR B CA 1
ATOM 5780 C C . THR B 1 95 ? 9.328 43.25 9.156 1 51.91 95 THR B C 1
ATOM 5782 O O . THR B 1 95 ? 9.633 43.406 7.977 1 51.91 95 THR B O 1
ATOM 5785 N N . LEU B 1 96 ? 10.141 43.031 10.148 1 46.75 96 LEU B N 1
ATOM 5786 C CA . LEU B 1 96 ? 11.555 42.969 9.766 1 46.75 96 LEU B CA 1
ATOM 5787 C C . LEU B 1 96 ? 11.93 41.562 9.305 1 46.75 96 LEU B C 1
ATOM 5789 O O . LEU B 1 96 ? 11.617 40.594 9.977 1 46.75 96 LEU B O 1
ATOM 5793 N N . SER B 1 97 ? 11.867 41.312 8.125 1 47.03 97 SER B N 1
ATOM 5794 C CA . SER B 1 97 ? 11.984 40.156 7.238 1 47.03 97 SER B CA 1
ATOM 5795 C C . SER B 1 97 ? 12.984 39.125 7.777 1 47.03 97 SER B C 1
ATOM 5797 O O . SER B 1 97 ? 13.125 38.031 7.23 1 47.03 97 SER B O 1
ATOM 5799 N N . THR B 1 98 ? 13.953 39.562 8.57 1 45.78 98 THR B N 1
ATOM 5800 C CA . THR B 1 98 ? 15.141 38.719 8.633 1 45.78 98 THR B CA 1
ATOM 5801 C C . THR B 1 98 ? 14.875 37.5 9.492 1 45.78 98 THR B C 1
ATOM 5803 O O . THR B 1 98 ? 15.719 36.594 9.555 1 45.78 98 THR B O 1
ATOM 5806 N N . LEU B 1 99 ? 13.867 37.5 10.312 1 50.31 99 LEU B N 1
ATOM 5807 C CA . LEU B 1 99 ? 13.852 36.344 11.211 1 50.31 99 LEU B CA 1
ATOM 5808 C C . LEU B 1 99 ? 13.195 35.156 10.539 1 50.31 99 LEU B C 1
ATOM 5810 O O . LEU B 1 99 ? 12.117 35.281 9.945 1 50.31 99 LEU B O 1
ATOM 5814 N N . SER B 1 100 ? 13.961 34.125 10.18 1 53.12 100 SER B N 1
ATOM 5815 C CA . SER B 1 100 ? 13.664 32.875 9.539 1 53.12 100 SER B CA 1
ATOM 5816 C C . SER B 1 100 ? 12.352 32.281 10.062 1 53.12 100 SER B C 1
ATOM 5818 O O . SER B 1 100 ? 11.727 31.453 9.398 1 53.12 100 SER B O 1
ATOM 5820 N N . TYR B 1 101 ? 11.812 32.844 11.266 1 63.88 101 TYR B N 1
ATOM 5821 C CA . TYR B 1 101 ? 10.656 32.188 11.852 1 63.88 101 TYR B CA 1
ATOM 5822 C C . TYR B 1 101 ? 9.523 33.156 12.094 1 63.88 101 TYR B C 1
ATOM 5824 O O . TYR B 1 101 ? 9.328 33.625 13.219 1 63.88 101 TYR B O 1
ATOM 5832 N N . ASN B 1 102 ? 8.906 33.719 11.023 1 82.44 102 ASN B N 1
ATOM 5833 C CA . ASN B 1 102 ? 7.781 34.625 11.188 1 82.44 102 ASN B CA 1
ATOM 5834 C C . ASN B 1 102 ? 6.457 33.938 10.828 1 82.44 102 ASN B C 1
ATOM 5836 O O . ASN B 1 102 ? 5.988 34.062 9.695 1 82.44 102 ASN B O 1
ATOM 5840 N N . TYR B 1 103 ? 5.824 33.375 11.891 1 89.5 103 TYR B N 1
ATOM 5841 C CA . TYR B 1 103 ? 4.52 32.75 11.68 1 89.5 103 TYR B CA 1
ATOM 5842 C C . TYR B 1 103 ? 3.395 33.75 11.961 1 89.5 103 TYR B C 1
ATOM 5844 O O . TYR B 1 103 ? 3.293 34.281 13.062 1 89.5 103 TYR B O 1
ATOM 5852 N N . VAL B 1 104 ? 2.643 34 10.977 1 92.94 104 VAL B N 1
ATOM 5853 C CA . VAL B 1 104 ? 1.51 34.875 11.18 1 92.94 104 VAL B CA 1
ATOM 5854 C C . VAL B 1 104 ? 0.484 34.219 12.094 1 92.94 104 VAL B C 1
ATOM 5856 O O . VAL B 1 104 ? 0.19 33.031 11.938 1 92.94 104 VAL B O 1
ATOM 5859 N N . PRO B 1 105 ? 0.019 34.969 13.109 1 95.38 105 PRO B N 1
ATOM 5860 C CA . PRO B 1 105 ? -1.022 34.375 13.953 1 95.38 105 PRO B CA 1
ATOM 5861 C C . PRO B 1 105 ? -2.285 34.031 13.172 1 95.38 105 PRO B C 1
ATOM 5863 O O . PRO B 1 105 ? -2.764 34.812 12.367 1 95.38 105 PRO B O 1
ATOM 5866 N N . TYR B 1 106 ? -2.717 32.812 13.375 1 97.44 106 TYR B N 1
ATOM 5867 C CA . TYR B 1 106 ? -3.822 32.281 12.586 1 97.44 106 TYR B CA 1
ATOM 5868 C C . TYR B 1 106 ? -4.777 31.469 13.453 1 97.44 106 TYR B C 1
ATOM 5870 O O . TYR B 1 106 ? -4.344 30.719 14.336 1 97.44 106 TYR B O 1
ATOM 5878 N N . VAL B 1 107 ? -6.059 31.719 13.312 1 98.25 107 VAL B N 1
ATOM 5879 C CA . VAL B 1 107 ? -7.078 30.906 13.969 1 98.25 107 VAL B CA 1
ATOM 5880 C C . VAL B 1 107 ? -8.023 30.312 12.93 1 98.25 107 VAL B C 1
ATOM 5882 O O . VAL B 1 107 ? -8.344 30.969 11.938 1 98.25 107 VAL B O 1
ATOM 5885 N N . GLY B 1 108 ? -8.305 29.062 13.078 1 98.12 108 GLY B N 1
ATOM 5886 C CA . GLY B 1 108 ? -9.219 28.391 12.18 1 98.12 108 GLY B CA 1
ATOM 5887 C C . GLY B 1 108 ? -9.734 27.078 12.727 1 98.12 108 GLY B C 1
ATOM 5888 O O . GLY B 1 108 ? -9.203 26.547 13.711 1 98.12 108 GLY B O 1
ATOM 5889 N N . ASN B 1 109 ? -10.836 26.578 12.125 1 97.38 109 ASN B N 1
ATOM 5890 C CA . ASN B 1 109 ? -11.414 25.312 12.57 1 97.38 109 ASN B CA 1
ATOM 5891 C C . ASN B 1 109 ? -11.914 24.469 11.391 1 97.38 109 ASN B C 1
ATOM 5893 O O . ASN B 1 109 ? -12.703 23.547 11.578 1 97.38 109 ASN B O 1
ATOM 5897 N N . GLY B 1 110 ? -11.531 24.859 10.203 1 97.25 110 GLY B N 1
ATOM 5898 C CA . GLY B 1 110 ? -11.938 24.109 9.023 1 97.25 110 GLY B CA 1
ATOM 5899 C C . GLY B 1 110 ? -13.102 24.75 8.289 1 97.25 110 GLY B C 1
ATOM 5900 O O . GLY B 1 110 ? -13.289 24.516 7.09 1 97.25 110 GLY B O 1
ATOM 5901 N N . LEU B 1 111 ? -13.938 25.469 9 1 96.88 111 LEU B N 1
ATOM 5902 C CA . LEU B 1 111 ? -15.078 26.141 8.398 1 96.88 111 LEU B CA 1
ATOM 5903 C C . LEU B 1 111 ? -14.781 27.625 8.188 1 96.88 111 LEU B C 1
ATOM 5905 O O . LEU B 1 111 ? -15.141 28.188 7.152 1 96.88 111 LEU B O 1
ATOM 5909 N N . ILE B 1 112 ? -14.195 28.219 9.188 1 98.06 112 ILE B N 1
ATOM 5910 C CA . ILE B 1 112 ? -13.797 29.625 9.094 1 98.06 112 ILE B CA 1
ATOM 5911 C C . ILE B 1 112 ? -12.328 29.781 9.5 1 98.06 112 ILE B C 1
ATOM 5913 O O . ILE B 1 112 ? -11.82 29 10.312 1 98.06 112 ILE B O 1
ATOM 5917 N N . GLY B 1 113 ? -11.648 30.656 8.891 1 97.75 113 GLY B N 1
ATOM 5918 C CA . GLY B 1 113 ? -10.266 30.969 9.227 1 97.75 113 GLY B CA 1
ATOM 5919 C C . GLY B 1 113 ? -9.93 32.438 9.062 1 97.75 113 GLY B C 1
ATOM 5920 O O . GLY B 1 113 ? -10.555 33.125 8.258 1 97.75 113 GLY B O 1
ATOM 5921 N N . LEU B 1 114 ? -9.008 32.906 9.891 1 96.25 114 LEU B N 1
ATOM 5922 C CA . LEU B 1 114 ? -8.609 34.312 9.805 1 96.25 114 LEU B CA 1
ATOM 5923 C C . LEU B 1 114 ? -7.215 34.531 10.398 1 96.25 114 LEU B C 1
ATOM 5925 O O . LEU B 1 114 ? -6.871 33.906 11.406 1 96.25 114 LEU B O 1
ATOM 5929 N N . THR B 1 115 ? -6.535 35.312 9.719 1 95.94 115 THR B N 1
ATOM 5930 C CA . THR B 1 115 ? -5.297 35.781 10.32 1 95.94 115 THR B CA 1
ATOM 5931 C C . THR B 1 115 ? -5.574 36.906 11.32 1 95.94 115 THR B C 1
ATOM 5933 O O . THR B 1 115 ? -6.688 37.438 11.375 1 95.94 115 THR B O 1
ATOM 5936 N N . LEU B 1 116 ? -4.77 37.25 12.164 1 94.06 116 LEU B N 1
ATOM 5937 C CA . LEU B 1 116 ? -5.047 38.25 13.203 1 94.06 116 LEU B CA 1
ATOM 5938 C C . LEU B 1 116 ? -4.25 39.5 12.961 1 94.06 116 LEU B C 1
ATOM 5940 O O . LEU B 1 116 ? -3.779 40.156 13.914 1 94.06 116 LEU B O 1
ATOM 5944 N N . ASP B 1 117 ? -4.18 39.781 11.688 1 90 117 ASP B N 1
ATOM 5945 C CA . ASP B 1 117 ? -3.719 41.094 11.32 1 90 117 ASP B CA 1
ATOM 5946 C C . ASP B 1 117 ? -4.809 42.156 11.555 1 90 117 ASP B C 1
ATOM 5948 O O . ASP B 1 117 ? -5.98 41.812 11.711 1 90 117 ASP B O 1
ATOM 5952 N N . HIS B 1 118 ? -4.426 43.375 11.578 1 89.31 118 HIS B N 1
ATOM 5953 C CA . HIS B 1 118 ? -5.387 44.406 11.867 1 89.31 118 HIS B CA 1
ATOM 5954 C C . HIS B 1 118 ? -6.477 44.469 10.805 1 89.31 118 HIS B C 1
ATOM 5956 O O . HIS B 1 118 ? -7.633 44.781 11.109 1 89.31 118 HIS B O 1
ATOM 5962 N N . ASP B 1 119 ? -6.137 44.188 9.602 1 90.5 119 ASP B N 1
ATOM 5963 C CA . ASP B 1 119 ? -7.109 44.219 8.508 1 90.5 119 ASP B CA 1
ATOM 5964 C C . ASP B 1 119 ? -7.465 42.844 8.023 1 90.5 119 ASP B C 1
ATOM 5966 O O . ASP B 1 119 ? -7.762 42.625 6.84 1 90.5 119 ASP B O 1
ATOM 5970 N N . ALA B 1 120 ? -7.473 41.969 8.938 1 94.12 120 ALA B N 1
ATOM 5971 C CA . ALA B 1 120 ? -7.734 40.562 8.562 1 94.12 120 ALA B CA 1
ATOM 5972 C C . ALA B 1 120 ? -9.219 40.375 8.258 1 94.12 120 ALA B C 1
ATOM 5974 O O . ALA B 1 120 ? -10.078 41.031 8.828 1 94.12 120 ALA B O 1
ATOM 5975 N N . HIS B 1 121 ? -9.523 39.531 7.277 1 97.06 121 HIS B N 1
ATOM 5976 C CA . HIS B 1 121 ? -10.891 39.156 6.914 1 97.06 121 HIS B CA 1
ATOM 5977 C C . HIS B 1 121 ? -11.148 37.688 7.105 1 97.06 121 HIS B C 1
ATOM 5979 O O . HIS B 1 121 ? -10.203 36.875 7.18 1 97.06 121 HIS B O 1
ATOM 5985 N N . PHE B 1 122 ? -12.375 37.312 7.141 1 97.81 122 PHE B N 1
ATOM 5986 C CA . PHE B 1 122 ? -12.758 35.906 7.258 1 97.81 122 PHE B CA 1
ATOM 5987 C C . PHE B 1 122 ? -12.477 35.156 5.957 1 97.81 122 PHE B C 1
ATOM 5989 O O . PHE B 1 122 ? -12.555 35.75 4.871 1 97.81 122 PHE B O 1
ATOM 5996 N N . ASN B 1 123 ? -12.125 33.969 6.117 1 98.12 123 ASN B N 1
ATOM 5997 C CA . ASN B 1 123 ? -11.961 33.062 5.004 1 98.12 123 ASN B CA 1
ATOM 5998 C C . ASN B 1 123 ? -12.758 31.766 5.219 1 98.12 123 ASN B C 1
ATOM 6000 O O . ASN B 1 123 ? -12.828 31.266 6.336 1 98.12 123 ASN B O 1
ATOM 6004 N N . ILE B 1 124 ? -13.383 31.312 4.148 1 97.94 124 ILE B N 1
ATOM 6005 C CA . ILE B 1 124 ? -14.18 30.094 4.238 1 97.94 124 ILE B CA 1
ATOM 6006 C C . ILE B 1 124 ? -13.594 29.031 3.318 1 97.94 124 ILE B C 1
ATOM 6008 O O . ILE B 1 124 ? -12.586 29.266 2.646 1 97.94 124 ILE B O 1
ATOM 6012 N N . LYS B 1 125 ? -14.211 27.906 3.361 1 96.38 125 LYS B N 1
ATOM 6013 C CA . LYS B 1 125 ? -13.633 26.719 2.719 1 96.38 125 LYS B CA 1
ATOM 6014 C C . LYS B 1 125 ? -13.82 26.781 1.205 1 96.38 125 LYS B C 1
ATOM 6016 O O . LYS B 1 125 ? -14.922 27.047 0.72 1 96.38 125 LYS B O 1
ATOM 6021 N N . HIS B 1 126 ? -12.805 26.641 0.501 1 94.38 126 HIS B N 1
ATOM 6022 C CA . HIS B 1 126 ? -12.773 26.422 -0.941 1 94.38 126 HIS B CA 1
ATOM 6023 C C . HIS B 1 126 ? -11.695 25.422 -1.324 1 94.38 126 HIS B C 1
ATOM 6025 O O . HIS B 1 126 ? -10.508 25.641 -1.065 1 94.38 126 HIS B O 1
ATOM 6031 N N . GLY B 1 127 ? -12.156 24.328 -1.896 1 91.94 127 GLY B N 1
ATOM 6032 C CA . GLY B 1 127 ? -11.195 23.281 -2.182 1 91.94 127 GLY B CA 1
ATOM 6033 C C . GLY B 1 127 ? -10.68 22.594 -0.934 1 91.94 127 GLY B C 1
ATOM 6034 O O . GLY B 1 127 ? -11.469 22.094 -0.122 1 91.94 127 GLY B O 1
ATOM 6035 N N . ARG B 1 128 ? -9.258 22.656 -0.797 1 93.62 128 ARG B N 1
ATOM 6036 C CA . ARG B 1 128 ? -8.656 21.922 0.311 1 93.62 128 ARG B CA 1
ATOM 6037 C C . ARG B 1 128 ? -8.289 22.859 1.456 1 93.62 128 ARG B C 1
ATOM 6039 O O . ARG B 1 128 ? -7.863 22.406 2.523 1 93.62 128 ARG B O 1
ATOM 6046 N N . SER B 1 129 ? -8.5 24.109 1.296 1 96.06 129 SER B N 1
ATOM 6047 C CA . SER B 1 129 ? -8.094 25.078 2.309 1 96.06 129 SER B CA 1
ATOM 6048 C C . SER B 1 129 ? -9.164 26.156 2.51 1 96.06 129 SER B C 1
ATOM 6050 O O . SER B 1 129 ? -10.18 26.156 1.817 1 96.06 129 SER B O 1
ATOM 6052 N N . LEU B 1 130 ? -8.93 26.938 3.529 1 97.69 130 LEU B N 1
ATOM 6053 C CA . LEU B 1 130 ? -9.797 28.078 3.771 1 97.69 130 LEU B CA 1
ATOM 6054 C C . LEU B 1 130 ? -9.312 29.297 2.99 1 97.69 130 LEU B C 1
ATOM 6056 O O . LEU B 1 130 ? -8.898 30.297 3.582 1 97.69 130 LEU B O 1
ATOM 6060 N N . SER B 1 131 ? -9.539 29.188 1.637 1 96.12 131 SER B N 1
ATOM 6061 C CA . SER B 1 131 ? -8.883 30.156 0.756 1 96.12 131 SER B CA 1
ATOM 6062 C C . SER B 1 131 ? -9.891 31.125 0.15 1 96.12 131 SER B C 1
ATOM 6064 O O . SER B 1 131 ? -9.508 32.062 -0.561 1 96.12 131 SER B O 1
ATOM 6066 N N . LEU B 1 132 ? -11.172 31 0.416 1 96.94 132 LEU B N 1
ATOM 6067 C CA . LEU B 1 132 ? -12.172 31.906 -0.133 1 96.94 132 LEU B CA 1
ATOM 6068 C C . LEU B 1 132 ? -12.414 33.094 0.807 1 96.94 132 LEU B C 1
ATOM 6070 O O . LEU B 1 132 ? -12.977 32.906 1.894 1 96.94 132 LEU B O 1
ATOM 6074 N N . PRO B 1 133 ? -12.086 34.219 0.431 1 96.62 133 PRO B N 1
ATOM 6075 C CA . PRO B 1 133 ? -12.211 35.375 1.32 1 96.62 133 PRO B CA 1
ATOM 6076 C C . PRO B 1 133 ? -13.641 35.906 1.432 1 96.62 133 PRO B C 1
ATOM 6078 O O . PRO B 1 133 ? -14.352 35.969 0.426 1 96.62 133 PRO B O 1
ATOM 6081 N N . VAL B 1 134 ? -14.062 36.062 2.643 1 96.81 134 VAL B N 1
ATOM 6082 C CA . VAL B 1 134 ? -15.242 36.844 2.979 1 96.81 134 VAL B CA 1
ATOM 6083 C C . VAL B 1 134 ? -14.805 38.219 3.479 1 96.81 134 VAL B C 1
ATOM 6085 O O . VAL B 1 134 ? -14.43 38.375 4.645 1 96.81 134 VAL B O 1
ATOM 6088 N N . TYR B 1 135 ? -14.766 39.188 2.691 1 95.19 135 TYR B N 1
ATOM 6089 C CA . TYR B 1 135 ? -14.172 40.5 2.994 1 95.19 135 TYR B CA 1
ATOM 6090 C C . TYR B 1 135 ? -14.938 41.188 4.102 1 95.19 135 TYR B C 1
ATOM 6092 O O . TYR B 1 135 ? -15.32 42.375 3.959 1 95.19 135 TYR B O 1
ATOM 6100 N N . TYR B 1 136 ? -15.25 40.469 5.066 1 97.12 136 TYR B N 1
ATOM 6101 C CA . TYR B 1 136 ? -15.719 40.969 6.352 1 97.12 136 TYR B CA 1
ATOM 6102 C C . TYR B 1 136 ? -14.594 41 7.379 1 97.12 136 TYR B C 1
ATOM 6104 O O . TYR B 1 136 ? -14.016 39.969 7.691 1 97.12 136 TYR B O 1
ATOM 6112 N N . HIS B 1 137 ? -14.258 42.156 7.879 1 96.5 137 HIS B N 1
ATOM 6113 C CA . HIS B 1 137 ? -13.203 42.344 8.867 1 96.5 137 HIS B CA 1
ATOM 6114 C C . HIS B 1 137 ? -13.773 42.375 10.281 1 96.5 137 HIS B C 1
ATOM 6116 O O . HIS B 1 137 ? -14.203 43.438 10.742 1 96.5 137 HIS B O 1
ATOM 6122 N N . PRO B 1 138 ? -13.672 41.312 11.031 1 96.19 138 PRO B N 1
ATOM 6123 C CA . PRO B 1 138 ? -14.461 41.188 12.258 1 96.19 138 PRO B CA 1
ATOM 6124 C C . PRO B 1 138 ? -13.758 41.75 13.484 1 96.19 138 PRO B C 1
ATOM 6126 O O . PRO B 1 138 ? -14.375 41.906 14.539 1 96.19 138 PRO B O 1
ATOM 6129 N N . LEU B 1 139 ? -12.516 42.188 13.461 1 95.5 139 LEU B N 1
ATOM 6130 C CA . LEU B 1 139 ? -11.703 42.406 14.656 1 95.5 139 LEU B CA 1
ATOM 6131 C C . LEU B 1 139 ? -11.93 43.781 15.227 1 95.5 139 LEU B C 1
ATOM 6133 O O . LEU B 1 139 ? -11.891 44.781 14.492 1 95.5 139 LEU B O 1
ATOM 6137 N N . TYR B 1 140 ? -12.273 43.812 16.516 1 95 140 TYR B N 1
ATOM 6138 C CA . TYR B 1 140 ? -12.227 45.031 17.312 1 95 140 TYR B CA 1
ATOM 6139 C C . TYR B 1 140 ? -10.852 45.219 17.938 1 95 140 TYR B C 1
ATOM 6141 O O . TYR B 1 140 ? -10.406 44.406 18.75 1 95 140 TYR B O 1
ATOM 6149 N N . ILE B 1 141 ? -10.156 46.219 17.547 1 93 141 ILE B N 1
ATOM 6150 C CA . ILE B 1 141 ? -8.82 46.469 18.078 1 93 141 ILE B CA 1
ATOM 6151 C C . ILE B 1 141 ? -8.703 47.938 18.516 1 93 141 ILE B C 1
ATOM 6153 O O . ILE B 1 141 ? -9.125 48.844 17.781 1 93 141 ILE B O 1
ATOM 6157 N N . ILE B 1 142 ? -8.188 48.094 19.641 1 91.38 142 ILE B N 1
ATOM 6158 C CA . ILE B 1 142 ? -8.008 49.438 20.156 1 91.38 142 ILE B CA 1
ATOM 6159 C C . ILE B 1 142 ? -6.902 50.125 19.375 1 91.38 142 ILE B C 1
ATOM 6161 O O . ILE B 1 142 ? -5.805 49.594 19.219 1 91.38 142 ILE B O 1
ATOM 6165 N N . GLU B 1 143 ? -7.312 51.344 18.906 1 85.69 143 GLU B N 1
ATOM 6166 C CA . GLU B 1 143 ? -6.375 52.094 18.094 1 85.69 143 GLU B CA 1
ATOM 6167 C C . GLU B 1 143 ? -5.602 53.094 18.953 1 85.69 143 GLU B C 1
ATOM 6169 O O . GLU B 1 143 ? -6.148 54.125 19.375 1 85.69 143 GLU B O 1
ATOM 6174 N N . ASP B 1 144 ? -4.496 52.656 19.344 1 76.56 144 ASP B N 1
ATOM 6175 C CA . ASP B 1 144 ? -3.596 53.562 20.047 1 76.56 144 ASP B CA 1
ATOM 6176 C C . ASP B 1 144 ? -2.172 53.469 19.5 1 76.56 144 ASP B C 1
ATOM 6178 O O . ASP B 1 144 ? -1.571 52.375 19.547 1 76.56 144 ASP B O 1
ATOM 6182 N N . TYR B 1 145 ? -1.715 54.594 18.984 1 66.56 145 TYR B N 1
ATOM 6183 C CA . TYR B 1 145 ? -0.461 54.594 18.234 1 66.56 145 TYR B CA 1
ATOM 6184 C C . TYR B 1 145 ? 0.724 54.312 19.156 1 66.56 145 TYR B C 1
ATOM 6186 O O . TYR B 1 145 ? 1.783 53.906 18.688 1 66.56 145 TYR B O 1
ATOM 6194 N N . ASP B 1 146 ? 0.569 54.438 20.328 1 73.38 146 ASP B N 1
ATOM 6195 C CA . ASP B 1 146 ? 1.733 54.344 21.203 1 73.38 146 ASP B CA 1
ATOM 6196 C C . ASP B 1 146 ? 1.831 52.938 21.812 1 73.38 146 ASP B C 1
ATOM 6198 O O . ASP B 1 146 ? 2.709 52.656 22.625 1 73.38 146 ASP B O 1
ATOM 6202 N N . MET B 1 147 ? 1.096 52.031 21.281 1 81.38 147 MET B N 1
ATOM 6203 C CA . MET B 1 147 ? 1.053 50.719 21.953 1 81.38 147 MET B CA 1
ATOM 6204 C C . MET B 1 147 ? 1.943 49.719 21.25 1 81.38 147 MET B C 1
ATOM 6206 O O . MET B 1 147 ? 1.999 49.688 20.016 1 81.38 147 MET B O 1
ATOM 6210 N N . ARG B 1 148 ? 2.699 49 22.047 1 84.69 148 ARG B N 1
ATOM 6211 C CA . ARG B 1 148 ? 3.422 47.844 21.547 1 84.69 148 ARG B CA 1
ATOM 6212 C C . ARG B 1 148 ? 2.545 46.594 21.594 1 84.69 148 ARG B C 1
ATOM 6214 O O . ARG B 1 148 ? 1.799 46.406 22.562 1 84.69 148 ARG B O 1
ATOM 6221 N N . GLU B 1 149 ? 2.602 45.875 20.484 1 89.5 149 GLU B N 1
ATOM 6222 C CA . GLU B 1 149 ? 1.704 44.75 20.375 1 89.5 149 GLU B CA 1
ATOM 6223 C C . GLU B 1 149 ? 2.486 43.438 20.281 1 89.5 149 GLU B C 1
ATOM 6225 O O . GLU B 1 149 ? 3.523 43.375 19.609 1 89.5 149 GLU B O 1
ATOM 6230 N N . TYR B 1 150 ? 2.031 42.406 21.031 1 89.06 150 TYR B N 1
ATOM 6231 C CA . TYR B 1 150 ? 2.568 41.031 21.016 1 89.06 150 TYR B CA 1
ATOM 6232 C C . TYR B 1 150 ? 1.46 40 20.812 1 89.06 150 TYR B C 1
ATOM 6234 O O . TYR B 1 150 ? 0.344 40.188 21.297 1 89.06 150 TYR B O 1
ATOM 6242 N N . THR B 1 151 ? 1.799 39.062 20.047 1 93 151 THR B N 1
ATOM 6243 C CA . THR B 1 151 ? 0.832 37.969 19.859 1 93 151 THR B CA 1
ATOM 6244 C C . THR B 1 151 ? 1.415 36.625 20.312 1 93 151 THR B C 1
ATOM 6246 O O . THR B 1 151 ? 2.598 36.375 20.109 1 93 151 THR B O 1
ATOM 6249 N N . VAL B 1 152 ? 0.628 35.844 21.016 1 94.31 152 VAL B N 1
ATOM 6250 C CA . VAL B 1 152 ? 1.006 34.531 21.484 1 94.31 152 VAL B CA 1
ATOM 6251 C C . VAL B 1 152 ? 0.008 33.5 20.984 1 94.31 152 VAL B C 1
ATOM 6253 O O . VAL B 1 152 ? -1.195 33.594 21.234 1 94.31 152 VAL B O 1
ATOM 6256 N N . THR B 1 153 ? 0.526 32.531 20.234 1 96.25 153 THR B N 1
ATOM 6257 C CA . THR B 1 153 ? -0.325 31.438 19.75 1 96.25 153 THR B CA 1
ATOM 6258 C C . THR B 1 153 ? -0.133 30.188 20.609 1 96.25 153 THR B C 1
ATOM 6260 O O . THR B 1 153 ? 0.952 29.609 20.625 1 96.25 153 THR B O 1
ATOM 6263 N N . GLU B 1 154 ? -1.158 29.812 21.25 1 96.81 154 GLU B N 1
ATOM 6264 C CA . GLU B 1 154 ? -1.144 28.562 22.016 1 96.81 154 GLU B CA 1
ATOM 6265 C C . GLU B 1 154 ? -1.625 27.391 21.156 1 96.81 154 GLU B C 1
ATOM 6267 O O . GLU B 1 154 ? -2.83 27.172 21.016 1 96.81 154 GLU B O 1
ATOM 6272 N N . TYR B 1 155 ? -0.775 26.547 20.828 1 97.5 155 TYR B N 1
ATOM 6273 C CA . TYR B 1 155 ? -1.104 25.469 19.906 1 97.5 155 TYR B CA 1
ATOM 6274 C C . TYR B 1 155 ? -1.982 24.422 20.594 1 97.5 155 TYR B C 1
ATOM 6276 O O . TYR B 1 155 ? -2.898 23.875 19.984 1 97.5 155 TYR B O 1
ATOM 6284 N N . ARG B 1 156 ? -1.809 24.156 21.812 1 96.69 156 ARG B N 1
ATOM 6285 C CA . ARG B 1 156 ? -2.494 23.078 22.516 1 96.69 156 ARG B CA 1
ATOM 6286 C C . ARG B 1 156 ? -3.951 23.438 22.781 1 96.69 156 ARG B C 1
ATOM 6288 O O . ARG B 1 156 ? -4.809 22.562 22.859 1 96.69 156 ARG B O 1
ATOM 6295 N N . LYS B 1 157 ? -4.184 24.719 22.859 1 97.56 157 LYS B N 1
ATOM 6296 C CA . LYS B 1 157 ? -5.539 25.141 23.203 1 97.56 157 LYS B CA 1
ATOM 6297 C C . LYS B 1 157 ? -6.242 25.766 22 1 97.56 157 LYS B C 1
ATOM 6299 O O . LYS B 1 157 ? -7.469 25.906 22 1 97.56 157 LYS B O 1
ATOM 6304 N N . GLY B 1 158 ? -5.52 26.078 21.031 1 97.94 158 GLY B N 1
ATOM 6305 C CA . GLY B 1 158 ? -6.102 26.703 19.844 1 97.94 158 GLY B CA 1
ATOM 6306 C C . GLY B 1 158 ? -6.555 28.125 20.078 1 97.94 158 GLY B C 1
ATOM 6307 O O . GLY B 1 158 ? -7.551 28.562 19.516 1 97.94 158 GLY B O 1
ATOM 6308 N N . ILE B 1 159 ? -5.863 28.859 21 1 98.25 159 ILE B N 1
ATOM 6309 C CA . ILE B 1 159 ? -6.211 30.234 21.328 1 98.25 159 ILE B CA 1
ATOM 6310 C C . ILE B 1 159 ? -5.035 31.156 21 1 98.25 159 ILE B C 1
ATOM 6312 O O . ILE B 1 159 ? -3.885 30.828 21.312 1 98.25 159 ILE B O 1
ATOM 6316 N N . VAL B 1 160 ? -5.34 32.219 20.344 1 98 160 VAL B N 1
ATOM 6317 C CA . VAL B 1 160 ? -4.32 33.219 20.078 1 98 160 VAL B CA 1
ATOM 6318 C C . VAL B 1 160 ? -4.543 34.438 20.969 1 98 160 VAL B C 1
ATOM 6320 O O . VAL B 1 160 ? -5.66 34.938 21.062 1 98 160 VAL B O 1
ATOM 6323 N N . HIS B 1 161 ? -3.525 34.844 21.641 1 96.56 161 HIS B N 1
ATOM 6324 C CA . HIS B 1 161 ? -3.564 36 22.516 1 96.56 161 HIS B CA 1
ATOM 6325 C C . HIS B 1 161 ? -2.873 37.219 21.875 1 96.56 161 HIS B C 1
ATOM 6327 O O . HIS B 1 161 ? -1.855 37.062 21.203 1 96.56 161 HIS B O 1
ATOM 6333 N N . ARG B 1 162 ? -3.451 38.281 22.031 1 94.81 162 ARG B N 1
ATOM 6334 C CA . ARG B 1 162 ? -2.842 39.562 21.641 1 94.81 162 ARG B CA 1
ATOM 6335 C C . ARG B 1 162 ? -2.754 40.5 22.844 1 94.81 162 ARG B C 1
ATOM 6337 O O . ARG B 1 162 ? -3.697 40.594 23.625 1 94.81 162 ARG B O 1
ATOM 6344 N N . PHE B 1 163 ? -1.619 41.125 23.016 1 92.75 163 PHE B N 1
ATOM 6345 C CA . PHE B 1 163 ? -1.407 42.062 24.109 1 92.75 163 PHE B CA 1
ATOM 6346 C C . PHE B 1 163 ? -0.951 43.406 23.594 1 92.75 163 PHE B C 1
ATOM 6348 O O . PHE B 1 163 ? -0.112 43.5 22.688 1 92.75 163 PHE B O 1
ATOM 6355 N N . GLN B 1 164 ? -1.553 44.344 24.109 1 91.56 164 GLN B N 1
ATOM 6356 C CA . GLN B 1 164 ? -1.157 45.719 23.828 1 91.56 164 GLN B CA 1
ATOM 6357 C C . GLN B 1 164 ? -0.742 46.438 25.109 1 91.56 164 GLN B C 1
ATOM 6359 O O . GLN B 1 164 ? -1.497 46.5 26.078 1 91.56 164 GLN B O 1
ATOM 6364 N N . CYS B 1 165 ? 0.441 46.938 25.062 1 89.06 165 CYS B N 1
ATOM 6365 C CA . CYS B 1 165 ? 0.978 47.656 26.219 1 89.06 165 CYS B CA 1
ATOM 6366 C C . CYS B 1 165 ? 1.299 49.094 25.875 1 89.06 165 CYS B C 1
ATOM 6368 O O . CYS B 1 165 ? 2.029 49.344 24.906 1 89.06 165 CYS B O 1
ATOM 6370 N N . SER B 1 166 ? 0.745 50 26.609 1 84.56 166 SER B N 1
ATOM 6371 C CA . SER B 1 166 ? 1.003 51.406 26.391 1 84.56 166 SER B CA 1
ATOM 6372 C C . SER B 1 166 ? 2.047 51.938 27.359 1 84.56 166 SER B C 1
ATOM 6374 O O . SER B 1 166 ? 2.277 51.344 28.422 1 84.56 166 SER B O 1
ATOM 6376 N N . ASN B 1 167 ? 2.633 53.031 27 1 80.5 167 ASN B N 1
ATOM 6377 C CA . ASN B 1 167 ? 3.59 53.688 27.875 1 80.5 167 ASN B CA 1
ATOM 6378 C C . ASN B 1 167 ? 2.893 54.375 29.047 1 80.5 167 ASN B C 1
ATOM 6380 O O . ASN B 1 167 ? 3.516 54.656 30.078 1 80.5 167 ASN B O 1
ATOM 6384 N N . SER B 1 168 ? 1.599 54.688 28.875 1 78.25 168 SER B N 1
ATOM 6385 C CA . SER B 1 168 ? 0.84 55.375 29.922 1 78.25 168 SER B CA 1
ATOM 6386 C C . SER B 1 168 ? 0.406 54.375 31 1 78.25 168 SER B C 1
ATOM 6388 O O . SER B 1 168 ? -0.104 54.812 32.062 1 78.25 168 SER B O 1
ATOM 6390 N N . GLY B 1 169 ? 0.612 53.094 30.75 1 81.06 169 GLY B N 1
ATOM 6391 C CA . GLY B 1 169 ? 0.275 52.094 31.734 1 81.06 169 GLY B CA 1
ATOM 6392 C C . GLY B 1 169 ? -0.936 51.25 31.359 1 81.06 169 GLY B C 1
ATOM 6393 O O . GLY B 1 169 ? -1.227 50.25 32 1 81.06 169 GLY B O 1
ATOM 6394 N N . LEU B 1 170 ? -1.672 51.688 30.328 1 87.94 170 LEU B N 1
ATOM 6395 C CA . LEU B 1 170 ? -2.846 50.969 29.891 1 87.94 170 LEU B CA 1
ATOM 63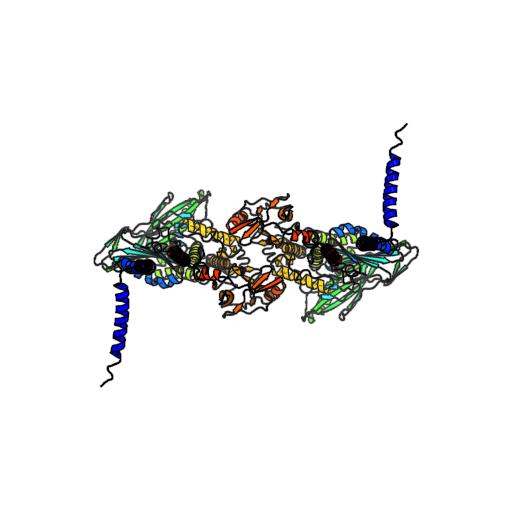96 C C . LEU B 1 170 ? -2.449 49.594 2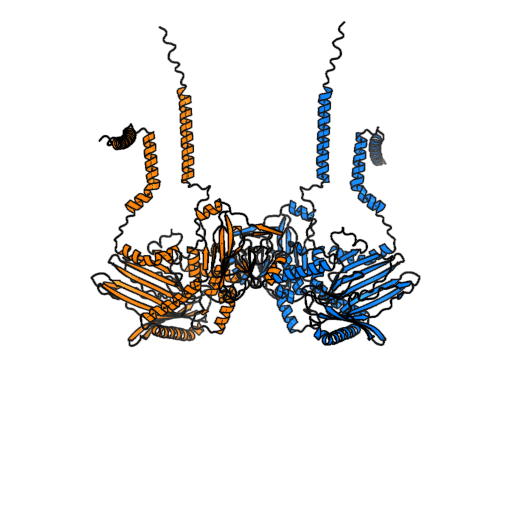9.344 1 87.94 170 LEU B C 1
ATOM 6398 O O . LEU B 1 170 ? -1.459 49.469 28.609 1 87.94 170 LEU B O 1
ATOM 6402 N N . GLN B 1 171 ? -3.207 48.562 29.828 1 90.5 171 GLN B N 1
ATOM 6403 C CA . GLN B 1 171 ? -2.961 47.188 29.375 1 90.5 171 GLN B CA 1
ATOM 6404 C C . GLN B 1 171 ? -4.215 46.594 28.75 1 90.5 171 GLN B C 1
ATOM 6406 O O . GLN B 1 171 ? -5.281 46.594 29.375 1 90.5 171 GLN B O 1
ATOM 6411 N N . ILE B 1 172 ? -4.027 46.094 27.578 1 93.12 172 ILE B N 1
ATOM 6412 C CA . ILE B 1 172 ? -5.156 45.469 26.891 1 93.12 172 ILE B CA 1
ATOM 6413 C C . ILE B 1 172 ? -4.785 44.031 26.484 1 93.12 172 ILE B C 1
ATOM 6415 O O . ILE B 1 172 ? -3.703 43.812 25.938 1 93.12 172 ILE B O 1
ATOM 6419 N N . SER B 1 173 ? -5.621 43.094 26.75 1 94.25 173 SER B N 1
ATOM 6420 C CA . SER B 1 173 ? -5.434 41.688 26.375 1 94.25 173 SER B CA 1
ATOM 6421 C C . SER B 1 173 ? -6.594 41.188 25.531 1 94.25 173 SER B C 1
ATOM 6423 O O . SER B 1 173 ? -7.754 41.5 25.812 1 94.25 173 SER B O 1
ATOM 6425 N N . TYR B 1 174 ? -6.254 40.531 24.469 1 96.06 174 TYR B N 1
ATOM 6426 C CA . TYR B 1 174 ? -7.242 39.938 23.578 1 96.06 174 TYR B CA 1
ATOM 6427 C C . TYR B 1 174 ? -7.09 38.406 23.547 1 96.06 174 TYR B C 1
ATOM 6429 O O . TYR B 1 174 ? -5.984 37.906 23.688 1 96.06 174 TYR B O 1
ATOM 6437 N N . LYS B 1 175 ? -8.164 37.688 23.375 1 97.44 175 LYS B N 1
ATOM 6438 C CA . LYS B 1 175 ? -8.195 36.281 23.062 1 97.44 175 LYS B CA 1
ATOM 6439 C C . LYS B 1 175 ? -9.047 36 21.828 1 97.44 175 LYS B C 1
ATOM 6441 O O . LYS B 1 175 ? -10.125 36.562 21.672 1 97.44 175 LYS B O 1
ATOM 6446 N N . TYR B 1 176 ? -8.492 35.219 20.969 1 98.31 176 TYR B N 1
ATOM 6447 C CA . TYR B 1 176 ? -9.195 34.906 19.734 1 98.31 176 TYR B CA 1
ATOM 6448 C C . TYR B 1 176 ? -9.258 33.375 19.547 1 98.31 176 TYR B C 1
ATOM 6450 O O . TYR B 1 176 ? -8.266 32.688 19.766 1 98.31 176 TYR B O 1
ATOM 6458 N N . TYR B 1 177 ? -10.344 32.781 19.109 1 98.56 177 TYR B N 1
ATOM 6459 C CA . TYR B 1 177 ? -10.398 31.391 18.688 1 98.56 177 TYR B CA 1
ATOM 6460 C C . TYR B 1 177 ? -11.648 31.125 17.859 1 98.56 177 TYR B C 1
ATOM 6462 O O . TYR B 1 177 ? -12.68 31.766 18.047 1 98.56 177 TYR B O 1
ATOM 6470 N N . ALA B 1 178 ? -11.477 30.328 16.875 1 98.38 178 ALA B N 1
ATOM 6471 C CA . ALA B 1 178 ? -12.594 29.719 16.156 1 98.38 178 ALA B CA 1
ATOM 6472 C C . ALA B 1 178 ? -13.047 28.422 16.828 1 98.38 178 ALA B C 1
ATOM 6474 O O . ALA B 1 178 ? -12.281 27.469 16.922 1 98.38 178 ALA B O 1
ATOM 6475 N N . HIS B 1 179 ? -14.219 28.422 17.25 1 97.88 179 HIS B N 1
ATOM 6476 C CA . HIS B 1 179 ? -14.672 27.359 18.141 1 97.88 179 HIS B CA 1
ATOM 6477 C C . HIS B 1 179 ? -14.742 26.016 17.406 1 97.88 179 HIS B C 1
ATOM 6479 O O . HIS B 1 179 ? -15.234 25.953 16.281 1 97.88 179 HIS B O 1
ATOM 6485 N N . ARG B 1 180 ? -14.367 24.969 18.047 1 97 180 ARG B N 1
ATOM 6486 C CA . ARG B 1 180 ? -14.273 23.672 17.391 1 97 180 ARG B CA 1
ATOM 6487 C C . ARG B 1 180 ? -15.57 22.875 17.562 1 97 180 ARG B C 1
ATOM 6489 O O . ARG B 1 180 ? -15.93 22.078 16.688 1 97 180 ARG B O 1
ATOM 6496 N N . THR B 1 181 ? -16.328 23.016 18.609 1 95.81 181 THR B N 1
ATOM 6497 C CA . THR B 1 181 ? -17.562 22.297 18.828 1 95.81 181 THR B CA 1
ATOM 6498 C C . THR B 1 181 ? -18.734 23.016 18.141 1 95.81 181 THR B C 1
ATOM 6500 O O . THR B 1 181 ? -19.719 22.375 17.75 1 95.81 181 THR B O 1
ATOM 6503 N N . ILE B 1 182 ? -18.656 24.328 18.094 1 96.69 182 ILE B N 1
ATOM 6504 C CA . ILE B 1 182 ? -19.562 25.156 17.328 1 96.69 182 ILE B CA 1
ATOM 6505 C C . ILE B 1 182 ? -18.828 25.828 16.188 1 96.69 182 ILE B C 1
ATOM 6507 O O . ILE B 1 182 ? -18.469 27.016 16.266 1 96.69 182 ILE B O 1
ATOM 6511 N N . PRO B 1 183 ? -18.719 25.156 15.078 1 95.62 183 PRO B N 1
ATOM 6512 C CA . PRO B 1 183 ? -17.781 25.562 14.031 1 95.62 183 PRO B CA 1
ATOM 6513 C C . PRO B 1 183 ? -18.125 26.906 13.422 1 95.62 183 PRO B C 1
ATOM 6515 O O . PRO B 1 183 ? -17.25 27.609 12.906 1 95.62 183 PRO B O 1
ATOM 6518 N N . SER B 1 184 ? -19.312 27.406 13.539 1 96.38 184 SER B N 1
ATOM 6519 C CA . SER B 1 184 ? -19.719 28.672 12.938 1 96.38 184 SER B CA 1
ATOM 6520 C C . SER B 1 184 ? -19.391 29.844 13.844 1 96.38 184 SER B C 1
ATOM 6522 O O . SER B 1 184 ? -19.594 31 13.469 1 96.38 184 SER B O 1
ATOM 6524 N N . LEU B 1 185 ? -18.828 29.609 14.977 1 97.69 185 LEU B N 1
ATOM 6525 C CA . LEU B 1 185 ? -18.656 30.641 15.992 1 97.69 185 LEU B CA 1
ATOM 6526 C C . LEU B 1 185 ? -17.219 31.109 16.062 1 97.69 185 LEU B C 1
ATOM 6528 O O . LEU B 1 185 ? -16.297 30.281 16.203 1 97.69 185 LEU B O 1
ATOM 6532 N N . PHE B 1 186 ? -17 32.344 15.914 1 98.12 186 PHE B N 1
ATOM 6533 C CA . PHE B 1 186 ? -15.742 33 16.203 1 98.12 186 PHE B CA 1
ATOM 6534 C C . PHE B 1 186 ? -15.859 33.875 17.453 1 98.12 186 PHE B C 1
ATOM 6536 O O . PHE B 1 186 ? -16.812 34.625 17.609 1 98.12 186 PHE B O 1
ATOM 6543 N N . VAL B 1 187 ? -14.867 33.781 18.359 1 98.12 187 VAL B N 1
ATOM 6544 C CA . VAL B 1 187 ? -14.969 34.469 19.641 1 98.12 187 VAL B CA 1
ATOM 6545 C C . VAL B 1 187 ? -13.781 35.406 19.797 1 98.12 187 VAL B C 1
ATOM 6547 O O . VAL B 1 187 ? -12.641 35.031 19.531 1 98.12 187 VAL B O 1
ATOM 6550 N N . GLN B 1 188 ? -14.055 36.562 20.172 1 97.5 188 GLN B N 1
ATOM 6551 C CA . GLN B 1 188 ? -13.062 37.562 20.578 1 97.5 188 GLN B CA 1
ATOM 6552 C C . GLN B 1 188 ? -13.352 38.094 21.969 1 97.5 188 GLN B C 1
ATOM 6554 O O . GLN B 1 188 ? -14.445 38.594 22.234 1 97.5 188 GLN B O 1
ATOM 6559 N N . GLU B 1 189 ? -12.453 37.938 22.844 1 97.12 189 GLU B N 1
ATOM 6560 C CA . GLU B 1 189 ? -12.539 38.5 24.203 1 97.12 189 GLU B CA 1
ATOM 6561 C C . GLU B 1 189 ? -11.555 39.656 24.391 1 97.12 189 GLU B C 1
ATOM 6563 O O . GLU B 1 189 ? -10.391 39.562 24 1 97.12 189 GLU B O 1
ATOM 6568 N N . ILE B 1 190 ? -12.008 40.719 24.938 1 95.69 190 ILE B N 1
ATOM 6569 C CA . ILE B 1 190 ? -11.18 41.906 25.156 1 95.69 190 ILE B CA 1
ATOM 6570 C C . ILE B 1 190 ? -11.195 42.281 26.625 1 95.69 190 ILE B C 1
ATOM 6572 O O . ILE B 1 190 ? -12.266 42.438 27.219 1 95.69 190 ILE B O 1
ATOM 6576 N N . TRP B 1 191 ? -10.109 42.344 27.219 1 95 191 TRP B N 1
ATOM 6577 C CA . TRP B 1 191 ? -9.961 42.812 28.594 1 95 191 TRP B CA 1
ATOM 6578 C C . TRP B 1 191 ? -9.117 44.062 28.656 1 95 191 TRP B C 1
ATOM 6580 O O . TRP B 1 191 ? -7.934 44.062 28.297 1 95 191 TRP B O 1
ATOM 6590 N N . ILE B 1 192 ? -9.656 45.156 29.109 1 93.25 192 ILE B N 1
ATOM 6591 C CA . ILE B 1 192 ? -8.969 46.438 29.219 1 93.25 192 ILE B CA 1
ATOM 6592 C C . ILE B 1 192 ? -8.758 46.781 30.703 1 93.25 192 ILE B C 1
ATOM 6594 O O . ILE B 1 192 ? -9.711 46.844 31.469 1 93.25 192 ILE B O 1
ATOM 6598 N N . ASN B 1 193 ? -7.543 46.938 31.031 1 92.06 193 ASN B N 1
ATOM 6599 C CA . ASN B 1 193 ? -7.176 47.312 32.406 1 92.06 193 ASN B CA 1
ATOM 6600 C C . ASN B 1 193 ? -6.48 48.656 32.438 1 92.06 193 ASN B C 1
ATOM 6602 O O . ASN B 1 193 ? -5.43 48.844 31.828 1 92.06 193 ASN B O 1
ATOM 6606 N N . ASN B 1 194 ? -7.059 49.594 33.156 1 91.25 194 ASN B N 1
ATOM 6607 C CA . ASN B 1 194 ? -6.469 50.938 33.375 1 91.25 194 ASN B CA 1
ATOM 6608 C C . ASN B 1 194 ? -5.957 51.062 34.812 1 91.25 194 ASN B C 1
ATOM 6610 O O . ASN B 1 194 ? -6.723 51.406 35.719 1 91.25 194 ASN B O 1
ATOM 6614 N N . PRO B 1 195 ? -4.738 50.906 35.031 1 88.06 195 PRO B N 1
ATOM 6615 C CA . PRO B 1 195 ? -4.195 51.031 36.375 1 88.06 195 PRO B CA 1
ATOM 6616 C C . PRO B 1 195 ? -3.918 52.5 36.781 1 88.06 195 PRO B C 1
ATOM 6618 O O . PRO B 1 195 ? -3.555 52.781 37.906 1 88.06 195 PRO B O 1
ATOM 6621 N N . THR B 1 196 ? -4.156 53.406 35.938 1 87.56 196 THR B N 1
ATOM 6622 C CA . THR B 1 196 ? -3.826 54.812 36.188 1 87.56 196 THR B CA 1
ATOM 6623 C C . THR B 1 196 ? -4.906 55.469 37.031 1 87.56 196 THR B C 1
ATOM 6625 O O . THR B 1 196 ? -5.973 54.906 37.25 1 87.56 196 THR B O 1
ATOM 6628 N N . ASN B 1 197 ? -4.598 56.75 37.469 1 90 197 ASN B N 1
ATOM 6629 C CA . ASN B 1 197 ? -5.508 57.469 38.344 1 90 197 ASN B CA 1
ATOM 6630 C C . ASN B 1 197 ? -6.434 58.406 37.562 1 90 197 ASN B C 1
ATOM 6632 O O . ASN B 1 197 ? -7.227 59.156 38.156 1 90 197 ASN B O 1
ATOM 6636 N N . THR B 1 198 ? -6.434 58.281 36.281 1 91.25 198 THR B N 1
ATOM 6637 C CA . THR B 1 198 ? -7.297 59.125 35.438 1 91.25 198 THR B CA 1
ATOM 6638 C C . THR B 1 198 ? -8.109 58.25 34.469 1 91.25 198 THR B C 1
ATOM 6640 O O . THR B 1 198 ? -7.629 57.219 34 1 91.25 198 THR B O 1
ATOM 6643 N N . GLY B 1 199 ? -9.297 58.656 34.25 1 90.38 199 GLY B N 1
ATOM 6644 C CA . GLY B 1 199 ? -10.117 58 33.25 1 90.38 199 GLY B CA 1
ATOM 6645 C C . GLY B 1 199 ? -9.664 58.281 31.828 1 90.38 199 GLY B C 1
ATOM 6646 O O . GLY B 1 199 ? -9.125 59.344 31.547 1 90.38 199 GLY B O 1
ATOM 6647 N N . LYS B 1 200 ? -9.891 57.25 31.016 1 88.62 200 LYS B N 1
ATOM 6648 C CA . LYS B 1 200 ? -9.477 57.406 29.625 1 88.62 200 LYS B CA 1
ATOM 6649 C C . LYS B 1 200 ? -10.578 56.969 28.656 1 88.62 200 LYS B C 1
ATOM 6651 O O . LYS B 1 200 ? -11.406 56.125 29 1 88.62 200 LYS B O 1
ATOM 6656 N N . THR B 1 201 ? -10.633 57.625 27.531 1 90.19 201 THR B N 1
ATOM 6657 C CA . THR B 1 201 ? -11.508 57.25 26.438 1 90.19 201 THR B CA 1
ATOM 6658 C C . THR B 1 201 ? -10.695 56.656 25.281 1 90.19 201 THR B C 1
ATOM 6660 O O . THR B 1 201 ? -9.789 57.281 24.766 1 90.19 201 THR B O 1
ATOM 6663 N N . LEU B 1 202 ? -11.094 55.438 25.047 1 90.56 202 LEU B N 1
ATOM 6664 C CA . LEU B 1 202 ? -10.352 54.75 24 1 90.56 202 LEU B CA 1
ATOM 6665 C C . LEU B 1 202 ? -11.203 54.562 22.734 1 90.56 202 LEU B C 1
ATOM 6667 O O . LEU B 1 202 ? -12.414 54.375 22.828 1 90.56 202 LEU B O 1
ATOM 6671 N N . ARG B 1 203 ? -10.438 54.594 21.625 1 92.5 203 ARG B N 1
ATOM 6672 C CA . ARG B 1 203 ? -11.094 54.344 20.344 1 92.5 203 ARG B CA 1
ATOM 6673 C C . ARG B 1 203 ? -10.852 52.906 19.891 1 92.5 203 ARG B C 1
ATOM 6675 O O . ARG B 1 203 ? -9.719 52.438 19.922 1 92.5 203 ARG B O 1
ATOM 6682 N N . ILE B 1 204 ? -11.898 52.312 19.469 1 92.31 204 ILE B N 1
ATOM 6683 C CA . ILE B 1 204 ? -11.812 50.906 19.031 1 92.31 204 ILE B CA 1
ATOM 6684 C C . ILE B 1 204 ? -12.188 50.812 17.562 1 92.31 204 ILE B C 1
ATOM 6686 O O . ILE B 1 204 ? -13.102 51.5 17.094 1 92.31 204 ILE B O 1
ATOM 6690 N N . SER B 1 205 ? -11.453 50.094 16.844 1 91 205 SER B N 1
ATOM 6691 C CA . SER B 1 205 ? -11.789 49.844 15.453 1 91 205 SER B CA 1
ATOM 6692 C C . SER B 1 205 ? -13.047 48.969 15.336 1 91 205 SER B C 1
ATOM 6694 O O . SER B 1 205 ? -13.242 48.062 16.141 1 91 205 SER B O 1
ATOM 6696 N N . MET B 1 206 ? -13.883 49.281 14.383 1 89.25 206 MET B N 1
ATOM 6697 C CA . MET B 1 206 ? -15.133 48.531 14.211 1 89.25 206 MET B CA 1
ATOM 6698 C C . MET B 1 206 ? -15.055 47.594 13.016 1 89.25 206 MET B C 1
ATOM 6700 O O . MET B 1 206 ? -14.305 47.844 12.07 1 89.25 206 MET B O 1
ATOM 6704 N N . PRO B 1 207 ? -15.805 46.531 13.164 1 92.25 207 PRO B N 1
ATOM 6705 C CA . PRO B 1 207 ? -15.898 45.625 12.008 1 92.25 207 PRO B CA 1
ATOM 6706 C C . PRO B 1 207 ? -16.406 46.312 10.758 1 92.25 207 PRO B C 1
ATOM 6708 O O . PRO B 1 207 ? -17.281 47.188 10.844 1 92.25 207 PRO B O 1
ATOM 6711 N N . ARG B 1 208 ? -15.828 45.969 9.609 1 91.62 208 ARG B N 1
ATOM 6712 C CA . ARG B 1 208 ? -16.203 46.594 8.352 1 91.62 208 ARG B CA 1
ATOM 6713 C C . ARG B 1 208 ? -16.172 45.594 7.199 1 91.62 208 ARG B C 1
ATOM 6715 O O . ARG B 1 208 ? -15.672 44.5 7.352 1 91.62 208 ARG B O 1
ATOM 6722 N N . ILE B 1 209 ? -16.859 45.906 6.176 1 94.12 209 ILE B N 1
ATOM 6723 C CA . ILE B 1 209 ? -16.828 45.125 4.945 1 94.12 209 ILE B CA 1
ATOM 6724 C C . ILE B 1 209 ? -15.969 45.844 3.904 1 94.12 209 ILE B C 1
ATOM 6726 O O . ILE B 1 209 ? -15.953 47.062 3.834 1 94.12 209 ILE B O 1
ATOM 6730 N N . SER B 1 210 ? -15.18 44.938 3.322 1 92.44 210 SER B N 1
ATOM 6731 C CA . SER B 1 210 ? -14.406 45.469 2.199 1 92.44 210 SER B CA 1
ATOM 6732 C C . SER B 1 210 ? -14.672 44.656 0.929 1 92.44 210 SER B C 1
ATOM 6734 O O . SER B 1 210 ? -14.906 43.438 0.988 1 92.44 210 SER B O 1
ATOM 6736 N N . GLU B 1 211 ? -14.867 45.281 -0.24 1 89.44 211 GLU B N 1
ATOM 6737 C CA . GLU B 1 211 ? -14.984 44.656 -1.556 1 89.44 211 GLU B CA 1
ATOM 6738 C C . GLU B 1 211 ? -16.062 43.562 -1.561 1 89.44 211 GLU B C 1
ATOM 6740 O O . GLU B 1 211 ? -15.805 42.438 -2.004 1 89.44 211 GLU B O 1
ATOM 6745 N N . TRP B 1 212 ? -17.078 43.656 -0.788 1 94.94 212 TRP B N 1
ATOM 6746 C CA . TRP B 1 212 ? -18.266 42.781 -0.767 1 94.94 212 TRP B CA 1
ATOM 6747 C C . TRP B 1 212 ? -19.516 43.562 -1.166 1 94.94 212 TRP B C 1
ATOM 6749 O O . TRP B 1 212 ? -20.391 43.812 -0.339 1 94.94 212 TRP B O 1
ATOM 6759 N N . PRO B 1 213 ? -19.656 43.844 -2.479 1 92.56 213 PRO B N 1
ATOM 6760 C CA . PRO B 1 213 ? -20.719 44.719 -2.938 1 92.56 213 PRO B CA 1
ATOM 6761 C C . PRO B 1 213 ? -22.125 44.125 -2.756 1 92.56 213 PRO B C 1
ATOM 6763 O O . PRO B 1 213 ? -23.094 44.844 -2.611 1 92.56 213 PRO B O 1
ATOM 6766 N N . THR B 1 214 ? -22.266 42.906 -2.74 1 94.06 214 THR B N 1
ATOM 6767 C CA . THR B 1 214 ? -23.578 42.25 -2.662 1 94.06 214 THR B CA 1
ATOM 6768 C C . THR B 1 214 ? -24.047 42.156 -1.214 1 94.06 214 THR B C 1
ATOM 6770 O O . THR B 1 214 ? -25.188 41.781 -0.949 1 94.06 214 THR B O 1
ATOM 6773 N N . ALA B 1 215 ? -23.203 42.531 -0.313 1 95.62 215 ALA B N 1
ATOM 6774 C CA . ALA B 1 215 ? -23.516 42.406 1.105 1 95.62 215 ALA B CA 1
ATOM 6775 C C . ALA B 1 215 ? -24.594 43.406 1.521 1 95.62 215 ALA B C 1
ATOM 6777 O O . ALA B 1 215 ? -24.5 44.594 1.187 1 95.62 215 ALA B O 1
ATOM 6778 N N . VAL B 1 216 ? -25.609 42.906 2.166 1 95.69 216 VAL B N 1
ATOM 6779 C CA . VAL B 1 216 ? -26.672 43.75 2.707 1 95.69 216 VAL B CA 1
ATOM 6780 C C . VAL B 1 216 ? -26.609 43.75 4.234 1 95.69 216 VAL B C 1
ATOM 6782 O O . VAL B 1 216 ? -26.562 42.688 4.852 1 95.69 216 VAL B O 1
ATOM 6785 N N . LYS B 1 217 ? -26.594 44.938 4.754 1 94.75 217 LYS B N 1
ATOM 6786 C CA . LYS B 1 217 ? -26.516 45.094 6.203 1 94.75 217 LYS B CA 1
ATOM 6787 C C . LYS B 1 217 ? -27.906 45.25 6.816 1 94.75 217 LYS B C 1
ATOM 6789 O O . LYS B 1 217 ? -28.75 45.969 6.281 1 94.75 217 LYS B O 1
ATOM 6794 N N . GLN B 1 218 ? -28.141 44.469 7.859 1 94.62 218 GLN B N 1
ATOM 6795 C CA . GLN B 1 218 ? -29.375 44.562 8.648 1 94.62 218 GLN B CA 1
ATOM 6796 C C . GLN B 1 218 ? -29.062 44.562 10.141 1 94.62 218 GLN B C 1
ATOM 6798 O O . GLN B 1 218 ? -28.078 43.969 10.586 1 94.62 218 GLN B O 1
ATOM 6803 N N . THR B 1 219 ? -29.797 45.344 10.891 1 94.94 219 THR B N 1
ATOM 6804 C CA . THR B 1 219 ? -29.656 45.344 12.344 1 94.94 219 THR B CA 1
ATOM 6805 C C . THR B 1 219 ? -30.812 44.594 13 1 94.94 219 THR B C 1
ATOM 6807 O O . THR B 1 219 ? -31.984 44.875 12.719 1 94.94 219 THR B O 1
ATOM 6810 N N . VAL B 1 220 ? -30.453 43.688 13.758 1 94.44 220 VAL B N 1
ATOM 6811 C CA . VAL B 1 220 ? -31.453 42.875 14.453 1 94.44 220 VAL B CA 1
ATOM 6812 C C . VAL B 1 220 ? -31.266 43.031 15.961 1 94.44 220 VAL B C 1
ATOM 6814 O O . VAL B 1 220 ? -30.141 43.156 16.438 1 94.44 220 VAL B O 1
ATOM 6817 N N . LYS B 1 221 ? -32.344 42.969 16.703 1 93.31 221 LYS B N 1
ATOM 6818 C CA . LYS B 1 221 ? -32.312 42.969 18.156 1 93.31 221 LYS B CA 1
ATOM 6819 C C . LYS B 1 221 ? -32.5 41.594 18.734 1 93.31 221 LYS B C 1
ATOM 6821 O O . LYS B 1 221 ? -33.469 40.906 18.422 1 93.31 221 LYS B O 1
ATOM 6826 N N . LEU B 1 222 ? -31.531 41.219 19.406 1 92.31 222 LEU B N 1
ATOM 6827 C CA . LEU B 1 222 ? -31.594 39.906 20.031 1 92.31 222 LEU B CA 1
ATOM 6828 C C . LEU B 1 222 ? -31.625 40 21.547 1 92.31 222 LEU B C 1
ATOM 6830 O O . LEU B 1 222 ? -31.047 40.938 22.125 1 92.31 222 LEU B O 1
ATOM 6834 N N . HIS B 1 223 ? -32.281 39.062 22.172 1 85.94 223 HIS B N 1
ATOM 6835 C CA . HIS B 1 223 ? -32.469 39.094 23.625 1 85.94 223 HIS B CA 1
ATOM 6836 C C . HIS B 1 223 ? -31.297 38.438 24.344 1 85.94 223 HIS B C 1
ATOM 6838 O O . HIS B 1 223 ? -30.875 37.344 23.984 1 85.94 223 HIS B O 1
ATOM 6844 N N . GLN B 1 224 ? -30.766 39.219 25.172 1 81.56 224 GLN B N 1
ATOM 6845 C CA . GLN B 1 224 ? -29.75 38.719 26.109 1 81.56 224 GLN B CA 1
ATOM 6846 C C . GLN B 1 224 ? -30.234 38.812 27.547 1 81.56 224 GLN B C 1
ATOM 6848 O O . GLN B 1 224 ? -29.922 39.781 28.25 1 81.56 224 GLN B O 1
ATOM 6853 N N . GLY B 1 225 ? -30.812 37.75 28 1 73.88 225 GLY B N 1
ATOM 6854 C CA . GLY B 1 225 ? -31.469 37.844 29.281 1 73.88 225 GLY B CA 1
ATOM 6855 C C . GLY B 1 225 ? -32.656 38.781 29.297 1 73.88 225 GLY B C 1
ATOM 6856 O O . GLY B 1 225 ? -33.562 38.625 28.484 1 73.88 225 GLY B O 1
ATOM 6857 N N . VAL B 1 226 ? -32.5 39.75 30.062 1 72.31 226 VAL B N 1
ATOM 6858 C CA . VAL B 1 226 ? -33.562 40.719 30.219 1 72.31 226 VAL B CA 1
ATOM 6859 C C . VAL B 1 226 ? -33.375 41.875 29.234 1 72.31 226 VAL B C 1
ATOM 6861 O O . VAL B 1 226 ? -34.344 42.5 28.797 1 72.31 226 VAL B O 1
ATOM 6864 N N . ASP B 1 227 ? -32.156 42.031 28.766 1 80.25 227 ASP B N 1
ATOM 6865 C CA . ASP B 1 227 ? -31.844 43.188 27.906 1 80.25 227 ASP B CA 1
ATOM 6866 C C . ASP B 1 227 ? -31.781 42.781 26.438 1 80.25 227 ASP B C 1
ATOM 6868 O O . ASP B 1 227 ? -31.609 41.594 26.125 1 80.25 227 ASP B O 1
ATOM 6872 N N . THR B 1 228 ? -32.094 43.688 25.609 1 87.31 228 THR B N 1
ATOM 6873 C CA . THR B 1 228 ? -31.953 43.5 24.172 1 87.31 228 THR B CA 1
ATOM 6874 C C . THR B 1 228 ? -30.766 44.281 23.625 1 87.31 228 THR B C 1
ATOM 6876 O O . THR B 1 228 ? -30.516 45.406 24.062 1 87.31 228 THR B O 1
ATOM 6879 N N . LYS B 1 229 ? -30.031 43.656 22.906 1 89 229 LYS B N 1
ATOM 6880 C CA . LYS B 1 229 ? -28.875 44.312 22.297 1 89 229 LYS B CA 1
ATOM 6881 C C . LYS B 1 229 ? -28.953 44.281 20.781 1 89 229 LYS B C 1
ATOM 6883 O O . LYS B 1 229 ? -29.641 43.438 20.203 1 89 229 LYS B O 1
ATOM 6888 N N . ASP B 1 230 ? -28.281 45.219 20.141 1 92.56 230 ASP B N 1
ATOM 6889 C CA . ASP B 1 230 ? -28.297 45.344 18.672 1 92.56 230 ASP B CA 1
ATOM 6890 C C . ASP B 1 230 ? -27.203 44.469 18.062 1 92.56 230 ASP B C 1
ATOM 6892 O O . ASP B 1 230 ? -26.047 44.5 18.484 1 92.56 230 ASP B O 1
ATOM 6896 N N . TYR B 1 231 ? -27.609 43.719 17.109 1 95.44 231 TYR B N 1
ATOM 6897 C CA . TYR B 1 231 ? -26.688 42.875 16.328 1 95.44 231 TYR B CA 1
ATOM 6898 C C . TYR B 1 231 ? -26.734 43.25 14.859 1 95.44 231 TYR B C 1
ATOM 6900 O O . TYR B 1 231 ? -27.781 43.656 14.344 1 95.44 231 TYR B O 1
ATOM 6908 N N . GLU B 1 232 ? -25.625 43.219 14.266 1 95.94 232 GLU B N 1
ATOM 6909 C CA . GLU B 1 232 ? -25.531 43.5 12.836 1 95.94 232 GLU B CA 1
ATOM 6910 C C . GLU B 1 232 ? -25.453 42.188 12.039 1 95.94 232 GLU B C 1
ATOM 6912 O O . GLU B 1 232 ? -24.703 41.281 12.398 1 95.94 232 GLU B O 1
ATOM 6917 N N . VAL B 1 233 ? -26.25 42.125 10.977 1 97.19 233 VAL B N 1
ATOM 6918 C CA . VAL B 1 233 ? -26.281 40.969 10.094 1 97.19 233 VAL B CA 1
ATOM 6919 C C . VAL B 1 233 ? -25.859 41.375 8.688 1 97.19 233 VAL B C 1
ATOM 6921 O O . VAL B 1 233 ? -26.438 42.312 8.102 1 97.19 233 VAL B O 1
ATOM 6924 N N . TYR B 1 234 ? -24.812 40.844 8.219 1 97.44 234 TYR B N 1
ATOM 6925 C CA . TYR B 1 234 ? -24.375 41.031 6.84 1 97.44 234 TYR B CA 1
ATOM 6926 C C . TYR B 1 234 ? -24.594 39.781 6.016 1 97.44 234 TYR B C 1
ATOM 6928 O O . TYR B 1 234 ? -24.125 38.688 6.379 1 97.44 234 TYR B O 1
ATOM 6936 N N . THR B 1 235 ? -25.344 39.844 4.949 1 97.5 235 THR B N 1
ATOM 6937 C CA . THR B 1 235 ? -25.594 38.719 4.066 1 97.5 235 THR B CA 1
ATOM 6938 C C . THR B 1 235 ? -25.297 39.062 2.613 1 97.5 235 THR B C 1
ATOM 6940 O O . THR B 1 235 ? -25.688 40.156 2.148 1 97.5 235 THR B O 1
ATOM 6943 N N . GLY B 1 236 ? -24.516 38.219 1.975 1 97.06 236 GLY B N 1
ATOM 6944 C CA . GLY B 1 236 ? -24.188 38.5 0.583 1 97.06 236 GLY B CA 1
ATOM 6945 C C . GLY B 1 236 ? -23.703 37.25 -0.153 1 97.06 236 GLY B C 1
ATOM 6946 O O . GLY B 1 236 ? -23.609 36.188 0.432 1 97.06 236 GLY B O 1
ATOM 6947 N N . MET B 1 237 ? -23.531 37.438 -1.462 1 96.06 237 MET B N 1
ATOM 6948 C CA . MET B 1 237 ? -23.047 36.344 -2.295 1 96.06 237 MET B CA 1
ATOM 6949 C C . MET B 1 237 ? -21.578 36.5 -2.627 1 96.06 237 MET B C 1
ATOM 6951 O O . MET B 1 237 ? -21.109 37.625 -2.854 1 96.06 237 MET B O 1
ATOM 6955 N N . ILE B 1 238 ? -20.828 35.438 -2.576 1 96.06 238 ILE B N 1
ATOM 6956 C CA . ILE B 1 238 ? -19.422 35.406 -2.955 1 96.06 238 ILE B CA 1
ATOM 6957 C C . ILE B 1 238 ? -19.234 34.531 -4.184 1 96.06 238 ILE B C 1
ATOM 6959 O O . ILE B 1 238 ? -19.672 33.375 -4.203 1 96.06 238 ILE B O 1
ATOM 6963 N N . GLN B 1 239 ? -18.531 35.031 -5.18 1 94.75 239 GLN B N 1
ATOM 6964 C CA . GLN B 1 239 ? -18.281 34.312 -6.418 1 94.75 239 GLN B CA 1
ATOM 6965 C C . GLN B 1 239 ? -17.125 33.312 -6.258 1 94.75 239 GLN B C 1
ATOM 6967 O O . GLN B 1 239 ? -16.078 33.656 -5.688 1 94.75 239 GLN B O 1
ATOM 6972 N N . LEU B 1 240 ? -17.281 32.094 -6.695 1 95.25 240 LEU B N 1
ATOM 6973 C CA . LEU B 1 240 ? -16.219 31.094 -6.656 1 95.25 240 LEU B CA 1
ATOM 6974 C C . LEU B 1 240 ? -15.25 31.297 -7.82 1 95.25 240 LEU B C 1
ATOM 6976 O O . LEU B 1 240 ? -15.664 31.609 -8.938 1 95.25 240 LEU B O 1
ATOM 6980 N N . PRO B 1 241 ? -13.953 31.094 -7.473 1 92.44 241 PRO B N 1
ATOM 6981 C CA . PRO B 1 241 ? -12.977 31.25 -8.547 1 92.44 241 PRO B CA 1
ATOM 6982 C C . PRO B 1 241 ? -13.148 30.219 -9.656 1 92.44 241 PRO B C 1
ATOM 6984 O O . PRO B 1 241 ? -13.359 29.047 -9.383 1 92.44 241 PRO B O 1
ATOM 6987 N N . ASP B 1 242 ? -13.094 30.641 -10.906 1 88.62 242 ASP B N 1
ATOM 6988 C CA . ASP B 1 242 ? -13.125 29.812 -12.109 1 88.62 242 ASP B CA 1
ATOM 6989 C C . ASP B 1 242 ? -14.398 28.984 -12.172 1 88.62 242 ASP B C 1
ATOM 6991 O O . ASP B 1 242 ? -14.367 27.828 -12.609 1 88.62 242 ASP B O 1
ATOM 6995 N N . SER B 1 243 ? -15.492 29.469 -11.586 1 90.69 243 SER B N 1
ATOM 6996 C CA . SER B 1 243 ? -16.781 28.797 -11.594 1 90.69 243 SER B CA 1
ATOM 6997 C C . SER B 1 243 ? -17.938 29.781 -11.734 1 90.69 243 SER B C 1
ATOM 6999 O O . SER B 1 243 ? -17.766 30.969 -11.469 1 90.69 243 SER B O 1
ATOM 7001 N N . GLU B 1 244 ? -19.031 29.281 -12.188 1 92.56 244 GLU B N 1
ATOM 7002 C CA . GLU B 1 244 ? -20.234 30.109 -12.289 1 92.56 244 GLU B CA 1
ATOM 7003 C C . GLU B 1 244 ? -21.078 30.016 -11.023 1 92.56 244 GLU B C 1
ATOM 7005 O O . GLU B 1 244 ? -22 30.812 -10.828 1 92.56 244 GLU B O 1
ATOM 7010 N N . ASN B 1 245 ? -20.578 29.234 -10.172 1 95.69 245 ASN B N 1
ATOM 7011 C CA . ASN B 1 245 ? -21.312 29.047 -8.93 1 95.69 245 ASN B CA 1
ATOM 7012 C C . ASN B 1 245 ? -20.953 30.109 -7.895 1 95.69 245 ASN B C 1
ATOM 7014 O O . ASN B 1 245 ? -19.922 30.781 -8.016 1 95.69 245 ASN B O 1
ATOM 7018 N N . VAL B 1 246 ? -21.922 30.312 -6.977 1 96.31 246 VAL B N 1
ATOM 7019 C CA . VAL B 1 246 ? -21.734 31.297 -5.918 1 96.31 246 VAL B CA 1
ATOM 7020 C C . VAL B 1 246 ? -22.016 30.656 -4.562 1 96.31 246 VAL B C 1
ATOM 7022 O O . VAL B 1 246 ? -22.578 29.547 -4.492 1 96.31 246 VAL B O 1
ATOM 7025 N N . VAL B 1 247 ? -21.562 31.312 -3.52 1 97.44 247 VAL B N 1
ATOM 7026 C CA . VAL B 1 247 ? -21.828 30.875 -2.15 1 97.44 247 VAL B CA 1
ATOM 7027 C C . VAL B 1 247 ? -22.516 32 -1.385 1 97.44 247 VAL B C 1
ATOM 7029 O O . VAL B 1 247 ? -22.094 33.156 -1.444 1 97.44 247 VAL B O 1
ATOM 7032 N N . ALA B 1 248 ? -23.594 31.641 -0.743 1 97.88 248 ALA B N 1
ATOM 7033 C CA . ALA B 1 248 ? -24.266 32.594 0.131 1 97.88 248 ALA B CA 1
ATOM 7034 C C . ALA B 1 248 ? -23.656 32.594 1.527 1 97.88 248 ALA B C 1
ATOM 7036 O O . ALA B 1 248 ? -23.5 31.531 2.141 1 97.88 248 ALA B O 1
ATOM 7037 N N . VAL B 1 249 ? -23.297 33.781 1.98 1 98.12 249 VAL B N 1
ATOM 7038 C CA . VAL B 1 249 ? -22.641 33.875 3.283 1 98.12 249 VAL B CA 1
ATOM 7039 C C . VAL B 1 249 ? -23.375 34.906 4.148 1 98.12 249 VAL B C 1
ATOM 7041 O O . VAL B 1 249 ? -23.812 35.938 3.65 1 98.12 249 VAL B O 1
ATOM 7044 N N . SER B 1 250 ? -23.562 34.562 5.398 1 98.44 250 SER B N 1
ATOM 7045 C CA . SER B 1 250 ? -24.156 35.5 6.375 1 98.44 250 SER B CA 1
ATOM 7046 C C . SER B 1 250 ? -23.281 35.594 7.625 1 98.44 250 SER B C 1
ATOM 7048 O O . SER B 1 250 ? -22.797 34.562 8.141 1 98.44 250 SER B O 1
ATOM 7050 N N . VAL B 1 251 ? -23.016 36.812 8.047 1 98.31 251 VAL B N 1
ATOM 7051 C CA . VAL B 1 251 ? -22.219 37.062 9.242 1 98.31 251 VAL B CA 1
ATOM 7052 C C . VAL B 1 251 ? -23.047 37.875 10.242 1 98.31 251 VAL B C 1
ATOM 7054 O O . VAL B 1 251 ? -23.625 38.906 9.891 1 98.31 251 VAL B O 1
ATOM 7057 N N . VAL B 1 252 ? -23.125 37.406 11.469 1 97.94 252 VAL B N 1
ATOM 7058 C CA . VAL B 1 252 ? -23.859 38.094 12.539 1 97.94 252 VAL B CA 1
ATOM 7059 C C . VAL B 1 252 ? -22.891 38.438 13.672 1 97.94 252 VAL B C 1
ATOM 7061 O O . VAL B 1 252 ? -22.156 37.562 14.156 1 97.94 252 VAL B O 1
ATOM 7064 N N . SER B 1 253 ? -22.812 39.656 14.062 1 96.44 253 SER B N 1
ATOM 7065 C CA . SER B 1 253 ? -21.938 40.062 15.156 1 96.44 253 SER B CA 1
ATOM 7066 C C . SER B 1 253 ? -22.594 41.188 15.984 1 96.44 253 SER B C 1
ATOM 7068 O O . SER B 1 253 ? -23.516 41.844 15.516 1 96.44 253 SER B O 1
ATOM 7070 N N . ARG B 1 254 ? -22.125 41.281 17.156 1 90.69 254 ARG B N 1
ATOM 7071 C CA . ARG B 1 254 ? -22.641 42.312 18.047 1 90.69 254 ARG B CA 1
ATOM 7072 C C . ARG B 1 254 ? -22.141 43.688 17.625 1 90.69 254 ARG B C 1
ATOM 7074 O O . ARG B 1 254 ? -20.984 43.844 17.234 1 90.69 254 ARG B O 1
ATOM 7081 N N . LYS B 1 255 ? -23.016 44.625 17.75 1 89.56 255 LYS B N 1
ATOM 7082 C CA . LYS B 1 255 ? -22.656 46.031 17.484 1 89.56 255 LYS B CA 1
ATOM 7083 C C . LYS B 1 255 ? -22.156 46.719 18.75 1 89.56 255 LYS B C 1
ATOM 7085 O O . LYS B 1 255 ? -22.875 46.812 19.734 1 89.56 255 LYS B O 1
ATOM 7090 N N . LEU B 1 256 ? -20.938 47.188 18.672 1 90.06 256 LEU B N 1
ATOM 7091 C CA . LEU B 1 256 ? -20.359 47.906 19.797 1 90.06 256 LEU B CA 1
ATOM 7092 C C . LEU B 1 256 ? -20.094 49.375 19.422 1 90.06 256 LEU B C 1
ATOM 7094 O O . LEU B 1 256 ? -20.016 49.719 18.25 1 90.06 256 LEU B O 1
ATOM 7098 N N . SER B 1 257 ? -19.969 50.156 20.453 1 89.06 257 SER B N 1
ATOM 7099 C CA . SER B 1 257 ? -19.641 51.562 20.219 1 89.06 257 SER B CA 1
ATOM 7100 C C . SER B 1 257 ? -18.156 51.75 19.906 1 89.06 257 SER B C 1
ATOM 7102 O O . SER B 1 257 ? -17.328 50.938 20.328 1 89.06 257 SER B O 1
ATOM 7104 N N . ASN B 1 258 ? -17.828 52.844 19.172 1 91.38 258 ASN B N 1
ATOM 7105 C CA . ASN B 1 258 ? -16.453 53.125 18.766 1 91.38 258 ASN B CA 1
ATOM 7106 C C . ASN B 1 258 ? -15.641 53.688 19.922 1 91.38 258 ASN B C 1
ATOM 7108 O O . ASN B 1 258 ? -14.406 53.688 19.875 1 91.38 258 ASN B O 1
ATOM 7112 N N . ASN B 1 259 ? -16.359 54.156 20.906 1 91.5 259 ASN B N 1
ATOM 7113 C CA . ASN B 1 259 ? -15.656 54.75 22.047 1 91.5 259 ASN B CA 1
ATOM 7114 C C . ASN B 1 259 ? -15.938 54 23.344 1 91.5 259 ASN B C 1
ATOM 7116 O O . ASN B 1 259 ? -17.094 53.688 23.656 1 91.5 259 ASN B O 1
ATOM 7120 N N . ILE B 1 260 ? -14.859 53.656 23.938 1 91.75 260 ILE B N 1
ATOM 7121 C CA . ILE B 1 260 ? -14.977 52.938 25.203 1 91.75 260 ILE B CA 1
ATOM 7122 C C . ILE B 1 260 ? -14.438 53.812 26.344 1 91.75 260 ILE B C 1
ATOM 7124 O O . ILE B 1 260 ? -13.305 54.281 26.281 1 91.75 260 ILE B O 1
ATOM 7128 N N . GLN B 1 261 ? -15.25 54 27.297 1 92.38 261 GLN B N 1
ATOM 7129 C CA . GLN B 1 261 ? -14.836 54.75 28.469 1 92.38 261 GLN B CA 1
ATOM 7130 C C . GLN B 1 261 ? -14.438 53.844 29.625 1 92.38 261 GLN B C 1
ATOM 7132 O O . GLN B 1 261 ? -15.195 52.938 29.984 1 92.38 261 GLN B O 1
ATOM 7137 N N . ILE B 1 262 ? -13.281 54.062 30.109 1 92.12 262 ILE B N 1
ATOM 7138 C CA . ILE B 1 262 ? -12.805 53.25 31.234 1 92.12 262 ILE B CA 1
ATOM 7139 C C . ILE B 1 262 ? -12.414 54.188 32.375 1 92.12 262 ILE B C 1
ATOM 7141 O O . ILE B 1 262 ? -11.695 55.156 32.188 1 92.12 262 ILE B O 1
ATOM 7145 N N . GLY B 1 263 ? -12.883 53.875 33.531 1 92.31 263 GLY B N 1
ATOM 7146 C CA . GLY B 1 263 ? -12.586 54.688 34.688 1 92.31 263 GLY B CA 1
ATOM 7147 C C . GLY B 1 263 ? -11.195 54.438 35.25 1 92.31 263 GLY B C 1
ATOM 7148 O O . GLY B 1 263 ? -10.469 53.594 34.781 1 92.31 263 GLY B O 1
ATOM 7149 N N . ALA B 1 264 ? -10.828 55.344 36.25 1 90.19 264 ALA B N 1
ATOM 7150 C CA . ALA B 1 264 ? -9.547 55.188 36.906 1 90.19 264 ALA B CA 1
ATOM 7151 C C . ALA B 1 264 ? -9.508 53.906 37.75 1 90.19 264 ALA B C 1
ATOM 7153 O O . ALA B 1 264 ? -10.453 53.594 38.469 1 90.19 264 ALA B O 1
ATOM 7154 N N . ARG B 1 265 ? -8.406 53.188 37.625 1 93.44 265 ARG B N 1
ATOM 7155 C CA . ARG B 1 265 ? -8.18 51.938 38.375 1 93.44 265 ARG B CA 1
ATOM 7156 C C . ARG B 1 265 ? -9.352 50.969 38.188 1 93.44 265 ARG B C 1
ATOM 7158 O O . ARG B 1 265 ? -9.875 50.438 39.156 1 93.44 265 ARG B O 1
ATOM 7165 N N . ASP B 1 266 ? -9.805 50.938 36.906 1 92.75 266 ASP B N 1
ATOM 7166 C CA . ASP B 1 266 ? -10.953 50.094 36.562 1 92.75 266 ASP B CA 1
ATOM 7167 C C . ASP B 1 266 ? -10.633 49.188 35.375 1 92.75 266 ASP B C 1
ATOM 7169 O O . ASP B 1 266 ? -9.578 49.312 34.75 1 92.75 266 ASP B O 1
ATOM 7173 N N . GLY B 1 267 ? -11.445 48.125 35.219 1 92.88 267 GLY B N 1
ATOM 7174 C CA . GLY B 1 267 ? -11.297 47.188 34.125 1 92.88 267 GLY B CA 1
ATOM 7175 C C . GLY B 1 267 ? -12.617 46.844 33.438 1 92.88 267 GLY B C 1
ATOM 7176 O O . GLY B 1 267 ? -13.672 46.875 34.062 1 92.88 267 GLY B O 1
ATOM 7177 N N . ILE B 1 268 ? -12.57 46.656 32.156 1 93.31 268 ILE B N 1
ATOM 7178 C CA . ILE B 1 268 ? -13.758 46.312 31.375 1 93.31 268 ILE B CA 1
ATOM 7179 C C . ILE B 1 268 ? -13.508 45.031 30.594 1 93.31 268 ILE B C 1
ATOM 7181 O O . ILE B 1 268 ? -12.438 44.844 30.016 1 93.31 268 ILE B O 1
ATOM 7185 N N . ASP B 1 269 ? -14.461 44.125 30.703 1 92.94 269 ASP B N 1
ATOM 7186 C CA . ASP B 1 269 ? -14.438 42.875 29.953 1 92.94 269 ASP B CA 1
ATOM 7187 C C . ASP B 1 269 ? -15.492 42.906 28.844 1 92.94 269 ASP B C 1
ATOM 7189 O O . ASP B 1 269 ? -16.672 43.125 29.094 1 92.94 269 ASP B O 1
ATOM 7193 N N . ILE B 1 270 ? -15.07 42.688 27.609 1 93.38 270 ILE B N 1
ATOM 7194 C CA . ILE B 1 270 ? -15.977 42.719 26.469 1 93.38 270 ILE B CA 1
ATOM 7195 C C . ILE B 1 270 ? -15.922 41.344 25.75 1 93.38 270 ILE B C 1
ATOM 7197 O O . ILE B 1 270 ? -14.844 40.875 25.438 1 93.38 270 ILE B O 1
ATOM 7201 N N . LEU B 1 271 ? -17 40.719 25.562 1 94.56 271 LEU B N 1
ATOM 7202 C CA . LEU B 1 271 ? -17.109 39.469 24.812 1 94.56 271 LEU B CA 1
ATOM 7203 C C . LEU B 1 271 ? -17.797 39.719 23.469 1 94.56 271 LEU B C 1
ATOM 7205 O O . LEU B 1 271 ? -18.922 40.219 23.406 1 94.56 271 LEU B O 1
ATOM 7209 N N . VAL B 1 272 ? -17.141 39.5 22.422 1 95.81 272 VAL B N 1
ATOM 7210 C CA . VAL B 1 272 ? -17.688 39.688 21.078 1 95.81 272 VAL B CA 1
ATOM 7211 C C . VAL B 1 272 ? -17.891 38.312 20.422 1 95.81 272 VAL B C 1
ATOM 7213 O O . VAL B 1 272 ? -16.922 37.594 20.219 1 95.81 272 VAL B O 1
ATOM 7216 N N . LEU B 1 273 ? -19.094 38.031 20.109 1 96.56 273 LEU B N 1
ATOM 7217 C CA . LEU B 1 273 ? -19.438 36.781 19.422 1 96.56 273 LEU B CA 1
ATOM 7218 C C . LEU B 1 273 ? -19.797 37.062 17.969 1 96.56 273 LEU B C 1
ATOM 7220 O O . LEU B 1 273 ? -20.516 38.031 17.672 1 96.56 273 LEU B O 1
ATOM 7224 N N . THR B 1 274 ? -19.188 36.312 17.078 1 97.69 274 THR B N 1
ATOM 7225 C CA . THR B 1 274 ? -19.5 36.406 15.664 1 97.69 274 THR B CA 1
ATOM 7226 C C . THR B 1 274 ? -19.844 35.031 15.086 1 97.69 274 THR B C 1
ATOM 7228 O O . THR B 1 274 ? -19.062 34.094 15.219 1 97.69 274 THR B O 1
ATOM 7231 N N . THR B 1 275 ? -20.969 34.875 14.469 1 98.12 275 THR B N 1
ATOM 7232 C CA . THR B 1 275 ? -21.344 33.625 13.812 1 98.12 275 THR B CA 1
ATOM 7233 C C . THR B 1 275 ? -21.312 33.781 12.297 1 98.12 275 THR B C 1
ATOM 7235 O O . THR B 1 275 ? -21.672 34.812 11.766 1 98.12 275 THR B O 1
ATOM 7238 N N . VAL B 1 276 ? -20.766 32.812 11.648 1 98.19 276 VAL B N 1
ATOM 7239 C CA . VAL B 1 276 ? -20.656 32.812 10.195 1 98.19 276 VAL B CA 1
ATOM 7240 C C . VAL B 1 276 ? -21.312 31.531 9.641 1 98.19 276 VAL B C 1
ATOM 7242 O O . VAL B 1 276 ? -21 30.422 10.086 1 98.19 276 VAL B O 1
ATOM 7245 N N . GLN B 1 277 ? -22.25 31.703 8.719 1 97.62 277 GLN B N 1
ATOM 7246 C CA . GLN B 1 277 ? -22.891 30.578 8.016 1 97.62 277 GLN B CA 1
ATOM 7247 C C . GLN B 1 277 ? -22.828 30.781 6.504 1 97.62 277 GLN B C 1
ATOM 7249 O O . GLN B 1 277 ? -22.938 31.906 6.012 1 97.62 277 GLN B O 1
ATOM 7254 N N . TYR B 1 278 ? -22.578 29.719 5.801 1 97.5 278 TYR B N 1
ATOM 7255 C CA . TYR B 1 278 ? -22.562 29.844 4.348 1 97.5 278 TYR B CA 1
ATOM 7256 C C . TYR B 1 278 ? -23.062 28.562 3.695 1 97.5 278 TYR B C 1
ATOM 7258 O O . TYR B 1 278 ? -23.094 27.5 4.324 1 97.5 278 TYR B O 1
ATOM 7266 N N . SER B 1 279 ? -23.5 28.625 2.441 1 96.69 279 SER B N 1
ATOM 7267 C CA . SER B 1 279 ? -24.094 27.5 1.695 1 96.69 279 SER B CA 1
ATOM 7268 C C . SER B 1 279 ? -23.031 26.75 0.901 1 96.69 279 SER B C 1
ATOM 7270 O O . SER B 1 279 ? -21.891 27.203 0.796 1 96.69 279 SER B O 1
ATOM 7272 N N . ASN B 1 280 ? -23.453 25.578 0.395 1 95.25 280 ASN B N 1
ATOM 7273 C CA . ASN B 1 280 ? -22.641 24.938 -0.631 1 95.25 280 ASN B CA 1
ATOM 7274 C C . ASN B 1 280 ? -22.656 25.734 -1.937 1 95.25 280 ASN B C 1
ATOM 7276 O O . ASN B 1 280 ? -23.438 26.672 -2.086 1 95.25 280 ASN B O 1
ATOM 7280 N N . PRO B 1 281 ? -21.703 25.391 -2.771 1 95.81 281 PRO B N 1
ATOM 7281 C CA . PRO B 1 281 ? -21.75 26.094 -4.059 1 95.81 281 PRO B CA 1
ATOM 7282 C C . PRO B 1 281 ? -23.094 25.938 -4.766 1 95.81 281 PRO B C 1
ATOM 7284 O O . PRO B 1 281 ? -23.594 24.812 -4.895 1 95.81 281 PRO B O 1
ATOM 7287 N N . ILE B 1 282 ? -23.656 27.078 -5.16 1 96.44 282 ILE B N 1
ATOM 7288 C CA . ILE B 1 282 ? -24.969 27.062 -5.797 1 96.44 282 ILE B CA 1
ATOM 7289 C C . ILE B 1 282 ? -24.922 27.906 -7.07 1 96.44 282 ILE B C 1
ATOM 7291 O O . ILE B 1 282 ? -24.016 28.719 -7.254 1 96.44 282 ILE B O 1
ATOM 7295 N N . LYS B 1 283 ? -25.984 27.703 -7.887 1 95.31 283 LYS B N 1
ATOM 7296 C CA . LYS B 1 283 ? -26.125 28.562 -9.062 1 95.31 283 LYS B CA 1
ATOM 7297 C C . LYS B 1 283 ? -26.578 29.969 -8.664 1 95.31 283 LYS B C 1
ATOM 7299 O O . LYS B 1 283 ? -27.328 30.125 -7.695 1 95.31 283 LYS B O 1
ATOM 7304 N N . LYS B 1 284 ? -26.172 30.953 -9.367 1 93.88 284 LYS B N 1
ATOM 7305 C CA . LYS B 1 284 ? -26.5 32.344 -9.094 1 93.88 284 LYS B CA 1
ATOM 7306 C C . LYS B 1 284 ? -28 32.562 -9.047 1 93.88 284 LYS B C 1
ATOM 7308 O O . LYS B 1 284 ? -28.484 33.406 -8.266 1 93.88 284 LYS B O 1
ATOM 7313 N N . ALA B 1 285 ? -28.688 31.797 -9.836 1 93.25 285 ALA B N 1
ATOM 7314 C CA . ALA B 1 285 ? -30.141 31.938 -9.906 1 93.25 285 ALA B CA 1
ATOM 7315 C C . ALA B 1 285 ? -30.812 31.469 -8.609 1 93.25 285 ALA B C 1
ATOM 7317 O O . ALA B 1 285 ? -31.875 31.953 -8.25 1 93.25 285 ALA B O 1
ATOM 7318 N N . ASP B 1 286 ? -30.203 30.625 -7.895 1 94.56 286 ASP B N 1
ATOM 7319 C CA . ASP B 1 286 ? -30.766 30.047 -6.68 1 94.56 286 ASP B CA 1
ATOM 7320 C C . ASP B 1 286 ? -30.359 30.844 -5.445 1 94.56 286 ASP B C 1
ATOM 7322 O O . ASP B 1 286 ? -30.688 30.469 -4.32 1 94.56 286 ASP B O 1
ATOM 7326 N N . TYR B 1 287 ? -29.688 31.906 -5.605 1 95.06 287 TYR B N 1
ATOM 7327 C CA . TYR B 1 287 ? -29.141 32.688 -4.5 1 95.06 287 TYR B CA 1
ATOM 7328 C C . TYR B 1 287 ? -30.266 33.188 -3.594 1 95.06 287 TYR B C 1
ATOM 7330 O O . TYR B 1 287 ? -30.125 33.188 -2.369 1 95.06 287 TYR B O 1
ATOM 7338 N N . ALA B 1 288 ? -31.344 33.625 -4.082 1 92.69 288 ALA B N 1
ATOM 7339 C CA . ALA B 1 288 ? -32.406 34.25 -3.307 1 92.69 288 ALA B CA 1
ATOM 7340 C C . ALA B 1 288 ? -32.969 33.25 -2.271 1 92.69 288 ALA B C 1
ATOM 7342 O O . ALA B 1 288 ? -33.25 33.625 -1.135 1 92.69 288 ALA B O 1
ATOM 7343 N N . LYS B 1 289 ? -33.062 32.094 -2.68 1 92.94 289 LYS B N 1
ATOM 7344 C CA . LYS B 1 289 ? -33.562 31.062 -1.781 1 92.94 289 LYS B CA 1
ATOM 7345 C C . LYS B 1 289 ? -32.562 30.719 -0.682 1 92.94 289 LYS B C 1
ATOM 7347 O O . LYS B 1 289 ? -32.938 30.562 0.481 1 92.94 289 LYS B O 1
ATOM 7352 N N . HIS B 1 290 ? -31.375 30.641 -1.039 1 95.19 290 HIS B N 1
ATOM 7353 C CA . HIS B 1 290 ? -30.359 30.219 -0.085 1 95.19 290 HIS B CA 1
ATOM 7354 C C . HIS B 1 290 ? -29.969 31.375 0.841 1 95.19 290 HIS B C 1
ATOM 7356 O O . HIS B 1 290 ? -29.547 31.141 1.976 1 95.19 290 HIS B O 1
ATOM 7362 N N . LYS B 1 291 ? -30.109 32.531 0.426 1 95.31 291 LYS B N 1
ATOM 7363 C CA . LYS B 1 291 ? -29.781 33.719 1.224 1 95.31 291 LYS B CA 1
ATOM 7364 C C . LYS B 1 291 ? -30.578 33.719 2.527 1 95.31 291 LYS B C 1
ATOM 7366 O O . LYS B 1 291 ? -30.016 33.906 3.605 1 95.31 291 LYS B O 1
ATOM 7371 N N . ASP B 1 292 ? -31.875 33.5 2.475 1 94.88 292 ASP B N 1
ATOM 7372 C CA . ASP B 1 292 ? -32.75 33.531 3.65 1 94.88 292 ASP B CA 1
ATOM 7373 C C . ASP B 1 292 ? -32.406 32.375 4.598 1 94.88 292 ASP B C 1
ATOM 7375 O O . ASP B 1 292 ? -32.438 32.562 5.82 1 94.88 292 ASP B O 1
ATOM 7379 N N . VAL B 1 293 ? -32.094 31.297 3.982 1 96.62 293 VAL B N 1
ATOM 7380 C CA . VAL B 1 293 ? -31.812 30.125 4.785 1 96.62 293 VAL B CA 1
ATOM 7381 C C . VAL B 1 293 ? -30.531 30.344 5.594 1 96.62 293 VAL B C 1
ATOM 7383 O O . VAL B 1 293 ? -30.5 30.078 6.797 1 96.62 293 VAL B O 1
ATOM 7386 N N . VAL B 1 294 ? -29.516 30.844 4.961 1 97.44 294 VAL B N 1
ATOM 7387 C CA . VAL B 1 294 ? -28.219 31.047 5.609 1 97.44 294 VAL B CA 1
ATOM 7388 C C . VAL B 1 294 ? -28.328 32.156 6.66 1 97.44 294 VAL B C 1
ATOM 7390 O O . VAL B 1 294 ? -27.734 32.062 7.73 1 97.44 294 VAL B O 1
ATOM 7393 N N . GLU B 1 295 ? -29.078 33.156 6.41 1 96.94 295 GLU B N 1
ATOM 7394 C CA . GLU B 1 295 ? -29.281 34.25 7.348 1 96.94 295 GLU B CA 1
ATOM 7395 C C . GLU B 1 295 ? -30.016 33.781 8.602 1 96.94 295 GLU B C 1
ATOM 7397 O O . GLU B 1 295 ? -29.594 34.094 9.719 1 96.94 295 GLU B O 1
ATOM 7402 N N . LYS B 1 296 ? -31.062 33.031 8.375 1 96.5 296 LYS B N 1
ATOM 7403 C CA . LYS B 1 296 ? -31.828 32.5 9.5 1 96.5 296 LYS B CA 1
ATOM 7404 C C . LYS B 1 296 ? -30.984 31.578 10.359 1 96.5 296 LYS B C 1
ATOM 7406 O O . LYS B 1 296 ? -31.078 31.594 11.586 1 96.5 296 LYS B O 1
ATOM 7411 N N . LYS B 1 297 ? -30.172 30.828 9.688 1 96.75 297 LYS B N 1
ATOM 7412 C CA . LYS B 1 297 ? -29.312 29.891 10.406 1 96.75 297 LYS B CA 1
ATOM 7413 C C . LYS B 1 297 ? -28.266 30.641 11.219 1 96.75 297 LYS B C 1
ATOM 7415 O O . LYS B 1 297 ? -27.938 30.234 12.344 1 96.75 297 LYS B O 1
ATOM 7420 N N . ALA B 1 298 ? -27.656 31.656 10.664 1 97.75 298 ALA B N 1
ATOM 7421 C CA . ALA B 1 298 ? -26.641 32.438 11.359 1 97.75 298 ALA B CA 1
ATOM 7422 C C . ALA B 1 298 ? -27.219 33.125 12.586 1 97.75 298 ALA B C 1
ATOM 7424 O O . ALA B 1 298 ? -26.594 33.156 13.641 1 97.75 298 ALA B O 1
ATOM 7425 N N . ILE B 1 299 ? -28.422 33.656 12.484 1 97.19 299 ILE B N 1
ATOM 7426 C CA . ILE B 1 299 ? -29.078 34.344 13.586 1 97.19 299 ILE B CA 1
ATOM 7427 C C . ILE B 1 299 ? -29.469 33.344 14.664 1 97.19 299 ILE B C 1
ATOM 7429 O O . ILE B 1 299 ? -29.297 33.594 15.859 1 97.19 299 ILE B O 1
ATOM 7433 N N . ALA B 1 300 ? -30 32.219 14.188 1 96.12 300 ALA B N 1
ATOM 7434 C CA . ALA B 1 300 ? -30.391 31.188 15.133 1 96.12 300 ALA B CA 1
ATOM 7435 C C . ALA B 1 300 ? -29.203 30.703 15.945 1 96.12 300 ALA B C 1
ATOM 7437 O O . ALA B 1 300 ? -29.312 30.422 17.141 1 96.12 300 ALA B O 1
ATOM 7438 N N . GLU B 1 301 ? -28.078 30.562 15.25 1 95.88 301 GLU B N 1
ATOM 7439 C CA . GLU B 1 301 ? -26.875 30.141 15.953 1 95.88 301 GLU B CA 1
ATOM 7440 C C . GLU B 1 301 ? -26.438 31.188 16.969 1 95.88 301 GLU B C 1
ATOM 7442 O O . GLU B 1 301 ? -25.953 30.844 18.062 1 95.88 301 GLU B O 1
ATOM 7447 N N . MET B 1 302 ? -26.547 32.406 16.656 1 96.5 302 MET B N 1
ATOM 7448 C CA . MET B 1 302 ? -26.188 33.5 17.578 1 96.5 302 MET B CA 1
ATOM 7449 C C . MET B 1 302 ? -27.078 33.469 18.812 1 96.5 302 MET B C 1
ATOM 7451 O O . MET B 1 302 ? -26.594 33.625 19.938 1 96.5 302 MET B O 1
ATOM 7455 N N . GLU B 1 303 ? -28.344 33.188 18.609 1 95.25 303 GLU B N 1
ATOM 7456 C CA . GLU B 1 303 ? -29.266 33.094 19.734 1 95.25 303 GLU B CA 1
ATOM 7457 C C . GLU B 1 303 ? -28.906 31.953 20.656 1 95.25 303 GLU B C 1
ATOM 7459 O O . GLU B 1 303 ? -28.938 32.094 21.891 1 95.25 303 GLU B O 1
ATOM 7464 N N . LYS B 1 304 ? -28.578 30.953 20.031 1 94.19 304 LYS B N 1
ATOM 7465 C CA . LYS B 1 304 ? -28.172 29.781 20.812 1 94.19 304 LYS B CA 1
ATOM 7466 C C . LYS B 1 304 ? -26.922 30.062 21.625 1 94.19 304 LYS B C 1
ATOM 7468 O O . LYS B 1 304 ? -26.844 29.703 22.797 1 94.19 304 LYS B O 1
ATOM 7473 N N . VAL B 1 305 ? -25.938 30.688 21 1 95.38 305 VAL B N 1
ATOM 7474 C CA . VAL B 1 305 ? -24.656 30.953 21.656 1 95.38 305 VAL B CA 1
ATOM 7475 C C . VAL B 1 305 ? -24.844 31.969 22.781 1 95.38 305 VAL B C 1
ATOM 7477 O O . VAL B 1 305 ? -24.188 31.875 23.812 1 95.38 305 VAL B O 1
ATOM 7480 N N . ILE B 1 306 ? -25.703 32.938 22.578 1 94.12 306 ILE B N 1
ATOM 7481 C CA . ILE B 1 306 ? -26.016 33.906 23.609 1 94.12 306 ILE B CA 1
ATOM 7482 C C . ILE B 1 306 ? -26.562 33.188 24.844 1 94.12 306 ILE B C 1
ATOM 7484 O O . ILE B 1 306 ? -26.203 33.531 25.969 1 94.12 306 ILE B O 1
ATOM 7488 N N . GLY B 1 307 ? -27.344 32.188 24.594 1 90.94 307 GLY B N 1
ATOM 7489 C CA . GLY B 1 307 ? -27.891 31.391 25.688 1 90.94 307 GLY B CA 1
ATOM 7490 C C . GLY B 1 307 ? -26.828 30.609 26.438 1 90.94 307 GLY B C 1
ATOM 7491 O O . GLY B 1 307 ? -26.984 30.328 27.625 1 90.94 307 GLY B O 1
ATOM 7492 N N . LEU B 1 308 ? -25.75 30.359 25.75 1 91.81 308 LEU B N 1
ATOM 7493 C CA . LEU B 1 308 ? -24.672 29.578 26.344 1 91.81 308 LEU B CA 1
ATOM 7494 C C . LEU B 1 308 ? -23.672 30.484 27.047 1 91.81 308 LEU B C 1
ATOM 7496 O O . LEU B 1 308 ? -22.766 30.016 27.734 1 91.81 308 LEU B O 1
ATOM 7500 N N . THR B 1 309 ? -23.797 31.797 26.922 1 91.75 309 THR B N 1
ATOM 7501 C CA . THR B 1 309 ? -22.828 32.719 27.469 1 91.75 309 THR B CA 1
ATOM 7502 C C . THR B 1 309 ? -23.516 33.719 28.406 1 91.75 309 THR B C 1
ATOM 7504 O O . THR B 1 309 ? -23.266 34.938 28.344 1 91.75 309 THR B O 1
ATOM 7507 N N . TRP B 1 310 ? -24.312 33.25 29.359 1 85.25 310 TRP B N 1
ATOM 7508 C CA . TRP B 1 310 ? -25.141 34.125 30.203 1 85.25 310 TRP B CA 1
ATOM 7509 C C . TRP B 1 310 ? -24.328 34.656 31.375 1 85.25 310 TRP B C 1
ATOM 7511 O O . TRP B 1 310 ? -24.688 35.688 31.953 1 85.25 310 TRP B O 1
ATOM 7521 N N . ASP B 1 311 ? -23.266 34 31.734 1 88.25 311 ASP B N 1
ATOM 7522 C CA . ASP B 1 311 ? -22.391 34.5 32.812 1 88.25 311 ASP B CA 1
ATOM 7523 C C . ASP B 1 311 ? -20.922 34.188 32.5 1 88.25 311 ASP B C 1
ATOM 7525 O O . ASP B 1 311 ? -20.609 33.594 31.469 1 88.25 311 ASP B O 1
ATOM 7529 N N . ARG B 1 312 ? -20.109 34.594 33.406 1 90.12 312 ARG B N 1
ATOM 7530 C CA . ARG B 1 312 ? -18.656 34.438 33.219 1 90.12 312 ARG B CA 1
ATOM 7531 C C . ARG B 1 312 ? -18.25 32.969 33.25 1 90.12 312 ARG B C 1
ATOM 7533 O O . ARG B 1 312 ? -17.328 32.562 32.562 1 90.12 312 ARG B O 1
ATOM 7540 N N . ASN B 1 313 ? -18.906 32.25 34.031 1 92.94 313 ASN B N 1
ATOM 7541 C CA . ASN B 1 313 ? -18.609 30.812 34.094 1 92.94 313 ASN B CA 1
ATOM 7542 C C . ASN B 1 313 ? -18.984 30.094 32.812 1 92.94 313 ASN B C 1
ATOM 7544 O O . ASN B 1 313 ? -18.297 29.172 32.375 1 92.94 313 ASN B O 1
ATOM 7548 N N . ALA B 1 314 ? -20.062 30.531 32.25 1 94 314 ALA B N 1
ATOM 7549 C CA . ALA B 1 314 ? -20.516 29.953 31 1 94 314 ALA B CA 1
ATOM 7550 C C . ALA B 1 314 ? -19.531 30.281 29.875 1 94 314 ALA B C 1
ATOM 7552 O O . ALA B 1 314 ? -19.297 29.438 29 1 94 314 ALA B O 1
ATOM 7553 N N . VAL B 1 315 ? -19.047 31.453 29.906 1 95.31 315 VAL B N 1
ATOM 7554 C CA . VAL B 1 315 ? -18.062 31.859 28.906 1 95.31 315 VAL B CA 1
ATOM 7555 C C . VAL B 1 315 ? -16.797 31.031 29.047 1 95.31 315 VAL B C 1
ATOM 7557 O O . VAL B 1 315 ? -16.203 30.609 28.047 1 95.31 315 VAL B O 1
ATOM 7560 N N . ARG B 1 316 ? -16.422 30.766 30.25 1 95.75 316 ARG B N 1
ATOM 7561 C CA . ARG B 1 316 ? -15.258 29.922 30.5 1 95.75 316 ARG B CA 1
ATOM 7562 C C . ARG B 1 316 ? -15.5 28.5 30.031 1 95.75 316 ARG B C 1
ATOM 7564 O O . ARG B 1 316 ? -14.602 27.859 29.469 1 95.75 316 ARG B O 1
ATOM 7571 N N . THR B 1 317 ? -16.656 28.031 30.266 1 96.5 317 THR B N 1
ATOM 7572 C CA . THR B 1 317 ? -17 26.672 29.812 1 96.5 317 THR B CA 1
ATOM 7573 C C . THR B 1 317 ? -16.953 26.578 28.297 1 96.5 317 THR B C 1
ATOM 7575 O O . THR B 1 317 ? -16.531 25.578 27.734 1 96.5 317 THR B O 1
ATOM 7578 N N . LEU B 1 318 ? -17.453 27.609 27.656 1 96.5 318 LEU B N 1
ATOM 7579 C CA . LEU B 1 318 ? -17.406 27.656 26.203 1 96.5 318 LEU B CA 1
ATOM 7580 C C . LEU B 1 318 ? -15.977 27.578 25.703 1 96.5 318 LEU B C 1
ATOM 7582 O O . LEU B 1 318 ? -15.68 26.828 24.766 1 96.5 318 LEU B O 1
ATOM 7586 N N . GLN B 1 319 ? -15.102 28.312 26.297 1 97.56 319 GLN B N 1
ATOM 7587 C CA . GLN B 1 319 ? -13.688 28.312 25.938 1 97.56 319 GLN B CA 1
ATOM 7588 C C . GLN B 1 319 ? -13.055 26.953 26.234 1 97.56 319 GLN B C 1
ATOM 7590 O O . GLN B 1 319 ? -12.266 26.453 25.422 1 97.56 319 GLN B O 1
ATOM 7595 N N . ASP B 1 320 ? -13.406 26.375 27.344 1 97.44 320 ASP B N 1
ATOM 7596 C CA . ASP B 1 320 ? -12.844 25.078 27.75 1 97.44 320 ASP B CA 1
ATOM 7597 C C . ASP B 1 320 ? -13.258 23.984 26.781 1 97.44 320 ASP B C 1
ATOM 7599 O O . ASP B 1 320 ? -12.484 23.062 26.516 1 97.44 320 ASP B O 1
ATOM 7603 N N . ASN B 1 321 ? -14.477 24.016 26.328 1 96.5 321 ASN B N 1
ATOM 7604 C CA . ASN B 1 321 ? -14.93 23.047 25.344 1 96.5 321 ASN B CA 1
ATOM 7605 C C . ASN B 1 321 ? -14.094 23.094 24.078 1 96.5 321 ASN B C 1
ATOM 7607 O O . ASN B 1 321 ? -13.758 22.047 23.516 1 96.5 321 ASN B O 1
ATOM 7611 N N . HIS B 1 322 ? -13.773 24.25 23.656 1 97.44 322 HIS B N 1
ATOM 7612 C CA . HIS B 1 322 ? -12.906 24.438 22.5 1 97.44 322 HIS B CA 1
ATOM 7613 C C . HIS B 1 322 ? -11.492 23.938 22.797 1 97.44 322 HIS B C 1
ATOM 7615 O O . HIS B 1 322 ? -10.93 23.172 22 1 97.44 322 HIS B O 1
ATOM 7621 N N . ALA B 1 323 ? -10.953 24.328 23.906 1 98.12 323 ALA B N 1
ATOM 7622 C CA . ALA B 1 323 ? -9.586 23.984 24.266 1 98.12 323 ALA B CA 1
ATOM 7623 C C . ALA B 1 323 ? -9.438 22.484 24.453 1 98.12 323 ALA B C 1
ATOM 7625 O O . ALA B 1 323 ? -8.391 21.906 24.156 1 98.12 323 ALA B O 1
ATOM 7626 N N . ARG B 1 324 ? -10.469 21.859 24.922 1 97.44 324 ARG B N 1
ATOM 7627 C CA . ARG B 1 324 ? -10.438 20.422 25.141 1 97.44 324 ARG B CA 1
ATOM 7628 C C . ARG B 1 324 ? -10.281 19.672 23.828 1 97.44 324 ARG B C 1
ATOM 7630 O O . ARG B 1 324 ? -9.57 18.656 23.766 1 97.44 324 ARG B O 1
ATOM 7637 N N . VAL B 1 325 ? -10.938 20.078 22.844 1 97.38 325 VAL B N 1
ATOM 7638 C CA . VAL B 1 325 ? -10.828 19.438 21.531 1 97.38 325 VAL B CA 1
ATOM 7639 C C . VAL B 1 325 ? -9.398 19.562 21.016 1 97.38 325 VAL B C 1
ATOM 7641 O O . VAL B 1 325 ? -8.82 18.578 20.547 1 97.38 325 VAL B O 1
ATOM 7644 N N . TRP B 1 326 ? -8.836 20.734 21.109 1 98.12 326 TRP B N 1
ATOM 7645 C CA . TRP B 1 326 ? -7.469 20.938 20.656 1 98.12 326 TRP B CA 1
ATOM 7646 C C . TRP B 1 326 ? -6.488 20.094 21.469 1 98.12 326 TRP B C 1
ATOM 7648 O O . TRP B 1 326 ? -5.547 19.531 20.906 1 98.12 326 TRP B O 1
ATOM 7658 N N . GLN B 1 327 ? -6.688 20.109 22.766 1 97.25 327 GLN B N 1
ATOM 7659 C CA . GLN B 1 327 ? -5.824 19.297 23.609 1 97.25 327 GLN B CA 1
ATOM 7660 C C . GLN B 1 327 ? -5.887 17.828 23.203 1 97.25 327 GLN B C 1
ATOM 7662 O O . GLN B 1 327 ? -4.863 17.141 23.203 1 97.25 327 GLN B O 1
ATOM 7667 N N . GLY B 1 328 ? -7.043 17.375 22.891 1 95.75 328 GLY B N 1
ATOM 7668 C CA . GLY B 1 328 ? -7.207 16.016 22.438 1 95.75 328 GLY B CA 1
ATOM 7669 C C . GLY B 1 328 ? -6.484 15.711 21.141 1 95.75 328 GLY B C 1
ATOM 7670 O O . GLY B 1 328 ? -5.98 14.602 20.953 1 95.75 328 GLY B O 1
ATOM 7671 N N . LEU B 1 329 ? -6.422 16.625 20.266 1 96.44 329 LEU B N 1
ATOM 7672 C CA . LEU B 1 329 ? -5.754 16.453 18.984 1 96.44 329 LEU B CA 1
ATOM 7673 C C . LEU B 1 329 ? -4.254 16.25 19.172 1 96.44 329 LEU B C 1
ATOM 7675 O O . LEU B 1 329 ? -3.602 15.602 18.344 1 96.44 329 LEU B O 1
ATOM 7679 N N . TRP B 1 330 ? -3.76 16.797 20.281 1 96.5 330 TRP B N 1
ATOM 7680 C CA . TRP B 1 330 ? -2.316 16.781 20.484 1 96.5 330 TRP B CA 1
ATOM 7681 C C . TRP B 1 330 ? -1.894 15.57 21.297 1 96.5 330 TRP B C 1
ATOM 7683 O O . TRP B 1 330 ? -0.718 15.422 21.641 1 96.5 330 TRP B O 1
ATOM 7693 N N . TYR B 1 331 ? -2.867 14.695 21.609 1 93.94 331 TYR B N 1
ATOM 7694 C CA . TYR B 1 331 ? -2.475 13.445 22.266 1 93.94 331 TYR B CA 1
ATOM 7695 C C . TYR B 1 331 ? -1.518 12.648 21.391 1 93.94 331 TYR B C 1
ATOM 7697 O O . TYR B 1 331 ? -0.532 12.094 21.875 1 93.94 331 TYR B O 1
ATOM 7705 N N . THR B 1 332 ? -1.939 12.547 20.141 1 95 332 THR B N 1
ATOM 7706 C CA . THR B 1 332 ? -1 11.992 19.172 1 95 332 THR B CA 1
ATOM 7707 C C . THR B 1 332 ? -0.012 13.062 18.703 1 95 332 THR B C 1
ATOM 7709 O O . THR B 1 332 ? -0.413 14.164 18.328 1 95 332 THR B O 1
ATOM 7712 N N . GLY B 1 333 ? 1.235 12.805 18.844 1 96.56 333 GLY B N 1
ATOM 7713 C CA . GLY B 1 333 ? 2.207 13.836 18.5 1 96.56 333 GLY B CA 1
ATOM 7714 C C . GLY B 1 333 ? 3.545 13.273 18.062 1 96.56 333 GLY B C 1
ATOM 7715 O O . GLY B 1 333 ? 3.711 12.055 17.969 1 96.56 333 GLY B O 1
ATOM 7716 N N . PHE B 1 334 ? 4.434 14.18 17.719 1 97.56 334 PHE B N 1
ATOM 7717 C CA . PHE B 1 334 ? 5.762 13.844 17.219 1 97.56 334 PHE B CA 1
ATOM 7718 C C . PHE B 1 334 ? 6.82 14.734 17.859 1 97.56 334 PHE B C 1
ATOM 7720 O O . PHE B 1 334 ? 6.598 15.93 18.062 1 97.56 334 PHE B O 1
ATOM 7727 N N . TYR B 1 335 ? 7.898 14.094 18.234 1 97 335 TYR B N 1
ATOM 7728 C CA . TYR B 1 335 ? 9.047 14.805 18.781 1 97 335 TYR B CA 1
ATOM 7729 C C . TYR B 1 335 ? 10.312 14.492 17.984 1 97 335 TYR B C 1
ATOM 7731 O O . TYR B 1 335 ? 10.508 13.367 17.547 1 97 335 TYR B O 1
ATOM 7739 N N . ILE B 1 336 ? 11.125 15.477 17.781 1 96.5 336 ILE B N 1
ATOM 7740 C CA . ILE B 1 336 ? 12.422 15.336 17.125 1 96.5 336 ILE B CA 1
ATOM 7741 C C . ILE B 1 336 ? 13.469 16.156 17.875 1 96.5 336 ILE B C 1
ATOM 7743 O O . ILE B 1 336 ? 13.172 17.266 18.344 1 96.5 336 ILE B O 1
ATOM 7747 N N . SER B 1 337 ? 14.602 15.648 18.062 1 94.88 337 SER B N 1
ATOM 7748 C CA . SER B 1 337 ? 15.641 16.391 18.766 1 94.88 337 SER B CA 1
ATOM 7749 C C . SER B 1 337 ? 16.094 17.594 17.953 1 94.88 337 SER B C 1
ATOM 7751 O O . SER B 1 337 ? 16.109 17.562 16.734 1 94.88 337 SER B O 1
ATOM 7753 N N . ASP B 1 338 ? 16.469 18.672 18.656 1 92.88 338 ASP B N 1
ATOM 7754 C CA . ASP B 1 338 ? 16.844 19.922 18 1 92.88 338 ASP B CA 1
ATOM 7755 C C . ASP B 1 338 ? 18.156 19.75 17.25 1 92.88 338 ASP B C 1
ATOM 7757 O O . ASP B 1 338 ? 19.078 19.062 17.703 1 92.88 338 ASP B O 1
ATOM 7761 N N . SER B 1 339 ? 18.172 20.297 16.125 1 91.19 339 SER B N 1
ATOM 7762 C CA . SER B 1 339 ? 19.359 20.312 15.281 1 91.19 339 SER B CA 1
ATOM 7763 C C . SER B 1 339 ? 19.781 21.734 14.938 1 91.19 339 SER B C 1
ATOM 7765 O O . SER B 1 339 ? 18.938 22.609 14.719 1 91.19 339 SER B O 1
ATOM 7767 N N . LYS B 1 340 ? 21.078 21.984 14.898 1 88.62 340 LYS B N 1
ATOM 7768 C CA . LYS B 1 340 ? 21.609 23.312 14.562 1 88.62 340 LYS B CA 1
ATOM 7769 C C . LYS B 1 340 ? 22.094 23.359 13.109 1 88.62 340 LYS B C 1
ATOM 7771 O O . LYS B 1 340 ? 22.609 24.375 12.656 1 88.62 340 LYS B O 1
ATOM 7776 N N . ALA B 1 341 ? 21.844 22.219 12.5 1 85.56 341 ALA B N 1
ATOM 7777 C CA . ALA B 1 341 ? 22.234 22.203 11.094 1 85.56 341 ALA B CA 1
ATOM 7778 C C . ALA B 1 341 ? 21.391 23.172 10.273 1 85.56 341 ALA B C 1
ATOM 7780 O O . ALA B 1 341 ? 20.219 23.406 10.578 1 85.56 341 ALA B O 1
ATOM 7781 N N . GLU B 1 342 ? 21.922 23.672 9.242 1 82.94 342 GLU B N 1
ATOM 7782 C CA . GLU B 1 342 ? 21.219 24.656 8.422 1 82.94 342 GLU B CA 1
ATOM 7783 C C . GLU B 1 342 ? 20.125 24 7.594 1 82.94 342 GLU B C 1
ATOM 7785 O O . GLU B 1 342 ? 20.312 22.906 7.047 1 82.94 342 GLU B O 1
ATOM 7790 N N . GLY B 1 343 ? 19 24.656 7.598 1 79.88 343 GLY B N 1
ATOM 7791 C CA . GLY B 1 343 ? 17.922 24.25 6.707 1 79.88 343 GLY B CA 1
ATOM 7792 C C . GLY B 1 343 ? 17.125 23.078 7.234 1 79.88 343 GLY B C 1
ATOM 7793 O O . GLY B 1 343 ? 16.297 22.516 6.516 1 79.88 343 GLY B O 1
ATOM 7794 N N . VAL B 1 344 ? 17.391 22.688 8.438 1 85.19 344 VAL B N 1
ATOM 7795 C CA . VAL B 1 344 ? 16.703 21.516 8.969 1 85.19 344 VAL B CA 1
ATOM 7796 C C . VAL B 1 344 ? 15.406 21.938 9.641 1 85.19 344 VAL B C 1
ATOM 7798 O O . VAL B 1 344 ? 15.242 23.094 10.008 1 85.19 344 VAL B O 1
ATOM 7801 N N . ILE B 1 345 ? 14.539 21.031 9.695 1 91.94 345 ILE B N 1
ATOM 7802 C CA . ILE B 1 345 ? 13.242 21.266 10.312 1 91.94 345 ILE B CA 1
ATOM 7803 C C . ILE B 1 345 ? 13.289 20.844 11.781 1 91.94 345 ILE B C 1
ATOM 7805 O O . ILE B 1 345 ? 13.656 19.703 12.094 1 91.94 345 ILE B O 1
ATOM 7809 N N . ASN B 1 346 ? 12.977 21.766 12.648 1 92.94 346 ASN B N 1
ATOM 7810 C CA . ASN B 1 346 ? 12.93 21.469 14.078 1 92.94 346 ASN B CA 1
ATOM 7811 C C . ASN B 1 346 ? 11.5 21.453 14.602 1 92.94 346 ASN B C 1
ATOM 7813 O O . ASN B 1 346 ? 10.555 21.625 13.836 1 92.94 346 ASN B O 1
ATOM 7817 N N . GLY B 1 347 ? 11.359 21.219 15.914 1 93.94 347 GLY B N 1
ATOM 7818 C CA . GLY B 1 347 ? 10.055 21.047 16.531 1 93.94 347 GLY B CA 1
ATOM 7819 C C . GLY B 1 347 ? 9.188 22.281 16.453 1 93.94 347 GLY B C 1
ATOM 7820 O O . GLY B 1 347 ? 7.957 22.172 16.391 1 93.94 347 GLY B O 1
ATOM 7821 N N . ASP B 1 348 ? 9.75 23.438 16.453 1 92.75 348 ASP B N 1
ATOM 7822 C CA . ASP B 1 348 ? 8.992 24.672 16.375 1 92.75 348 ASP B CA 1
ATOM 7823 C C . ASP B 1 348 ? 8.211 24.781 15.062 1 92.75 348 ASP B C 1
ATOM 7825 O O . ASP B 1 348 ? 7.016 25.062 15.062 1 92.75 348 ASP B O 1
ATOM 7829 N N . ARG B 1 349 ? 8.93 24.484 14.008 1 94 349 ARG B N 1
ATOM 7830 C CA . ARG B 1 349 ? 8.297 24.531 12.695 1 94 349 ARG B CA 1
ATOM 7831 C C . ARG B 1 349 ? 7.27 23.422 12.539 1 94 349 ARG B C 1
ATOM 7833 O O . ARG B 1 349 ? 6.227 23.609 11.914 1 94 349 ARG B O 1
ATOM 7840 N N . ILE B 1 350 ? 7.578 22.281 13.07 1 96.75 350 ILE B N 1
ATOM 7841 C CA . ILE B 1 350 ? 6.688 21.125 12.969 1 96.75 350 ILE B CA 1
ATOM 7842 C C . ILE B 1 350 ? 5.375 21.422 13.688 1 96.75 350 ILE B C 1
ATOM 7844 O O . ILE B 1 350 ? 4.293 21.25 13.125 1 96.75 350 ILE B O 1
ATOM 7848 N N . ASN B 1 351 ? 5.438 21.922 14.883 1 96.94 351 ASN B N 1
ATOM 7849 C CA . ASN B 1 351 ? 4.23 22.219 15.641 1 96.94 351 ASN B CA 1
ATOM 7850 C C . ASN B 1 351 ? 3.424 23.344 14.984 1 96.94 351 ASN B C 1
ATOM 7852 O O . ASN B 1 351 ? 2.193 23.297 14.977 1 96.94 351 ASN B O 1
ATOM 7856 N N . ALA B 1 352 ? 4.125 24.359 14.5 1 96.44 352 ALA B N 1
ATOM 7857 C CA . ALA B 1 352 ? 3.438 25.438 13.812 1 96.44 352 ALA B CA 1
ATOM 7858 C C . ALA B 1 352 ? 2.676 24.938 12.594 1 96.44 352 ALA B C 1
ATOM 7860 O O . ALA B 1 352 ? 1.539 25.344 12.352 1 96.44 352 ALA B O 1
ATOM 7861 N N . THR B 1 353 ? 3.348 24.078 11.875 1 97.69 353 THR B N 1
ATOM 7862 C CA . THR B 1 353 ? 2.736 23.562 10.656 1 97.69 353 THR B CA 1
ATOM 7863 C C . THR B 1 353 ? 1.552 22.656 11 1 97.69 353 THR B C 1
ATOM 7865 O O . THR B 1 353 ? 0.497 22.75 10.367 1 97.69 353 THR B O 1
ATOM 7868 N N . ILE B 1 354 ? 1.706 21.797 11.992 1 98.31 354 ILE B N 1
ATOM 7869 C CA . ILE B 1 354 ? 0.61 20.922 12.398 1 98.31 354 ILE B CA 1
ATOM 7870 C C . ILE B 1 354 ? -0.593 21.766 12.812 1 98.31 354 ILE B C 1
ATOM 7872 O O . ILE B 1 354 ? -1.718 21.516 12.375 1 98.31 354 ILE B O 1
ATOM 7876 N N . TYR B 1 355 ? -0.344 22.734 13.609 1 98.19 355 TYR B N 1
ATOM 7877 C CA . TYR B 1 355 ? -1.422 23.594 14.07 1 98.19 355 TYR B CA 1
ATOM 7878 C C . TYR B 1 355 ? -2.125 24.266 12.891 1 98.19 355 TYR B C 1
ATOM 7880 O O . TYR B 1 355 ? -3.357 24.312 12.844 1 98.19 355 TYR B O 1
ATOM 7888 N N . THR B 1 356 ? -1.319 24.812 12.047 1 97.81 356 THR B N 1
ATOM 7889 C CA . THR B 1 356 ? -1.871 25.531 10.906 1 97.81 356 THR B CA 1
ATOM 7890 C C . THR B 1 356 ? -2.742 24.609 10.055 1 97.81 356 THR B C 1
ATOM 7892 O O . THR B 1 356 ? -3.834 25 9.633 1 97.81 356 THR B O 1
ATOM 7895 N N . ILE B 1 357 ? -2.277 23.422 9.805 1 98.38 357 ILE B N 1
ATOM 7896 C CA . ILE B 1 357 ? -3.021 22.484 8.977 1 98.38 357 ILE B CA 1
ATOM 7897 C C . ILE B 1 357 ? -4.285 22.031 9.703 1 98.38 357 ILE B C 1
ATOM 7899 O O . ILE B 1 357 ? -5.359 21.953 9.102 1 98.38 357 ILE B O 1
ATOM 7903 N N . LEU B 1 358 ? -4.172 21.766 10.977 1 98.38 358 LEU B N 1
ATOM 7904 C CA . LEU B 1 358 ? -5.332 21.344 11.75 1 98.38 358 LEU B CA 1
ATOM 7905 C C . LEU B 1 358 ? -6.367 22.453 11.836 1 98.38 358 LEU B C 1
ATOM 7907 O O . LEU B 1 358 ? -7.559 22.188 11.992 1 98.38 358 LEU B O 1
ATOM 7911 N N . SER B 1 359 ? -5.934 23.688 11.75 1 98.25 359 SER B N 1
ATOM 7912 C CA . SER B 1 359 ? -6.84 24.828 11.758 1 98.25 359 SER B CA 1
ATOM 7913 C C . SER B 1 359 ? -7.605 24.953 10.445 1 98.25 359 SER B C 1
ATOM 7915 O O . SER B 1 359 ? -8.562 25.719 10.336 1 98.25 359 SER B O 1
ATOM 7917 N N . GLN B 1 360 ? -7.176 24.156 9.484 1 97.44 360 GLN B N 1
ATOM 7918 C CA . GLN B 1 360 ? -7.789 24.219 8.164 1 97.44 360 GLN B CA 1
ATOM 7919 C C . GLN B 1 360 ? -8.797 23.094 7.973 1 97.44 360 GLN B C 1
ATOM 7921 O O . GLN B 1 360 ? -9.469 23.016 6.945 1 97.44 360 GLN B O 1
ATOM 7926 N N . VAL B 1 361 ? -8.914 22.266 8.969 1 97.44 361 VAL B N 1
ATOM 7927 C CA . VAL B 1 361 ? -9.797 21.109 8.836 1 97.44 361 VAL B CA 1
ATOM 7928 C C . VAL B 1 361 ? -10.75 21.047 10.023 1 97.44 361 VAL B C 1
ATOM 7930 O O . VAL B 1 361 ? -10.422 21.5 11.125 1 97.44 361 VAL B O 1
ATOM 7933 N N . SER B 1 362 ? -11.898 20.422 9.797 1 95.94 362 SER B N 1
ATOM 7934 C CA . SER B 1 362 ? -12.922 20.328 10.828 1 95.94 362 SER B CA 1
ATOM 7935 C C . SER B 1 362 ? -12.688 19.141 11.75 1 95.94 362 SER B C 1
ATOM 7937 O O . SER B 1 362 ? -12.023 18.172 11.367 1 95.94 362 SER B O 1
ATOM 7939 N N . SER B 1 363 ? -13.156 19.281 12.938 1 94.81 363 SER B N 1
ATOM 7940 C CA . SER B 1 363 ? -13.195 18.172 13.883 1 94.81 363 SER B CA 1
ATOM 7941 C C . SER B 1 363 ? -14.594 17.578 13.969 1 94.81 363 SER B C 1
ATOM 7943 O O . SER B 1 363 ? -15.305 17.781 14.953 1 94.81 363 SER B O 1
ATOM 7945 N N . TYR B 1 364 ? -14.93 16.719 13.117 1 92.62 364 TYR B N 1
ATOM 7946 C CA . TYR B 1 364 ? -16.297 16.219 12.953 1 92.62 364 TYR B CA 1
ATOM 7947 C C . TYR B 1 364 ? -16.734 15.445 14.188 1 92.62 364 TYR B C 1
ATOM 7949 O O . TYR B 1 364 ? -17.906 15.547 14.594 1 92.62 364 TYR B O 1
ATOM 7957 N N . GLU B 1 365 ? -15.922 14.734 14.82 1 88.94 365 GLU B N 1
ATOM 7958 C CA . GLU B 1 365 ? -16.281 13.883 15.945 1 88.94 365 GLU B CA 1
ATOM 7959 C C . GLU B 1 365 ? -16.75 14.711 17.141 1 88.94 365 GLU B C 1
ATOM 7961 O O . GLU B 1 365 ? -17.484 14.211 18 1 88.94 365 GLU B O 1
ATOM 7966 N N . HIS B 1 366 ? -16.391 15.992 17.125 1 90.62 366 HIS B N 1
ATOM 7967 C CA . HIS B 1 366 ? -16.703 16.812 18.297 1 90.62 366 HIS B CA 1
ATOM 7968 C C . HIS B 1 366 ? -17.781 17.844 17.984 1 90.62 366 HIS B C 1
ATOM 7970 O O . HIS B 1 366 ? -18.203 18.578 18.875 1 90.62 366 HIS B O 1
ATOM 7976 N N . GLU B 1 367 ? -18.156 17.859 16.75 1 89.5 367 GLU B N 1
ATOM 7977 C CA . GLU B 1 367 ? -19.188 18.812 16.391 1 89.5 367 GLU B CA 1
ATOM 7978 C C . GLU B 1 367 ? -20.562 18.344 16.875 1 89.5 367 GLU B C 1
ATOM 7980 O O . GLU B 1 367 ? -20.859 17.141 16.859 1 89.5 367 GLU B O 1
ATOM 7985 N N . GLU B 1 368 ? -21.328 19.172 17.266 1 80.94 368 GLU B N 1
ATOM 7986 C CA . GLU B 1 368 ? -22.594 18.859 17.906 1 80.94 368 GLU B CA 1
ATOM 7987 C C . GLU B 1 368 ? -23.609 18.344 16.891 1 80.94 368 GLU B C 1
ATOM 7989 O O . GLU B 1 368 ? -24.484 17.531 17.219 1 80.94 368 GLU B O 1
ATOM 7994 N N . HIS B 1 369 ? -23.484 18.656 15.672 1 81.12 369 HIS B N 1
ATOM 7995 C CA . HIS B 1 369 ? -24.516 18.359 14.688 1 81.12 369 HIS B CA 1
ATOM 7996 C C . HIS B 1 369 ? -24.219 17.062 13.953 1 81.12 369 HIS B C 1
ATOM 7998 O O . HIS B 1 369 ? -25.031 16.578 13.156 1 81.12 369 HIS B O 1
ATOM 8004 N N . ILE B 1 370 ? -23.25 16.375 14.352 1 83.88 370 ILE B N 1
ATOM 8005 C CA . ILE B 1 370 ? -22.859 15.195 13.602 1 83.88 370 ILE B CA 1
ATOM 8006 C C . ILE B 1 370 ? -23.656 13.984 14.102 1 83.88 370 ILE B C 1
ATOM 8008 O O . ILE B 1 370 ? -23.766 13.773 15.312 1 83.88 370 ILE B O 1
ATOM 8012 N N . LYS B 1 371 ? -24.156 13.18 13.148 1 84.62 371 LYS B N 1
ATOM 8013 C CA . LYS B 1 371 ? -24.953 11.984 13.422 1 84.62 371 LYS B CA 1
ATOM 8014 C C . LYS B 1 371 ? -24.078 10.867 13.984 1 84.62 371 LYS B C 1
ATOM 8016 O O . LYS B 1 371 ? -22.906 10.766 13.656 1 84.62 371 LYS B O 1
ATOM 8021 N N . PRO B 1 372 ? -24.688 10.039 14.719 1 87.06 372 PRO B N 1
ATOM 8022 C CA . PRO B 1 372 ? -23.953 8.938 15.328 1 87.06 372 PRO B CA 1
ATOM 8023 C C . PRO B 1 372 ? -23.375 7.977 14.297 1 87.06 372 PRO B C 1
ATOM 8025 O O . PRO B 1 372 ? -22.266 7.445 14.492 1 87.06 372 PRO B O 1
ATOM 8028 N N . ALA B 1 373 ? -24.047 7.684 13.258 1 88.75 373 ALA B N 1
ATOM 8029 C CA . ALA B 1 373 ? -23.547 6.797 12.211 1 88.75 373 ALA B CA 1
ATOM 8030 C C . ALA B 1 373 ? -22.25 7.324 11.609 1 88.75 373 ALA B C 1
ATOM 8032 O O . ALA B 1 373 ? -21.328 6.551 11.336 1 88.75 373 ALA B O 1
ATOM 8033 N N . ARG B 1 374 ? -22.219 8.633 11.422 1 88.19 374 ARG B N 1
ATOM 8034 C CA . ARG B 1 374 ? -21.016 9.258 10.891 1 88.19 374 ARG B CA 1
ATOM 8035 C C . ARG B 1 374 ? -19.875 9.203 11.914 1 88.19 374 ARG B C 1
ATOM 8037 O O . ARG B 1 374 ? -18.719 9.039 11.539 1 88.19 374 ARG B O 1
ATOM 8044 N N . LYS B 1 375 ? -20.25 9.336 13.125 1 88.5 375 LYS B N 1
ATOM 8045 C CA . LYS B 1 375 ? -19.234 9.242 14.172 1 88.5 375 LYS B CA 1
ATOM 8046 C C . LYS B 1 375 ? -18.625 7.852 14.219 1 88.5 375 LYS B C 1
ATOM 8048 O O . LYS B 1 375 ? -17.406 7.715 14.422 1 88.5 375 LYS B O 1
ATOM 8053 N N . ALA B 1 376 ? -19.453 6.867 13.977 1 87.88 376 ALA B N 1
ATOM 8054 C CA . ALA B 1 376 ? -18.953 5.496 13.953 1 87.88 376 ALA B CA 1
ATOM 8055 C C . ALA B 1 376 ? -18.031 5.27 12.766 1 87.88 376 ALA B C 1
ATOM 8057 O O . ALA B 1 376 ? -17.016 4.57 12.875 1 87.88 376 ALA B O 1
ATOM 8058 N N . ASP B 1 377 ? -18.359 5.859 11.688 1 88.06 377 ASP B N 1
ATOM 8059 C CA . ASP B 1 377 ? -17.531 5.758 10.492 1 88.06 377 ASP B CA 1
ATOM 8060 C C . ASP B 1 377 ? -16.172 6.414 10.719 1 88.06 377 ASP B C 1
ATOM 8062 O O . ASP B 1 377 ? -15.141 5.906 10.25 1 88.06 377 ASP B O 1
ATOM 8066 N N . ILE B 1 378 ? -16.234 7.52 11.344 1 87.62 378 ILE B N 1
ATOM 8067 C CA . ILE B 1 378 ? -15.016 8.258 11.641 1 87.62 378 ILE B CA 1
ATOM 8068 C C . ILE B 1 378 ? -14.125 7.43 12.57 1 87.62 378 ILE B C 1
ATOM 8070 O O . ILE B 1 378 ? -12.922 7.312 12.344 1 87.62 378 ILE B O 1
ATOM 8074 N N . LEU B 1 379 ? -14.766 6.84 13.508 1 85.44 379 LEU B N 1
ATOM 8075 C CA . LEU B 1 379 ? -14.008 6.02 14.445 1 85.44 379 LEU B CA 1
ATOM 8076 C C . LEU B 1 379 ? -13.383 4.824 13.742 1 85.44 379 LEU B C 1
ATOM 8078 O O . LEU B 1 379 ? -12.25 4.445 14.039 1 85.44 379 LEU B O 1
ATOM 8082 N N . ARG B 1 380 ? -14.062 4.281 12.836 1 86.12 380 ARG B N 1
ATOM 8083 C CA . ARG B 1 380 ? -13.547 3.152 12.078 1 86.12 380 ARG B CA 1
ATOM 8084 C C . ARG B 1 380 ? -12.344 3.566 11.234 1 86.12 380 ARG B C 1
ATOM 8086 O O . ARG B 1 380 ? -11.367 2.828 11.133 1 86.12 380 ARG B O 1
ATOM 8093 N N . ALA B 1 381 ? -12.422 4.66 10.625 1 86.06 381 ALA B N 1
ATOM 8094 C CA . ALA B 1 381 ? -11.328 5.168 9.797 1 86.06 381 ALA B CA 1
ATOM 8095 C C . ALA B 1 381 ? -10.078 5.438 10.641 1 86.06 381 ALA B C 1
ATOM 8097 O O . ALA B 1 381 ? -8.953 5.25 10.18 1 86.06 381 ALA B O 1
ATOM 8098 N N . LEU B 1 382 ? -10.305 5.855 11.852 1 85.25 382 LEU B N 1
ATOM 8099 C CA . LEU B 1 382 ? -9.195 6.203 12.734 1 85.25 382 LEU B CA 1
ATOM 8100 C C . LEU B 1 382 ? -8.516 4.949 13.273 1 85.25 382 LEU B C 1
ATOM 8102 O O . LEU B 1 382 ? -7.348 4.992 13.664 1 85.25 382 LEU B O 1
ATOM 8106 N N . THR B 1 383 ? -9.25 3.863 13.25 1 81.19 383 THR B N 1
ATOM 8107 C CA . THR B 1 383 ? -8.727 2.619 13.797 1 81.19 383 THR B CA 1
ATOM 8108 C C . THR B 1 383 ? -7.727 1.984 12.836 1 81.19 383 THR B C 1
ATOM 8110 O O . THR B 1 383 ? -6.711 1.434 13.258 1 81.19 383 THR B O 1
ATOM 8113 N N . TYR B 1 384 ? -8.102 1.989 11.617 1 77.19 384 TYR B N 1
ATOM 8114 C CA . TYR B 1 384 ? -7.188 1.392 10.648 1 77.19 384 TYR B CA 1
ATOM 8115 C C . TYR B 1 384 ? -7.426 1.951 9.25 1 77.19 384 TYR B C 1
ATOM 8117 O O . TYR B 1 384 ? -8.547 1.913 8.742 1 77.19 384 TYR B O 1
ATOM 8125 N N . SER B 1 385 ? -6.324 2.488 8.734 1 82.25 385 SER B N 1
ATOM 8126 C CA . SER B 1 385 ? -6.387 2.977 7.363 1 82.25 385 SER B CA 1
ATOM 8127 C C . SER B 1 385 ? -5.32 2.324 6.492 1 82.25 385 SER B C 1
ATOM 8129 O O . SER B 1 385 ? -4.172 2.777 6.465 1 82.25 385 SER B O 1
ATOM 8131 N N . GLU B 1 386 ? -5.742 1.444 5.676 1 86.56 386 GLU B N 1
ATOM 8132 C CA . GLU B 1 386 ? -4.836 0.686 4.816 1 86.56 386 GLU B CA 1
ATOM 8133 C C . GLU B 1 386 ? -4.137 1.596 3.811 1 86.56 386 GLU B C 1
ATOM 8135 O O . GLU B 1 386 ? -4.781 2.422 3.16 1 86.56 386 GLU B O 1
ATOM 8140 N N . GLY B 1 387 ? -2.85 1.509 3.773 1 89.19 387 GLY B N 1
ATOM 8141 C CA . GLY B 1 387 ? -2.082 2.197 2.75 1 89.19 387 GLY B CA 1
ATOM 8142 C C . GLY B 1 387 ? -1.474 3.5 3.234 1 89.19 387 GLY B C 1
ATOM 8143 O O . GLY B 1 387 ? -0.5 3.988 2.656 1 89.19 387 GLY B O 1
ATOM 8144 N N . CYS B 1 388 ? -2.035 4.062 4.23 1 93.38 388 CYS B N 1
ATOM 8145 C CA . CYS B 1 388 ? -1.485 5.305 4.766 1 93.38 388 CYS B CA 1
ATOM 8146 C C . CYS B 1 388 ? -0.286 5.027 5.664 1 93.38 388 CYS B C 1
ATOM 8148 O O . CYS B 1 388 ? -0.394 4.277 6.637 1 93.38 388 CYS B O 1
ATOM 8150 N N . TYR B 1 389 ? 0.719 5.453 5.418 1 95.38 389 TYR B N 1
ATOM 8151 C CA . TYR B 1 389 ? 1.239 6.441 4.48 1 95.38 389 TYR B CA 1
ATOM 8152 C C . TYR B 1 389 ? 2.209 5.801 3.496 1 95.38 389 TYR B C 1
ATOM 8154 O O . TYR B 1 389 ? 3.215 5.211 3.898 1 95.38 389 TYR B O 1
ATOM 8162 N N . GLU B 1 390 ? 2.047 5.949 2.201 1 90.88 390 GLU B N 1
ATOM 8163 C CA . GLU B 1 390 ? 2.775 5.203 1.18 1 90.88 390 GLU B CA 1
ATOM 8164 C C . GLU B 1 390 ? 3.994 5.977 0.692 1 90.88 390 GLU B C 1
ATOM 8166 O O . GLU B 1 390 ? 4.895 5.406 0.072 1 90.88 390 GLU B O 1
ATOM 8171 N N . GLY B 1 391 ? 4.242 7.109 1.021 1 89.62 391 GLY B N 1
ATOM 8172 C CA . GLY B 1 391 ? 5.352 7.906 0.524 1 89.62 391 GLY B CA 1
ATOM 8173 C C . GLY B 1 391 ? 6.551 7.906 1.455 1 89.62 391 GLY B C 1
ATOM 8174 O O . GLY B 1 391 ? 6.59 7.145 2.424 1 89.62 391 GLY B O 1
ATOM 8175 N N . HIS B 1 392 ? 7.598 8.57 1.001 1 91.62 392 HIS B N 1
ATOM 8176 C CA . HIS B 1 392 ? 8.75 8.758 1.87 1 91.62 392 HIS B CA 1
ATOM 8177 C C . HIS B 1 392 ? 8.469 9.805 2.943 1 91.62 392 HIS B C 1
ATOM 8179 O O . HIS B 1 392 ? 7.43 10.461 2.918 1 91.62 392 HIS B O 1
ATOM 8185 N N . SER B 1 393 ? 9.344 9.898 3.867 1 95.06 393 SER B N 1
ATOM 8186 C CA . SER B 1 393 ? 9.164 10.805 5 1 95.06 393 SER B CA 1
ATOM 8187 C C . SER B 1 393 ? 8.93 12.242 4.531 1 95.06 393 SER B C 1
ATOM 8189 O O . SER B 1 393 ? 9.648 12.742 3.664 1 95.06 393 SER B O 1
ATOM 8191 N N . THR B 1 394 ? 7.977 12.883 5.066 1 96.44 394 THR B N 1
ATOM 8192 C CA . THR B 1 394 ? 7.645 14.25 4.684 1 96.44 394 THR B CA 1
ATOM 8193 C C . THR B 1 394 ? 8.633 15.242 5.301 1 96.44 394 THR B C 1
ATOM 8195 O O . THR B 1 394 ? 8.656 16.422 4.922 1 96.44 394 THR B O 1
ATOM 8198 N N . LEU B 1 395 ? 9.438 14.789 6.223 1 94.06 395 LEU B N 1
ATOM 8199 C CA . LEU B 1 395 ? 10.484 15.648 6.773 1 94.06 395 LEU B CA 1
ATOM 8200 C C . LEU B 1 395 ? 11.492 16.031 5.695 1 94.06 395 LEU B C 1
ATOM 8202 O O . LEU B 1 395 ? 12.164 17.062 5.809 1 94.06 395 LEU B O 1
ATOM 8206 N N . ASP B 1 396 ? 11.516 15.227 4.652 1 88.81 396 ASP B N 1
ATOM 8207 C CA . ASP B 1 396 ? 12.469 15.461 3.568 1 88.81 396 ASP B CA 1
ATOM 8208 C C . ASP B 1 396 ? 11.797 16.172 2.396 1 88.81 396 ASP B C 1
ATOM 8210 O O . ASP B 1 396 ? 12.43 16.406 1.364 1 88.81 396 ASP B O 1
ATOM 8214 N N . ALA B 1 397 ? 10.594 16.484 2.523 1 92.06 397 ALA B N 1
ATOM 8215 C CA . ALA B 1 397 ? 9.859 17.172 1.467 1 92.06 397 ALA B CA 1
ATOM 8216 C C . ALA B 1 397 ? 9.859 18.688 1.692 1 92.06 397 ALA B C 1
ATOM 8218 O O . ALA B 1 397 ? 8.93 19.219 2.297 1 92.06 397 ALA B O 1
ATOM 8219 N N . LEU B 1 398 ? 10.703 19.359 1.151 1 88.19 398 LEU B N 1
ATOM 8220 C CA . LEU B 1 398 ? 10.969 20.766 1.442 1 88.19 398 LEU B CA 1
ATOM 8221 C C . LEU B 1 398 ? 9.773 21.641 1.069 1 88.19 398 LEU B C 1
ATOM 8223 O O . LEU B 1 398 ? 9.484 22.625 1.743 1 88.19 398 LEU B O 1
ATOM 8227 N N . ASN B 1 399 ? 9.07 21.234 0.037 1 91.12 399 ASN B N 1
ATOM 8228 C CA . ASN B 1 399 ? 7.945 22.031 -0.436 1 91.12 399 ASN B CA 1
ATOM 8229 C C . ASN B 1 399 ? 6.812 22.078 0.588 1 91.12 399 ASN B C 1
ATOM 8231 O O . ASN B 1 399 ? 5.965 22.969 0.546 1 91.12 399 ASN B O 1
ATOM 8235 N N . LEU B 1 400 ? 6.777 21.188 1.461 1 96.06 400 LEU B N 1
ATOM 8236 C CA . LEU B 1 400 ? 5.715 21.109 2.459 1 96.06 400 LEU B CA 1
ATOM 8237 C C . LEU B 1 400 ? 6 22.031 3.633 1 96.06 400 LEU B C 1
ATOM 8239 O O . LEU B 1 400 ? 5.113 22.312 4.445 1 96.06 400 LEU B O 1
ATOM 8243 N N . TRP B 1 401 ? 7.191 22.516 3.684 1 95.31 401 TRP B N 1
ATOM 8244 C CA . TRP B 1 401 ? 7.617 23.297 4.852 1 95.31 401 TRP B CA 1
ATOM 8245 C C . TRP B 1 401 ? 7.922 24.734 4.473 1 95.31 401 TRP B C 1
ATOM 8247 O O . TRP B 1 401 ? 8.828 25.359 5.035 1 95.31 401 TRP B O 1
ATOM 8257 N N . LYS B 1 402 ? 7.211 25.25 3.559 1 92.75 402 LYS B N 1
ATOM 8258 C CA . LYS B 1 402 ? 7.332 26.656 3.197 1 92.75 402 LYS B CA 1
ATOM 8259 C C . LYS B 1 402 ? 6.938 27.562 4.363 1 92.75 402 LYS B C 1
ATOM 8261 O O . LYS B 1 402 ? 6.184 27.141 5.246 1 92.75 402 LYS B O 1
ATOM 8266 N N . PRO B 1 403 ? 7.406 28.781 4.383 1 91.88 403 PRO B N 1
ATOM 8267 C CA . PRO B 1 403 ? 7.141 29.672 5.512 1 91.88 403 PRO B CA 1
ATOM 8268 C C . PRO B 1 403 ? 5.66 30.031 5.656 1 91.88 403 PRO B C 1
ATOM 8270 O O . PRO B 1 403 ? 4.965 30.188 4.652 1 91.88 403 PRO B O 1
ATOM 8273 N N . LEU B 1 404 ? 5.273 30.203 6.91 1 94.25 404 LEU B N 1
ATOM 8274 C CA . LEU B 1 404 ? 3.895 30.547 7.238 1 94.25 404 LEU B CA 1
ATOM 8275 C C . LEU B 1 404 ? 3.766 32.031 7.566 1 94.25 404 LEU B C 1
ATOM 8277 O O . LEU B 1 404 ? 3.16 32.375 8.578 1 94.25 404 LEU B O 1
ATOM 8281 N N . SER B 1 405 ? 4.227 32.875 6.688 1 91.44 405 SER B N 1
ATOM 8282 C CA . SER B 1 405 ? 4.371 34.281 7.004 1 91.44 405 SER B CA 1
ATOM 8283 C C . SER B 1 405 ? 3.18 35.094 6.492 1 91.44 405 SER B C 1
ATOM 8285 O O . SER B 1 405 ? 3.016 36.25 6.848 1 91.44 405 SER B O 1
ATOM 8287 N N . SER B 1 406 ? 2.395 34.5 5.699 1 93.31 406 SER B N 1
ATOM 8288 C CA . SER B 1 406 ? 1.238 35.188 5.141 1 93.31 406 SER B CA 1
ATOM 8289 C C . SER B 1 406 ? 0.049 34.25 4.984 1 93.31 406 SER B C 1
ATOM 8291 O O . SER B 1 406 ? 0.201 33.031 5.07 1 93.31 406 SER B O 1
ATOM 8293 N N . LEU B 1 407 ? -1.088 34.844 4.754 1 95.81 407 LEU B N 1
ATOM 8294 C CA . LEU B 1 407 ? -2.293 34.062 4.547 1 95.81 407 LEU B CA 1
ATOM 8295 C C . LEU B 1 407 ? -2.162 33.188 3.301 1 95.81 407 LEU B C 1
ATOM 8297 O O . LEU B 1 407 ? -2.57 32.031 3.305 1 95.81 407 LEU B O 1
ATOM 8301 N N . SER B 1 408 ? -1.64 33.75 2.232 1 95.5 408 SER B N 1
ATOM 8302 C CA . SER B 1 408 ? -1.45 33 0.996 1 95.5 408 SER B CA 1
ATOM 8303 C C . SER B 1 408 ? -0.529 31.812 1.212 1 95.5 408 SER B C 1
ATOM 8305 O O . SER B 1 408 ? -0.804 30.719 0.723 1 95.5 408 SER B O 1
ATOM 8307 N N . ASN B 1 409 ? 0.534 32.031 1.973 1 95.38 409 ASN B N 1
ATOM 8308 C CA . ASN B 1 409 ? 1.459 30.938 2.279 1 95.38 409 ASN B CA 1
ATOM 8309 C C . ASN B 1 409 ? 0.782 29.828 3.092 1 95.38 409 ASN B C 1
ATOM 8311 O O . ASN B 1 409 ? 1.005 28.641 2.846 1 95.38 409 ASN B O 1
ATOM 8315 N N . ILE B 1 410 ? 0.02 30.281 4.031 1 96.81 410 ILE B N 1
ATOM 8316 C CA . ILE B 1 410 ? -0.688 29.328 4.887 1 96.81 410 ILE B CA 1
ATOM 8317 C C . ILE B 1 410 ? -1.615 28.469 4.039 1 96.81 410 ILE B C 1
ATOM 8319 O O . ILE B 1 410 ? -1.625 27.234 4.176 1 96.81 410 ILE B O 1
ATOM 8323 N N . ASN B 1 411 ? -2.361 29.078 3.18 1 97.56 411 ASN B N 1
ATOM 8324 C CA . ASN B 1 411 ? -3.297 28.344 2.33 1 97.56 411 ASN B CA 1
ATOM 8325 C C . ASN B 1 411 ? -2.568 27.406 1.369 1 97.56 411 ASN B C 1
ATOM 8327 O O . ASN B 1 411 ? -3.021 26.297 1.123 1 97.56 411 ASN B O 1
ATOM 8331 N N . ASP B 1 412 ? -1.465 27.875 0.841 1 96.5 412 ASP B N 1
ATOM 8332 C CA . ASP B 1 412 ? -0.678 27.062 -0.075 1 96.5 412 ASP B CA 1
ATOM 8333 C C . ASP B 1 412 ? -0.112 25.828 0.635 1 96.5 412 ASP B C 1
ATOM 8335 O O . ASP B 1 412 ? -0.176 24.719 0.108 1 96.5 412 ASP B O 1
ATOM 8339 N N . VAL B 1 413 ? 0.447 26.047 1.756 1 96.94 413 VAL B N 1
ATOM 8340 C CA . VAL B 1 413 ? 1.03 24.953 2.529 1 96.94 413 VAL B CA 1
ATOM 8341 C C . VAL B 1 413 ? -0.063 23.969 2.941 1 96.94 413 VAL B C 1
ATOM 8343 O O . VAL B 1 413 ? 0.119 22.766 2.846 1 96.94 413 VAL B O 1
ATOM 8346 N N . ALA B 1 414 ? -1.149 24.5 3.381 1 97.69 414 ALA B N 1
ATOM 8347 C CA . ALA B 1 414 ? -2.256 23.641 3.795 1 97.69 414 ALA B CA 1
ATOM 8348 C C . ALA B 1 414 ? -2.77 22.812 2.627 1 97.69 414 ALA B C 1
ATOM 8350 O O . ALA B 1 414 ? -3.002 21.609 2.77 1 97.69 414 ALA B O 1
ATOM 8351 N N . SER B 1 415 ? -2.941 23.453 1.537 1 97.5 415 SER B N 1
ATOM 8352 C CA . SER B 1 415 ? -3.43 22.766 0.352 1 97.5 415 SER B CA 1
ATOM 8353 C C . SER B 1 415 ? -2.457 21.672 -0.09 1 97.5 415 SER B C 1
ATOM 8355 O O . SER B 1 415 ? -2.873 20.578 -0.46 1 97.5 415 SER B O 1
ATOM 8357 N N . LEU B 1 416 ? -1.232 21.969 -0.067 1 97.31 416 LEU B N 1
ATOM 8358 C CA . LEU B 1 416 ? -0.213 21.016 -0.504 1 97.31 416 LEU B CA 1
ATOM 8359 C C . LEU B 1 416 ? -0.13 19.828 0.451 1 97.31 416 LEU B C 1
ATOM 8361 O O . LEU B 1 416 ? 0.015 18.688 0.014 1 97.31 416 LEU B O 1
ATOM 8365 N N . TRP B 1 417 ? -0.115 20.078 1.704 1 98.25 417 TRP B N 1
ATOM 8366 C CA . TRP B 1 417 ? -0.084 19 2.699 1 98.25 417 TRP B CA 1
ATOM 8367 C C . TRP B 1 417 ? -1.278 18.078 2.531 1 98.25 417 TRP B C 1
ATOM 8369 O O . TRP B 1 417 ? -1.12 16.844 2.521 1 98.25 417 TRP B O 1
ATOM 8379 N N . LEU B 1 418 ? -2.436 18.656 2.439 1 98.31 418 LEU B N 1
ATOM 8380 C CA . LEU B 1 418 ? -3.641 17.844 2.334 1 98.31 418 LEU B CA 1
ATOM 8381 C C . LEU B 1 418 ? -3.66 17.062 1.022 1 98.31 418 LEU B C 1
ATOM 8383 O O . LEU B 1 418 ? -4.109 15.914 0.983 1 98.31 418 LEU B O 1
ATOM 8387 N N . LEU B 1 419 ? -3.17 17.688 0.01 1 97.25 419 LEU B N 1
ATOM 8388 C CA . LEU B 1 419 ? -3.053 17 -1.269 1 97.25 419 LEU B CA 1
ATOM 8389 C C . LEU B 1 419 ? -2.084 15.82 -1.165 1 97.25 419 LEU B C 1
ATOM 8391 O O . LEU B 1 419 ? -2.381 14.727 -1.642 1 97.25 419 LEU B O 1
ATOM 8395 N N . THR B 1 420 ? -0.968 16.016 -0.625 1 97.31 420 THR B N 1
ATOM 8396 C CA . THR B 1 420 ? 0.061 15 -0.485 1 97.31 420 THR B CA 1
ATOM 8397 C C . THR B 1 420 ? -0.465 13.812 0.313 1 97.31 420 THR B C 1
ATOM 8399 O O . THR B 1 420 ? -0.308 12.656 -0.1 1 97.31 420 THR B O 1
ATOM 8402 N N . LEU B 1 421 ? -1.082 14.102 1.436 1 97.5 421 LEU B N 1
ATOM 8403 C CA . LEU B 1 421 ? -1.601 13.031 2.277 1 97.5 421 LEU B CA 1
ATOM 8404 C C . LEU B 1 421 ? -2.705 12.266 1.561 1 97.5 421 LEU B C 1
ATOM 8406 O O . LEU B 1 421 ? -2.793 11.039 1.679 1 97.5 421 LEU B O 1
ATOM 8410 N N . GLU B 1 422 ? -3.508 12.953 0.842 1 96.19 422 GLU B N 1
ATOM 8411 C CA . GLU B 1 422 ? -4.594 12.32 0.102 1 96.19 422 GLU B CA 1
ATOM 8412 C C . GLU B 1 422 ? -4.051 11.367 -0.96 1 96.19 422 GLU B C 1
ATOM 8414 O O . GLU B 1 422 ? -4.523 10.234 -1.089 1 96.19 422 GLU B O 1
ATOM 8419 N N . LYS B 1 423 ? -3.059 11.828 -1.664 1 94.25 423 LYS B N 1
ATOM 8420 C CA . LYS B 1 423 ? -2.545 11.055 -2.791 1 94.25 423 LYS B CA 1
ATOM 8421 C C . LYS B 1 423 ? -1.614 9.945 -2.316 1 94.25 423 LYS B C 1
ATOM 8423 O O . LYS B 1 423 ? -1.325 9.008 -3.064 1 94.25 423 LYS B O 1
ATOM 8428 N N . GLN B 1 424 ? -1.171 10.039 -1.104 1 94.62 424 GLN B N 1
ATOM 8429 C CA . GLN B 1 424 ? -0.294 9.008 -0.565 1 94.62 424 GLN B CA 1
ATOM 8430 C C . GLN B 1 424 ? -1.071 8.023 0.308 1 94.62 424 GLN B C 1
ATOM 8432 O O . GLN B 1 424 ? -0.551 7.531 1.311 1 94.62 424 GLN B O 1
ATOM 8437 N N . GLY B 1 425 ? -2.326 7.871 0.074 1 93.25 425 GLY B N 1
ATOM 8438 C CA . GLY B 1 425 ? -3.117 6.77 0.603 1 93.25 425 GLY B CA 1
ATOM 8439 C C . GLY B 1 425 ? -3.855 7.125 1.88 1 93.25 425 GLY B C 1
ATOM 8440 O O . GLY B 1 425 ? -4.465 6.262 2.512 1 93.25 425 GLY B O 1
ATOM 8441 N N . CYS B 1 426 ? -3.902 8.328 2.324 1 95.81 426 CYS B N 1
ATOM 8442 C CA . CYS B 1 426 ? -4.496 8.68 3.611 1 95.81 426 CYS B CA 1
ATOM 8443 C C . CYS B 1 426 ? -5.879 9.289 3.43 1 95.81 426 CYS B C 1
ATOM 8445 O O . CYS B 1 426 ? -6.336 10.062 4.273 1 95.81 426 CYS B O 1
ATOM 8447 N N . TYR B 1 427 ? -6.543 9.086 2.328 1 93.12 427 TYR B N 1
ATOM 8448 C CA . TYR B 1 427 ? -7.82 9.719 2.027 1 93.12 427 TYR B CA 1
ATOM 8449 C C . TYR B 1 427 ? -8.875 9.336 3.057 1 93.12 427 TYR B C 1
ATOM 8451 O O . TYR B 1 427 ? -9.75 10.148 3.396 1 93.12 427 TYR B O 1
ATOM 8459 N N . LYS B 1 428 ? -8.852 8.156 3.637 1 92.69 428 LYS B N 1
ATOM 8460 C CA . LYS B 1 428 ? -9.82 7.754 4.652 1 92.69 428 LYS B CA 1
ATOM 8461 C C . LYS B 1 428 ? -9.602 8.516 5.957 1 92.69 428 LYS B C 1
ATOM 8463 O O . LYS B 1 428 ? -10.562 8.898 6.625 1 92.69 428 LYS B O 1
ATOM 8468 N N . LEU B 1 429 ? -8.375 8.656 6.305 1 95.25 429 LEU B N 1
ATOM 8469 C CA . LEU B 1 429 ? -8.062 9.406 7.516 1 95.25 429 LEU B CA 1
ATOM 8470 C C . LEU B 1 429 ? -8.453 10.875 7.359 1 95.25 429 LEU B C 1
ATOM 8472 O O . LEU B 1 429 ? -8.969 11.484 8.297 1 95.25 429 LEU B O 1
ATOM 8476 N N . LEU B 1 430 ? -8.18 11.414 6.188 1 96 430 LEU B N 1
ATOM 8477 C CA . LEU B 1 430 ? -8.547 12.805 5.941 1 96 430 LEU B CA 1
ATOM 8478 C C . LEU B 1 430 ? -10.062 13 6.062 1 96 430 LEU B C 1
ATOM 8480 O O . LEU B 1 430 ? -10.523 14.031 6.547 1 96 430 LEU B O 1
ATOM 8484 N N . ALA B 1 431 ? -10.789 11.984 5.684 1 93.38 431 ALA B N 1
ATOM 8485 C CA . ALA B 1 431 ? -12.242 12.055 5.754 1 93.38 431 ALA B CA 1
ATOM 8486 C C . ALA B 1 431 ? -12.727 12.039 7.199 1 93.38 431 ALA B C 1
ATOM 8488 O O . ALA B 1 431 ? -13.852 12.469 7.492 1 93.38 431 ALA B O 1
ATOM 8489 N N . ALA B 1 432 ? -11.898 11.641 8.07 1 93.5 432 ALA B N 1
ATOM 8490 C CA . ALA B 1 432 ? -12.25 11.578 9.484 1 93.5 432 ALA B CA 1
ATOM 8491 C C . ALA B 1 432 ? -12.078 12.938 10.156 1 93.5 432 ALA B C 1
ATOM 8493 O O . ALA B 1 432 ? -12.531 13.141 11.289 1 93.5 432 ALA B O 1
ATOM 8494 N N . GLY B 1 433 ? -11.422 13.883 9.477 1 95.06 433 GLY B N 1
ATOM 8495 C CA . GLY B 1 433 ? -11.297 15.234 10.016 1 95.06 433 GLY B CA 1
ATOM 8496 C C . GLY B 1 433 ? -9.953 15.5 10.656 1 95.06 433 GLY B C 1
ATOM 8497 O O . GLY B 1 433 ? -8.938 14.945 10.227 1 95.06 433 GLY B O 1
ATOM 8498 N N . ALA B 1 434 ? -9.953 16.328 11.641 1 96.94 434 ALA B N 1
ATOM 8499 C CA . ALA B 1 434 ? -8.711 16.844 12.211 1 96.94 434 ALA B CA 1
ATOM 8500 C C . ALA B 1 434 ? -7.918 15.727 12.883 1 96.94 434 ALA B C 1
ATOM 8502 O O . ALA B 1 434 ? -6.691 15.664 12.766 1 96.94 434 ALA B O 1
ATOM 8503 N N . SER B 1 435 ? -8.586 14.867 13.617 1 94.94 435 SER B N 1
ATOM 8504 C CA . SER B 1 435 ? -7.887 13.766 14.266 1 94.94 435 SER B CA 1
ATOM 8505 C C . SER B 1 435 ? -7.199 12.867 13.242 1 94.94 435 SER B C 1
ATOM 8507 O O . SER B 1 435 ? -6.07 12.422 13.453 1 94.94 435 SER B O 1
ATOM 8509 N N . GLY B 1 436 ? -7.922 12.586 12.18 1 96.38 436 GLY B N 1
ATOM 8510 C CA . GLY B 1 436 ? -7.352 11.773 11.117 1 96.38 436 GLY B CA 1
ATOM 8511 C C . GLY B 1 436 ? -6.191 12.445 10.406 1 96.38 436 GLY B C 1
ATOM 8512 O O . GLY B 1 436 ? -5.195 11.797 10.086 1 96.38 436 GLY B O 1
ATOM 8513 N N . VAL B 1 437 ? -6.34 13.719 10.156 1 97.81 437 VAL B N 1
ATOM 8514 C CA . VAL B 1 437 ? -5.285 14.477 9.484 1 97.81 437 VAL B CA 1
ATOM 8515 C C . VAL B 1 437 ? -4.035 14.5 10.359 1 97.81 437 VAL B C 1
ATOM 8517 O O . VAL B 1 437 ? -2.918 14.352 9.859 1 97.81 437 VAL B O 1
ATOM 8520 N N . ASN B 1 438 ? -4.242 14.766 11.625 1 97.56 438 ASN B N 1
ATOM 8521 C CA . ASN B 1 438 ? -3.109 14.766 12.539 1 97.56 438 ASN B CA 1
ATOM 8522 C C . ASN B 1 438 ? -2.371 13.43 12.516 1 97.56 438 ASN B C 1
ATOM 8524 O O . ASN B 1 438 ? -1.144 13.391 12.43 1 97.56 438 ASN B O 1
ATOM 8528 N N . GLN B 1 439 ? -3.094 12.375 12.641 1 96.19 439 GLN B N 1
ATOM 8529 C CA . GLN B 1 439 ? -2.467 11.055 12.609 1 96.19 439 GLN B CA 1
ATOM 8530 C C . GLN B 1 439 ? -1.739 10.828 11.289 1 96.19 439 GLN B C 1
ATOM 8532 O O . GLN B 1 439 ? -0.64 10.266 11.266 1 96.19 439 GLN B O 1
ATOM 8537 N N . ALA B 1 440 ? -2.402 11.156 10.211 1 97.94 440 ALA B N 1
ATOM 8538 C CA . ALA B 1 440 ? -1.781 11 8.898 1 97.94 440 ALA B CA 1
ATOM 8539 C C . ALA B 1 440 ? -0.459 11.758 8.82 1 97.94 440 ALA B C 1
ATOM 8541 O O . ALA B 1 440 ? 0.512 11.266 8.234 1 97.94 440 ALA B O 1
ATOM 8542 N N . MET B 1 441 ? -0.419 12.961 9.312 1 98.31 441 MET B N 1
ATOM 8543 C CA . MET B 1 441 ? 0.807 13.758 9.312 1 98.31 441 MET B CA 1
ATOM 8544 C C . MET B 1 441 ? 1.898 13.07 10.125 1 98.31 441 MET B C 1
ATOM 8546 O O . MET B 1 441 ? 3.043 12.977 9.68 1 98.31 441 MET B O 1
ATOM 8550 N N . ILE B 1 442 ? 1.517 12.609 11.273 1 98.06 442 ILE B N 1
ATOM 8551 C CA . ILE B 1 442 ? 2.48 11.953 12.148 1 98.06 442 ILE B CA 1
ATOM 8552 C C . ILE B 1 442 ? 3.039 10.711 11.453 1 98.06 442 ILE B C 1
ATOM 8554 O O . ILE B 1 442 ? 4.246 10.461 11.484 1 98.06 442 ILE B O 1
ATOM 8558 N N . LEU B 1 443 ? 2.176 9.93 10.867 1 97.69 443 LEU B N 1
ATOM 8559 C CA . LEU B 1 443 ? 2.621 8.758 10.117 1 97.69 443 LEU B CA 1
ATOM 8560 C C . LEU B 1 443 ? 3.582 9.156 9.008 1 97.69 443 LEU B C 1
ATOM 8562 O O . LEU B 1 443 ? 4.574 8.461 8.766 1 97.69 443 LEU B O 1
ATOM 8566 N N . SER B 1 444 ? 3.32 10.211 8.344 1 98 444 SER B N 1
ATOM 8567 C CA . SER B 1 444 ? 4.098 10.633 7.188 1 98 444 SER B CA 1
ATOM 8568 C C . SER B 1 444 ? 5.492 11.094 7.594 1 98 444 SER B C 1
ATOM 8570 O O . SER B 1 444 ? 6.43 11.031 6.797 1 98 444 SER B O 1
ATOM 8572 N N . PHE B 1 445 ? 5.68 11.586 8.844 1 97.88 445 PHE B N 1
ATOM 8573 C CA . PHE B 1 445 ? 6.988 12.039 9.305 1 97.88 445 PHE B CA 1
ATOM 8574 C C . PHE B 1 445 ? 7.984 10.891 9.32 1 97.88 445 PHE B C 1
ATOM 8576 O O . PHE B 1 445 ? 9.164 11.078 9.016 1 97.88 445 PHE B O 1
ATOM 8583 N N . GLY B 1 446 ? 7.527 9.781 9.672 1 96.44 446 GLY B N 1
ATOM 8584 C CA . GLY B 1 446 ? 8.406 8.625 9.781 1 96.44 446 GLY B CA 1
ATOM 8585 C C . GLY B 1 446 ? 8.211 7.613 8.672 1 96.44 446 GLY B C 1
ATOM 8586 O O . GLY B 1 446 ? 8.773 6.52 8.711 1 96.44 446 GLY B O 1
ATOM 8587 N N . SER B 1 447 ? 7.426 7.914 7.738 1 96.38 447 SER B N 1
ATOM 8588 C CA . SER B 1 447 ? 7.051 6.949 6.711 1 96.38 447 SER B CA 1
ATOM 8589 C C . SER B 1 447 ? 6.504 5.668 7.328 1 96.38 447 SER B C 1
ATOM 8591 O O . SER B 1 447 ? 6.938 4.566 6.977 1 96.38 447 SER B O 1
ATOM 8593 N N . LEU B 1 448 ? 5.715 5.797 8.367 1 97.25 448 LEU B N 1
ATOM 8594 C CA . LEU B 1 448 ? 4.969 4.688 8.953 1 97.25 448 LEU B CA 1
ATOM 8595 C C . LEU B 1 448 ? 3.773 4.316 8.078 1 97.25 448 LEU B C 1
ATOM 8597 O O . LEU B 1 448 ? 2.992 5.188 7.691 1 97.25 448 LEU B O 1
ATOM 8601 N N . ARG B 1 449 ? 3.625 3.07 7.773 1 95.5 449 ARG B N 1
ATOM 8602 C CA . ARG B 1 449 ? 2.584 2.666 6.836 1 95.5 449 ARG B CA 1
ATOM 8603 C C . ARG B 1 449 ? 1.796 1.476 7.371 1 95.5 449 ARG B C 1
ATOM 8605 O O . ARG B 1 449 ? 2.381 0.481 7.805 1 95.5 449 ARG B O 1
ATOM 8612 N N . PHE B 1 450 ? 0.519 1.629 7.336 1 93.06 450 PHE B N 1
ATOM 8613 C CA . PHE B 1 450 ? -0.346 0.479 7.57 1 93.06 450 PHE B CA 1
ATOM 8614 C C . PHE B 1 450 ? -0.495 -0.355 6.305 1 93.06 450 PHE B C 1
ATOM 8616 O O . PHE B 1 450 ? -0.959 0.143 5.277 1 93.06 450 PHE B O 1
ATOM 8623 N N . SER B 1 451 ? -0.031 -1.554 6.355 1 88.75 451 SER B N 1
ATOM 8624 C CA . SER B 1 451 ? -0.072 -2.412 5.176 1 88.75 451 SER B CA 1
ATOM 8625 C C . SER B 1 451 ? -0.462 -3.84 5.543 1 88.75 451 SER B C 1
ATOM 8627 O O . SER B 1 451 ? 0.251 -4.512 6.293 1 88.75 451 SER B O 1
ATOM 8629 N N . ASN B 1 452 ? -1.476 -4.332 4.977 1 84.88 452 ASN B N 1
ATOM 8630 C CA . ASN B 1 452 ? -1.868 -5.73 5.082 1 84.88 452 ASN B CA 1
ATOM 8631 C C . ASN B 1 452 ? -1.926 -6.191 6.535 1 84.88 452 ASN B C 1
ATOM 8633 O O . ASN B 1 452 ? -1.272 -7.168 6.91 1 84.88 452 ASN B O 1
ATOM 8637 N N . GLN B 1 453 ? -2.479 -5.461 7.434 1 85.12 453 GLN B N 1
ATOM 8638 C CA . GLN B 1 453 ? -2.818 -5.832 8.805 1 85.12 453 GLN B CA 1
ATOM 8639 C C . GLN B 1 453 ? -1.636 -5.617 9.742 1 85.12 453 GLN B C 1
ATOM 8641 O O . GLN B 1 453 ? -1.575 -6.211 10.82 1 85.12 453 GLN B O 1
ATOM 8646 N N . HIS B 1 454 ? -0.651 -4.934 9.344 1 93.19 454 HIS B N 1
ATOM 8647 C CA . HIS B 1 454 ? 0.443 -4.59 10.242 1 93.19 454 HIS B CA 1
ATOM 8648 C C . HIS B 1 454 ? 0.954 -3.178 9.977 1 93.19 454 HIS B C 1
ATOM 8650 O O . HIS B 1 454 ? 0.6 -2.566 8.969 1 93.19 454 HIS B O 1
ATOM 8656 N N . LEU B 1 455 ? 1.651 -2.633 10.93 1 95.88 455 LEU B N 1
ATOM 8657 C CA . LEU B 1 455 ? 2.303 -1.333 10.82 1 95.88 455 LEU B CA 1
ATOM 8658 C C . LEU B 1 455 ? 3.785 -1.493 10.5 1 95.88 455 LEU B C 1
ATOM 8660 O O . LEU B 1 455 ? 4.48 -2.295 11.125 1 95.88 455 LEU B O 1
ATOM 8664 N N . GLU B 1 456 ? 4.207 -0.742 9.461 1 96.62 456 GLU B N 1
ATOM 8665 C CA . GLU B 1 456 ? 5.602 -0.802 9.031 1 96.62 456 GLU B CA 1
ATOM 8666 C C . GLU B 1 456 ? 6.293 0.549 9.203 1 96.62 456 GLU B C 1
ATOM 8668 O O . GLU B 1 456 ? 5.691 1.595 8.953 1 96.62 456 GLU B O 1
ATOM 8673 N N . TYR B 1 457 ? 7.445 0.465 9.727 1 97.88 457 TYR B N 1
ATOM 8674 C CA . TYR B 1 457 ? 8.305 1.645 9.773 1 97.88 457 TYR B CA 1
ATOM 8675 C C . TYR B 1 457 ? 9.312 1.624 8.625 1 97.88 457 TYR B C 1
ATOM 8677 O O . TYR B 1 457 ? 10.359 0.981 8.727 1 97.88 457 TYR B O 1
ATOM 8685 N N . ASN B 1 458 ? 9.148 2.441 7.559 1 95.56 458 ASN B N 1
ATOM 8686 C CA . ASN B 1 458 ? 9.836 2.283 6.281 1 95.56 458 ASN B CA 1
ATOM 8687 C C . ASN B 1 458 ? 10.922 3.342 6.09 1 95.56 458 ASN B C 1
ATOM 8689 O O . ASN B 1 458 ? 11.438 3.514 4.988 1 95.56 458 ASN B O 1
ATOM 8693 N N . ILE B 1 459 ? 11.312 3.975 7.074 1 95.19 459 ILE B N 1
ATOM 8694 C CA . ILE B 1 459 ? 12.336 5.004 6.941 1 95.19 459 ILE B CA 1
ATOM 8695 C C . ILE B 1 459 ? 13.695 4.352 6.684 1 95.19 459 ILE B C 1
ATOM 8697 O O . ILE B 1 459 ? 13.945 3.234 7.141 1 95.19 459 ILE B O 1
ATOM 8701 N N . HIS B 1 460 ? 14.531 4.949 5.84 1 93.94 460 HIS B N 1
ATOM 8702 C CA . HIS B 1 460 ? 15.891 4.465 5.637 1 93.94 460 HIS B CA 1
ATOM 8703 C C . HIS B 1 460 ? 16.75 4.703 6.871 1 93.94 460 HIS B C 1
ATOM 8705 O O . HIS B 1 460 ? 16.734 5.797 7.445 1 93.94 460 HIS B O 1
ATOM 8711 N N . PRO B 1 461 ? 17.516 3.744 7.293 1 95 461 PRO B N 1
ATOM 8712 C CA . PRO B 1 461 ? 18.312 3.857 8.516 1 95 461 PRO B CA 1
ATOM 8713 C C . PRO B 1 461 ? 19.281 5.043 8.484 1 95 461 PRO B C 1
ATOM 8715 O O . PRO B 1 461 ? 19.625 5.586 9.539 1 95 461 PRO B O 1
ATOM 8718 N N . SER B 1 462 ? 19.688 5.5 7.328 1 92.81 462 SER B N 1
ATOM 8719 C CA . SER B 1 462 ? 20.625 6.609 7.215 1 92.81 462 SER B CA 1
ATOM 8720 C C . SER B 1 462 ? 20 7.918 7.668 1 92.81 462 SER B C 1
ATOM 8722 O O . SER B 1 462 ? 20.703 8.883 7.969 1 92.81 462 SER B O 1
ATOM 8724 N N . LYS B 1 463 ? 18.719 7.98 7.734 1 92.69 463 LYS B N 1
ATOM 8725 C CA . LYS B 1 463 ? 18 9.203 8.086 1 92.69 463 LYS B CA 1
ATOM 8726 C C . LYS B 1 463 ? 17.797 9.305 9.594 1 92.69 463 LYS B C 1
ATOM 8728 O O . LYS B 1 463 ? 17.281 10.312 10.086 1 92.69 463 LYS B O 1
ATOM 8733 N N . LEU B 1 464 ? 18.25 8.289 10.328 1 95.56 464 LEU B N 1
ATOM 8734 C CA . LEU B 1 464 ? 18.016 8.227 11.766 1 95.56 464 LEU B CA 1
ATOM 8735 C C . LEU B 1 464 ? 19.219 8.797 12.523 1 95.56 464 LEU B C 1
ATOM 8737 O O . LEU B 1 464 ? 19.75 8.148 13.43 1 95.56 464 LEU B O 1
ATOM 8741 N N . HIS B 1 465 ? 19.547 10.008 12.164 1 93.12 465 HIS B N 1
ATOM 8742 C CA . HIS B 1 465 ? 20.688 10.656 12.805 1 93.12 465 HIS B CA 1
ATOM 8743 C C . HIS B 1 465 ? 20.234 11.609 13.898 1 93.12 465 HIS B C 1
ATOM 8745 O O . HIS B 1 465 ? 21.031 12.414 14.398 1 93.12 465 HIS B O 1
ATOM 8751 N N . ARG B 1 466 ? 18.953 11.68 14.195 1 94 466 ARG B N 1
ATOM 8752 C CA . ARG B 1 466 ? 18.359 12.43 15.297 1 94 466 ARG B CA 1
ATOM 8753 C C . ARG B 1 466 ? 17.391 11.555 16.094 1 94 466 ARG B C 1
ATOM 8755 O O . ARG B 1 466 ? 17 10.484 15.648 1 94 466 ARG B O 1
ATOM 8762 N N . ASP B 1 467 ? 17.078 12.031 17.312 1 96.06 467 ASP B N 1
ATOM 8763 C CA . ASP B 1 467 ? 16.094 11.312 18.109 1 96.06 467 ASP B CA 1
ATOM 8764 C C . ASP B 1 467 ? 14.672 11.617 17.641 1 96.06 467 ASP B C 1
ATOM 8766 O O . ASP B 1 467 ? 14.352 12.758 17.312 1 96.06 467 ASP B O 1
ATOM 8770 N N . PHE B 1 468 ? 13.891 10.617 17.562 1 97.75 468 PHE B N 1
ATOM 8771 C CA . PHE B 1 468 ? 12.492 10.734 17.188 1 97.75 468 PHE B CA 1
ATOM 8772 C C . PHE B 1 468 ? 11.586 10.102 18.25 1 97.75 468 PHE B C 1
ATOM 8774 O O . PHE B 1 468 ? 11.977 9.141 18.906 1 97.75 468 PHE B O 1
ATOM 8781 N N . LEU B 1 469 ? 10.484 10.633 18.422 1 98.06 469 LEU B N 1
ATOM 8782 C CA . LEU B 1 469 ? 9.438 10.008 19.234 1 98.06 469 LEU B CA 1
ATOM 8783 C C . LEU B 1 469 ? 8.07 10.164 18.578 1 98.06 469 LEU B C 1
ATOM 8785 O O . LEU B 1 469 ? 7.598 11.281 18.375 1 98.06 469 LEU B O 1
ATOM 8789 N N . PHE B 1 470 ? 7.539 9.117 18.109 1 98.25 470 PHE B N 1
ATOM 8790 C CA . PHE B 1 470 ? 6.137 9.055 17.703 1 98.25 470 PHE B CA 1
ATOM 8791 C C . PHE B 1 470 ? 5.258 8.68 18.891 1 98.25 470 PHE B C 1
ATOM 8793 O O . PHE B 1 470 ? 5.273 7.531 19.344 1 98.25 470 PHE B O 1
ATOM 8800 N N . ARG B 1 471 ? 4.465 9.562 19.328 1 97.06 471 ARG B N 1
ATOM 8801 C CA . ARG B 1 471 ? 3.701 9.375 20.547 1 97.06 471 ARG B CA 1
ATOM 8802 C C . ARG B 1 471 ? 2.258 8.992 20.25 1 97.06 471 ARG B C 1
ATOM 8804 O O . ARG B 1 471 ? 1.58 9.672 19.469 1 97.06 471 ARG B O 1
ATOM 8811 N N . ARG B 1 472 ? 1.799 7.965 20.781 1 95.25 472 ARG B N 1
ATOM 8812 C CA . ARG B 1 472 ? 0.411 7.516 20.797 1 95.25 472 ARG B CA 1
ATOM 8813 C C . ARG B 1 472 ? -0.149 7.422 19.375 1 95.25 472 ARG B C 1
ATOM 8815 O O . ARG B 1 472 ? -1.197 8 19.078 1 95.25 472 ARG B O 1
ATOM 8822 N N . VAL B 1 473 ? 0.522 6.75 18.531 1 94.75 473 VAL B N 1
ATOM 8823 C CA . VAL B 1 473 ? -0.008 6.426 17.203 1 94.75 473 VAL B CA 1
ATOM 8824 C C . VAL B 1 473 ? -1.16 5.434 17.344 1 94.75 473 VAL B C 1
ATOM 8826 O O . VAL B 1 473 ? -1.005 4.371 17.953 1 94.75 473 VAL B O 1
ATOM 8829 N N . THR B 1 474 ? -2.246 5.781 16.828 1 92.31 474 THR B N 1
ATOM 8830 C CA . THR B 1 474 ? -3.436 4.945 16.969 1 92.31 474 THR B CA 1
ATOM 8831 C C . THR B 1 474 ? -3.336 3.711 16.078 1 92.31 474 THR B C 1
ATOM 8833 O O . THR B 1 474 ? -3.025 3.82 14.891 1 92.31 474 THR B O 1
ATOM 8836 N N . TYR B 1 475 ? -3.473 2.621 16.672 1 89.19 475 TYR B N 1
ATOM 8837 C CA . TYR B 1 475 ? -3.498 1.342 15.969 1 89.19 475 TYR B CA 1
ATOM 8838 C C . TYR B 1 475 ? -4.66 0.48 16.453 1 89.19 475 TYR B C 1
ATOM 8840 O O . TYR B 1 475 ? -4.652 -0.011 17.578 1 89.19 475 TYR B O 1
ATOM 8848 N N . GLY B 1 476 ? -5.586 0.285 15.609 1 80.88 476 GLY B N 1
ATOM 8849 C CA . GLY B 1 476 ? -6.734 -0.515 16 1 80.88 476 GLY B CA 1
ATOM 8850 C C . GLY B 1 476 ? -7.707 0.235 16.906 1 80.88 476 GLY B C 1
ATOM 8851 O O . GLY B 1 476 ? -7.836 1.457 16.797 1 80.88 476 GLY B O 1
ATOM 8852 N N . ASN B 1 477 ? -8.391 -0.766 17.688 1 78.56 477 ASN B N 1
ATOM 8853 C CA . ASN B 1 477 ? -9.391 -0.178 18.562 1 78.56 477 ASN B CA 1
ATOM 8854 C C . ASN B 1 477 ? -8.797 0.183 19.922 1 78.56 477 ASN B C 1
ATOM 8856 O O . ASN B 1 477 ? -8.508 -0.699 20.734 1 78.56 477 ASN B O 1
ATOM 8860 N N . MET B 1 478 ? -8.469 1.487 20.156 1 78.38 478 MET B N 1
ATOM 8861 C CA . MET B 1 478 ? -8.086 2.049 21.438 1 78.38 478 MET B CA 1
ATOM 8862 C C . MET B 1 478 ? -6.637 1.706 21.781 1 78.38 478 MET B C 1
ATOM 8864 O O . MET B 1 478 ? -6.27 1.613 22.953 1 78.38 478 MET B O 1
ATOM 8868 N N . THR B 1 479 ? -5.93 1.186 20.859 1 89.25 479 THR B N 1
ATOM 8869 C CA . THR B 1 479 ? -4.516 0.925 21.109 1 89.25 479 THR B CA 1
ATOM 8870 C C . THR B 1 479 ? -3.656 2.076 20.594 1 89.25 479 THR B C 1
ATOM 8872 O O . THR B 1 479 ? -3.895 2.594 19.5 1 89.25 479 THR B O 1
ATOM 8875 N N . HIS B 1 480 ? -2.762 2.447 21.469 1 94.12 480 HIS B N 1
ATOM 8876 C CA . HIS B 1 480 ? -1.829 3.508 21.109 1 94.12 480 HIS B CA 1
ATOM 8877 C C . HIS B 1 480 ? -0.385 3.025 21.188 1 94.12 480 HIS B C 1
ATOM 8879 O O . HIS B 1 480 ? 0.034 2.496 22.219 1 94.12 480 HIS B O 1
ATOM 8885 N N . VAL B 1 481 ? 0.299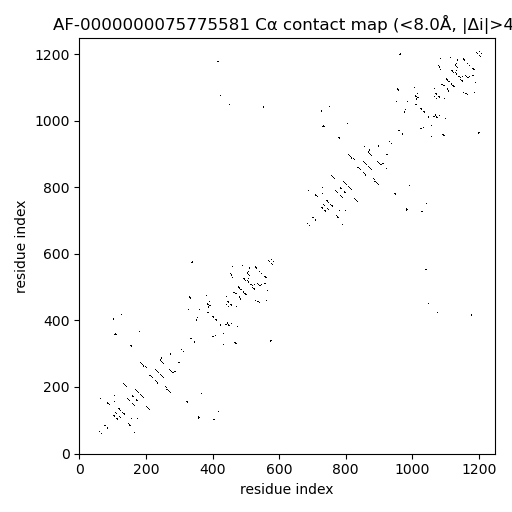 3.205 20.125 1 95.69 481 VAL B N 1
ATOM 8886 C CA . VAL B 1 481 ? 1.673 2.721 20.031 1 95.69 481 VAL B CA 1
ATOM 8887 C C . VAL B 1 481 ? 2.643 3.898 20.109 1 95.69 481 VAL B C 1
ATOM 8889 O O . VAL B 1 481 ? 2.447 4.918 19.453 1 95.69 481 VAL B O 1
ATOM 8892 N N . ASN B 1 482 ? 3.619 3.812 20.938 1 97.62 482 ASN B N 1
ATOM 8893 C CA . ASN B 1 482 ? 4.719 4.77 21.031 1 97.62 482 ASN B CA 1
ATOM 8894 C C . ASN B 1 482 ? 6.008 4.199 20.438 1 97.62 482 ASN B C 1
ATOM 8896 O O . ASN B 1 482 ? 6.445 3.117 20.828 1 97.62 482 ASN B O 1
ATOM 8900 N N . ILE B 1 483 ? 6.578 4.844 19.531 1 98.44 483 ILE B N 1
ATOM 8901 C CA . ILE B 1 483 ? 7.824 4.414 18.906 1 98.44 483 ILE B CA 1
ATOM 8902 C C . ILE B 1 483 ? 8.898 5.477 19.125 1 98.44 483 ILE B C 1
ATOM 8904 O O . ILE B 1 483 ? 8.742 6.625 18.688 1 98.44 483 ILE B O 1
ATOM 8908 N N . SER B 1 484 ? 9.977 5.172 19.781 1 98.25 484 SER B N 1
ATOM 8909 C CA . SER B 1 484 ? 11.086 6.082 20.031 1 98.25 484 SER B CA 1
ATOM 8910 C C . SER B 1 484 ? 12.359 5.621 19.328 1 98.25 484 SER B C 1
ATOM 8912 O O . SER B 1 484 ? 12.695 4.434 19.359 1 98.25 484 SER B O 1
ATOM 8914 N N . VAL B 1 485 ? 12.945 6.438 18.625 1 98.25 485 VAL B N 1
ATOM 8915 C CA . VAL B 1 485 ? 14.266 6.211 18.047 1 98.25 485 VAL B CA 1
ATOM 8916 C C . VAL B 1 485 ? 15.305 7.059 18.766 1 98.25 485 VAL B C 1
ATOM 8918 O O . VAL B 1 485 ? 15.195 8.281 18.812 1 98.25 485 VAL B O 1
ATOM 8921 N N . ILE B 1 486 ? 16.297 6.441 19.328 1 97.38 486 ILE B N 1
ATOM 8922 C CA . ILE B 1 486 ? 17.281 7.148 20.141 1 97.38 486 ILE B CA 1
ATOM 8923 C C . ILE B 1 486 ? 18.688 6.848 19.609 1 97.38 486 ILE B C 1
ATOM 8925 O O . ILE B 1 486 ? 19.047 5.688 19.391 1 97.38 486 ILE B O 1
ATOM 8929 N N . LEU B 1 487 ? 19.375 7.859 19.406 1 95.19 487 LEU B N 1
ATOM 8930 C CA . LEU B 1 487 ? 20.781 7.695 19.047 1 95.19 487 LEU B CA 1
ATOM 8931 C C . LEU B 1 487 ? 21.609 7.289 20.266 1 95.19 487 LEU B C 1
ATOM 8933 O O . LEU B 1 487 ? 21.656 8.016 21.266 1 95.19 487 LEU B O 1
ATOM 8937 N N . GLN B 1 488 ? 22.281 6.238 20.125 1 94.06 488 GLN B N 1
ATOM 8938 C CA . GLN B 1 488 ? 23.062 5.719 21.25 1 94.06 488 GLN B CA 1
ATOM 8939 C C . GLN B 1 488 ? 24.453 6.363 21.281 1 94.06 488 GLN B C 1
ATOM 8941 O O . GLN B 1 488 ? 24.781 7.188 20.422 1 94.06 488 GLN B O 1
ATOM 8946 N N . GLU B 1 489 ? 25.25 5.934 22.266 1 91.12 489 GLU B N 1
ATOM 8947 C CA . GLU B 1 489 ? 26.578 6.516 22.469 1 91.12 489 GLU B CA 1
ATOM 8948 C C . GLU B 1 489 ? 27.516 6.156 21.312 1 91.12 489 GLU B C 1
ATOM 8950 O O . GLU B 1 489 ? 28.406 6.938 20.953 1 91.12 489 GLU B O 1
ATOM 8955 N N . ASP B 1 490 ? 27.266 5.051 20.719 1 92.19 490 ASP B N 1
ATOM 8956 C CA . ASP B 1 490 ? 28.109 4.613 19.594 1 92.19 490 ASP B CA 1
ATOM 8957 C C . ASP B 1 490 ? 27.594 5.176 18.266 1 92.19 490 ASP B C 1
ATOM 8959 O O . ASP B 1 490 ? 28.016 4.734 17.203 1 92.19 490 ASP B O 1
ATOM 8963 N N . ASN B 1 491 ? 26.688 6.074 18.25 1 92.94 491 ASN B N 1
ATOM 8964 C CA . ASN B 1 491 ? 26.109 6.766 17.094 1 92.94 491 ASN B CA 1
ATOM 8965 C C . ASN B 1 491 ? 25.234 5.84 16.266 1 92.94 491 ASN B C 1
ATOM 8967 O O . ASN B 1 491 ? 25.016 6.09 15.078 1 92.94 491 ASN B O 1
ATOM 8971 N N . LYS B 1 492 ? 24.859 4.793 16.953 1 95.25 492 LYS B N 1
ATOM 8972 C CA . LYS B 1 492 ? 23.891 3.914 16.312 1 95.25 492 LYS B CA 1
ATOM 8973 C C . LYS B 1 492 ? 22.484 4.188 16.828 1 95.25 492 LYS B C 1
ATOM 8975 O O . LYS B 1 492 ? 22.297 4.445 18.031 1 95.25 492 LYS B O 1
ATOM 8980 N N . ALA B 1 493 ? 21.562 4.168 15.945 1 96.5 493 ALA B N 1
ATOM 8981 C CA . ALA B 1 493 ? 20.188 4.395 16.344 1 96.5 493 ALA B CA 1
ATOM 8982 C C . ALA B 1 493 ? 19.547 3.119 16.891 1 96.5 493 ALA B C 1
ATOM 8984 O O . ALA B 1 493 ? 19.875 2.016 16.438 1 96.5 493 ALA B O 1
ATOM 8985 N N . ALA B 1 494 ? 18.734 3.236 17.812 1 97.62 494 ALA B N 1
ATOM 8986 C CA . ALA B 1 494 ? 17.969 2.133 18.391 1 97.62 494 ALA B CA 1
ATOM 8987 C C . ALA B 1 494 ? 16.484 2.484 18.484 1 97.62 494 ALA B C 1
ATOM 8989 O O . ALA B 1 494 ? 16.141 3.643 18.703 1 97.62 494 ALA B O 1
ATOM 8990 N N . ILE B 1 495 ? 15.68 1.489 18.312 1 98.44 495 ILE B N 1
ATOM 8991 C CA . ILE B 1 495 ? 14.242 1.703 18.344 1 98.44 495 ILE B CA 1
ATOM 8992 C C . ILE B 1 495 ? 13.664 1.13 19.641 1 98.44 495 ILE B C 1
ATOM 8994 O O . ILE B 1 495 ? 14.031 0.033 20.062 1 98.44 495 ILE B O 1
ATOM 8998 N N . PHE B 1 496 ? 12.844 1.831 20.25 1 98.38 496 PHE B N 1
ATOM 8999 C CA . PHE B 1 496 ? 12.109 1.397 21.422 1 98.38 496 PHE B CA 1
ATOM 9000 C C . PHE B 1 496 ? 10.609 1.525 21.203 1 98.38 496 PHE B C 1
ATOM 9002 O O . PHE B 1 496 ? 10.133 2.541 20.688 1 98.38 496 PHE B O 1
ATOM 9009 N N . VAL B 1 497 ? 9.859 0.492 21.516 1 98.31 497 VAL B N 1
ATOM 9010 C CA . VAL B 1 497 ? 8.414 0.481 21.297 1 98.31 497 VAL B CA 1
ATOM 9011 C C . VAL B 1 497 ? 7.688 0.166 22.594 1 98.31 497 VAL B C 1
ATOM 9013 O O . VAL B 1 497 ? 8.117 -0.703 23.359 1 98.31 497 VAL B O 1
ATOM 9016 N N . ALA B 1 498 ? 6.629 0.928 22.875 1 97.56 498 ALA B N 1
ATOM 9017 C CA . ALA B 1 498 ? 5.785 0.713 24.047 1 97.56 498 ALA B CA 1
ATOM 9018 C C . ALA B 1 498 ? 4.312 0.946 23.719 1 97.56 498 ALA B C 1
ATOM 9020 O O . ALA B 1 498 ? 3.992 1.7 22.797 1 97.56 498 ALA B O 1
ATOM 9021 N N . LEU B 1 499 ? 3.502 0.266 24.5 1 95.62 499 LEU B N 1
ATOM 9022 C CA . LEU B 1 499 ? 2.064 0.434 24.312 1 95.62 499 LEU B CA 1
ATOM 9023 C C . LEU B 1 499 ? 1.45 1.203 25.469 1 95.62 499 LEU B C 1
ATOM 9025 O O . LEU B 1 499 ? 1.85 1.018 26.625 1 95.62 499 LEU B O 1
ATOM 9029 N N . ASP B 1 500 ? 0.692 2.066 25.266 1 90.62 500 ASP B N 1
ATOM 9030 C CA . ASP B 1 500 ? -0.084 2.73 26.312 1 90.62 500 ASP B CA 1
ATOM 9031 C C . ASP B 1 500 ? -1.393 1.989 26.578 1 90.62 500 ASP B C 1
ATOM 9033 O O . ASP B 1 500 ? -1.524 1.298 27.594 1 90.62 500 ASP B O 1
ATOM 9037 N N . ARG B 1 501 ? -2.398 2.127 25.938 1 84.5 501 ARG B N 1
ATOM 9038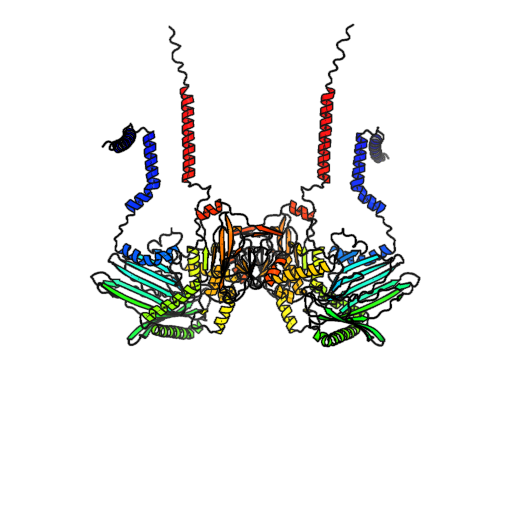 C CA . ARG B 1 501 ? -3.66 1.396 26.016 1 84.5 501 ARG B CA 1
ATOM 9039 C C . ARG B 1 501 ? -3.734 0.321 24.938 1 84.5 501 ARG B C 1
ATOM 9041 O O . ARG B 1 501 ? -3.246 0.517 23.828 1 84.5 501 ARG B O 1
ATOM 9048 N N . SER B 1 502 ? -4.051 -0.899 25.469 1 82.69 502 SER B N 1
ATOM 9049 C CA . SER B 1 502 ? -4.129 -1.943 24.453 1 82.69 502 SER B CA 1
ATOM 9050 C C . SER B 1 502 ? -5.352 -2.832 24.656 1 82.69 502 SER B C 1
ATOM 9052 O O . SER B 1 502 ? -5.684 -3.17 25.797 1 82.69 502 SER B O 1
ATOM 9054 N N . ASP B 1 503 ? -5.98 -3.094 23.641 1 82.5 503 ASP B N 1
ATOM 9055 C CA . ASP B 1 503 ? -7.145 -3.977 23.672 1 82.5 503 ASP B CA 1
ATOM 9056 C C . ASP B 1 503 ? -6.75 -5.418 23.344 1 82.5 503 ASP B C 1
ATOM 9058 O O . ASP B 1 503 ? -7.492 -6.352 23.656 1 82.5 503 ASP B O 1
ATOM 9062 N N . LYS B 1 504 ? -5.621 -5.559 22.641 1 89.38 504 LYS B N 1
ATOM 9063 C CA . LYS B 1 504 ? -5.109 -6.867 22.25 1 89.38 504 LYS B CA 1
ATOM 9064 C C . LYS B 1 504 ? -3.613 -6.984 22.531 1 89.38 504 LYS B C 1
ATOM 9066 O O . LYS B 1 504 ? -3.006 -6.059 23.078 1 89.38 504 LYS B O 1
ATOM 9071 N N . THR B 1 505 ? -3.193 -8.148 22.25 1 93.25 505 THR B N 1
ATOM 9072 C CA . THR B 1 505 ? -1.753 -8.359 22.328 1 93.25 505 THR B CA 1
ATOM 9073 C C . THR B 1 505 ? -1.071 -8.031 21.016 1 93.25 505 THR B C 1
ATOM 9075 O O . THR B 1 505 ? -1.543 -8.43 19.953 1 93.25 505 THR B O 1
ATOM 9078 N N . TYR B 1 506 ? -0.061 -7.27 21.156 1 95.31 506 TYR B N 1
ATOM 9079 C CA . TYR B 1 506 ? 0.669 -6.875 19.953 1 95.31 506 TYR B CA 1
ATOM 9080 C C . TYR B 1 506 ? 2.084 -7.441 19.969 1 95.31 506 TYR B C 1
ATOM 9082 O O . TYR B 1 506 ? 2.646 -7.703 21.031 1 95.31 506 TYR B O 1
ATOM 9090 N N . TYR B 1 507 ? 2.611 -7.664 18.781 1 96.88 507 TYR B N 1
ATOM 9091 C CA . TYR B 1 507 ? 3.955 -8.195 18.578 1 96.88 507 TYR B CA 1
ATOM 9092 C C . TYR B 1 507 ? 4.746 -7.316 17.609 1 96.88 507 TYR B C 1
ATOM 9094 O O . TYR B 1 507 ? 4.164 -6.633 16.766 1 96.88 507 TYR B O 1
ATOM 9102 N N . ALA B 1 508 ? 6.066 -7.309 17.797 1 97.75 508 ALA B N 1
ATOM 9103 C CA . ALA B 1 508 ? 6.918 -6.535 16.906 1 97.75 508 ALA B CA 1
ATOM 9104 C C . ALA B 1 508 ? 8.172 -7.324 16.516 1 97.75 508 ALA B C 1
ATOM 9106 O O . ALA B 1 508 ? 8.586 -8.227 17.25 1 97.75 508 ALA B O 1
ATOM 9107 N N . CYS B 1 509 ? 8.68 -7.074 15.391 1 96.56 509 CYS B N 1
ATOM 9108 C CA . CYS B 1 509 ? 9.953 -7.629 14.945 1 96.56 509 CYS B CA 1
ATOM 9109 C C . CYS B 1 509 ? 10.766 -6.59 14.172 1 96.56 509 CYS B C 1
ATOM 9111 O O . CYS B 1 509 ? 10.203 -5.609 13.672 1 96.56 509 CYS B O 1
ATOM 9113 N N . ASP B 1 510 ? 12.023 -6.746 14.172 1 95.62 510 ASP B N 1
ATOM 9114 C CA . ASP B 1 510 ? 12.898 -5.809 13.484 1 95.62 510 ASP B CA 1
ATOM 9115 C C . ASP B 1 510 ? 12.984 -6.133 11.992 1 95.62 510 ASP B C 1
ATOM 9117 O O . ASP B 1 510 ? 12.172 -6.898 11.469 1 95.62 510 ASP B O 1
ATOM 9121 N N . ALA B 1 511 ? 13.93 -5.508 11.289 1 95.25 511 ALA B N 1
ATOM 9122 C CA . ALA B 1 511 ? 14.016 -5.617 9.828 1 95.25 511 ALA B CA 1
ATOM 9123 C C . ALA B 1 511 ? 14.195 -7.066 9.398 1 95.25 511 ALA B C 1
ATOM 9125 O O . ALA B 1 511 ? 15.008 -7.797 9.977 1 95.25 511 ALA B O 1
ATOM 9126 N N . GLY B 1 512 ? 13.414 -7.512 8.398 1 90.94 512 GLY B N 1
ATOM 9127 C CA . GLY B 1 512 ? 13.5 -8.867 7.875 1 90.94 512 GLY B CA 1
ATOM 9128 C C . GLY B 1 512 ? 12.742 -9.883 8.711 1 90.94 512 GLY B C 1
ATOM 9129 O O . GLY B 1 512 ? 12.414 -10.969 8.227 1 90.94 512 GLY B O 1
ATOM 9130 N N . CYS B 1 513 ? 12.562 -9.562 9.961 1 92.56 513 CYS B N 1
ATOM 9131 C CA . CYS B 1 513 ? 11.805 -10.398 10.883 1 92.56 513 CYS B CA 1
ATOM 9132 C C . CYS B 1 513 ? 12.391 -11.805 10.953 1 92.56 513 CYS B C 1
ATOM 9134 O O . CYS B 1 513 ? 11.656 -12.789 10.883 1 92.56 513 CYS B O 1
ATOM 9136 N N . LEU B 1 514 ? 13.641 -11.859 11.016 1 90.44 514 LEU B N 1
ATOM 9137 C CA . LEU B 1 514 ? 14.32 -13.148 11.102 1 90.44 514 LEU B CA 1
ATOM 9138 C C . LEU B 1 514 ? 14.289 -13.68 12.531 1 90.44 514 LEU B C 1
ATOM 9140 O O . LEU B 1 514 ? 14.383 -14.891 12.75 1 90.44 514 LEU B O 1
ATOM 9144 N N . ASP B 1 515 ? 14.141 -12.781 13.461 1 88 515 ASP B N 1
ATOM 9145 C CA . ASP B 1 515 ? 14.078 -13.164 14.875 1 88 515 ASP B CA 1
ATOM 9146 C C . ASP B 1 515 ? 12.641 -13.43 15.312 1 88 515 ASP B C 1
ATOM 9148 O O . ASP B 1 515 ? 11.695 -13.047 14.625 1 88 515 ASP B O 1
ATOM 9152 N N . ALA B 1 516 ? 12.508 -14.047 16.422 1 91.38 516 ALA B N 1
ATOM 9153 C CA . ALA B 1 516 ? 11.18 -14.336 16.953 1 91.38 516 ALA B CA 1
ATOM 9154 C C . ALA B 1 516 ? 10.438 -13.047 17.312 1 91.38 516 ALA B C 1
ATOM 9156 O O . ALA B 1 516 ? 11.039 -12.094 17.812 1 91.38 516 ALA B O 1
ATOM 9157 N N . PRO B 1 517 ? 9.195 -13.062 17.109 1 95.31 517 PRO B N 1
ATOM 9158 C CA . PRO B 1 517 ? 8.406 -11.875 17.438 1 95.31 517 PRO B CA 1
ATOM 9159 C C . PRO B 1 517 ? 8.43 -11.555 18.922 1 95.31 517 PRO B C 1
ATOM 9161 O O . PRO B 1 517 ? 8.398 -12.461 19.766 1 95.31 517 PRO B O 1
ATOM 9164 N N . VAL B 1 518 ? 8.516 -10.336 19.234 1 97 518 VAL B N 1
ATOM 9165 C CA . VAL B 1 518 ? 8.562 -9.875 20.625 1 97 518 VAL B CA 1
ATOM 9166 C C . VAL B 1 518 ? 7.199 -9.305 21.016 1 97 518 VAL B C 1
ATOM 9168 O O . VAL B 1 518 ? 6.645 -8.453 20.328 1 97 518 VAL B O 1
ATOM 9171 N N . GLN B 1 519 ? 6.707 -9.773 22.109 1 96.88 519 GLN B N 1
ATOM 9172 C CA . GLN B 1 519 ? 5.434 -9.266 22.609 1 96.88 519 GLN B CA 1
ATOM 9173 C C . GLN B 1 519 ? 5.598 -7.871 23.219 1 96.88 519 GLN B C 1
ATOM 9175 O O . GLN B 1 519 ? 6.508 -7.637 24.016 1 96.88 519 GLN B O 1
ATOM 9180 N N . LEU B 1 520 ? 4.73 -6.984 22.875 1 96.56 520 LEU B N 1
ATOM 9181 C CA . LEU B 1 520 ? 4.824 -5.598 23.328 1 96.56 520 LEU B CA 1
ATOM 9182 C C . LEU B 1 520 ? 3.988 -5.375 24.578 1 96.56 520 LEU B C 1
ATOM 9184 O O . LEU B 1 520 ? 3.105 -6.176 24.891 1 96.56 520 LEU B O 1
ATOM 9188 N N . GLY B 1 521 ? 4.297 -4.359 25.344 1 94.56 521 GLY B N 1
ATOM 9189 C CA . GLY B 1 521 ? 3.629 -3.949 26.578 1 94.56 521 GLY B CA 1
ATOM 9190 C C . GLY B 1 521 ? 3.865 -2.492 26.922 1 94.56 521 GLY B C 1
ATOM 9191 O O . GLY B 1 521 ? 4.305 -1.709 26.078 1 94.56 521 GLY B O 1
ATOM 9192 N N . PRO B 1 522 ? 3.533 -2.105 28.125 1 93.38 522 PRO B N 1
ATOM 9193 C CA . PRO B 1 522 ? 3.674 -0.704 28.531 1 93.38 522 PRO B CA 1
ATOM 9194 C C . PRO B 1 522 ? 5.133 -0.284 28.719 1 93.38 522 PRO B C 1
ATOM 9196 O O . PRO B 1 522 ? 5.441 0.91 28.688 1 93.38 522 PRO B O 1
ATOM 9199 N N . TYR B 1 523 ? 6.004 -1.277 28.812 1 94.81 523 TYR B N 1
ATOM 9200 C CA . TYR B 1 523 ? 7.422 -0.96 28.953 1 94.81 523 TYR B CA 1
ATOM 9201 C C . TYR B 1 523 ? 8.117 -0.932 27.609 1 94.81 523 TYR B C 1
ATOM 9203 O O . TYR B 1 523 ? 7.758 -1.691 26.703 1 94.81 523 TYR B O 1
ATOM 9211 N N . LYS B 1 524 ? 9.086 -0.124 27.516 1 96.25 524 LYS B N 1
ATOM 9212 C CA . LYS B 1 524 ? 9.828 0.033 26.281 1 96.25 524 LYS B CA 1
ATOM 9213 C C . LYS B 1 524 ? 10.602 -1.237 25.922 1 96.25 524 LYS B C 1
ATOM 9215 O O . LYS B 1 524 ? 11.375 -1.744 26.75 1 96.25 524 LYS B O 1
ATOM 9220 N N . LYS B 1 525 ? 10.383 -1.745 24.844 1 97.44 525 LYS B N 1
ATOM 9221 C CA . LYS B 1 525 ? 11.125 -2.883 24.312 1 97.44 525 LYS B CA 1
ATOM 9222 C C . LYS B 1 525 ? 12.148 -2.434 23.266 1 97.44 525 LYS B C 1
ATOM 9224 O O . LYS B 1 525 ? 11.859 -1.564 22.438 1 97.44 525 LYS B O 1
ATOM 9229 N N . TYR B 1 526 ? 13.273 -3.049 23.297 1 97.31 526 TYR B N 1
ATOM 9230 C CA . TYR B 1 526 ? 14.398 -2.66 22.453 1 97.31 526 TYR B CA 1
ATOM 9231 C C . TYR B 1 526 ? 14.391 -3.436 21.141 1 97.31 526 TYR B C 1
ATOM 9233 O O . TYR B 1 526 ? 14.203 -4.656 21.141 1 97.31 526 TYR B O 1
ATOM 9241 N N . PHE B 1 527 ? 14.656 -2.744 20.031 1 97.75 527 PHE B N 1
ATOM 9242 C CA . PHE B 1 527 ? 14.844 -3.336 18.703 1 97.75 527 PHE B CA 1
ATOM 9243 C C . PHE B 1 527 ? 16.016 -2.691 17.984 1 97.75 527 PHE B C 1
ATOM 9245 O O . PHE B 1 527 ? 16.062 -1.472 17.812 1 97.75 527 PHE B O 1
ATOM 9252 N N . PRO B 1 528 ? 16.953 -3.414 17.547 1 96.44 528 PRO B N 1
ATOM 9253 C CA . PRO B 1 528 ? 18.062 -2.836 16.781 1 96.44 528 PRO B CA 1
ATOM 9254 C C . PRO B 1 528 ? 17.641 -2.373 15.391 1 96.44 528 PRO B C 1
ATOM 9256 O O . PRO B 1 528 ? 16.719 -2.939 14.797 1 96.44 528 PRO B O 1
ATOM 9259 N N . VAL B 1 529 ? 18.266 -1.342 14.938 1 97.62 529 VAL B N 1
ATOM 9260 C CA . VAL B 1 529 ? 18.047 -0.888 13.57 1 97.62 529 VAL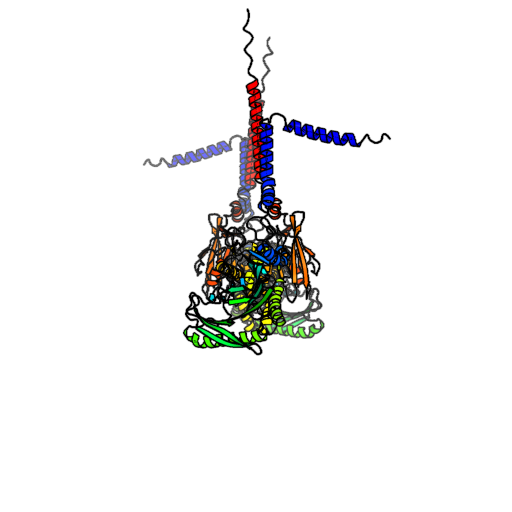 B CA 1
ATOM 9261 C C . VAL B 1 529 ? 18.938 -1.677 12.609 1 97.62 529 VAL B C 1
ATOM 9263 O O . VAL B 1 529 ? 20.156 -1.59 12.68 1 97.62 529 VAL B O 1
ATOM 9266 N N . LYS B 1 530 ? 18.312 -2.418 11.75 1 96.56 530 LYS B N 1
ATOM 9267 C CA . LYS B 1 530 ? 19.047 -3.252 10.805 1 96.56 530 LYS B CA 1
ATOM 9268 C C . LYS B 1 530 ? 18.859 -2.766 9.375 1 96.56 530 LYS B C 1
ATOM 9270 O O . LYS B 1 530 ? 17.844 -2.139 9.055 1 96.56 530 LYS B O 1
ATOM 9275 N N . LEU B 1 531 ? 19.859 -2.975 8.594 1 94.81 531 LEU B N 1
ATOM 9276 C CA . LEU B 1 531 ? 19.844 -2.693 7.168 1 94.81 531 LEU B CA 1
ATOM 9277 C C . LEU B 1 531 ? 19.734 -3.982 6.359 1 94.81 531 LEU B C 1
ATOM 9279 O O . LEU B 1 531 ? 20.516 -4.914 6.566 1 94.81 531 LEU B O 1
ATOM 9283 N N . THR B 1 532 ? 18.766 -4.027 5.484 1 93.31 532 THR B N 1
ATOM 9284 C CA . THR B 1 532 ? 18.547 -5.238 4.703 1 93.31 532 THR B CA 1
ATOM 9285 C C . THR B 1 532 ? 18.797 -4.98 3.221 1 93.31 532 THR B C 1
ATOM 9287 O O . THR B 1 532 ? 18.781 -3.832 2.775 1 93.31 532 THR B O 1
ATOM 9290 N N . GLU B 1 533 ? 19.047 -6.035 2.443 1 89.38 533 GLU B N 1
ATOM 9291 C CA . GLU B 1 533 ? 19.141 -6.012 0.987 1 89.38 533 GLU B CA 1
ATOM 9292 C C . GLU B 1 533 ? 18.203 -7.039 0.357 1 89.38 533 GLU B C 1
ATOM 9294 O O . GLU B 1 533 ? 18.422 -8.25 0.502 1 89.38 533 GLU B O 1
ATOM 9299 N N . PRO B 1 534 ? 17.359 -6.652 -0.395 1 89 534 PRO B N 1
ATOM 9300 C CA . PRO B 1 534 ? 16.859 -5.301 -0.657 1 89 534 PRO B CA 1
ATOM 9301 C C . PRO B 1 534 ? 16.297 -4.625 0.592 1 89 534 PRO B C 1
ATOM 9303 O O . PRO B 1 534 ? 16.047 -5.297 1.598 1 89 534 PRO B O 1
ATOM 9306 N N . LEU B 1 535 ? 16.094 -3.338 0.48 1 89.88 535 LEU B N 1
ATOM 9307 C CA . LEU B 1 535 ? 15.648 -2.547 1.62 1 89.88 535 LEU B CA 1
ATOM 9308 C C . LEU B 1 535 ? 14.227 -2.928 2.021 1 89.88 535 LEU B C 1
ATOM 9310 O O . LEU B 1 535 ? 13.359 -3.078 1.164 1 89.88 535 LEU B O 1
ATOM 9314 N N . THR B 1 536 ? 14.008 -3.182 3.287 1 92.44 536 THR B N 1
ATOM 9315 C CA . THR B 1 536 ? 12.695 -3.447 3.863 1 92.44 536 THR B CA 1
ATOM 9316 C C . THR B 1 536 ? 12.438 -2.529 5.055 1 92.44 536 THR B C 1
ATOM 9318 O O . THR B 1 536 ? 13.297 -1.734 5.434 1 92.44 536 THR B O 1
ATOM 9321 N N . ALA B 1 537 ? 11.258 -2.592 5.617 1 95.62 537 ALA B N 1
ATOM 9322 C CA . ALA B 1 537 ? 10.938 -1.802 6.805 1 95.62 537 ALA B CA 1
ATOM 9323 C C . ALA B 1 537 ? 11.859 -2.17 7.969 1 95.62 537 ALA B C 1
ATOM 9325 O O . ALA B 1 537 ? 12.344 -3.301 8.047 1 95.62 537 ALA B O 1
ATOM 9326 N N . ILE B 1 538 ? 12.078 -1.296 8.875 1 97.31 538 ILE B N 1
ATOM 9327 C CA . ILE B 1 538 ? 13.023 -1.527 9.961 1 97.31 538 ILE B CA 1
ATOM 9328 C C . ILE B 1 538 ? 12.273 -2.016 11.203 1 97.31 538 ILE B C 1
ATOM 9330 O O . ILE B 1 538 ? 12.891 -2.443 12.18 1 97.31 538 ILE B O 1
ATOM 9334 N N . LEU B 1 539 ? 11.016 -1.923 11.172 1 97.81 539 LEU B N 1
ATOM 9335 C CA . LEU B 1 539 ? 10.172 -2.365 12.273 1 97.81 539 LEU B CA 1
ATOM 9336 C C . LEU B 1 539 ? 8.797 -2.791 11.766 1 97.81 539 LEU B C 1
ATOM 9338 O O . LEU B 1 539 ? 8.219 -2.133 10.898 1 97.81 539 LEU B O 1
ATOM 9342 N N . TYR B 1 540 ? 8.297 -3.904 12.227 1 97.19 540 TYR B N 1
ATOM 9343 C CA . TYR B 1 540 ? 6.957 -4.41 11.953 1 97.19 540 TYR B CA 1
ATOM 9344 C C . TYR B 1 540 ? 6.176 -4.609 13.242 1 97.19 540 TYR B C 1
ATOM 9346 O O . TYR B 1 540 ? 6.703 -5.148 14.219 1 97.19 540 TYR B O 1
ATOM 9354 N N . ILE B 1 541 ? 4.953 -4.172 13.297 1 96.5 541 ILE B N 1
ATOM 9355 C CA . ILE B 1 541 ? 4.098 -4.348 14.461 1 96.5 541 ILE B CA 1
ATOM 9356 C C . ILE B 1 541 ? 2.738 -4.891 14.031 1 96.5 541 ILE B C 1
ATOM 9358 O O . ILE B 1 541 ? 2.129 -4.383 13.086 1 96.5 541 ILE B O 1
ATOM 9362 N N . THR B 1 542 ? 2.223 -5.891 14.672 1 95.44 542 THR B N 1
ATOM 9363 C CA . THR B 1 542 ? 0.913 -6.453 14.367 1 95.44 542 THR B CA 1
ATOM 9364 C C . THR B 1 542 ? 0.311 -7.125 15.594 1 95.44 542 THR B C 1
ATOM 9366 O O . THR B 1 542 ? 1.024 -7.434 16.547 1 95.44 542 THR B O 1
ATOM 9369 N N . ALA B 1 543 ? -0.977 -7.234 15.664 1 93.62 543 ALA B N 1
ATOM 9370 C CA . ALA B 1 543 ? -1.671 -7.934 16.734 1 93.62 543 ALA B CA 1
ATOM 9371 C C . ALA B 1 543 ? -1.771 -9.43 16.453 1 93.62 543 ALA B C 1
ATOM 9373 O O . ALA B 1 543 ? -2.088 -10.219 17.344 1 93.62 543 ALA B O 1
ATOM 9374 N N . ASP B 1 544 ? -1.433 -9.844 15.289 1 93.56 544 ASP B N 1
ATOM 9375 C CA . ASP B 1 544 ? -1.533 -11.234 14.859 1 93.56 544 ASP B CA 1
ATOM 9376 C C . ASP B 1 544 ? -0.167 -11.922 14.891 1 93.56 544 ASP B C 1
ATOM 9378 O O . ASP B 1 544 ? 0.642 -11.734 13.977 1 93.56 544 ASP B O 1
ATOM 9382 N N . LYS B 1 545 ? -0.018 -12.75 15.828 1 94.5 545 LYS B N 1
ATOM 9383 C CA . LYS B 1 545 ? 1.267 -13.422 15.992 1 94.5 545 LYS B CA 1
ATOM 9384 C C . LYS B 1 545 ? 1.587 -14.305 14.789 1 94.5 545 LYS B C 1
ATOM 9386 O O . LYS B 1 545 ? 2.727 -14.328 14.32 1 94.5 545 LYS B O 1
ATOM 9391 N N . GLN B 1 546 ? 0.637 -15.055 14.281 1 93.62 546 GLN B N 1
ATOM 9392 C CA . GLN B 1 546 ? 0.839 -15.938 13.141 1 93.62 546 GLN B CA 1
ATOM 9393 C C . GLN B 1 546 ? 1.236 -15.141 11.898 1 93.62 546 GLN B C 1
ATOM 9395 O O . GLN B 1 546 ? 2.084 -15.586 11.117 1 93.62 546 GLN B O 1
ATOM 9400 N N . HIS B 1 547 ? 0.559 -14.07 11.773 1 93.94 547 HIS B N 1
ATOM 9401 C CA . HIS B 1 547 ? 0.913 -13.188 10.664 1 93.94 547 HIS B CA 1
ATOM 9402 C C . HIS B 1 547 ? 2.385 -12.789 10.727 1 93.94 547 HIS B C 1
ATOM 9404 O O . HIS B 1 547 ? 3.074 -12.789 9.703 1 93.94 547 HIS B O 1
ATOM 9410 N N . MET B 1 548 ? 2.852 -12.523 11.852 1 93.69 548 MET B N 1
ATOM 9411 C CA . MET B 1 548 ? 4.242 -12.117 12.031 1 93.69 548 MET B CA 1
ATOM 9412 C C . MET B 1 548 ? 5.191 -13.273 11.727 1 93.69 548 MET B C 1
ATOM 9414 O O . MET B 1 548 ? 6.238 -13.07 11.109 1 93.69 548 MET B O 1
ATOM 9418 N N . GLU B 1 549 ? 4.824 -14.391 12.141 1 93.88 549 GLU B N 1
ATOM 9419 C CA . GLU B 1 549 ? 5.633 -15.57 11.859 1 93.88 549 GLU B CA 1
ATOM 9420 C C . GLU B 1 549 ? 5.691 -15.859 10.359 1 93.88 549 GLU B C 1
ATOM 9422 O O . GLU B 1 549 ? 6.738 -16.25 9.836 1 93.88 549 GLU B O 1
ATOM 9427 N N . ASP B 1 550 ? 4.617 -15.633 9.766 1 93.56 550 ASP B N 1
ATOM 9428 C CA . ASP B 1 550 ? 4.559 -15.844 8.32 1 93.56 550 ASP B CA 1
ATOM 9429 C C . ASP B 1 550 ? 5.43 -14.828 7.578 1 93.56 550 ASP B C 1
ATOM 9431 O O . ASP B 1 550 ? 5.988 -15.141 6.527 1 93.56 550 ASP B O 1
ATOM 9435 N N . LEU B 1 551 ? 5.492 -13.656 8.078 1 92.94 551 LEU B N 1
ATOM 9436 C CA . LEU B 1 551 ? 6.285 -12.602 7.445 1 92.94 551 LEU B CA 1
ATOM 9437 C C . LEU B 1 551 ? 7.754 -13.008 7.359 1 92.94 551 LEU B C 1
ATOM 9439 O O . LEU B 1 551 ? 8.453 -12.633 6.414 1 92.94 551 LEU B O 1
ATOM 9443 N N . ARG B 1 552 ? 8.148 -13.766 8.297 1 90 552 ARG B N 1
ATOM 9444 C CA . ARG B 1 552 ? 9.523 -14.25 8.312 1 90 552 ARG B CA 1
ATOM 9445 C C . ARG B 1 552 ? 9.859 -14.977 7.012 1 90 552 ARG B C 1
ATOM 9447 O O . ARG B 1 552 ? 10.977 -14.867 6.504 1 90 552 ARG B O 1
ATOM 9454 N N . HIS B 1 553 ? 8.867 -15.586 6.492 1 90.94 553 HIS B N 1
ATOM 9455 C CA . HIS B 1 553 ? 9.078 -16.391 5.293 1 90.94 553 HIS B CA 1
ATOM 9456 C C . HIS B 1 553 ? 8.625 -15.648 4.043 1 90.94 553 HIS B C 1
ATOM 9458 O O . HIS B 1 553 ? 8.797 -16.141 2.926 1 90.94 553 HIS B O 1
ATOM 9464 N N . ALA B 1 554 ? 8.141 -14.484 4.25 1 92.31 554 ALA B N 1
ATOM 9465 C CA . ALA B 1 554 ? 7.547 -13.781 3.115 1 92.31 554 ALA B CA 1
ATOM 9466 C C . ALA B 1 554 ? 8.383 -12.57 2.713 1 92.31 554 ALA B C 1
ATOM 9468 O O . ALA B 1 554 ? 8.227 -12.047 1.609 1 92.31 554 ALA B O 1
ATOM 9469 N N . ILE B 1 555 ? 9.312 -11.922 3.508 1 89.75 555 ILE B N 1
ATOM 9470 C CA . ILE B 1 555 ? 10.086 -10.719 3.225 1 89.75 555 ILE B CA 1
ATOM 9471 C C . ILE B 1 555 ? 11.375 -11.094 2.496 1 89.75 555 ILE B C 1
ATOM 9473 O O . ILE B 1 555 ? 11.883 -10.32 1.68 1 89.75 555 ILE B O 1
ATOM 9477 N N . HIS B 1 556 ? 11.602 -12.156 2.031 1 89.19 556 HIS B N 1
ATOM 9478 C CA . HIS B 1 556 ? 12.75 -12.711 1.325 1 89.19 556 HIS B CA 1
ATOM 9479 C C . HIS B 1 556 ? 13.898 -11.703 1.266 1 89.19 556 HIS B C 1
ATOM 9481 O O . HIS B 1 556 ? 13.883 -10.789 0.435 1 89.19 556 HIS B O 1
ATOM 9487 N N . VAL B 1 557 ? 14.867 -11.719 2.1 1 89.75 557 VAL B N 1
ATOM 9488 C CA . VAL B 1 557 ? 16.031 -10.836 2.127 1 89.75 557 VAL B CA 1
ATOM 9489 C C . VAL B 1 557 ? 17.297 -11.648 1.924 1 89.75 557 VAL B C 1
ATOM 9491 O O . VAL B 1 557 ? 17.359 -12.828 2.293 1 89.75 557 VAL B O 1
ATOM 9494 N N . HIS B 1 558 ? 18.281 -10.992 1.284 1 86.88 558 HIS B N 1
ATOM 9495 C CA . HIS B 1 558 ? 19.562 -11.648 1.057 1 86.88 558 HIS B CA 1
ATOM 9496 C C . HIS B 1 558 ? 20.484 -11.477 2.258 1 86.88 558 HIS B C 1
ATOM 9498 O O . HIS B 1 558 ? 21.203 -12.406 2.637 1 86.88 558 HIS B O 1
ATOM 9504 N N . GLU B 1 559 ? 20.469 -10.32 2.67 1 88.75 559 GLU B N 1
ATOM 9505 C CA . GLU B 1 559 ? 21.359 -9.977 3.764 1 88.75 559 GLU B CA 1
ATOM 9506 C C . GLU B 1 559 ? 20.703 -9.039 4.762 1 88.75 559 GLU B C 1
ATOM 9508 O O . GLU B 1 559 ? 19.969 -8.125 4.371 1 88.75 559 GLU B O 1
ATOM 9513 N N . VAL B 1 560 ? 20.906 -9.336 6.012 1 90.31 560 VAL B N 1
ATOM 9514 C CA . VAL B 1 560 ? 20.422 -8.492 7.102 1 90.31 560 VAL B CA 1
ATOM 9515 C C . VAL B 1 560 ? 21.578 -8.156 8.039 1 90.31 560 VAL B C 1
ATOM 9517 O O . VAL B 1 560 ? 22.172 -9.047 8.648 1 90.31 560 VAL B O 1
ATOM 9520 N N . VAL B 1 561 ? 21.953 -6.914 8.07 1 92.81 561 VAL B N 1
ATOM 9521 C CA . VAL B 1 561 ? 23.062 -6.473 8.93 1 92.81 561 VAL B CA 1
ATOM 9522 C C . VAL B 1 561 ? 22.594 -5.305 9.797 1 92.81 561 VAL B C 1
ATOM 9524 O O . VAL B 1 561 ? 21.609 -4.633 9.477 1 92.81 561 VAL B O 1
ATOM 9527 N N . GLU B 1 562 ? 23.281 -5.176 10.891 1 93.94 562 GLU B N 1
ATOM 9528 C CA . GLU B 1 562 ? 23 -3.988 11.695 1 93.94 562 GLU B CA 1
ATOM 9529 C C . GLU B 1 562 ? 23.406 -2.715 10.961 1 93.94 562 GLU B C 1
ATOM 9531 O O . GLU B 1 562 ? 24.453 -2.672 10.312 1 93.94 562 GLU B O 1
ATOM 9536 N N . ALA B 1 563 ? 22.516 -1.758 11.023 1 94.62 563 ALA B N 1
ATOM 9537 C CA . ALA B 1 563 ? 22.797 -0.503 10.336 1 94.62 563 ALA B CA 1
ATOM 9538 C C . ALA B 1 563 ? 24.094 0.119 10.852 1 94.62 563 ALA B C 1
ATOM 9540 O O . ALA B 1 563 ? 24.359 0.098 12.062 1 94.62 563 ALA B O 1
ATOM 9541 N N . PRO B 1 564 ? 24.906 0.61 10 1 92.5 564 PRO B N 1
ATOM 9542 C CA . PRO B 1 564 ? 26.172 1.206 10.43 1 92.5 564 PRO B CA 1
ATOM 9543 C C . PRO B 1 564 ? 25.969 2.467 11.266 1 92.5 564 PRO B C 1
ATOM 9545 O O . PRO B 1 564 ? 24.938 3.131 11.156 1 92.5 564 PRO B O 1
ATOM 9548 N N . ALA B 1 565 ? 27 2.752 12.039 1 93.56 565 ALA B N 1
ATOM 9549 C CA . ALA B 1 565 ? 26.984 3.963 12.852 1 93.56 565 ALA B CA 1
ATOM 9550 C C . ALA B 1 565 ? 27.047 5.211 11.977 1 93.56 565 ALA B C 1
ATOM 9552 O O . ALA B 1 565 ? 27.734 5.215 10.945 1 93.56 565 ALA B O 1
ATOM 9553 N N . HIS B 1 566 ? 26.375 6.211 12.422 1 92.31 566 HIS B N 1
ATOM 9554 C CA . HIS B 1 566 ? 26.453 7.488 11.719 1 92.31 566 HIS B CA 1
ATOM 9555 C C . HIS B 1 566 ? 27.828 8.133 11.922 1 92.31 566 HIS B C 1
ATOM 9557 O O . HIS B 1 566 ? 28.438 7.973 12.984 1 92.31 566 HIS B O 1
ATOM 9563 N N . GLU B 1 567 ? 28.266 8.812 10.953 1 89.38 567 GLU B N 1
ATOM 9564 C CA . GLU B 1 567 ? 29.562 9.484 11.023 1 89.38 567 GLU B CA 1
ATOM 9565 C C . GLU B 1 567 ? 29.562 10.594 12.062 1 89.38 567 GLU B C 1
ATOM 9567 O O . GLU B 1 567 ? 28.547 11.297 12.227 1 89.38 567 GLU B O 1
ATOM 9572 N N . ASN B 1 568 ? 30.656 10.812 12.648 1 85.94 568 ASN B N 1
ATOM 9573 C CA . ASN B 1 568 ? 30.781 11.805 13.711 1 85.94 568 ASN B CA 1
ATOM 9574 C C . ASN B 1 568 ? 30.516 13.211 13.188 1 85.94 568 ASN B C 1
ATOM 9576 O O . ASN B 1 568 ? 29.969 14.055 13.898 1 85.94 568 ASN B O 1
ATOM 9580 N N . HIS B 1 569 ? 30.906 13.398 11.992 1 83.81 569 HIS B N 1
ATOM 9581 C CA . HIS B 1 569 ? 30.719 14.742 11.461 1 83.81 569 HIS B CA 1
ATOM 9582 C C . HIS B 1 569 ? 29.25 15.062 11.273 1 83.81 569 HIS B C 1
ATOM 9584 O O . HIS B 1 569 ? 28.828 16.219 11.43 1 83.81 569 HIS B O 1
ATOM 9590 N N . VAL B 1 570 ? 28.5 14.078 10.969 1 86.06 570 VAL B N 1
ATOM 9591 C CA . VAL B 1 570 ? 27.062 14.273 10.789 1 86.06 570 VAL B CA 1
ATOM 9592 C C . VAL B 1 570 ? 26.422 14.578 12.133 1 86.06 570 VAL B C 1
ATOM 9594 O O . VAL B 1 570 ? 25.594 15.492 12.242 1 86.06 570 VAL B O 1
ATOM 9597 N N . ILE B 1 571 ? 26.812 13.883 13.109 1 86.25 571 ILE B N 1
ATOM 9598 C CA . ILE B 1 571 ? 26.234 14.055 14.445 1 86.25 571 ILE B CA 1
ATOM 9599 C C . ILE B 1 571 ? 26.656 15.414 15.008 1 86.25 571 ILE B C 1
ATOM 9601 O O . ILE B 1 571 ? 25.844 16.109 15.617 1 86.25 571 ILE B O 1
ATOM 9605 N N . ALA B 1 572 ? 27.875 15.766 14.766 1 82.56 572 ALA B N 1
ATOM 9606 C CA . ALA B 1 572 ? 28.391 17.047 15.25 1 82.56 572 ALA B CA 1
ATOM 9607 C C . ALA B 1 572 ? 27.672 18.219 14.562 1 82.56 572 ALA B C 1
ATOM 9609 O O . ALA B 1 572 ? 27.406 19.234 15.188 1 82.56 572 ALA B O 1
ATOM 9610 N N . LEU B 1 573 ? 27.438 18.031 13.398 1 84.31 573 LEU B N 1
ATOM 9611 C CA . LEU B 1 573 ? 26.719 19.062 12.656 1 84.31 573 LEU B CA 1
ATOM 9612 C C . LEU B 1 573 ? 25.344 19.312 13.258 1 84.31 573 LEU B C 1
ATOM 9614 O O . LEU B 1 573 ? 24.922 20.453 13.391 1 84.31 573 LEU B O 1
ATOM 9618 N N . HIS B 1 574 ? 24.672 18.344 13.602 1 85.38 574 HIS B N 1
ATOM 9619 C CA . HIS B 1 574 ? 23.312 18.469 14.117 1 85.38 574 HIS B CA 1
ATOM 9620 C C . HIS B 1 574 ? 23.328 18.891 15.586 1 85.38 574 HIS B C 1
ATOM 9622 O O . HIS B 1 574 ? 22.469 19.656 16.016 1 85.38 574 HIS B O 1
ATOM 9628 N N . LYS B 1 575 ? 24.281 18.422 16.359 1 83.31 575 LYS B N 1
ATOM 9629 C CA . LYS B 1 575 ? 24.312 18.719 17.797 1 83.31 575 LYS B CA 1
ATOM 9630 C C . LYS B 1 575 ? 24.953 20.078 18.047 1 83.31 575 LYS B C 1
ATOM 9632 O O . LYS B 1 575 ? 24.5 20.844 18.906 1 83.31 575 LYS B O 1
ATOM 9637 N N . HIS B 1 576 ? 26.078 20.438 17.172 1 77.38 576 HIS B N 1
ATOM 9638 C CA . HIS B 1 576 ? 26.859 21.625 17.5 1 77.38 576 HIS B CA 1
ATOM 9639 C C . HIS B 1 576 ? 26.797 22.641 16.359 1 77.38 576 HIS B C 1
ATOM 9641 O O . HIS B 1 576 ? 27.25 23.781 16.516 1 77.38 576 HIS B O 1
ATOM 9647 N N . GLY B 1 577 ? 26.203 22.234 15.234 1 75.94 577 GLY B N 1
ATOM 9648 C CA . GLY B 1 577 ? 26.047 23.156 14.117 1 75.94 577 GLY B CA 1
ATOM 9649 C C . GLY B 1 577 ? 27.281 23.234 13.227 1 75.94 577 GLY B C 1
ATOM 9650 O O . GLY B 1 577 ? 27.266 23.938 12.219 1 75.94 577 GLY B O 1
ATOM 9651 N N . TYR B 1 578 ? 28.391 22.734 13.703 1 72.31 578 TYR B N 1
ATOM 9652 C CA . TYR B 1 578 ? 29.594 22.766 12.891 1 72.31 578 TYR B CA 1
ATOM 9653 C C . TYR B 1 578 ? 30.172 21.359 12.727 1 72.31 578 TYR B C 1
ATOM 9655 O O . TYR B 1 578 ? 30.016 20.516 13.609 1 72.31 578 TYR B O 1
ATOM 9663 N N . SER B 1 579 ? 30.578 21.109 11.492 1 64.75 579 SER B N 1
ATOM 9664 C CA . SER B 1 579 ? 31.203 19.812 11.266 1 64.75 579 SER B CA 1
ATOM 9665 C C . SER B 1 579 ? 32.562 19.75 11.93 1 64.75 579 SER B C 1
ATOM 9667 O O . SER B 1 579 ? 33.219 20.781 12.125 1 64.75 579 SER B O 1
ATOM 9669 N N . LEU B 1 580 ? 32.938 18.984 12.82 1 56.69 580 LEU B N 1
ATOM 9670 C CA . LEU B 1 580 ? 34.25 18.891 13.43 1 56.69 580 LEU B CA 1
ATOM 9671 C C . LEU B 1 580 ? 35.312 19.453 12.508 1 56.69 580 LEU B C 1
ATOM 9673 O O . LEU B 1 580 ? 36.281 20.078 12.977 1 56.69 580 LEU B O 1
ATOM 9677 N N . GLY B 1 581 ? 35.469 19.047 11.297 1 49.06 581 GLY B N 1
ATOM 9678 C CA . GLY B 1 581 ? 36.5 19.75 10.555 1 49.06 581 GLY B CA 1
ATOM 9679 C C . GLY B 1 581 ? 36.25 21.234 10.406 1 49.06 581 GLY B C 1
ATOM 9680 O O . GLY B 1 581 ? 36.969 21.953 9.727 1 49.06 581 GLY B O 1
ATOM 9681 N N . GLY B 1 582 ? 35.062 21.672 10.641 1 44.97 582 GLY B N 1
ATOM 9682 C CA . GLY B 1 582 ? 34.75 23.078 10.547 1 44.97 582 GLY B CA 1
ATOM 9683 C C . GLY B 1 582 ? 35.156 23.859 11.789 1 44.97 582 GLY B C 1
ATOM 9684 O O . GLY B 1 582 ? 34.312 24.141 12.656 1 44.97 582 GLY B O 1
ATOM 9685 N N . LEU B 1 583 ? 36.219 23.75 12.266 1 46.38 583 LEU B N 1
ATOM 9686 C CA . LEU B 1 583 ? 36.688 24.688 13.297 1 46.38 583 LEU B CA 1
ATOM 9687 C C . LEU B 1 583 ? 36.188 26.094 13.016 1 46.38 583 LEU B C 1
ATOM 9689 O O . LEU B 1 583 ? 35.969 26.469 11.859 1 46.38 583 LEU B O 1
ATOM 9693 N N . ASN B 1 584 ? 35.656 26.75 13.906 1 48.19 584 ASN B N 1
ATOM 9694 C CA . ASN B 1 584 ? 35.25 28.141 13.758 1 48.19 584 ASN B CA 1
ATOM 9695 C C . ASN B 1 584 ? 36.156 28.906 12.805 1 48.19 584 ASN B C 1
ATOM 9697 O O . ASN B 1 584 ? 37.375 28.75 12.852 1 48.19 584 ASN B O 1
ATOM 9701 N N . PRO B 1 585 ? 35.594 29.281 11.711 1 52.81 585 PRO B N 1
ATOM 9702 C CA . PRO B 1 585 ? 36.5 30.062 10.852 1 52.81 585 PRO B CA 1
ATOM 9703 C C . PRO B 1 585 ? 37.531 30.844 11.641 1 52.81 585 PRO B C 1
ATOM 9705 O O . PRO B 1 585 ? 38.656 31.031 11.164 1 52.81 585 PRO B O 1
ATOM 9708 N N . LEU B 1 586 ? 37.125 31.109 12.812 1 54.78 586 LEU B N 1
ATOM 9709 C CA . LEU B 1 586 ? 38.094 31.828 13.648 1 54.78 586 LEU B CA 1
ATOM 9710 C C . LEU B 1 586 ? 39.25 30.922 14.047 1 54.78 586 LEU B C 1
ATOM 9712 O O . LEU B 1 586 ? 40.406 31.391 14.164 1 54.78 586 LEU B O 1
ATOM 9716 N N . PHE B 1 587 ? 38.938 29.688 14.141 1 57.19 587 PHE B N 1
ATOM 9717 C CA . PHE B 1 587 ? 40 28.75 14.469 1 57.19 587 PHE B CA 1
ATOM 9718 C C . PHE B 1 587 ? 40.938 28.547 13.273 1 57.19 587 PHE B C 1
ATOM 9720 O O . PHE B 1 587 ? 42.156 28.609 13.422 1 57.19 587 PHE B O 1
ATOM 9727 N N . TRP B 1 588 ? 40.344 28.375 12.18 1 59.47 588 TRP B N 1
ATOM 9728 C CA . TRP B 1 588 ? 41.156 28.219 10.977 1 59.47 588 TRP B CA 1
ATOM 9729 C C . TRP B 1 588 ? 41.875 29.531 10.633 1 59.47 588 TRP B C 1
ATOM 9731 O O . TRP B 1 588 ? 43.031 29.516 10.203 1 59.47 588 TRP B O 1
ATOM 9741 N N . ILE B 1 589 ? 41.25 30.656 10.891 1 64.19 589 ILE B N 1
ATOM 9742 C CA . ILE B 1 589 ? 41.875 31.953 10.742 1 64.19 589 ILE B CA 1
ATOM 9743 C C . ILE B 1 589 ? 43 32.094 11.758 1 64.19 589 ILE B C 1
ATOM 9745 O O . ILE B 1 589 ? 44.094 32.594 11.43 1 64.19 589 ILE B O 1
ATOM 9749 N N . SER B 1 590 ? 42.812 31.562 12.938 1 63.06 590 SER B N 1
ATOM 9750 C CA . SER B 1 590 ? 43.875 31.609 13.945 1 63.06 590 SER B CA 1
ATOM 9751 C C . SER B 1 590 ? 45.031 30.703 13.562 1 63.06 590 SER B C 1
ATOM 9753 O O . SER B 1 590 ? 46.219 31.078 13.734 1 63.06 590 SER B O 1
ATOM 9755 N N . ILE B 1 591 ? 44.719 29.656 12.969 1 70.56 591 ILE B N 1
ATOM 9756 C CA . ILE B 1 591 ? 45.781 28.75 12.547 1 70.56 591 ILE B CA 1
ATOM 9757 C C . ILE B 1 591 ? 46.531 29.344 11.359 1 70.56 591 ILE B C 1
ATOM 9759 O O . ILE B 1 591 ? 47.75 29.312 11.312 1 70.56 591 ILE B O 1
ATOM 9763 N N . ILE B 1 592 ? 45.812 29.875 10.406 1 70.94 592 ILE B N 1
ATOM 9764 C CA . ILE B 1 592 ? 46.438 30.531 9.273 1 70.94 592 ILE B CA 1
ATOM 9765 C C . ILE B 1 592 ? 47.281 31.719 9.766 1 70.94 592 ILE B C 1
ATOM 9767 O O . ILE B 1 592 ? 48.406 31.922 9.32 1 70.94 592 ILE B O 1
ATOM 9771 N N . LEU B 1 593 ? 46.75 32.469 10.742 1 70.94 593 LEU B N 1
ATOM 9772 C CA . LEU B 1 593 ? 47.469 33.594 11.32 1 70.94 593 LEU B CA 1
ATOM 9773 C C . LEU B 1 593 ? 48.719 33.125 12.055 1 70.94 593 LEU B C 1
ATOM 9775 O O . LEU B 1 593 ? 49.781 33.719 11.945 1 70.94 593 LEU B O 1
ATOM 9779 N N . LEU B 1 594 ? 48.594 31.969 12.688 1 71.5 594 LEU B N 1
ATOM 9780 C CA . LEU B 1 594 ? 49.75 31.406 13.391 1 71.5 594 LEU B CA 1
ATOM 9781 C C . LEU B 1 594 ? 50.781 30.891 12.406 1 71.5 594 LEU B C 1
ATOM 9783 O O . LEU B 1 594 ? 51.969 31.047 12.617 1 71.5 594 LEU B O 1
ATOM 9787 N N . ILE B 1 595 ? 50.281 30.375 11.328 1 72.5 595 ILE B N 1
ATOM 9788 C CA . ILE B 1 595 ? 51.188 29.891 10.289 1 72.5 595 ILE B CA 1
ATOM 9789 C C . ILE B 1 595 ? 51.906 31.062 9.625 1 72.5 595 ILE B C 1
ATOM 9791 O O . ILE B 1 595 ? 53.125 31.031 9.398 1 72.5 595 ILE B O 1
ATOM 9795 N N . VAL B 1 596 ? 51.188 32.094 9.32 1 72.12 596 VAL B N 1
ATOM 9796 C CA . VAL B 1 596 ? 51.781 33.281 8.703 1 72.12 596 VAL B CA 1
ATOM 9797 C C . VAL B 1 596 ? 52.75 33.938 9.672 1 72.12 596 VAL B C 1
ATOM 9799 O O . VAL B 1 596 ? 53.844 34.344 9.273 1 72.12 596 VAL B O 1
ATOM 9802 N N . VAL B 1 597 ? 52.406 34 10.945 1 71.31 597 VAL B N 1
ATOM 9803 C CA . VAL B 1 597 ? 53.281 34.562 11.961 1 71.31 597 VAL B CA 1
ATOM 9804 C C . VAL B 1 597 ? 54.531 33.719 12.109 1 71.31 597 VAL B C 1
ATOM 9806 O O . VAL B 1 597 ? 55.656 34.219 12.211 1 71.31 597 VAL B O 1
ATOM 9809 N N . PHE B 1 598 ? 54.312 32.469 11.992 1 71.12 598 PHE B N 1
ATOM 9810 C CA . PHE B 1 598 ? 55.438 31.531 12.07 1 71.12 598 PHE B CA 1
ATOM 9811 C C . PHE B 1 598 ? 56.375 31.719 10.875 1 71.12 598 PHE B C 1
ATOM 9813 O O . PHE B 1 598 ? 57.594 31.766 11.031 1 71.12 598 PHE B O 1
ATOM 9820 N N . HIS B 1 599 ? 55.812 31.828 9.703 1 73.5 599 HIS B N 1
ATOM 9821 C CA . HIS B 1 599 ? 56.625 31.984 8.508 1 73.5 599 HIS B CA 1
ATOM 9822 C C . HIS B 1 599 ? 57.281 33.344 8.469 1 73.5 599 HIS B C 1
ATOM 9824 O O . HIS B 1 599 ? 58.438 33.5 8.047 1 73.5 599 HIS B O 1
ATOM 9830 N N . LEU B 1 600 ? 56.656 34.344 9.008 1 72.62 600 LEU B N 1
ATOM 9831 C CA . LEU B 1 600 ? 57.25 35.656 9.109 1 72.62 600 LEU B CA 1
ATOM 9832 C C . LEU B 1 600 ? 58.375 35.656 10.125 1 72.62 600 LEU B C 1
ATOM 9834 O O . LEU B 1 600 ? 59.406 36.281 9.898 1 72.62 600 LEU B O 1
ATOM 9838 N N . PHE B 1 601 ? 58.188 34.906 11.156 1 71.69 601 PHE B N 1
ATOM 9839 C CA . PHE B 1 601 ? 59.25 34.75 12.156 1 71.69 601 PHE B CA 1
ATOM 9840 C C . PHE B 1 601 ? 60.438 34 11.57 1 71.69 601 PHE B C 1
ATOM 9842 O O . PHE B 1 601 ? 61.594 34.375 11.797 1 71.69 601 PHE B O 1
ATOM 9849 N N . LEU B 1 602 ? 60.125 32.969 10.789 1 71.81 602 LEU B N 1
ATOM 9850 C CA . LEU B 1 602 ? 61.156 32.188 10.141 1 71.81 602 LEU B CA 1
ATOM 9851 C C . LEU B 1 602 ? 61.906 33.031 9.094 1 71.81 602 LEU B C 1
ATOM 9853 O O . LEU B 1 602 ? 63.125 32.969 8.984 1 71.81 602 LEU B O 1
ATOM 9857 N N . CYS B 1 603 ? 61.188 33.781 8.359 1 72.19 603 CYS B N 1
ATOM 9858 C CA . CYS B 1 603 ? 61.781 34.688 7.391 1 72.19 603 CYS B CA 1
ATOM 9859 C C . CYS B 1 603 ? 62.688 35.719 8.078 1 72.19 603 CYS B C 1
ATOM 9861 O O . CYS B 1 603 ? 63.75 36.031 7.59 1 72.19 603 CYS B O 1
ATOM 9863 N N . ARG B 1 604 ? 62.219 36.156 9.211 1 71.31 604 ARG B N 1
ATOM 9864 C CA . ARG B 1 604 ? 63.031 37.125 9.977 1 71.31 604 ARG B CA 1
ATOM 9865 C C . ARG B 1 604 ? 64.312 36.469 10.492 1 71.31 604 ARG B C 1
ATOM 9867 O O . ARG B 1 604 ? 65.375 37.062 10.445 1 71.31 604 ARG B O 1
ATOM 9874 N N . ILE B 1 605 ? 64.188 35.25 10.836 1 71.25 605 ILE B N 1
ATOM 9875 C CA . ILE B 1 605 ? 65.375 34.531 11.305 1 71.25 605 ILE B CA 1
ATOM 9876 C C . ILE B 1 605 ? 66.312 34.281 10.133 1 71.25 605 ILE B C 1
ATOM 9878 O O . ILE B 1 605 ? 67.562 34.438 10.258 1 71.25 605 ILE B O 1
ATOM 9882 N N . ILE B 1 606 ? 65.75 33.906 9.047 1 66.69 606 ILE B N 1
ATOM 9883 C CA . ILE B 1 606 ? 66.562 33.656 7.871 1 66.69 606 ILE B CA 1
ATOM 9884 C C . ILE B 1 606 ? 67.25 34.969 7.395 1 66.69 606 ILE B C 1
ATOM 9886 O O . ILE B 1 606 ? 68.438 35 7.074 1 66.69 606 ILE B O 1
ATOM 9890 N N . MET B 1 607 ? 66.438 35.969 7.441 1 67.94 607 MET B N 1
ATOM 9891 C CA . MET B 1 607 ? 67 37.281 7.016 1 67.94 607 MET B CA 1
ATOM 9892 C C . MET B 1 607 ? 68.062 37.75 8 1 67.94 607 MET B C 1
ATOM 9894 O O . MET B 1 607 ? 69.125 38.312 7.594 1 67.94 607 MET B O 1
ATOM 9898 N N . ASN B 1 608 ? 67.875 37.531 9.273 1 63.25 608 ASN B N 1
ATOM 9899 C CA . ASN B 1 608 ? 68.875 37.906 10.258 1 63.25 608 ASN B CA 1
ATOM 9900 C C . ASN B 1 608 ? 70.125 37.062 10.102 1 63.25 608 ASN B C 1
ATOM 9902 O O . ASN B 1 608 ? 71.25 37.531 10.273 1 63.25 608 ASN B O 1
ATOM 9906 N N . GLU B 1 609 ? 69.938 35.781 9.852 1 57.5 609 GLU B N 1
ATOM 9907 C CA . GLU B 1 609 ? 71.062 34.906 9.641 1 57.5 609 GLU B CA 1
ATOM 9908 C C . GLU B 1 609 ? 71.812 35.281 8.367 1 57.5 609 GLU B C 1
ATOM 9910 O O . GLU B 1 609 ? 73.062 35.281 8.336 1 57.5 609 GLU B O 1
ATOM 9915 N N . PHE B 1 610 ? 71.188 35.562 7.352 1 56.22 610 PHE B N 1
ATOM 9916 C CA . PHE B 1 610 ? 71.875 35.906 6.117 1 56.22 610 PHE B CA 1
ATOM 9917 C C . PHE B 1 610 ? 72.375 37.344 6.184 1 56.22 610 PHE B C 1
ATOM 9919 O O . PHE B 1 610 ? 73.438 37.656 5.59 1 56.22 610 PHE B O 1
ATOM 9926 N N . CYS B 1 611 ? 71.688 38.219 6.812 1 52.16 611 CYS B N 1
ATOM 9927 C CA . CYS B 1 611 ? 72.188 39.594 6.855 1 52.16 611 CYS B CA 1
ATOM 9928 C C . CYS B 1 611 ? 73.312 39.688 7.906 1 52.16 611 CYS B C 1
ATOM 9930 O O . CYS B 1 611 ? 74.062 40.688 7.918 1 52.16 611 CYS B O 1
ATOM 9932 N N . ASP B 1 612 ? 73.25 38.906 8.977 1 48.66 612 ASP B N 1
ATOM 9933 C CA . ASP B 1 612 ? 74.375 39.031 9.922 1 48.66 612 ASP B CA 1
ATOM 9934 C C . ASP B 1 612 ? 75.625 38.5 9.328 1 48.66 612 ASP B C 1
ATOM 9936 O O . ASP B 1 612 ? 76.75 38.625 9.922 1 48.66 612 ASP B O 1
ATOM 9940 N N . SER B 1 613 ? 75.625 37.594 8.367 1 44.16 613 SER B N 1
ATOM 9941 C CA . SER B 1 613 ? 76.938 37.156 7.891 1 44.16 613 SER B CA 1
ATOM 9942 C C . SER B 1 613 ? 77.562 38.219 7.047 1 44.16 613 SER B C 1
ATOM 9944 O O . SER B 1 613 ? 78.312 37.906 6.098 1 44.16 613 SER B O 1
ATOM 9946 N N . GLY B 1 614 ? 77.25 39.594 7.207 1 39.38 614 GLY B N 1
ATOM 9947 C CA . GLY B 1 614 ? 78.188 40.562 6.672 1 39.38 614 GLY B CA 1
ATOM 9948 C C . GLY B 1 614 ? 79.562 40.469 7.246 1 39.38 614 GLY B C 1
ATOM 9949 O O . GLY B 1 614 ? 79.75 40.469 8.469 1 39.38 614 GLY B O 1
ATOM 9950 N N . VAL B 1 615 ? 80.562 39.781 6.582 1 39.94 615 VAL B N 1
ATOM 9951 C CA . VAL B 1 615 ? 82 39.812 6.617 1 39.94 615 VAL B CA 1
ATOM 9952 C C . VAL B 1 615 ? 82.5 41.25 6.766 1 39.94 615 VAL B C 1
ATOM 9954 O O . VAL B 1 615 ? 82.188 42.125 5.953 1 39.94 615 VAL B O 1
ATOM 9957 N N . SER B 1 616 ? 82.75 41.75 7.969 1 35.97 616 SER B N 1
ATOM 9958 C CA . SER B 1 616 ? 83.625 42.875 8.266 1 35.97 616 SER B CA 1
ATOM 9959 C C . SER B 1 616 ? 84.938 42.781 7.5 1 35.97 616 SER B C 1
ATOM 9961 O O . SER B 1 616 ? 85.812 41.969 7.824 1 35.97 616 SER B O 1
ATOM 9963 N N . TYR B 1 617 ? 85.125 42.812 6.164 1 31.27 617 TYR B N 1
ATOM 9964 C CA . TYR B 1 617 ? 86.25 43.156 5.336 1 31.27 617 TYR B CA 1
ATOM 9965 C C . TYR B 1 617 ? 86.875 44.469 5.785 1 31.27 617 TYR B C 1
ATOM 9967 O O . TYR B 1 617 ? 87.625 45.094 5.035 1 31.27 617 TYR B O 1
ATOM 9975 N N . ARG B 1 618 ? 86.5 45.062 6.934 1 31.47 618 ARG B N 1
ATOM 9976 C CA . ARG B 1 618 ? 87.188 46.312 7.191 1 31.47 618 ARG B CA 1
ATOM 9977 C C . ARG B 1 618 ? 88.688 46.062 7.355 1 31.47 618 ARG B C 1
ATOM 9979 O O . ARG B 1 618 ? 89.5 46.844 6.836 1 31.47 618 ARG B O 1
ATOM 9986 N N . ARG B 1 619 ? 89.125 45.469 8.445 1 31.58 619 ARG B N 1
ATOM 9987 C CA . ARG B 1 619 ? 90.25 46.031 9.18 1 31.58 619 ARG B CA 1
ATOM 9988 C C . ARG B 1 619 ? 91.562 45.594 8.578 1 31.58 619 ARG B C 1
ATOM 9990 O O . ARG B 1 619 ? 92.625 45.812 9.172 1 31.58 619 ARG B O 1
ATOM 9997 N N . LEU B 1 620 ? 91.688 44.812 7.551 1 30.09 620 LEU B N 1
ATOM 9998 C CA . LEU B 1 620 ? 93.062 44.375 7.352 1 30.09 620 LEU B CA 1
ATOM 9999 C C . LEU B 1 620 ? 93.938 45.562 6.906 1 30.09 620 LEU B C 1
ATOM 10001 O O . LEU B 1 620 ? 95.188 45.469 6.828 1 30.09 620 LEU B O 1
ATOM 10005 N N . TYR B 1 621 ? 93.438 46.656 6.238 1 28.25 621 TYR B N 1
ATOM 10006 C CA . TYR B 1 621 ? 94.375 47.438 5.473 1 28.25 621 TYR B CA 1
ATOM 10007 C C . TYR B 1 621 ? 95.188 48.375 6.387 1 28.25 621 TYR B C 1
ATOM 10009 O O . TYR B 1 621 ? 95.938 49.188 5.914 1 28.25 621 TYR B O 1
ATOM 10017 N N . ASN B 1 622 ? 94.75 48.844 7.551 1 20.92 622 ASN B N 1
ATOM 10018 C CA . ASN B 1 622 ? 95.5 49.969 8.094 1 20.92 622 ASN B CA 1
ATOM 10019 C C . ASN B 1 622 ? 96.812 49.531 8.656 1 20.92 622 ASN B C 1
ATOM 10021 O O . ASN B 1 622 ? 96.938 49.156 9.828 1 20.92 622 ASN B O 1
ATOM 10025 N N . LYS B 1 623 ? 97.688 48.875 7.816 1 25.56 623 LYS B N 1
ATOM 10026 C CA . LYS B 1 623 ? 99.125 49 8.031 1 25.56 623 LYS B CA 1
ATOM 10027 C C . LYS B 1 623 ? 99.5 50.469 7.98 1 25.56 623 LYS B C 1
ATOM 10029 O O . LYS B 1 623 ? 99.188 51.188 7.047 1 25.56 623 LYS B O 1
ATOM 10034 N N . PRO B 1 624 ? 100.062 51.062 9.133 1 24.55 624 PRO B N 1
ATOM 10035 C CA . PRO B 1 624 ? 101.125 52.062 8.93 1 24.55 624 PRO B CA 1
ATOM 10036 C C . PRO B 1 624 ? 102.312 51.531 8.102 1 24.55 624 PRO B C 1
ATOM 10038 O O . PRO B 1 624 ? 102.562 50.344 8.086 1 24.55 624 PRO B O 1
#

Foldseek 3Di:
DPPPPDPVVVVVVVVVVVVVVVCVVPPPCPPVNVVVVVVVVVVCCVPVVVVVCCVVVVPPPCPQLQNVLVCVVCVVCVVVVVVLQKDKDWPVCLVVPPDPAAFFAKAFAQAWIWTPDQQIFIFGDDDQFSHFTQQKRADKDWDDPQWTKMWMARQLQRKIKMWITHSQNKIKIKIWYQFFQANQKIKIKIKIFAQAQFKDKIFIDHIDGDPFVQWDKDWDWADQDPDIFIKIKIWGWGDDPPDQWIKIKMKIKGDDDRMDIAGHRGMDMDMIMMGMFMDDTDHPVCRVVVRVVRRVVRVVVVNVVSVQPNDPVSVVVSSVLRSVVSNVLCQWDKAWDFFLAPPADHPNLVSSLLSLLLSNKHQQLSHPPHDPVLNVLLLVLLADFAQQAQDAACSPVSLLRDHNNDPVRSRSNNNVLVVNLCVRRQVSLVSSISSSSSLSNLCNNQVWGHHDAKIFRQYDQLVLQIKMWGGQRRHHDQKGKIWIWDQDPQQFIKIWIAIDDDPAWKWKAFPLLLDQTDIHYRDIDIAFQKAWVVGDTGMMMHRDRVVSVVSNVVSDTDDIGGDDGDDPQVNCCTVPVGRVVCDPVVVVVVVVVVVVVVVVVVVVVVCCVVVVPPPPPPDPPPPD/DPPPPPPVVVVVVVVVVVVVVVCVVPPPCPPVNVVVVVVVVVVCCVPVVVVVCCVVVVPPPCPQLQNVLVCVVCVVCVVVVVVLQKDKDWPVCLVVPPDPAAAFAKAFAQAWIWTPDQQIFIFGDDAQFSHFTQQKRADKDWDDPQWTKMWMARQLQRKIKMWITHSQNKIKIKIWYQFFQQNQKIKIKIKIFAQAQFKDKIFIDHIDGDPFVFWDKDWDWDDQDPDIFIKIKIWGWGDDPPDQWIKIKIKIKGDDDRMDIAGHRGMDMDMIMMGMFMDPTDHPVCRVVVRVVRRVVRVVVVNVVSVQPNDPVSVVVSSVLRSVVSNVLPQWDKAWDFFLAPPADHPNLVSSLLSLLLSNKHQQLSHPPHDPVLNVLLLVLLADFAQQAQDAACSPVSLLRDHNNDPVRSRSNNNVLVVNLCVRRQVSLVSSISSSSSLSNLCNNQVWGHHDAKIFRQYDQLVLQIKMWGGQRRHHDFKGKIWIWDQDPQQFIKIWIAIDDDPAWKWKAFPLLLDQTDIHYRDIDIAFQKAFVVGDTGMMMHRDRVVSVVSNVVVDTDDIGGDDGHDPQVNCCTVPVGRVVCDPVVVVVVVVVVVVVVVVVVVVVVCCVVVVPPDPPPDPPPDD